Protein AF-0000000080299275 (afdb_homodimer)

Structure (mmCIF, N/CA/C/O backbone):
data_AF-0000000080299275-model_v1
#
loop_
_entity.id
_entity.type
_entity.pdbx_description
1 polymer 'Putative PglZ domain protein'
#
loop_
_atom_site.group_PDB
_atom_site.id
_atom_site.type_symbol
_atom_site.label_atom_id
_atom_site.label_alt_id
_atom_site.label_comp_id
_atom_site.label_asym_id
_atom_site.label_entity_id
_atom_site.label_seq_id
_atom_site.pdbx_PDB_ins_code
_atom_site.Cartn_x
_atom_site.Cartn_y
_atom_site.Cartn_z
_atom_site.occupancy
_atom_site.B_iso_or_equiv
_atom_site.auth_seq_id
_atom_site.auth_comp_id
_atom_site.auth_asym_id
_atom_site.auth_atom_id
_atom_site.pdbx_PDB_model_num
ATOM 1 N N . MET A 1 1 ? -9.016 -32.375 -25.031 1 82.06 1 MET A N 1
ATOM 2 C CA . MET A 1 1 ? -9.047 -33.219 -26.219 1 82.06 1 MET A CA 1
ATOM 3 C C . MET A 1 1 ? -10.422 -33.844 -26.406 1 82.06 1 MET A C 1
ATOM 5 O O . MET A 1 1 ? -10.805 -34.188 -27.531 1 82.06 1 MET A O 1
ATOM 9 N N . ILE A 1 2 ? -11.102 -34.031 -25.234 1 90.19 2 ILE A N 1
ATOM 10 C CA . ILE A 1 2 ? -12.391 -34.688 -25.375 1 90.19 2 ILE A CA 1
ATOM 11 C C . ILE A 1 2 ? -13.375 -33.812 -26.109 1 90.19 2 ILE A C 1
ATOM 13 O O . ILE A 1 2 ? -14.234 -34.281 -26.844 1 90.19 2 ILE A O 1
ATOM 17 N N . ASP A 1 3 ? -13.195 -32.562 -25.906 1 92.38 3 ASP A N 1
ATOM 18 C CA . ASP A 1 3 ? -14.016 -31.578 -26.609 1 92.38 3 ASP A CA 1
ATOM 19 C C . ASP A 1 3 ? -13.766 -31.641 -28.109 1 92.38 3 ASP A C 1
ATOM 21 O O . ASP A 1 3 ? -14.711 -31.656 -28.906 1 92.38 3 ASP A O 1
ATOM 25 N N . LYS A 1 4 ? -12.5 -31.766 -28.484 1 92.19 4 LYS A N 1
ATOM 26 C CA . LYS A 1 4 ? -12.148 -31.859 -29.891 1 92.19 4 LYS A CA 1
ATOM 27 C C . LYS A 1 4 ? -12.625 -33.188 -30.5 1 92.19 4 LYS A C 1
ATOM 29 O O . LYS A 1 4 ? -13.109 -33.219 -31.625 1 92.19 4 LYS A O 1
ATOM 34 N N . TRP A 1 5 ? -12.453 -34.312 -29.766 1 93.62 5 TRP A N 1
ATOM 35 C CA . TRP A 1 5 ? -12.914 -35.594 -30.234 1 93.62 5 TRP A CA 1
ATOM 36 C C . TRP A 1 5 ? -14.414 -35.562 -30.531 1 93.62 5 TRP A C 1
ATOM 38 O O . TRP A 1 5 ? -14.852 -36 -31.594 1 93.62 5 TRP A O 1
ATOM 48 N N . PHE A 1 6 ? -15.141 -35.031 -29.625 1 95.31 6 PHE A N 1
ATOM 49 C CA . PHE A 1 6 ? -16.594 -35.031 -29.766 1 95.31 6 PHE A CA 1
ATOM 50 C C . PHE A 1 6 ? -17 -34.062 -30.906 1 95.31 6 PHE A C 1
ATOM 52 O O . PHE A 1 6 ? -17.875 -34.406 -31.703 1 95.31 6 PHE A O 1
ATOM 59 N N . GLN A 1 7 ? -16.438 -32.938 -30.938 1 94.5 7 GLN A N 1
ATOM 60 C CA . GLN A 1 7 ? -16.734 -31.984 -32 1 94.5 7 GLN A CA 1
ATOM 61 C C . GLN A 1 7 ? -16.438 -32.594 -33.375 1 94.5 7 GLN A C 1
ATOM 63 O O . GLN A 1 7 ? -17.203 -32.406 -34.312 1 94.5 7 GLN A O 1
ATOM 68 N N . ASN A 1 8 ? -15.281 -33.25 -33.469 1 93.62 8 ASN A N 1
ATOM 69 C CA . ASN A 1 8 ? -14.922 -33.906 -34.719 1 93.62 8 ASN A CA 1
ATOM 70 C C . ASN A 1 8 ? -15.953 -34.969 -35.125 1 93.62 8 ASN A C 1
ATOM 72 O O . ASN A 1 8 ? -16.312 -35.094 -36.281 1 93.62 8 ASN A O 1
ATOM 76 N N . ASP A 1 9 ? -16.406 -35.781 -34.156 1 94.5 9 ASP A N 1
ATOM 77 C CA . ASP A 1 9 ? -17.422 -36.812 -34.406 1 94.5 9 ASP A CA 1
ATOM 78 C C . ASP A 1 9 ? -18.719 -36.188 -34.938 1 94.5 9 ASP A C 1
ATOM 80 O O . ASP A 1 9 ? -19.328 -36.688 -35.875 1 94.5 9 ASP A O 1
ATOM 84 N N . ILE A 1 10 ? -19.109 -35.094 -34.281 1 95.06 10 ILE A N 1
ATOM 85 C CA . ILE A 1 10 ? -20.328 -34.375 -34.656 1 95.06 10 ILE A CA 1
ATOM 86 C C . ILE A 1 10 ? -20.172 -33.781 -36.031 1 95.06 10 ILE A C 1
ATOM 88 O O . ILE A 1 10 ? -21.062 -33.875 -36.906 1 95.06 10 ILE A O 1
ATOM 92 N N . ASN A 1 11 ? -19.047 -33.188 -36.281 1 93.69 11 ASN A N 1
ATOM 93 C CA . ASN A 1 11 ? -18.797 -32.5 -37.531 1 93.69 11 ASN A CA 1
ATOM 94 C C . ASN A 1 11 ? -18.766 -33.5 -38.719 1 93.69 11 ASN A C 1
ATOM 96 O O . ASN A 1 11 ? -19.141 -33.156 -39.844 1 93.69 11 ASN A O 1
ATOM 100 N N . LYS A 1 12 ? -18.25 -34.656 -38.469 1 93.25 12 LYS A N 1
ATOM 101 C CA . LYS A 1 12 ? -18.234 -35.656 -39.531 1 93.25 12 LYS A CA 1
ATOM 102 C C . LYS A 1 12 ? -19.641 -35.938 -40.062 1 93.25 12 LYS A C 1
ATOM 104 O O . LYS A 1 12 ? -19.828 -36.156 -41.25 1 93.25 12 LYS A O 1
ATOM 109 N N . VAL A 1 13 ? -20.609 -35.906 -39.156 1 93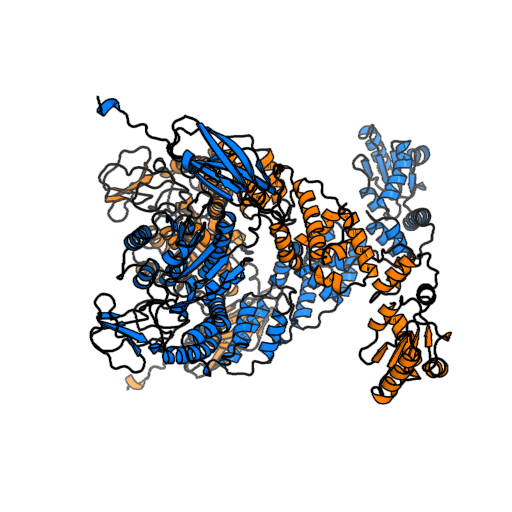.25 13 VAL A N 1
ATOM 110 C CA . VAL A 1 13 ? -22 -36.156 -39.562 1 93.25 13 VAL A CA 1
ATOM 111 C C . VAL A 1 13 ? -22.609 -34.875 -40.125 1 93.25 13 VAL A C 1
ATOM 113 O O . VAL A 1 13 ? -23.234 -34.906 -41.188 1 93.25 13 VAL A O 1
ATOM 116 N N . LEU A 1 14 ? -22.344 -33.781 -39.469 1 93.5 14 LEU A N 1
ATOM 117 C CA . LEU A 1 14 ? -22.984 -32.531 -39.812 1 93.5 14 LEU A CA 1
ATOM 118 C C . LEU A 1 14 ? -22.375 -31.938 -41.094 1 93.5 14 LEU A C 1
ATOM 120 O O . LEU A 1 14 ? -22.953 -31.031 -41.719 1 93.5 14 LEU A O 1
ATOM 124 N N . ALA A 1 15 ? -21.219 -32.469 -41.469 1 90.69 15 ALA A N 1
ATOM 125 C CA . ALA A 1 15 ? -20.625 -32.062 -42.75 1 90.69 15 ALA A CA 1
ATOM 126 C C . ALA A 1 15 ? -21.484 -32.531 -43.938 1 90.69 15 ALA A C 1
ATOM 128 O O . ALA A 1 15 ? -21.484 -31.875 -44.969 1 90.69 15 ALA A O 1
ATOM 129 N N . VAL A 1 16 ? -22.219 -33.625 -43.75 1 91.25 16 VAL A N 1
ATOM 130 C CA . VAL A 1 16 ? -23.016 -34.219 -44.812 1 91.25 16 VAL A CA 1
ATOM 131 C C . VAL A 1 16 ? -24.5 -33.906 -44.594 1 91.25 16 VAL A C 1
ATOM 133 O O . VAL A 1 16 ? -25.219 -33.625 -45.531 1 91.25 16 VAL A O 1
ATOM 136 N N . HIS A 1 17 ? -24.844 -33.969 -43.312 1 91.56 17 HIS A N 1
ATOM 137 C CA . HIS A 1 17 ? -26.234 -33.75 -42.938 1 91.56 17 HIS A CA 1
ATOM 138 C C . HIS A 1 17 ? -26.359 -32.656 -41.906 1 91.56 17 HIS A C 1
ATOM 140 O O . HIS A 1 17 ? -25.391 -32.375 -41.188 1 91.56 17 HIS A O 1
ATOM 146 N N . ASP A 1 18 ? -27.516 -32.031 -41.812 1 92.38 18 ASP A N 1
ATOM 147 C CA . ASP A 1 18 ? -27.672 -30.922 -40.906 1 92.38 18 ASP A CA 1
ATOM 148 C C . ASP A 1 18 ? -28.25 -31.375 -39.562 1 92.38 18 ASP A C 1
ATOM 150 O O . ASP A 1 18 ? -28.594 -30.547 -38.719 1 92.38 18 ASP A O 1
ATOM 154 N N . ARG A 1 19 ? -28.375 -32.625 -39.406 1 94.38 19 ARG A N 1
ATOM 155 C CA . ARG A 1 19 ? -28.938 -33.156 -38.156 1 94.38 19 ARG A CA 1
ATOM 156 C C . ARG A 1 19 ? -28.156 -34.375 -37.719 1 94.38 19 ARG A C 1
ATOM 158 O O . ARG A 1 19 ? -27.688 -35.156 -38.531 1 94.38 19 ARG A O 1
ATOM 165 N N . VAL A 1 20 ? -28.016 -34.562 -36.406 1 95.5 20 VAL A N 1
ATOM 166 C CA . VAL A 1 20 ? -27.359 -35.719 -35.844 1 95.5 20 VAL A CA 1
ATOM 167 C C . VAL A 1 20 ? -28.031 -36.094 -34.5 1 95.5 20 VAL A C 1
ATOM 169 O O . VAL A 1 20 ? -28.484 -35.219 -33.781 1 95.5 20 VAL A O 1
ATOM 172 N N . VAL A 1 21 ? -28.172 -37.375 -34.25 1 95.81 21 VAL A N 1
ATOM 173 C CA . VAL A 1 21 ? -28.766 -37.875 -33.031 1 95.81 21 VAL A CA 1
ATOM 174 C C . VAL A 1 21 ? -27.656 -38.375 -32.094 1 95.81 21 VAL A C 1
ATOM 176 O O . VAL A 1 21 ? -26.766 -39.094 -32.5 1 95.81 21 VAL A O 1
ATOM 179 N N . VAL A 1 22 ? -27.625 -37.906 -30.859 1 96.12 22 VAL A N 1
ATOM 180 C CA . VAL A 1 22 ? -26.703 -38.375 -29.812 1 96.12 22 VAL A CA 1
ATOM 181 C C . VAL A 1 22 ? -27.484 -39.125 -28.75 1 96.12 22 VAL A C 1
ATOM 183 O O . VAL A 1 22 ? -28.406 -38.562 -28.125 1 96.12 22 VAL A O 1
ATOM 186 N N . THR A 1 23 ? -27.203 -40.375 -28.562 1 94.62 23 THR A N 1
ATOM 187 C CA . THR A 1 23 ? -27.828 -41.156 -27.5 1 94.62 23 THR A CA 1
ATOM 188 C C . THR A 1 23 ? -26.859 -41.375 -26.344 1 94.62 23 THR A C 1
ATOM 190 O O . THR A 1 23 ? -25.656 -41.531 -26.547 1 94.62 23 THR A O 1
ATOM 193 N N . ASP A 1 24 ? -27.328 -41.312 -25.125 1 93.81 24 ASP A N 1
ATOM 194 C CA . ASP A 1 24 ? -26.562 -41.375 -23.891 1 93.81 24 ASP A CA 1
ATOM 195 C C . ASP A 1 24 ? -27.359 -42.062 -22.766 1 93.81 24 ASP A C 1
ATOM 197 O O . ASP A 1 24 ? -27.812 -41.375 -21.844 1 93.81 24 ASP A O 1
ATOM 201 N N . ALA A 1 25 ? -27.453 -43.344 -22.844 1 91.94 25 ALA A N 1
ATOM 202 C CA . ALA A 1 25 ? -28.391 -44.094 -22.016 1 91.94 25 ALA A CA 1
ATOM 203 C C . ALA A 1 25 ? -28.125 -43.875 -20.531 1 91.94 25 ALA A C 1
ATOM 205 O O . ALA A 1 25 ? -29.062 -43.781 -19.734 1 91.94 25 ALA A O 1
ATOM 206 N N . LEU A 1 26 ? -26.891 -43.75 -20.125 1 91.44 26 LEU A N 1
ATOM 207 C CA . LEU A 1 26 ? -26.547 -43.625 -18.719 1 91.44 26 LEU A CA 1
ATOM 208 C C . LEU A 1 26 ? -26.422 -42.156 -18.312 1 91.44 26 LEU A C 1
ATOM 210 O O . LEU A 1 26 ? -26.25 -41.844 -17.125 1 91.44 26 LEU A O 1
ATOM 214 N N . GLY A 1 27 ? -26.453 -41.25 -19.297 1 90.69 27 GLY A N 1
ATOM 215 C CA . GLY A 1 27 ? -26.375 -39.812 -19.031 1 90.69 27 GLY A CA 1
ATOM 216 C C . GLY A 1 27 ? -24.969 -39.375 -18.672 1 90.69 27 GLY A C 1
ATOM 217 O O . GLY A 1 27 ? -24.781 -38.25 -18.156 1 90.69 27 GLY A O 1
ATOM 218 N N . GLU A 1 28 ? -23.938 -40.156 -18.906 1 91.56 28 GLU A N 1
ATOM 219 C CA . GLU A 1 28 ? -22.562 -39.844 -18.5 1 91.56 28 GLU A CA 1
ATOM 220 C C . GLU A 1 28 ? -21.875 -38.938 -19.5 1 91.56 28 GLU A C 1
ATOM 222 O O . GLU A 1 28 ? -20.844 -38.344 -19.203 1 91.56 28 GLU A O 1
ATOM 227 N N . GLY A 1 29 ? -22.469 -38.781 -20.672 1 93.12 29 GLY A N 1
ATOM 228 C CA . GLY A 1 29 ? -21.812 -38.031 -21.719 1 93.12 29 GLY A CA 1
ATOM 229 C C . GLY A 1 29 ? -22.453 -36.688 -21.969 1 93.12 29 GLY A C 1
ATOM 230 O O . GLY A 1 29 ? -22.047 -35.938 -22.859 1 93.12 29 GLY A O 1
ATOM 231 N N . ARG A 1 30 ? -23.406 -36.312 -21.172 1 91 30 ARG A N 1
ATOM 232 C CA . ARG A 1 30 ? -24.172 -35.062 -21.391 1 91 30 ARG A CA 1
ATOM 233 C C . ARG A 1 30 ? -23.234 -33.875 -21.406 1 91 30 ARG A C 1
ATOM 235 O O . ARG A 1 30 ? -23.469 -32.906 -22.156 1 91 30 ARG A O 1
ATOM 242 N N . PHE A 1 31 ? -22.141 -33.875 -20.562 1 90.19 31 PHE A N 1
ATOM 243 C CA . PHE A 1 31 ? -21.234 -32.75 -20.422 1 90.19 31 PHE A CA 1
ATOM 244 C C . PHE A 1 31 ? -20.578 -32.406 -21.75 1 90.19 31 PHE A C 1
ATOM 246 O O . PHE A 1 31 ? -20.141 -31.281 -21.969 1 90.19 31 PHE A O 1
ATOM 253 N N . LEU A 1 32 ? -20.547 -33.25 -22.719 1 93.88 32 LEU A N 1
ATOM 254 C CA . LEU A 1 32 ? -19.906 -33.062 -24 1 93.88 32 LEU A CA 1
ATOM 255 C C . LEU A 1 32 ? -20.688 -32.062 -24.844 1 93.88 32 LEU A C 1
ATOM 257 O O . LEU A 1 32 ? -20.094 -31.375 -25.703 1 93.88 32 LEU A O 1
ATOM 261 N N . LEU A 1 33 ? -21.984 -31.969 -24.641 1 93.12 33 LEU A N 1
ATOM 262 C CA . LEU A 1 33 ? -22.828 -31.078 -25.422 1 93.12 33 LEU A CA 1
ATOM 263 C C . LEU A 1 33 ? -22.453 -29.625 -25.188 1 93.12 33 LEU A C 1
ATOM 265 O O . LEU A 1 33 ? -22.672 -28.766 -26.047 1 93.12 33 LEU A O 1
ATOM 269 N N . ASP A 1 34 ? -21.844 -29.406 -24.031 1 89.88 34 ASP A N 1
ATOM 270 C CA . ASP A 1 34 ? -21.438 -28.047 -23.672 1 89.88 34 ASP A CA 1
ATOM 271 C C . ASP A 1 34 ? -20.25 -27.594 -24.516 1 89.88 34 ASP A C 1
ATOM 273 O O . ASP A 1 34 ? -19.938 -26.391 -24.547 1 89.88 34 ASP A O 1
ATOM 277 N N . TYR A 1 35 ? -19.625 -28.484 -25.219 1 91.31 35 TYR A N 1
ATOM 278 C CA . TYR A 1 35 ? -18.422 -28.141 -25.984 1 91.31 35 TYR A CA 1
ATOM 279 C C . TYR A 1 35 ? -18.781 -27.812 -27.422 1 91.31 35 TYR A C 1
ATOM 281 O O . TYR A 1 35 ? -17.906 -27.422 -28.219 1 91.31 35 TYR A O 1
ATOM 289 N N . LEU A 1 36 ? -20.047 -27.891 -27.766 1 93.38 36 LEU A N 1
ATOM 290 C CA . LEU A 1 36 ? -20.469 -27.656 -29.141 1 93.38 36 LEU A CA 1
ATOM 291 C C . LEU A 1 36 ? -20.438 -26.156 -29.469 1 93.38 36 LEU A C 1
ATOM 293 O O . LEU A 1 36 ? -20.656 -25.328 -28.578 1 93.38 36 LEU A O 1
ATOM 297 N N . PRO A 1 37 ? -20.125 -25.891 -30.672 1 90.5 37 PRO A N 1
ATOM 298 C CA . PRO A 1 37 ? -20.109 -24.484 -31.078 1 90.5 37 PRO A CA 1
ATOM 299 C C . PRO A 1 37 ? -21.469 -23.812 -30.953 1 90.5 37 PRO A C 1
ATOM 301 O O . PRO A 1 37 ? -22.5 -24.484 -30.938 1 90.5 37 PRO A O 1
ATOM 304 N N . SER A 1 38 ? -21.484 -22.578 -30.969 1 89.44 38 SER A N 1
ATOM 305 C CA . SER A 1 38 ? -22.688 -21.797 -30.734 1 89.44 38 SER A CA 1
ATOM 306 C C . S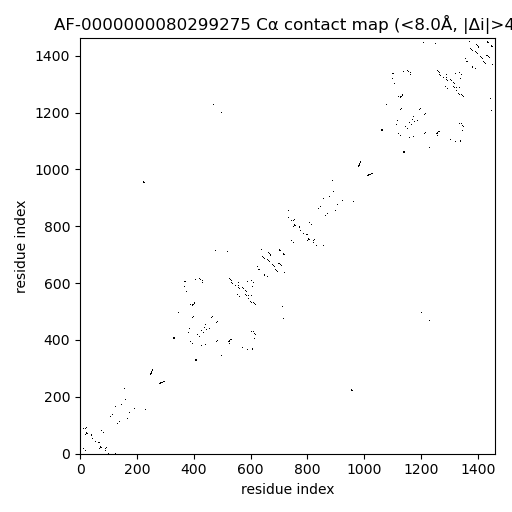ER A 1 38 ? -23.641 -21.891 -31.922 1 89.44 38 SER A C 1
ATOM 308 O O . SER A 1 38 ? -24.844 -21.641 -31.781 1 89.44 38 SER A O 1
ATOM 310 N N . ASP A 1 39 ? -23.188 -22.281 -33.062 1 90.88 39 ASP A N 1
ATOM 311 C CA . ASP A 1 39 ? -24.031 -22.344 -34.25 1 90.88 39 ASP A CA 1
ATOM 312 C C . ASP A 1 39 ? -24.781 -23.672 -34.344 1 90.88 39 ASP A C 1
ATOM 314 O O . ASP A 1 39 ? -25.609 -23.875 -35.219 1 90.88 39 ASP A O 1
ATOM 318 N N . VAL A 1 40 ? -24.562 -24.547 -33.406 1 94.44 40 VAL A N 1
ATOM 319 C CA . VAL A 1 40 ? -25.266 -25.828 -33.344 1 94.44 40 VAL A CA 1
ATOM 320 C C . VAL A 1 40 ? -26.375 -25.766 -32.281 1 94.44 40 VAL A C 1
ATOM 322 O O . VAL A 1 40 ? -26.125 -25.406 -31.141 1 94.44 40 VAL A O 1
ATOM 325 N N . VAL A 1 41 ? -27.547 -26.047 -32.688 1 95 41 VAL A N 1
ATOM 326 C CA . VAL A 1 41 ? -28.672 -26.047 -31.766 1 95 41 VAL A CA 1
ATOM 327 C C . VAL A 1 41 ? -28.828 -27.438 -31.125 1 95 41 VAL A C 1
ATOM 329 O O . VAL A 1 41 ? -28.906 -28.438 -31.844 1 95 41 VAL A O 1
ATOM 332 N N . VAL A 1 42 ? -28.828 -27.469 -29.859 1 95.5 42 VAL A N 1
ATOM 333 C CA . VAL A 1 42 ? -29.016 -28.719 -29.141 1 95.5 42 VAL A CA 1
ATOM 334 C C . VAL A 1 42 ? -30.469 -28.844 -28.688 1 95.5 42 VAL A C 1
ATOM 336 O O . VAL A 1 42 ? -30.984 -27.969 -27.984 1 95.5 42 VAL A O 1
ATOM 339 N N . ILE A 1 43 ? -31.141 -29.859 -29.109 1 95 43 ILE A N 1
ATOM 340 C CA . ILE A 1 43 ? -32.5 -30.141 -28.672 1 95 43 ILE A CA 1
ATOM 341 C C . ILE A 1 43 ? -32.5 -31.344 -27.734 1 95 43 ILE A C 1
ATOM 343 O O . ILE A 1 43 ? -32.25 -32.469 -28.156 1 95 43 ILE A O 1
ATOM 347 N N . ASN A 1 44 ? -32.781 -31.141 -26.5 1 93.19 44 ASN A N 1
ATOM 348 C CA . ASN A 1 44 ? -32.906 -32.188 -25.516 1 93.19 44 ASN A CA 1
ATOM 349 C C . ASN A 1 44 ? -34.281 -32.906 -25.609 1 93.19 44 ASN A C 1
ATOM 351 O O . ASN A 1 44 ? -35.312 -32.25 -25.438 1 93.19 44 ASN A O 1
ATOM 355 N N . THR A 1 45 ? -34.188 -34.188 -25.891 1 90.88 45 THR A N 1
ATOM 356 C CA . THR A 1 45 ? -35.438 -34.969 -26.047 1 90.88 45 THR A CA 1
ATOM 357 C C . THR A 1 45 ? -35.75 -35.75 -24.781 1 90.88 45 THR A C 1
ATOM 359 O O . THR A 1 45 ? -34.875 -36.344 -24.188 1 90.88 45 THR A O 1
ATOM 362 N N . GLY A 1 46 ? -36.906 -35.594 -24.297 1 87.06 46 GLY A N 1
ATOM 363 C CA . GLY A 1 46 ? -37.344 -36.344 -23.156 1 87.06 46 GLY A CA 1
ATOM 364 C C . GLY A 1 46 ? -37.344 -37.844 -23.406 1 87.06 46 GLY A C 1
ATOM 365 O O . GLY A 1 46 ? -36.875 -38.312 -24.438 1 87.06 46 GLY A O 1
ATOM 366 N N . ASN A 1 47 ? -37.781 -38.719 -22.469 1 82.38 47 ASN A N 1
ATOM 367 C CA . ASN A 1 47 ? -37.688 -40.188 -22.516 1 82.38 47 ASN A CA 1
ATOM 368 C C . ASN A 1 47 ? -38.875 -40.781 -23.25 1 82.38 47 ASN A C 1
ATOM 370 O O . ASN A 1 47 ? -38.781 -41.938 -23.703 1 82.38 47 ASN A O 1
ATOM 374 N N . GLU A 1 48 ? -39.906 -39.938 -23.547 1 84.69 48 GLU A N 1
ATOM 375 C CA . GLU A 1 48 ? -41.125 -40.5 -24.141 1 84.69 48 GLU A CA 1
ATOM 376 C C . GLU A 1 48 ? -41.094 -40.312 -25.656 1 84.69 48 GLU A C 1
ATOM 378 O O . GLU A 1 48 ? -40.344 -39.5 -26.188 1 84.69 48 GLU A O 1
ATOM 383 N N . GLU A 1 49 ? -41.875 -41.188 -26.297 1 86.94 49 GLU A N 1
ATOM 384 C CA . GLU A 1 49 ? -42 -41.156 -27.75 1 86.94 49 GLU A CA 1
ATOM 385 C C . GLU A 1 49 ? -42.5 -39.781 -28.234 1 86.94 49 GLU A C 1
ATOM 387 O O . GLU A 1 49 ? -42.062 -39.281 -29.25 1 86.94 49 GLU A O 1
ATOM 392 N N . ILE A 1 50 ? -43.438 -39.281 -27.438 1 89.81 50 ILE A N 1
ATOM 393 C CA . ILE A 1 50 ? -44.031 -38 -27.812 1 89.81 50 ILE A CA 1
ATOM 394 C C . ILE A 1 50 ? -42.969 -36.906 -27.797 1 89.81 50 ILE A C 1
ATOM 396 O O . ILE A 1 50 ? -43.031 -35.969 -28.594 1 89.81 50 ILE A O 1
ATOM 400 N N . ASP A 1 51 ? -42 -37.062 -26.969 1 93.19 51 ASP A N 1
ATOM 401 C CA . ASP A 1 51 ? -40.938 -36.062 -26.875 1 93.19 51 ASP A CA 1
ATOM 402 C C . ASP A 1 51 ? -40.094 -36.031 -28.141 1 93.19 51 ASP A C 1
ATOM 404 O O . ASP A 1 51 ? -39.594 -35 -28.516 1 93.19 51 ASP A O 1
ATOM 408 N N . GLU A 1 52 ? -39.906 -37.188 -28.766 1 93.88 52 GLU A N 1
ATOM 409 C CA . GLU A 1 52 ? -39.188 -37.25 -30.031 1 93.88 52 GLU A CA 1
ATOM 410 C C . GLU A 1 52 ? -39.906 -36.531 -31.141 1 93.88 52 GLU A C 1
ATOM 412 O O . GLU A 1 52 ? -39.281 -35.875 -31.984 1 93.88 52 GLU A O 1
ATOM 417 N N . ILE A 1 53 ? -41.281 -36.688 -31.125 1 92.06 53 ILE A N 1
ATOM 418 C CA . ILE A 1 53 ? -42.094 -36 -32.125 1 92.06 53 ILE A CA 1
ATOM 419 C C . ILE A 1 53 ? -41.938 -34.5 -31.969 1 92.06 53 ILE A C 1
ATOM 421 O O . ILE A 1 53 ? -41.781 -33.781 -32.969 1 92.06 53 ILE A O 1
ATOM 425 N N . ASP A 1 54 ? -42.062 -34.188 -30.75 1 93.12 54 ASP A N 1
ATOM 426 C CA . ASP A 1 54 ? -41.938 -32.781 -30.453 1 93.12 54 ASP A CA 1
ATOM 427 C C . ASP A 1 54 ? -40.562 -32.25 -30.891 1 93.12 54 ASP A C 1
ATOM 429 O O . ASP A 1 54 ? -40.469 -31.141 -31.438 1 93.12 54 ASP A O 1
ATOM 433 N N . ALA A 1 55 ? -39.469 -32.906 -30.578 1 94.44 55 ALA A N 1
ATOM 434 C CA . ALA A 1 55 ? -38.125 -32.5 -30.953 1 94.44 55 ALA A CA 1
ATOM 435 C C . ALA A 1 55 ? -37.969 -32.406 -32.469 1 94.44 55 ALA A C 1
ATOM 437 O O . ALA A 1 55 ? -37.344 -31.469 -32.969 1 94.44 55 ALA A O 1
ATOM 438 N N . ARG A 1 56 ? -38.5 -33.406 -33.156 1 92.69 56 ARG A N 1
ATOM 439 C CA . ARG A 1 56 ? -38.438 -33.406 -34.625 1 92.69 56 ARG A CA 1
ATOM 440 C C . ARG A 1 56 ? -39.188 -32.219 -35.188 1 92.69 56 ARG A C 1
ATOM 442 O O . ARG A 1 56 ? -38.688 -31.562 -36.125 1 92.69 56 ARG A O 1
ATOM 449 N N . TYR A 1 57 ? -40.375 -32.031 -34.656 1 92.5 57 TYR A N 1
ATOM 450 C CA . TYR A 1 57 ? -41.188 -30.891 -35.094 1 92.5 57 TYR A CA 1
ATOM 451 C C . TYR A 1 57 ? -40.469 -29.578 -34.875 1 92.5 57 TYR A C 1
ATOM 453 O O . TYR A 1 57 ? -40.406 -28.734 -35.781 1 92.5 57 TYR A O 1
ATOM 461 N N . LYS A 1 58 ? -39.938 -29.391 -33.719 1 93.88 58 LYS A N 1
ATOM 462 C CA . LYS A 1 58 ? -39.188 -28.188 -33.375 1 93.88 58 LYS A CA 1
ATOM 463 C C . LYS A 1 58 ? -38.031 -27.969 -34.344 1 93.88 58 LYS A C 1
ATOM 465 O O . LYS A 1 58 ? -37.75 -26.844 -34.75 1 93.88 58 LYS A O 1
ATOM 470 N N . SER A 1 59 ? -37.312 -29 -34.625 1 93.19 59 SER A N 1
ATOM 471 C CA . SER A 1 59 ? -36.156 -28.938 -35.531 1 93.19 59 SER A CA 1
ATOM 472 C C . SER A 1 59 ? -36.594 -28.531 -36.938 1 93.19 59 SER A C 1
ATOM 474 O O . SER A 1 59 ? -35.906 -27.719 -37.594 1 93.19 59 SER A O 1
ATOM 476 N N . GLU A 1 60 ? -37.625 -29.031 -37.438 1 91.31 60 GLU A N 1
ATOM 477 C CA . GLU A 1 60 ? -38.062 -28.828 -38.812 1 91.31 60 GLU A CA 1
ATOM 478 C C . GLU A 1 60 ? -38.781 -27.484 -38.969 1 91.31 60 GLU A C 1
ATOM 480 O O . GLU A 1 60 ? -38.75 -26.891 -40.062 1 91.31 60 GLU A O 1
ATOM 485 N N . LYS A 1 61 ? -39.312 -27.047 -37.875 1 91.56 61 LYS A N 1
ATOM 486 C CA . LYS A 1 61 ? -40.062 -25.781 -37.969 1 91.56 61 LYS A CA 1
ATOM 487 C C . LYS A 1 61 ? -39.188 -24.594 -37.594 1 91.56 61 LYS A C 1
ATOM 489 O O . LYS A 1 61 ? -39.156 -23.594 -38.312 1 91.56 61 LYS A O 1
ATOM 494 N N . ASP A 1 62 ? -38.5 -24.75 -36.5 1 91.81 62 ASP A N 1
ATOM 495 C CA . ASP A 1 62 ? -37.844 -23.594 -35.906 1 91.81 62 ASP A CA 1
ATOM 496 C C . ASP A 1 62 ? -36.375 -23.562 -36.25 1 91.81 62 ASP A C 1
ATOM 498 O O . ASP A 1 62 ? -35.719 -22.516 -36.094 1 91.81 62 ASP A O 1
ATOM 502 N N . CYS A 1 63 ? -35.75 -24.625 -36.781 1 92.81 63 CYS A N 1
ATOM 503 C CA . CYS A 1 63 ? -34.312 -24.688 -36.969 1 92.81 63 CYS A CA 1
ATOM 504 C C . CYS A 1 63 ? -33.969 -24.969 -38.406 1 92.81 63 CYS A C 1
ATOM 506 O O . CYS A 1 63 ? -33.062 -25.734 -38.719 1 92.81 63 CYS A O 1
ATOM 508 N N . ILE A 1 64 ? -34.75 -24.312 -39.25 1 88.5 64 ILE A N 1
ATOM 509 C CA . ILE A 1 64 ? -34.5 -24.5 -40.656 1 88.5 64 ILE A CA 1
ATOM 510 C C . ILE A 1 64 ? -33.125 -23.875 -41.031 1 88.5 64 ILE A C 1
ATOM 512 O O . ILE A 1 64 ? -32.875 -22.734 -40.688 1 88.5 64 ILE A O 1
ATOM 516 N N . GLY A 1 65 ? -32.312 -24.719 -41.719 1 88.25 65 GLY A N 1
ATOM 517 C CA . GLY A 1 65 ? -31 -24.234 -42.156 1 88.25 65 GLY A CA 1
ATOM 518 C C . GLY A 1 65 ? -29.953 -24.234 -41.062 1 88.25 65 GLY A C 1
ATOM 519 O O . GLY A 1 65 ? -28.812 -23.797 -41.281 1 88.25 65 GLY A O 1
ATOM 520 N N . LYS A 1 66 ? -30.328 -24.672 -39.906 1 93.88 66 LYS A N 1
ATOM 521 C CA . LYS A 1 66 ? -29.375 -24.719 -38.781 1 93.88 66 LYS A CA 1
ATOM 522 C C . LYS A 1 66 ? -28.922 -26.141 -38.5 1 93.88 66 LYS A C 1
ATOM 524 O O . LYS A 1 66 ? -29.609 -27.094 -38.844 1 93.88 66 LYS A O 1
ATOM 529 N N . LYS A 1 67 ? -27.766 -26.281 -38.062 1 95.06 67 LYS A N 1
ATOM 530 C CA . LYS A 1 67 ? -27.266 -27.578 -37.594 1 95.06 67 LYS A CA 1
ATOM 531 C C . LYS A 1 67 ? -27.891 -27.938 -36.25 1 95.06 67 LYS A C 1
ATOM 533 O O . LYS A 1 67 ? -27.953 -27.094 -35.344 1 95.06 67 LYS A O 1
ATOM 538 N N . VAL A 1 68 ? -28.438 -29.141 -36.156 1 96 68 VAL A N 1
ATOM 539 C CA . VAL A 1 68 ? -29.172 -29.531 -34.969 1 96 68 VAL A CA 1
ATOM 540 C C . VAL A 1 68 ? -28.625 -30.828 -34.406 1 96 68 VAL A C 1
ATOM 542 O O . VAL A 1 68 ? -28.359 -31.781 -35.156 1 96 68 VAL A O 1
ATOM 545 N N . VAL A 1 69 ? -28.359 -30.875 -33.125 1 96.19 69 VAL A N 1
ATOM 546 C CA . VAL A 1 69 ? -28.016 -32.094 -32.406 1 96.19 69 VAL A CA 1
ATOM 547 C C . VAL A 1 69 ? -29.156 -32.469 -31.484 1 96.19 69 VAL A C 1
ATOM 549 O O . VAL A 1 69 ? -29.562 -31.703 -30.609 1 96.19 69 VAL A O 1
ATOM 552 N N . PHE A 1 70 ? -29.734 -33.719 -31.734 1 95.81 70 PHE A N 1
ATOM 553 C CA . PHE A 1 70 ? -30.734 -34.25 -30.828 1 95.81 70 PHE A CA 1
ATOM 554 C C . PHE A 1 70 ? -30.062 -35.062 -29.719 1 95.81 70 PHE A C 1
ATOM 556 O O . PHE A 1 70 ? -29.25 -35.969 -30 1 95.81 70 PHE A O 1
ATOM 563 N N . TYR A 1 71 ? -30.312 -34.719 -28.531 1 96.31 71 TYR A N 1
ATOM 564 C CA . TYR A 1 71 ? -29.781 -35.5 -27.406 1 96.31 71 TYR A CA 1
ATOM 565 C C . TYR A 1 71 ? -30.891 -36.25 -26.688 1 96.31 71 TYR A C 1
ATOM 567 O O . TYR A 1 71 ? -31.906 -35.656 -26.328 1 96.31 71 TYR A O 1
ATOM 575 N N . LYS A 1 72 ? -30.734 -37.469 -26.594 1 94.25 72 LYS A N 1
ATOM 576 C CA . LYS A 1 72 ? -31.703 -38.312 -25.891 1 94.25 72 LYS A CA 1
ATOM 577 C C . LYS A 1 72 ? -31 -39.281 -24.953 1 94.25 72 LYS A C 1
ATOM 579 O O . LYS A 1 72 ? -30.031 -39.969 -25.344 1 94.25 72 LYS A O 1
ATOM 584 N N . GLN A 1 73 ? -31.5 -39.375 -23.656 1 92.5 73 GLN A N 1
ATOM 585 C CA . GLN A 1 73 ? -30.922 -40.281 -22.672 1 92.5 73 GLN A CA 1
ATOM 586 C C . GLN A 1 73 ? -31.547 -41.656 -22.75 1 92.5 73 GLN A C 1
ATOM 588 O O . GLN A 1 73 ? -32.156 -42.125 -21.797 1 92.5 73 GLN A O 1
ATOM 593 N N . ASN A 1 74 ? -31.328 -42.281 -23.844 1 90.5 74 ASN A N 1
ATOM 594 C CA . ASN A 1 74 ? -31.766 -43.625 -24.141 1 90.5 74 ASN A CA 1
ATOM 595 C C . ASN A 1 74 ? -30.844 -44.312 -25.125 1 90.5 74 ASN A C 1
ATOM 597 O O . ASN A 1 74 ? -29.891 -43.719 -25.625 1 90.5 74 ASN A O 1
ATOM 601 N N . THR A 1 75 ? -31.125 -45.688 -25.359 1 91.38 75 THR A N 1
ATOM 602 C CA . THR A 1 75 ? -30.344 -46.438 -26.344 1 91.38 75 THR A CA 1
ATOM 603 C C . THR A 1 75 ? -30.859 -46.188 -27.75 1 91.38 75 THR A C 1
ATOM 605 O O . THR A 1 75 ? -32.031 -45.781 -27.938 1 91.38 75 THR A O 1
ATOM 608 N N . PRO A 1 76 ? -29.938 -46.375 -28.703 1 91.06 76 PRO A N 1
ATOM 609 C CA . PRO A 1 76 ? -30.375 -46.188 -30.078 1 91.06 76 PRO A CA 1
ATOM 610 C C . PRO A 1 76 ? -31.562 -47.062 -30.469 1 91.06 76 PRO A C 1
ATOM 612 O O . PRO A 1 76 ? -32.406 -46.656 -31.25 1 91.06 76 PRO A O 1
ATOM 615 N N . ASP A 1 77 ? -31.703 -48.188 -29.875 1 88.75 77 ASP A N 1
ATOM 616 C CA . ASP A 1 77 ? -32.75 -49.125 -30.219 1 88.75 77 ASP A CA 1
ATOM 617 C C . ASP A 1 77 ? -34.125 -48.656 -29.734 1 88.75 77 ASP A C 1
ATOM 619 O O . ASP A 1 77 ? -35.156 -49.125 -30.234 1 88.75 77 ASP A O 1
ATOM 623 N N . SER A 1 78 ? -34.094 -47.688 -28.859 1 89.5 78 SER A N 1
ATOM 624 C CA . SER A 1 78 ? -35.344 -47.188 -28.312 1 89.5 78 SER A CA 1
ATOM 625 C C . SER A 1 78 ? -35.875 -46.031 -29.109 1 89.5 78 SER A C 1
ATOM 627 O O . SER A 1 78 ? -36.969 -45.531 -28.844 1 89.5 78 SER A O 1
ATOM 629 N N . LEU A 1 79 ? -35.125 -45.656 -30.047 1 91.94 79 LEU A N 1
ATOM 630 C CA . LEU A 1 79 ? -35.531 -44.5 -30.844 1 91.94 79 LEU A CA 1
ATOM 631 C C . LEU A 1 79 ? -36.719 -44.875 -31.734 1 91.94 79 LEU A C 1
ATOM 633 O O . LEU A 1 79 ? -36.781 -45.969 -32.25 1 91.94 79 LEU A O 1
ATOM 637 N N . CYS A 1 80 ? -37.656 -43.938 -31.922 1 91.25 80 CYS A N 1
ATOM 638 C CA . CYS A 1 80 ? -38.844 -44.125 -32.781 1 91.25 80 CYS A CA 1
ATOM 639 C C . CYS A 1 80 ? -38.906 -43.062 -33.875 1 91.25 80 CYS A C 1
ATOM 641 O O . CYS A 1 80 ? -38.438 -43.312 -35 1 91.25 80 CYS A O 1
ATOM 643 N N . PHE A 1 81 ? -39.219 -41.875 -33.469 1 91 81 PHE A N 1
ATOM 644 C CA . PHE A 1 81 ? -39.469 -40.844 -34.469 1 91 81 PHE A CA 1
ATOM 645 C C . PHE A 1 81 ? -38.156 -40.188 -34.906 1 91 81 PHE A C 1
ATOM 647 O O . PHE A 1 81 ? -38.062 -39.531 -35.938 1 91 81 PHE A O 1
ATOM 654 N N . LEU A 1 82 ? -37.125 -40.375 -34.062 1 93 82 LEU A N 1
ATOM 655 C CA . LEU A 1 82 ? -35.812 -39.844 -34.406 1 93 82 LEU A CA 1
ATOM 656 C C . LEU A 1 82 ? -34.938 -40.906 -35.062 1 93 82 LEU A C 1
ATOM 658 O O . LEU A 1 82 ? -33.812 -40.656 -35.5 1 93 82 LEU A O 1
ATOM 662 N N . LEU A 1 83 ? -35.406 -42.125 -35.188 1 91 83 LEU A N 1
ATOM 663 C CA . LEU A 1 83 ? -34.688 -43.281 -35.719 1 91 83 LEU A CA 1
ATOM 664 C C . LEU A 1 83 ? -34.25 -43.031 -37.156 1 91 83 LEU A C 1
ATOM 666 O O . LEU A 1 83 ? -33.156 -43.406 -37.562 1 91 83 LEU A O 1
ATOM 670 N N . GLU A 1 84 ? -35.188 -42.5 -37.906 1 89.44 84 GLU A N 1
ATOM 671 C CA . GLU A 1 84 ? -34.875 -42.219 -39.312 1 89.44 84 GLU A CA 1
ATOM 672 C C . GLU A 1 84 ? -33.656 -41.281 -39.438 1 89.44 84 GLU A C 1
ATOM 674 O O . GLU A 1 84 ? -32.781 -41.531 -40.281 1 89.44 84 GLU A O 1
ATOM 679 N N . TYR A 1 85 ? -33.625 -40.25 -38.594 1 90.12 85 TYR A N 1
ATOM 680 C CA . TYR A 1 85 ? -32.5 -39.344 -38.594 1 90.12 85 TYR A CA 1
ATOM 681 C C . TYR A 1 85 ? -31.219 -40.062 -38.188 1 90.12 85 TYR A C 1
ATOM 683 O O . TYR A 1 85 ? -30.156 -39.906 -38.812 1 90.12 85 TYR A O 1
ATOM 691 N N . ALA A 1 86 ? -31.328 -40.875 -37.188 1 89.5 86 ALA A N 1
ATOM 692 C CA . ALA A 1 86 ? -30.188 -41.625 -36.656 1 89.5 86 ALA A CA 1
ATOM 693 C C . ALA A 1 86 ? -29.609 -42.562 -37.719 1 89.5 86 ALA A C 1
ATOM 695 O O . ALA A 1 86 ? -28.406 -42.719 -37.844 1 89.5 86 ALA A O 1
ATOM 696 N N . GLU A 1 87 ? -30.453 -43.188 -38.531 1 89.5 87 GLU A N 1
ATOM 697 C CA . GLU A 1 87 ? -30.031 -44.188 -39.5 1 89.5 87 GLU A CA 1
ATOM 698 C C . GLU A 1 87 ? -29.578 -43.531 -40.812 1 89.5 87 GLU A C 1
ATOM 700 O O . GLU A 1 87 ? -28.641 -44 -41.438 1 89.5 87 GLU A O 1
ATOM 705 N N . THR A 1 88 ? -30.266 -42.531 -41.188 1 89.81 88 THR A N 1
ATOM 706 C CA . THR A 1 88 ? -30.016 -41.906 -42.469 1 89.81 88 THR A CA 1
ATOM 707 C C . THR A 1 88 ? -28.891 -40.875 -42.375 1 89.81 88 THR A C 1
ATOM 709 O O . THR A 1 88 ? -28.078 -40.719 -43.281 1 89.81 88 THR A O 1
ATOM 712 N N . TYR A 1 89 ? -28.844 -40.156 -41.406 1 88.25 89 TYR A N 1
ATOM 713 C CA . TYR A 1 89 ? -27.875 -39.094 -41.281 1 88.25 89 TYR A CA 1
ATOM 714 C C . TYR A 1 89 ? -26.703 -39.531 -40.375 1 88.25 89 TYR A C 1
ATOM 716 O O . TYR A 1 89 ? -25.562 -39.562 -40.844 1 88.25 89 TYR A O 1
ATOM 724 N N . GLY A 1 90 ? -26.984 -39.906 -39.125 1 90.5 90 GLY A N 1
ATOM 725 C CA . GLY A 1 90 ? -25.922 -40.375 -38.25 1 90.5 90 GLY A CA 1
ATOM 726 C C . GLY A 1 90 ? -26.312 -40.312 -36.781 1 90.5 90 GLY A C 1
ATOM 727 O O . GLY A 1 90 ? -27.172 -39.531 -36.375 1 90.5 90 GLY A O 1
ATOM 728 N N . CYS A 1 91 ? -25.703 -41.188 -36.062 1 93.38 91 CYS A N 1
ATOM 729 C CA . CYS A 1 91 ? -25.953 -41.312 -34.625 1 93.38 91 CYS A CA 1
ATOM 730 C C . CYS A 1 91 ? -24.641 -41.469 -33.844 1 93.38 91 CYS A C 1
ATOM 732 O O . CYS A 1 91 ? -23.812 -42.312 -34.188 1 93.38 91 CYS A O 1
ATOM 734 N N . ILE A 1 92 ? -24.375 -40.625 -32.906 1 94.88 92 ILE A N 1
ATOM 735 C CA . ILE A 1 92 ? -23.25 -40.75 -32 1 94.88 92 ILE A CA 1
ATOM 736 C C . ILE A 1 92 ? -23.719 -41.406 -30.703 1 94.88 92 ILE A C 1
ATOM 738 O O . ILE A 1 92 ? -24.578 -40.844 -30 1 94.88 92 ILE A O 1
ATOM 742 N N . VAL A 1 93 ? -23.172 -42.531 -30.422 1 93.69 93 VAL A N 1
ATOM 743 C CA . VAL A 1 93 ? -23.625 -43.344 -29.281 1 93.69 93 VAL A CA 1
ATOM 744 C C . VAL A 1 93 ? -22.688 -43.125 -28.094 1 93.69 93 VAL A C 1
ATOM 746 O O . VAL A 1 93 ? -21.516 -43.5 -28.156 1 93.69 93 VAL A O 1
ATOM 749 N N . LEU A 1 94 ? -23.219 -42.531 -27.031 1 94.88 94 LEU A N 1
ATOM 750 C CA . LEU A 1 94 ? -22.469 -42.281 -25.797 1 94.88 94 LEU A CA 1
ATOM 751 C C . LEU A 1 94 ? -23 -43.156 -24.672 1 94.88 94 LEU A C 1
ATOM 753 O O . LEU A 1 94 ? -22.859 -42.812 -23.5 1 94.88 94 LEU A O 1
ATOM 757 N N . ASP A 1 95 ? -23.625 -44.25 -25 1 92.19 95 ASP A N 1
ATOM 758 C CA . ASP A 1 95 ? -24.203 -45.156 -24.016 1 92.19 95 ASP A CA 1
ATOM 759 C C . ASP A 1 95 ? -23.125 -45.75 -23.109 1 92.19 95 ASP A C 1
ATOM 761 O O . ASP A 1 95 ? -23.406 -46.094 -21.969 1 92.19 95 ASP A O 1
ATOM 765 N N . ASP A 1 96 ? -21.969 -45.938 -23.578 1 92.31 96 ASP A N 1
ATOM 766 C CA . ASP A 1 96 ? -20.781 -46.375 -22.844 1 92.31 96 ASP A CA 1
ATOM 767 C C . ASP A 1 96 ? -19.656 -45.344 -23 1 92.31 96 ASP A C 1
ATOM 769 O O . ASP A 1 96 ? -18.797 -45.5 -23.875 1 92.31 96 ASP A O 1
ATOM 773 N N . MET A 1 97 ? -19.625 -44.5 -22.047 1 93.44 97 MET A N 1
ATOM 774 C CA . MET A 1 97 ? -18.641 -43.438 -22.125 1 93.44 97 MET A CA 1
ATOM 775 C C . MET A 1 97 ? -17.219 -43.969 -21.953 1 93.44 97 MET A C 1
ATOM 777 O O . MET A 1 97 ? -16.281 -43.406 -22.531 1 93.44 97 MET A O 1
ATOM 781 N N . GLU A 1 98 ? -17.141 -44.969 -21.156 1 92.5 98 GLU A N 1
ATOM 782 C CA . GLU A 1 98 ? -15.82 -45.594 -21.016 1 92.5 98 GLU A CA 1
ATOM 783 C C . GLU A 1 98 ? -15.289 -46.062 -22.375 1 92.5 98 GLU A C 1
ATOM 785 O O . GLU A 1 98 ? -14.141 -45.781 -22.734 1 92.5 98 GLU A O 1
ATOM 790 N N . ALA A 1 99 ? -16.125 -46.781 -23.078 1 92.25 99 ALA A N 1
ATOM 791 C CA . ALA A 1 99 ? -15.75 -47.281 -24.391 1 92.25 99 ALA A CA 1
ATOM 792 C C . ALA A 1 99 ? -15.461 -46.156 -25.359 1 92.25 99 ALA A C 1
ATOM 794 O O . ALA A 1 99 ? -14.523 -46.25 -26.156 1 92.25 99 ALA A O 1
ATOM 795 N N . TYR A 1 100 ? -16.281 -45.188 -25.328 1 94.38 100 TYR A N 1
ATOM 796 C CA . TYR A 1 100 ? -16.094 -44 -26.203 1 94.38 100 TYR A CA 1
ATOM 797 C C . TYR A 1 100 ? -14.727 -43.375 -25.969 1 94.38 100 TYR A C 1
ATOM 799 O O . TYR A 1 100 ? -14 -43.094 -26.938 1 94.38 100 TYR A O 1
ATOM 807 N N . ILE A 1 101 ? -14.312 -43.125 -24.688 1 94.12 101 ILE A N 1
ATOM 808 C CA . ILE A 1 101 ? -13.055 -42.5 -24.328 1 94.12 101 ILE A CA 1
ATOM 809 C C . ILE A 1 101 ? -11.883 -43.406 -24.719 1 94.12 101 ILE A C 1
ATOM 811 O O . ILE A 1 101 ? -10.914 -42.938 -25.328 1 94.12 101 ILE A O 1
ATOM 815 N N . ARG A 1 102 ? -12.016 -44.688 -24.438 1 92.69 102 ARG A N 1
ATOM 816 C CA . ARG A 1 102 ? -10.938 -45.625 -24.719 1 92.69 102 ARG A CA 1
ATOM 817 C C . ARG A 1 102 ? -10.664 -45.688 -26.219 1 92.69 102 ARG A C 1
ATOM 819 O O . ARG A 1 102 ? -9.516 -45.812 -26.641 1 92.69 102 ARG A O 1
ATOM 826 N N . LYS A 1 103 ? -11.719 -45.688 -26.969 1 91.94 103 LYS A N 1
ATOM 827 C CA . LYS A 1 103 ? -11.578 -45.75 -28.422 1 91.94 103 LYS A CA 1
ATOM 828 C C . LYS A 1 103 ? -10.781 -44.562 -28.938 1 91.94 103 LYS A C 1
ATOM 830 O O . LYS A 1 103 ? -9.812 -44.719 -29.688 1 91.94 103 LYS A O 1
ATOM 835 N N . HIS A 1 104 ? -11.141 -43.406 -28.547 1 92.69 104 HIS A N 1
ATOM 836 C CA . HIS A 1 104 ? -10.477 -42.188 -29.016 1 92.69 104 HIS A CA 1
ATOM 837 C C . HIS A 1 104 ? -9.055 -42.094 -28.469 1 92.69 104 HIS A C 1
ATOM 839 O O . HIS A 1 104 ? -8.148 -41.625 -29.156 1 92.69 104 HIS A O 1
ATOM 845 N N . LEU A 1 105 ? -8.945 -42.438 -27.203 1 90.94 105 LEU A N 1
ATOM 846 C CA . LEU A 1 105 ? -7.625 -42.406 -26.578 1 90.94 105 LEU A CA 1
ATOM 847 C C . LEU A 1 105 ? -6.668 -43.344 -27.312 1 90.94 105 LEU A C 1
ATOM 849 O O . LEU A 1 105 ? -5.516 -43 -27.562 1 90.94 105 LEU A O 1
ATOM 853 N N . PHE A 1 106 ? -7.203 -44.531 -27.641 1 90.56 106 PHE A N 1
ATOM 854 C CA . PHE A 1 106 ? -6.379 -45.5 -28.359 1 90.56 106 PHE A CA 1
ATOM 855 C C . PHE A 1 106 ? -6 -44.938 -29.734 1 90.56 106 PHE A C 1
ATOM 857 O O . PHE A 1 106 ? -4.867 -45.125 -30.188 1 90.56 106 PHE A O 1
ATOM 864 N N . GLU A 1 107 ? -6.898 -44.344 -30.375 1 89.88 107 GLU A N 1
ATOM 865 C CA . GLU A 1 107 ? -6.629 -43.75 -31.688 1 89.88 107 GLU A CA 1
ATOM 866 C C . GLU A 1 107 ? -5.586 -42.625 -31.578 1 89.88 107 GLU A C 1
ATOM 868 O O . GLU A 1 107 ? -4.805 -42.406 -32.5 1 89.88 107 GLU A O 1
ATOM 873 N N . GLY A 1 108 ? -5.578 -41.938 -30.5 1 87.12 108 GLY A N 1
ATOM 874 C CA . GLY A 1 108 ? -4.684 -40.781 -30.312 1 87.12 108 GLY A CA 1
ATOM 875 C C . GLY A 1 108 ? -3.289 -41.188 -29.875 1 87.12 108 GLY A C 1
ATOM 876 O O . GLY A 1 108 ? -2.299 -40.781 -30.484 1 87.12 108 GLY A O 1
ATOM 877 N N . ILE A 1 109 ? -3.227 -42.031 -28.844 1 84.75 109 ILE A N 1
ATOM 878 C CA . ILE A 1 109 ? -1.926 -42.312 -28.234 1 84.75 109 ILE A CA 1
ATOM 879 C C . ILE A 1 109 ? -1.474 -43.719 -28.641 1 84.75 109 ILE A C 1
ATOM 881 O O . ILE A 1 109 ? -0.329 -44.094 -28.391 1 84.75 109 ILE A O 1
ATOM 885 N N . LYS A 1 110 ? -2.287 -44.562 -29.188 1 82.44 110 LYS A N 1
ATOM 886 C CA . LYS A 1 110 ? -2.008 -45.875 -29.719 1 82.44 110 LYS A CA 1
ATOM 887 C C . LYS A 1 110 ? -1.61 -46.844 -28.594 1 82.44 110 LYS A C 1
ATOM 889 O O . LYS A 1 110 ? -0.747 -47.719 -28.781 1 82.44 110 LYS A O 1
ATOM 894 N N . GLU A 1 111 ? -2.041 -46.562 -27.422 1 82.06 111 GLU A N 1
ATOM 895 C CA . GLU A 1 111 ? -1.849 -47.438 -26.266 1 82.06 111 GLU A CA 1
ATOM 896 C C . GLU A 1 111 ? -3.121 -47.531 -25.438 1 82.06 111 GLU A C 1
ATOM 898 O O . GLU A 1 111 ? -3.887 -46.594 -25.344 1 82.06 111 GLU A O 1
ATOM 903 N N . ASN A 1 112 ? -3.305 -48.75 -24.891 1 83.56 112 ASN A N 1
ATOM 904 C CA . ASN A 1 112 ? -4.445 -48.938 -24 1 83.56 112 ASN A CA 1
ATOM 905 C C . ASN A 1 112 ? -4.164 -48.375 -22.609 1 83.56 112 ASN A C 1
ATOM 907 O O . ASN A 1 112 ? -3.025 -48.406 -22.141 1 83.56 112 ASN A O 1
ATOM 911 N N . THR A 1 113 ? -5.16 -47.812 -22.062 1 85.56 113 THR A N 1
ATOM 912 C CA . THR A 1 113 ? -5.004 -47.281 -20.719 1 85.56 113 THR A CA 1
ATOM 913 C C . THR A 1 113 ? -5.5 -48.281 -19.672 1 85.56 113 THR A C 1
ATOM 915 O O . THR A 1 113 ? -6.426 -49.031 -19.938 1 85.56 113 THR A O 1
ATOM 918 N N . GLU A 1 114 ? -4.848 -48.25 -18.5 1 83.31 114 GLU A N 1
ATOM 919 C CA . GLU A 1 114 ? -5.242 -49.125 -17.406 1 83.31 114 GLU A CA 1
ATOM 920 C C . GLU A 1 114 ? -6.125 -48.375 -16.391 1 83.31 114 GLU A C 1
ATOM 922 O O . GLU A 1 114 ? -6.488 -48.938 -15.359 1 83.31 114 GLU A O 1
ATOM 927 N N . LEU A 1 115 ? -6.523 -47.219 -16.766 1 88.31 115 LEU A N 1
ATOM 928 C CA . LEU A 1 115 ? -7.336 -46.438 -15.844 1 88.31 115 LEU A CA 1
ATOM 929 C C . LEU A 1 115 ? -8.727 -47.031 -15.695 1 88.31 115 LEU A C 1
ATOM 931 O O . LEU A 1 115 ? -9.305 -47.531 -16.672 1 88.31 115 LEU A O 1
ATOM 935 N N . GLY A 1 116 ? -9.219 -47.031 -14.422 1 86.69 116 GLY A N 1
ATOM 936 C CA . GLY A 1 116 ? -10.586 -47.5 -14.195 1 86.69 116 GLY A CA 1
ATOM 937 C C . GLY A 1 116 ? -11.625 -46.531 -14.758 1 86.69 116 GLY A C 1
ATOM 938 O O . GLY A 1 116 ? -11.297 -45.438 -15.172 1 86.69 116 GLY A O 1
ATOM 939 N N . LYS A 1 117 ? -12.812 -47 -14.844 1 88.12 117 LYS A N 1
ATOM 940 C CA . LYS A 1 117 ? -13.914 -46.25 -15.445 1 88.12 117 LYS A CA 1
ATOM 941 C C . LYS A 1 117 ? -14.078 -44.906 -14.773 1 88.12 117 LYS A C 1
ATOM 943 O O . LYS A 1 117 ? -14.156 -43.875 -15.453 1 88.12 117 LYS A O 1
ATOM 948 N N . GLN A 1 118 ? -14.055 -44.906 -13.484 1 84.75 118 GLN A N 1
ATOM 949 C CA . GLN A 1 118 ? -14.289 -43.656 -12.742 1 84.75 118 GLN A CA 1
ATOM 950 C C . GLN A 1 118 ? -13.18 -42.656 -12.992 1 84.75 118 GLN A C 1
ATOM 952 O O . GLN A 1 118 ? -13.445 -41.469 -13.203 1 84.75 118 GLN A O 1
ATOM 957 N N . GLU A 1 119 ? -11.992 -43.062 -13 1 87.62 119 GLU A N 1
ATOM 958 C CA . GLU A 1 119 ? -10.852 -42.188 -13.234 1 87.62 119 GLU A CA 1
ATOM 959 C C . GLU A 1 119 ? -10.836 -41.688 -14.672 1 87.62 119 GLU A C 1
ATOM 961 O O . GLU A 1 119 ? -10.469 -40.531 -14.922 1 87.62 119 GLU A O 1
ATOM 966 N N . LEU A 1 120 ? -11.234 -42.594 -15.5 1 89.75 120 LEU A N 1
ATOM 967 C CA . LEU A 1 120 ? -11.281 -42.219 -16.906 1 89.75 120 LEU A CA 1
ATOM 968 C C . LEU A 1 120 ? -12.328 -41.156 -17.172 1 89.75 120 LEU A C 1
ATOM 970 O O . LEU A 1 120 ? -12.07 -40.188 -17.906 1 89.75 120 LEU A O 1
ATOM 974 N N . LEU A 1 121 ? -13.453 -41.344 -16.594 1 89.62 121 LEU A N 1
ATOM 975 C CA . LEU A 1 121 ? -14.523 -40.344 -16.75 1 89.62 121 LEU A CA 1
ATOM 976 C C . LEU A 1 121 ? -14.125 -39.031 -16.141 1 89.62 121 LEU A C 1
ATOM 978 O O . LEU A 1 121 ? -14.398 -37.969 -16.719 1 89.62 121 LEU A O 1
ATOM 982 N N . MET A 1 122 ? -13.5 -39.062 -15.047 1 89.44 122 MET A N 1
ATOM 983 C CA . MET A 1 122 ? -13.023 -37.844 -14.406 1 89.44 122 MET A CA 1
ATOM 984 C C . MET A 1 122 ? -11.992 -37.156 -15.289 1 89.44 122 MET A C 1
ATOM 986 O O . MET A 1 122 ? -12.078 -35.938 -15.492 1 89.44 122 MET A O 1
ATOM 990 N N . ALA A 1 123 ? -11.078 -37.875 -15.766 1 91.06 123 ALA A N 1
ATOM 991 C CA . ALA A 1 123 ? -10.062 -37.312 -16.656 1 91.06 123 ALA A CA 1
ATOM 992 C C . ALA A 1 123 ? -10.695 -36.688 -17.891 1 91.06 123 ALA A C 1
ATOM 994 O O . ALA A 1 123 ? -10.258 -35.625 -18.344 1 91.06 123 ALA A O 1
ATOM 995 N N . ALA A 1 124 ? -11.688 -37.344 -18.375 1 91.31 124 ALA A N 1
ATOM 996 C CA . ALA A 1 124 ? -12.383 -36.812 -19.562 1 91.31 124 ALA A CA 1
ATOM 997 C C . ALA A 1 124 ? -13.008 -35.469 -19.266 1 91.31 124 ALA A C 1
ATOM 999 O O . ALA A 1 124 ? -12.875 -34.531 -20.062 1 91.31 124 ALA A O 1
ATOM 1000 N N . LYS A 1 125 ? -13.625 -35.438 -18.188 1 89.94 125 LYS A N 1
ATOM 1001 C CA . LYS A 1 125 ? -14.297 -34.188 -17.797 1 89.94 125 LYS A CA 1
ATOM 1002 C C . LYS A 1 125 ? -13.297 -33.094 -17.531 1 89.94 125 LYS A C 1
ATOM 1004 O O . LYS A 1 125 ? -13.625 -31.891 -17.641 1 89.94 125 LYS A O 1
ATOM 1009 N N . LEU A 1 126 ? -12.07 -33.438 -17.188 1 89.94 126 LEU A N 1
ATOM 1010 C CA . LEU A 1 126 ? -11.031 -32.438 -16.875 1 89.94 126 LEU A CA 1
ATOM 1011 C C . LEU A 1 126 ? -10.148 -32.188 -18.094 1 89.94 126 LEU A C 1
ATOM 1013 O O . LEU A 1 126 ? -9.227 -31.359 -18.031 1 89.94 126 LEU A O 1
ATOM 1017 N N . SER A 1 127 ? -10.453 -32.781 -19.156 1 88.94 127 SER A N 1
ATOM 1018 C CA . SER A 1 127 ? -9.516 -32.781 -20.281 1 88.94 127 SER A CA 1
ATOM 1019 C C . SER A 1 127 ? -9.867 -31.672 -21.281 1 88.94 127 SER A C 1
ATOM 1021 O O . SER A 1 127 ? -9.203 -31.531 -22.297 1 88.94 127 SER A O 1
ATOM 1023 N N . LYS A 1 128 ? -10.898 -30.938 -20.953 1 87.56 128 LYS A N 1
ATOM 1024 C CA . LYS A 1 128 ? -11.203 -29.828 -21.859 1 87.56 128 LYS A CA 1
ATOM 1025 C C . LYS A 1 128 ? -9.992 -28.922 -22.047 1 87.56 128 LYS A C 1
ATOM 1027 O O . LYS A 1 128 ? -9.414 -28.438 -21.062 1 87.56 128 LYS A O 1
ATOM 1032 N N . GLY A 1 129 ? -9.594 -28.672 -23.203 1 84.88 129 GLY A N 1
ATOM 1033 C CA . GLY A 1 129 ? -8.492 -27.766 -23.5 1 84.88 129 GLY A CA 1
ATOM 1034 C C . GLY A 1 129 ? -7.129 -28.422 -23.344 1 84.88 129 GLY A C 1
ATOM 1035 O O . GLY A 1 129 ? -6.105 -27.812 -23.656 1 84.88 129 GLY A O 1
ATOM 1036 N N . LYS A 1 130 ? -7.133 -29.672 -22.891 1 87.69 130 LYS A N 1
ATOM 1037 C CA . LYS A 1 130 ? -5.871 -30.406 -22.766 1 87.69 130 LYS A CA 1
ATOM 1038 C C . LYS A 1 130 ? -5.5 -31.109 -24.062 1 87.69 130 LYS A C 1
ATOM 1040 O O . LYS A 1 130 ? -6.34 -31.266 -24.953 1 87.69 130 LYS A O 1
ATOM 1045 N N . ASP A 1 131 ? -4.199 -31.438 -24.172 1 86.56 131 ASP A N 1
ATOM 1046 C CA . ASP A 1 131 ? -3.744 -32.062 -25.422 1 86.56 131 ASP A CA 1
ATOM 1047 C C . ASP A 1 131 ? -3.484 -33.531 -25.219 1 86.56 131 ASP A C 1
ATOM 1049 O O . ASP A 1 131 ? -3.787 -34.094 -24.172 1 86.56 131 ASP A O 1
ATOM 1053 N N . LEU A 1 132 ? -3.068 -34.094 -26.266 1 86.5 132 LEU A N 1
ATOM 1054 C CA . LEU A 1 132 ? -2.854 -35.531 -26.297 1 86.5 132 LEU A CA 1
ATOM 1055 C C . LEU A 1 132 ? -1.729 -35.938 -25.344 1 86.5 132 LEU A C 1
ATOM 1057 O O . LEU A 1 132 ? -1.762 -37 -24.75 1 86.5 132 LEU A O 1
ATOM 1061 N N . ASN A 1 133 ? -0.802 -35.062 -25.188 1 82.75 133 ASN A N 1
ATOM 1062 C CA . ASN A 1 133 ? 0.293 -35.344 -24.25 1 82.75 133 ASN A CA 1
ATOM 1063 C C . ASN A 1 133 ? -0.202 -35.438 -22.812 1 82.75 133 ASN A C 1
ATOM 1065 O O . ASN A 1 133 ? 0.267 -36.281 -22.047 1 82.75 133 ASN A O 1
ATOM 1069 N N . TRP A 1 134 ? -1.074 -34.594 -22.547 1 86.69 134 TRP A N 1
ATOM 1070 C CA . TRP A 1 134 ? -1.68 -34.656 -21.219 1 86.69 134 TRP A CA 1
ATOM 1071 C C . TRP A 1 134 ? -2.385 -35.969 -20.984 1 86.69 134 TRP A C 1
ATOM 1073 O O . TRP A 1 134 ? -2.193 -36.625 -19.953 1 86.69 134 TRP A O 1
ATOM 1083 N N . TRP A 1 135 ? -3.15 -36.469 -21.969 1 87.69 135 TRP A N 1
ATOM 1084 C CA . TRP A 1 135 ? -3.867 -37.719 -21.875 1 87.69 135 TRP A CA 1
ATOM 1085 C C . TRP A 1 135 ? -2.895 -38.906 -21.766 1 87.69 135 TRP A C 1
ATOM 1087 O O . TRP A 1 135 ? -3.152 -39.875 -21.031 1 87.69 135 TRP A O 1
ATOM 1097 N N . HIS A 1 136 ? -1.85 -38.75 -22.516 1 86.12 136 HIS A N 1
ATOM 1098 C CA . HIS A 1 136 ? -0.819 -39.781 -22.438 1 86.12 136 HIS A CA 1
ATOM 1099 C C . HIS A 1 136 ? -0.247 -39.875 -21.016 1 86.12 136 HIS A C 1
ATOM 1101 O O . HIS A 1 136 ? -0.086 -40.969 -20.484 1 86.12 136 HIS A O 1
ATOM 1107 N N . GLY A 1 137 ? 0.041 -38.781 -20.453 1 86.19 137 GLY A N 1
ATOM 1108 C CA . GLY A 1 137 ? 0.533 -38.75 -19.078 1 86.19 137 GLY A CA 1
ATOM 1109 C C . GLY A 1 137 ? -0.455 -39.281 -18.078 1 86.19 137 GLY A C 1
ATOM 1110 O O . GLY A 1 137 ? -0.067 -40 -17.156 1 86.19 137 GLY A O 1
ATOM 1111 N N . VAL A 1 138 ? -1.686 -38.938 -18.281 1 87.19 138 VAL A N 1
ATOM 1112 C CA . VAL A 1 138 ? -2.73 -39.406 -17.391 1 87.19 138 VAL A CA 1
ATOM 1113 C C . VAL A 1 138 ? -2.865 -40.938 -17.516 1 87.19 138 VAL A C 1
ATOM 1115 O O . VAL A 1 138 ? -2.982 -41.656 -16.516 1 87.19 138 VAL A O 1
ATOM 1118 N N . SER A 1 139 ? -2.793 -41.375 -18.75 1 85.12 139 SER A N 1
ATOM 1119 C CA . SER A 1 139 ? -2.949 -42.812 -19.047 1 85.12 139 SER A CA 1
ATOM 1120 C C . SER A 1 139 ? -1.841 -43.625 -18.391 1 85.12 139 SER A C 1
ATOM 1122 O O . SER A 1 139 ? -2.074 -44.75 -17.938 1 85.12 139 SER A O 1
ATOM 1124 N N . LYS A 1 140 ? -0.702 -43 -18.266 1 80.44 140 LYS A N 1
ATOM 1125 C CA . LYS A 1 140 ? 0.446 -43.719 -17.703 1 80.44 140 LYS A CA 1
ATOM 1126 C C . LYS A 1 140 ? 0.567 -43.469 -16.203 1 80.44 140 LYS A C 1
ATOM 1128 O O . LYS A 1 140 ? 1.482 -44 -15.562 1 80.44 140 LYS A O 1
ATOM 1133 N N . GLY A 1 141 ? -0.34 -42.688 -15.719 1 78.94 141 GLY A N 1
ATOM 1134 C CA . GLY A 1 141 ? -0.316 -42.406 -14.289 1 78.94 141 GLY A CA 1
ATOM 1135 C C . GLY A 1 141 ? 0.746 -41.375 -13.906 1 78.94 141 GLY A C 1
ATOM 1136 O O . GLY A 1 141 ? 1.087 -41.25 -12.727 1 78.94 141 GLY A O 1
ATOM 1137 N N . ILE A 1 142 ? 1.316 -40.75 -14.82 1 79.19 142 ILE A N 1
ATOM 1138 C CA . ILE A 1 142 ? 2.361 -39.75 -14.602 1 79.19 142 ILE A CA 1
ATOM 1139 C C . ILE A 1 142 ? 1.736 -38.438 -14.148 1 79.19 142 ILE A C 1
ATOM 1141 O O . ILE A 1 142 ? 2.277 -37.75 -13.273 1 79.19 142 ILE A O 1
ATOM 1145 N N . ILE A 1 143 ? 0.645 -38.062 -14.797 1 82.94 143 ILE A N 1
ATOM 1146 C CA . ILE A 1 143 ? -0.086 -36.844 -14.484 1 82.94 143 ILE A CA 1
ATOM 1147 C C . ILE A 1 143 ? -1.373 -37.188 -13.742 1 82.94 143 ILE A C 1
ATOM 1149 O O . ILE A 1 143 ? -2.129 -38.062 -14.164 1 82.94 143 ILE A O 1
ATOM 1153 N N . LYS A 1 144 ? -1.488 -36.562 -12.594 1 82.25 144 LYS A N 1
ATOM 1154 C CA . LYS A 1 144 ? -2.789 -36.656 -11.938 1 82.25 144 LYS A CA 1
ATOM 1155 C C . LYS A 1 144 ? -3.805 -35.719 -12.602 1 82.25 144 LYS A C 1
ATOM 1157 O O . LYS A 1 144 ? -3.549 -34.531 -12.758 1 82.25 144 LYS A O 1
ATOM 1162 N N . PRO A 1 145 ? -4.816 -36.281 -12.961 1 84.62 145 PRO A N 1
ATOM 1163 C CA . PRO A 1 145 ? -5.773 -35.438 -13.695 1 84.62 145 PRO A CA 1
ATOM 1164 C C . PRO A 1 145 ? -6.273 -34.25 -12.875 1 84.62 145 PRO A C 1
ATOM 1166 O O . PRO A 1 145 ? -6.453 -33.156 -13.414 1 84.62 145 PRO A O 1
ATOM 1169 N N . LEU A 1 146 ? -6.461 -34.562 -11.633 1 87.38 146 LEU A N 1
ATOM 1170 C CA . LEU A 1 146 ? -6.992 -33.5 -10.789 1 87.38 146 LEU A CA 1
ATOM 1171 C C . LEU A 1 146 ? -5.867 -32.781 -10.047 1 87.38 146 LEU A C 1
ATOM 1173 O O . LEU A 1 146 ? -5.168 -33.375 -9.234 1 87.38 146 LEU A O 1
ATOM 1177 N N . ASP A 1 147 ? -5.586 -31.562 -10.391 1 88.31 147 ASP A N 1
ATOM 1178 C CA . ASP A 1 147 ? -4.629 -30.719 -9.664 1 88.31 147 ASP A CA 1
ATOM 1179 C C . ASP A 1 147 ? -5.25 -30.156 -8.391 1 88.31 147 ASP A C 1
ATOM 1181 O O . ASP A 1 147 ? -5.609 -28.984 -8.344 1 88.31 147 ASP A O 1
ATOM 1185 N N . THR A 1 148 ? -5.285 -30.922 -7.453 1 91.19 148 THR A N 1
ATOM 1186 C CA . THR A 1 148 ? -5.992 -30.594 -6.223 1 91.19 148 THR A CA 1
ATOM 1187 C C . THR A 1 148 ? -5.414 -29.328 -5.594 1 91.19 148 THR A C 1
ATOM 1189 O O . THR A 1 148 ? -6.16 -28.422 -5.203 1 91.19 148 THR A O 1
ATOM 1192 N N . ASP A 1 149 ? -4.086 -29.188 -5.523 1 93.38 149 ASP A N 1
ATOM 1193 C CA . ASP A 1 149 ? -3.457 -28.062 -4.855 1 93.38 149 ASP A CA 1
ATOM 1194 C C . ASP A 1 149 ? -3.812 -26.75 -5.551 1 93.38 149 ASP A C 1
ATOM 1196 O O . ASP A 1 149 ? -4.18 -25.766 -4.895 1 93.38 149 ASP A O 1
ATOM 1200 N N . GLY A 1 150 ? -3.758 -26.781 -6.879 1 94.19 150 GLY A N 1
ATOM 1201 C CA . GLY A 1 150 ? -4.156 -25.594 -7.625 1 94.19 150 GLY A CA 1
ATOM 1202 C C . GLY A 1 150 ? -5.621 -25.25 -7.453 1 94.19 150 GLY A C 1
ATOM 1203 O O . GLY A 1 150 ? -5.973 -24.078 -7.32 1 94.19 150 GLY A O 1
ATOM 1204 N N . LEU A 1 151 ? -6.41 -26.234 -7.426 1 94.44 151 LEU A N 1
ATOM 1205 C CA . LEU A 1 151 ? -7.848 -26.016 -7.305 1 94.44 151 LEU A CA 1
ATOM 1206 C C . LEU A 1 151 ? -8.211 -25.516 -5.91 1 94.44 151 LEU A C 1
ATOM 1208 O O . LEU A 1 151 ? -9.188 -24.781 -5.746 1 94.44 151 LEU A O 1
ATOM 1212 N N . VAL A 1 152 ? -7.41 -25.938 -4.941 1 97.31 152 VAL A N 1
ATOM 1213 C CA . VAL A 1 152 ? -7.645 -25.453 -3.588 1 97.31 152 VAL A CA 1
ATOM 1214 C C . VAL A 1 152 ? -7.391 -23.953 -3.529 1 97.31 152 VAL A C 1
ATOM 1216 O O . VAL A 1 152 ? -8.133 -23.219 -2.873 1 97.31 152 VAL A O 1
ATOM 1219 N N . ILE A 1 153 ? -6.371 -23.484 -4.219 1 96.94 153 ILE A N 1
ATOM 1220 C CA . ILE A 1 153 ? -6.094 -22.047 -4.289 1 96.94 153 ILE A CA 1
ATOM 1221 C C . ILE A 1 153 ? -7.266 -21.328 -4.949 1 96.94 153 ILE A C 1
ATOM 1223 O O . ILE A 1 153 ? -7.703 -20.281 -4.473 1 96.94 153 ILE A O 1
ATOM 1227 N N . ASP A 1 154 ? -7.832 -21.969 -5.941 1 96.12 154 ASP A N 1
ATOM 1228 C CA . ASP A 1 154 ? -9 -21.391 -6.613 1 96.12 154 ASP A CA 1
ATOM 1229 C C . ASP A 1 154 ? -10.203 -21.359 -5.684 1 96.12 154 ASP A C 1
ATOM 1231 O O . ASP A 1 154 ? -10.984 -20.406 -5.703 1 96.12 154 ASP A O 1
ATOM 1235 N N . LEU A 1 155 ? -10.312 -22.422 -4.961 1 97.25 155 LEU A N 1
ATOM 1236 C CA . LEU A 1 155 ? -11.391 -22.5 -3.982 1 97.25 155 LEU A CA 1
ATOM 1237 C C . LEU A 1 155 ? -11.305 -21.359 -2.982 1 97.25 155 LEU A C 1
ATOM 1239 O O . LEU A 1 155 ? -12.312 -20.719 -2.678 1 97.25 155 LEU A O 1
ATOM 1243 N N . LEU A 1 156 ? -10.109 -21.078 -2.547 1 97.56 156 LEU A N 1
ATOM 1244 C CA . LEU A 1 156 ? -9.906 -19.984 -1.589 1 97.56 156 LEU A CA 1
ATOM 1245 C C . LEU A 1 156 ? -10.141 -18.641 -2.244 1 97.56 156 LEU A C 1
ATOM 1247 O O . LEU A 1 156 ? -10.586 -17.688 -1.586 1 97.56 156 LEU A O 1
ATOM 1251 N N . HIS A 1 157 ? -9.867 -18.547 -3.463 1 95.62 157 HIS A N 1
ATOM 1252 C CA . HIS A 1 157 ? -9.984 -17.281 -4.188 1 95.62 157 HIS A CA 1
ATOM 1253 C C . HIS A 1 157 ? -11.445 -16.969 -4.5 1 95.62 157 HIS A C 1
ATOM 1255 O O . HIS A 1 157 ? -11.914 -15.859 -4.234 1 95.62 157 HIS A O 1
ATOM 1261 N N . HIS A 1 158 ? -12.125 -18.016 -5.145 1 94.75 158 HIS A N 1
ATOM 1262 C CA . HIS A 1 158 ? -13.508 -17.859 -5.578 1 94.75 158 HIS A CA 1
ATOM 1263 C C . HIS A 1 158 ? -14.328 -19.109 -5.297 1 94.75 158 HIS A C 1
ATOM 1265 O O . HIS A 1 158 ? -14.672 -19.844 -6.219 1 94.75 158 HIS A O 1
ATOM 1271 N N . PRO A 1 159 ? -14.727 -19.234 -4.07 1 95.38 159 PRO A N 1
ATOM 1272 C CA . PRO A 1 159 ? -15.391 -20.484 -3.697 1 95.38 159 PRO A CA 1
ATOM 1273 C C . PRO A 1 159 ? -16.688 -20.719 -4.48 1 95.38 159 PRO A C 1
ATOM 1275 O O . PRO A 1 159 ? -16.891 -21.812 -5.012 1 95.38 159 PRO A O 1
ATOM 1278 N N . LYS A 1 160 ? -17.531 -19.734 -4.715 1 92.56 160 LYS A N 1
ATOM 1279 C CA . LYS A 1 160 ? -18.797 -19.906 -5.406 1 92.56 160 LYS A CA 1
ATOM 1280 C C . LYS A 1 160 ? -18.594 -20.172 -6.895 1 92.56 160 LYS A C 1
ATOM 1282 O O . LYS A 1 160 ? -19.25 -21.016 -7.48 1 92.56 160 LYS A O 1
ATOM 1287 N N . GLU A 1 161 ? -17.656 -19.562 -7.461 1 93.12 161 GLU A N 1
ATOM 1288 C CA . GLU A 1 161 ? -17.406 -19.688 -8.891 1 93.12 161 GLU A CA 1
ATOM 1289 C C . GLU A 1 161 ? -16.859 -21.062 -9.234 1 93.12 161 GLU A C 1
ATOM 1291 O O . GLU A 1 161 ? -17.25 -21.656 -10.242 1 93.12 161 GLU A O 1
ATOM 1296 N N . ILE A 1 162 ? -15.938 -21.562 -8.438 1 93.62 162 ILE A N 1
ATOM 1297 C CA . ILE A 1 162 ? -15.328 -22.859 -8.75 1 93.62 162 ILE A CA 1
ATOM 1298 C C . ILE A 1 162 ? -16.375 -23.953 -8.664 1 93.62 162 ILE A C 1
ATOM 1300 O O . ILE A 1 162 ? -16.391 -24.875 -9.484 1 93.62 162 ILE A O 1
ATOM 1304 N N . LYS A 1 163 ? -17.219 -23.859 -7.672 1 92 163 LYS A N 1
ATOM 1305 C CA . LYS A 1 163 ? -18.281 -24.859 -7.535 1 92 163 LYS A CA 1
ATOM 1306 C C . LYS A 1 163 ? -19.266 -24.781 -8.695 1 92 163 LYS A C 1
ATOM 1308 O O . LYS A 1 163 ? -19.672 -25.812 -9.25 1 92 163 LYS A O 1
ATOM 1313 N N . LYS A 1 164 ? -19.578 -23.578 -9.078 1 90.44 164 LYS A N 1
ATOM 1314 C CA . LYS A 1 164 ? -20.531 -23.375 -10.156 1 90.44 164 LYS A CA 1
ATOM 1315 C C . LYS A 1 164 ? -19.984 -23.891 -11.484 1 90.44 164 LYS A C 1
ATOM 1317 O O . LYS A 1 164 ? -20.719 -24.469 -12.289 1 90.44 164 LYS A O 1
ATOM 1322 N N . ASN A 1 165 ? -18.688 -23.812 -11.727 1 87.25 165 ASN A N 1
ATOM 1323 C CA . ASN A 1 165 ? -18.078 -24.062 -13.031 1 87.25 165 ASN A CA 1
ATOM 1324 C C . ASN A 1 165 ? -17.562 -25.5 -13.133 1 87.25 165 ASN A C 1
ATOM 1326 O O . ASN A 1 165 ? -17.234 -25.969 -14.227 1 87.25 165 ASN A O 1
ATOM 1330 N N . MET A 1 166 ? -17.531 -26.172 -12.039 1 88.25 166 MET A N 1
ATOM 1331 C CA . MET A 1 166 ? -17 -27.531 -12.039 1 88.25 166 MET A CA 1
ATOM 1332 C C . MET A 1 166 ? -18.125 -28.562 -12.172 1 88.25 166 MET A C 1
ATOM 1334 O O . MET A 1 166 ? -19.203 -28.391 -11.586 1 88.25 166 MET A O 1
ATOM 1338 N N . ASP A 1 167 ? -17.875 -29.609 -12.922 1 85.25 167 ASP A N 1
ATOM 1339 C CA . ASP A 1 167 ? -18.828 -30.719 -13.039 1 85.25 167 ASP A CA 1
ATOM 1340 C C . ASP A 1 167 ? -19.141 -31.328 -11.68 1 85.25 167 ASP A C 1
ATOM 1342 O O . ASP A 1 167 ? -18.234 -31.469 -10.836 1 85.25 167 ASP A O 1
ATOM 1346 N N . GLY A 1 168 ? -20.344 -31.703 -11.477 1 85.25 168 GLY A N 1
ATOM 1347 C CA . GLY A 1 168 ? -20.797 -32.219 -10.188 1 85.25 168 GLY A CA 1
ATOM 1348 C C . GLY A 1 168 ? -20 -33.406 -9.68 1 85.25 168 GLY A C 1
ATOM 1349 O O . GLY A 1 168 ? -19.656 -33.438 -8.5 1 85.25 168 GLY A O 1
ATOM 1350 N N . ASP A 1 169 ? -19.672 -34.312 -10.523 1 83.06 169 ASP A N 1
ATOM 1351 C CA . ASP A 1 169 ? -18.922 -35.5 -10.125 1 83.06 169 ASP A CA 1
ATOM 1352 C C . ASP A 1 169 ? -17.484 -35.156 -9.781 1 83.06 169 ASP A C 1
ATOM 1354 O O . ASP A 1 169 ? -16.922 -35.688 -8.82 1 83.06 169 ASP A O 1
ATOM 1358 N N . VAL A 1 170 ? -16.953 -34.344 -10.609 1 89.12 170 VAL A N 1
ATOM 1359 C CA . VAL A 1 170 ? -15.594 -33.906 -10.367 1 89.12 170 VAL A CA 1
ATOM 1360 C C . VAL A 1 170 ? -15.523 -33.156 -9.047 1 89.12 170 VAL A C 1
ATOM 1362 O O . VAL A 1 170 ? -14.586 -33.312 -8.273 1 89.12 170 VAL A O 1
ATOM 1365 N N . TRP A 1 171 ? -16.562 -32.344 -8.789 1 91.88 171 TRP A N 1
ATOM 1366 C CA . TRP A 1 171 ? -16.625 -31.594 -7.539 1 91.88 171 TRP A CA 1
ATOM 1367 C C . TRP A 1 171 ? -16.609 -32.531 -6.336 1 91.88 171 TRP A C 1
ATOM 1369 O O . TRP A 1 171 ? -15.906 -32.281 -5.355 1 91.88 171 TRP A O 1
ATOM 1379 N N . LYS A 1 172 ? -17.375 -33.562 -6.445 1 87.69 172 LYS A N 1
ATOM 1380 C CA . LYS A 1 172 ? -17.453 -34.5 -5.324 1 87.69 172 LYS A CA 1
ATOM 1381 C C . LYS A 1 172 ? -16.094 -35.094 -5.012 1 87.69 172 LYS A C 1
ATOM 1383 O O . LYS A 1 172 ? -15.727 -35.25 -3.846 1 87.69 172 LYS A O 1
ATOM 1388 N N . ILE A 1 173 ? -15.422 -35.406 -6.051 1 87.44 173 ILE A N 1
ATOM 1389 C CA . ILE A 1 173 ? -14.086 -35.969 -5.875 1 87.44 173 ILE A CA 1
ATOM 1390 C C . ILE A 1 173 ? -13.164 -34.938 -5.27 1 87.44 173 ILE A C 1
ATOM 1392 O O . ILE A 1 173 ? -12.43 -35.219 -4.32 1 87.44 173 ILE A O 1
ATOM 1396 N N . PHE A 1 174 ? -13.195 -33.781 -5.816 1 93.25 174 PHE A N 1
ATOM 1397 C CA . PHE A 1 174 ? -12.383 -32.656 -5.324 1 93.25 174 PHE A CA 1
ATOM 1398 C C . PHE A 1 174 ? -12.688 -32.375 -3.857 1 93.25 174 PHE A C 1
ATOM 1400 O O . PHE A 1 174 ? -11.773 -32.25 -3.041 1 93.25 174 PHE A O 1
ATOM 1407 N N . GLU A 1 175 ? -13.938 -32.25 -3.574 1 93 175 GLU A N 1
ATOM 1408 C CA . GLU A 1 175 ? -14.375 -31.984 -2.207 1 93 175 GLU A CA 1
ATOM 1409 C C . GLU A 1 175 ? -13.828 -33.031 -1.237 1 93 175 GLU A C 1
ATOM 1411 O O . GLU A 1 175 ? -13.352 -32.688 -0.152 1 93 175 GLU A O 1
ATOM 1416 N N . SER A 1 176 ? -13.898 -34.25 -1.677 1 90.81 176 SER A N 1
ATOM 1417 C CA . SER A 1 176 ? -13.375 -35.312 -0.849 1 90.81 176 SER A CA 1
ATOM 1418 C C . SER A 1 176 ? -11.875 -35.156 -0.62 1 90.81 176 SER A C 1
ATOM 1420 O O . SER A 1 176 ? -11.383 -35.375 0.494 1 90.81 176 SER A O 1
ATOM 1422 N N . GLU A 1 177 ? -11.164 -34.844 -1.625 1 92.56 177 GLU A N 1
ATOM 1423 C CA . GLU A 1 177 ? -9.719 -34.625 -1.511 1 92.56 177 GLU A CA 1
ATOM 1424 C C . GLU A 1 177 ? -9.398 -33.469 -0.582 1 92.56 177 GLU A C 1
ATOM 1426 O O . GLU A 1 177 ? -8.414 -33.5 0.161 1 92.56 177 GLU A O 1
ATOM 1431 N N . VAL A 1 178 ? -10.195 -32.406 -0.624 1 95.31 178 VAL A N 1
ATOM 1432 C CA . VAL A 1 178 ? -9.984 -31.25 0.221 1 95.31 178 VAL A CA 1
ATOM 1433 C C . VAL A 1 178 ? -10.164 -31.625 1.688 1 95.31 178 VAL A C 1
ATOM 1435 O O . VAL A 1 178 ? -9.336 -31.281 2.533 1 95.31 178 VAL A O 1
ATOM 1438 N N . TYR A 1 179 ? -11.195 -32.375 1.964 1 92.69 179 TYR A N 1
ATOM 1439 C CA . TYR A 1 179 ? -11.422 -32.781 3.34 1 92.69 179 TYR A CA 1
ATOM 1440 C C . TYR A 1 179 ? -10.281 -33.656 3.84 1 92.69 179 TYR A C 1
ATOM 1442 O O . TYR A 1 179 ? -9.875 -33.562 4.996 1 92.69 179 TYR A O 1
ATOM 1450 N N . SER A 1 180 ? -9.812 -34.469 2.961 1 93 180 SER A N 1
ATOM 1451 C CA . SER A 1 180 ? -8.656 -35.312 3.312 1 93 180 SER A CA 1
ATOM 1452 C C . SER A 1 180 ? -7.43 -34.438 3.58 1 93 180 SER A C 1
ATOM 1454 O O . SER A 1 180 ? -6.695 -34.656 4.543 1 93 180 SER A O 1
ATOM 1456 N N . LEU A 1 181 ? -7.25 -33.469 2.781 1 94.44 181 LEU A N 1
ATOM 1457 C CA . LEU A 1 181 ? -6.117 -32.562 2.887 1 94.44 181 LEU A CA 1
ATOM 1458 C C . LEU A 1 181 ? -6.125 -31.828 4.23 1 94.44 181 LEU A C 1
ATOM 1460 O O . LEU A 1 181 ? -5.074 -31.641 4.84 1 94.44 181 LEU A O 1
ATOM 1464 N N . ILE A 1 182 ? -7.32 -31.469 4.723 1 95.31 182 ILE A N 1
ATOM 1465 C CA . ILE A 1 182 ? -7.391 -30.688 5.949 1 95.31 182 ILE A CA 1
ATOM 1466 C C . ILE A 1 182 ? -7.711 -31.609 7.129 1 95.31 182 ILE A C 1
ATOM 1468 O O . ILE A 1 182 ? -7.941 -31.141 8.242 1 95.31 182 ILE A O 1
ATOM 1472 N N . SER A 1 183 ? -7.758 -32.938 6.879 1 91.5 183 SER A N 1
ATOM 1473 C CA . SER A 1 183 ? -7.957 -33.938 7.895 1 91.5 183 SER A CA 1
ATOM 1474 C C . SER A 1 183 ? -9.25 -33.719 8.672 1 91.5 183 SER A C 1
ATOM 1476 O O . SER A 1 183 ? -9.25 -33.75 9.906 1 91.5 183 SER A O 1
ATOM 1478 N N . LYS A 1 184 ? -10.297 -33.406 7.945 1 88.62 184 LYS A N 1
ATOM 1479 C CA . LYS A 1 184 ? -11.625 -33.25 8.531 1 88.62 184 LYS A CA 1
ATOM 1480 C C . LYS A 1 184 ? -12.641 -34.188 7.852 1 88.62 184 LYS A C 1
ATOM 1482 O O . LYS A 1 184 ? -12.469 -34.531 6.684 1 88.62 184 LYS A O 1
ATOM 1487 N N . PRO A 1 185 ? -13.633 -34.5 8.523 1 84.94 185 PRO A N 1
ATOM 1488 C CA . PRO A 1 185 ? -14.672 -35.344 7.902 1 84.94 185 PRO A CA 1
ATOM 1489 C C . PRO A 1 185 ? -15.531 -34.531 6.922 1 84.94 185 PRO A C 1
ATOM 1491 O O . PRO A 1 185 ? -15.812 -33.344 7.152 1 84.94 185 PRO A O 1
ATOM 1494 N N . GLN A 1 186 ? -15.875 -35.25 5.91 1 84.62 186 GLN A N 1
ATOM 1495 C CA . GLN A 1 186 ? -16.688 -34.594 4.887 1 84.62 186 GLN A CA 1
ATOM 1496 C C . GLN A 1 186 ? -18.094 -34.281 5.402 1 84.62 186 GLN A C 1
ATOM 1498 O O . GLN A 1 186 ? -18.75 -35.156 5.965 1 84.62 186 GLN A O 1
ATOM 1503 N N . THR A 1 187 ? -18.484 -33 5.359 1 77.75 187 THR A N 1
ATOM 1504 C CA . THR A 1 187 ? -19.812 -32.562 5.766 1 77.75 187 THR A CA 1
ATOM 1505 C C . THR A 1 187 ? -20.5 -31.797 4.648 1 77.75 187 THR A C 1
ATOM 1507 O O . THR A 1 187 ? -19.828 -31.25 3.764 1 77.75 187 THR A O 1
ATOM 1510 N N . GLU A 1 188 ? -21.797 -31.922 4.609 1 79.75 188 GLU A N 1
ATOM 1511 C CA . GLU A 1 188 ? -22.531 -31.125 3.639 1 79.75 188 GLU A CA 1
ATOM 1512 C C . GLU A 1 188 ? -22.641 -29.672 4.078 1 79.75 188 GLU A C 1
ATOM 1514 O O . GLU A 1 188 ? -23.438 -29.344 4.949 1 79.75 188 GLU A O 1
ATOM 1519 N N . GLN A 1 189 ? -21.75 -28.906 3.594 1 81.75 189 GLN A N 1
ATOM 1520 C CA . GLN A 1 189 ? -21.719 -27.484 3.922 1 81.75 189 GLN A CA 1
ATOM 1521 C C . GLN A 1 189 ? -21.609 -26.625 2.66 1 81.75 189 GLN A C 1
ATOM 1523 O O . GLN A 1 189 ? -21.219 -27.125 1.604 1 81.75 189 GLN A O 1
ATOM 1528 N N . PRO A 1 190 ? -22.078 -25.359 2.803 1 89.5 190 PRO A N 1
ATOM 1529 C CA . PRO A 1 190 ? -21.828 -24.438 1.688 1 89.5 190 PRO A CA 1
ATOM 1530 C C . PRO A 1 190 ? -20.359 -24.312 1.344 1 89.5 190 PRO A C 1
ATOM 1532 O O . PRO A 1 190 ? -19.5 -24.469 2.219 1 89.5 190 PRO A O 1
ATOM 1535 N N . VAL A 1 191 ? -20.062 -24.094 0.109 1 93.56 191 VAL A N 1
ATOM 1536 C CA . VAL A 1 191 ? -18.688 -24.094 -0.399 1 93.56 191 VAL A CA 1
ATOM 1537 C C . VAL A 1 191 ? -17.875 -23.016 0.32 1 93.56 191 VAL A C 1
ATOM 1539 O O . VAL A 1 191 ? -16.672 -23.188 0.55 1 93.56 191 VAL A O 1
ATOM 1542 N N . GLU A 1 192 ? -18.531 -21.906 0.751 1 93.06 192 GLU A N 1
ATOM 1543 C CA . GLU A 1 192 ? -17.844 -20.828 1.455 1 93.06 192 GLU A CA 1
ATOM 1544 C C . GLU A 1 192 ? -17.344 -21.297 2.818 1 93.06 192 GLU A C 1
ATOM 1546 O O . GLU A 1 192 ? -16.281 -20.875 3.275 1 93.06 192 GLU A O 1
ATOM 1551 N N . ILE A 1 193 ? -18.062 -22.141 3.428 1 90.44 193 ILE A N 1
ATOM 1552 C CA . ILE A 1 193 ? -17.672 -22.688 4.723 1 90.44 193 ILE A CA 1
ATOM 1553 C C . ILE A 1 193 ? -16.516 -23.656 4.551 1 90.44 193 ILE A C 1
ATOM 1555 O O . ILE A 1 193 ? -15.602 -23.688 5.383 1 90.44 193 ILE A O 1
ATOM 1559 N N . LEU A 1 194 ? -16.641 -24.406 3.48 1 93.5 194 LEU A N 1
ATOM 1560 C CA . LEU A 1 194 ? -15.516 -25.297 3.17 1 93.5 194 LEU A CA 1
ATOM 1561 C C . LEU A 1 194 ? -14.234 -24.5 2.971 1 93.5 194 LEU A C 1
ATOM 1563 O O . LEU A 1 194 ? -13.188 -24.844 3.523 1 93.5 194 LEU A O 1
ATOM 1567 N N . ALA A 1 195 ? -14.328 -23.438 2.18 1 96.69 195 ALA A N 1
ATOM 1568 C CA . ALA A 1 195 ? -13.172 -22.578 1.943 1 96.69 195 ALA A CA 1
ATOM 1569 C C . ALA A 1 195 ? -12.625 -22.016 3.254 1 96.69 195 ALA A C 1
ATOM 1571 O O . ALA A 1 195 ? -11.414 -22.031 3.486 1 96.69 195 ALA A O 1
ATOM 1572 N N . GLN A 1 196 ? -13.477 -21.578 4.137 1 94.5 196 GLN A N 1
ATOM 1573 C CA . GLN A 1 196 ? -13.062 -21.062 5.438 1 94.5 196 GLN A CA 1
ATOM 1574 C C . GLN A 1 196 ? -12.383 -22.141 6.27 1 94.5 196 GLN A C 1
ATOM 1576 O O . GLN A 1 196 ? -11.414 -21.859 6.98 1 94.5 196 GLN A O 1
ATOM 1581 N N . SER A 1 197 ? -12.914 -23.297 6.137 1 93.62 197 SER A N 1
ATOM 1582 C CA . SER A 1 197 ? -12.328 -24.406 6.879 1 93.62 197 SER A CA 1
ATOM 1583 C C . SER A 1 197 ? -10.898 -24.688 6.434 1 93.62 197 SER A C 1
ATOM 1585 O O . SER A 1 197 ? -10.031 -25 7.254 1 93.62 197 SER A O 1
ATOM 1587 N N . VAL A 1 198 ? -10.703 -24.609 5.172 1 97.06 198 VAL A N 1
ATOM 1588 C CA . VAL A 1 198 ? -9.352 -24.766 4.648 1 97.06 198 VAL A CA 1
ATOM 1589 C C . VAL A 1 198 ? -8.438 -23.672 5.207 1 97.06 198 VAL A C 1
ATOM 1591 O O . VAL A 1 198 ? -7.352 -23.969 5.715 1 97.06 198 VAL A O 1
ATOM 1594 N N . ALA A 1 199 ? -8.891 -22.438 5.121 1 97.94 199 ALA A N 1
ATOM 1595 C CA . ALA A 1 199 ? -8.125 -21.297 5.645 1 97.94 199 ALA A CA 1
ATOM 1596 C C . ALA A 1 199 ? -7.836 -21.469 7.133 1 97.94 199 ALA A C 1
ATOM 1598 O O . ALA A 1 199 ? -6.699 -21.281 7.574 1 97.94 199 ALA A O 1
ATOM 1599 N N . ASP A 1 200 ? -8.828 -21.906 7.855 1 95.88 200 ASP A N 1
ATOM 1600 C CA . ASP A 1 200 ? -8.672 -22.109 9.289 1 95.88 200 ASP A CA 1
ATOM 1601 C C . ASP A 1 200 ? -7.594 -23.156 9.586 1 95.88 200 ASP A C 1
ATOM 1603 O O . ASP A 1 200 ? -6.797 -22.984 10.508 1 95.88 200 ASP A O 1
ATOM 1607 N N . THR A 1 201 ? -7.652 -24.172 8.812 1 96.19 201 THR A N 1
ATOM 1608 C CA . THR A 1 201 ? -6.664 -25.219 9 1 96.19 201 THR A CA 1
ATOM 1609 C C . THR A 1 201 ? -5.254 -24.688 8.75 1 96.19 201 THR A C 1
ATOM 1611 O O . THR A 1 201 ? -4.324 -25.016 9.492 1 96.19 201 THR A O 1
ATOM 1614 N N . ILE A 1 202 ? -5.109 -23.906 7.754 1 98.19 202 ILE A N 1
ATOM 1615 C CA . ILE A 1 202 ? -3.826 -23.281 7.457 1 98.19 202 ILE A CA 1
ATOM 1616 C C . ILE A 1 202 ? -3.402 -22.391 8.617 1 98.19 202 ILE A C 1
ATOM 1618 O O . ILE A 1 202 ? -2.273 -22.484 9.102 1 98.19 202 ILE A O 1
ATOM 1622 N N . PHE A 1 203 ? -4.309 -21.531 9.117 1 97.88 203 PHE A N 1
ATOM 1623 C CA . PHE A 1 203 ? -4.004 -20.594 10.188 1 97.88 203 PHE A CA 1
ATOM 1624 C C . PHE A 1 203 ? -3.66 -21.344 11.477 1 97.88 203 PHE A C 1
ATOM 1626 O O . PHE A 1 203 ? -2.715 -20.969 12.18 1 97.88 203 PHE A O 1
ATOM 1633 N N . ASP A 1 204 ? -4.367 -22.422 11.734 1 95.25 204 ASP A N 1
ATOM 1634 C CA . ASP A 1 204 ? -4.059 -23.234 12.898 1 95.25 204 ASP A CA 1
ATOM 1635 C C . ASP A 1 204 ? -2.65 -23.828 12.797 1 95.25 204 ASP A C 1
ATOM 1637 O O . ASP A 1 204 ? -1.907 -23.844 13.773 1 95.25 204 ASP A O 1
ATOM 1641 N N . GLY A 1 205 ? -2.387 -24.328 11.641 1 96.5 205 GLY A N 1
ATOM 1642 C CA . GLY A 1 205 ? -1.056 -24.859 11.422 1 96.5 205 GLY A CA 1
ATOM 1643 C C . GLY A 1 205 ? 0.047 -23.844 11.648 1 96.5 205 GLY A C 1
ATOM 1644 O O . GLY A 1 205 ? 1.099 -24.172 12.195 1 96.5 205 GLY A O 1
ATOM 1645 N N . LEU A 1 206 ? -0.156 -22.625 11.25 1 97.12 206 LEU A N 1
ATOM 1646 C CA . LEU A 1 206 ? 0.831 -21.562 11.398 1 97.12 206 LEU A CA 1
ATOM 1647 C C . LEU A 1 206 ? 0.983 -21.156 12.859 1 97.12 206 LEU A C 1
ATOM 1649 O O . LEU A 1 206 ? 2.102 -20.969 13.344 1 97.12 206 LEU A O 1
ATOM 1653 N N . ILE A 1 207 ? -0.135 -21.062 13.555 1 95.38 207 ILE A N 1
ATOM 1654 C CA . ILE A 1 207 ? -0.136 -20.609 14.945 1 95.38 207 ILE A CA 1
ATOM 1655 C C . ILE A 1 207 ? 0.572 -21.625 15.82 1 95.38 207 ILE A C 1
ATOM 1657 O O . ILE A 1 207 ? 1.318 -21.266 16.734 1 95.38 207 ILE A O 1
ATOM 1661 N N . HIS A 1 208 ? 0.435 -22.891 15.477 1 93.94 208 HIS A N 1
ATOM 1662 C CA . HIS A 1 208 ? 1.018 -23.938 16.297 1 93.94 208 HIS A CA 1
ATOM 1663 C C . HIS A 1 208 ? 2.324 -24.453 15.695 1 93.94 208 HIS A C 1
ATOM 1665 O O . HIS A 1 208 ? 2.963 -25.344 16.25 1 93.94 208 HIS A O 1
ATOM 1671 N N . ASN A 1 209 ? 2.645 -23.891 14.594 1 94.88 209 ASN A N 1
ATOM 1672 C CA . ASN A 1 209 ? 3.875 -24.219 13.875 1 94.88 209 ASN A CA 1
ATOM 1673 C C . ASN A 1 209 ? 3.947 -25.703 13.531 1 94.88 209 ASN A C 1
ATOM 1675 O O . ASN A 1 209 ? 4.961 -26.359 13.781 1 94.88 209 ASN A O 1
ATOM 1679 N N . ASN A 1 210 ? 2.852 -26.234 13.062 1 95 210 ASN A N 1
ATOM 1680 C CA . ASN A 1 210 ? 2.783 -27.641 12.688 1 95 210 ASN A CA 1
ATOM 1681 C C . ASN A 1 210 ? 2.041 -27.828 11.367 1 95 210 ASN A C 1
ATOM 1683 O O . ASN A 1 210 ? 1.379 -28.844 11.164 1 95 210 ASN A O 1
ATOM 1687 N N . ILE A 1 211 ? 2.086 -26.891 10.547 1 96.19 211 ILE A N 1
ATOM 1688 C CA . ILE A 1 211 ? 1.434 -26.938 9.242 1 96.19 211 ILE A CA 1
ATOM 1689 C C . ILE A 1 211 ? 2.129 -27.969 8.352 1 96.19 211 ILE A C 1
ATOM 1691 O O . ILE A 1 211 ? 3.359 -28.062 8.359 1 96.19 211 ILE A O 1
ATOM 1695 N N . SER A 1 212 ? 1.365 -28.719 7.609 1 95.56 212 SER A N 1
ATOM 1696 C CA . SER A 1 212 ? 1.94 -29.688 6.691 1 95.56 212 SER A CA 1
ATOM 1697 C C . SER A 1 212 ? 2.684 -29.016 5.547 1 95.56 212 SER A C 1
ATOM 1699 O O . SER A 1 212 ? 2.377 -27.875 5.195 1 95.56 212 SER A O 1
ATOM 1701 N N . ASP A 1 213 ? 3.615 -29.672 5.004 1 94.56 213 ASP A N 1
ATOM 1702 C CA . ASP A 1 213 ? 4.402 -29.141 3.9 1 94.56 213 ASP A CA 1
ATOM 1703 C C . ASP A 1 213 ? 3.512 -28.766 2.715 1 94.56 213 ASP A C 1
ATOM 1705 O O . ASP A 1 213 ? 3.709 -27.734 2.078 1 94.56 213 ASP A O 1
ATOM 1709 N N . ARG A 1 214 ? 2.592 -29.625 2.486 1 94.81 214 ARG A N 1
ATOM 1710 C CA . ARG A 1 214 ? 1.693 -29.406 1.356 1 94.81 214 ARG A CA 1
ATOM 1711 C C . ARG A 1 214 ? 0.855 -28.156 1.548 1 94.81 214 ARG A C 1
ATOM 1713 O O . ARG A 1 214 ? 0.769 -27.312 0.647 1 94.81 214 ARG A O 1
ATOM 1720 N N . LEU A 1 215 ? 0.28 -27.953 2.715 1 97 215 LEU A N 1
ATOM 1721 C CA . LEU A 1 215 ? -0.533 -26.781 3.008 1 97 215 LEU A CA 1
ATOM 1722 C C . LEU A 1 215 ? 0.329 -25.531 3.061 1 97 215 LEU A C 1
ATOM 1724 O O . LEU A 1 215 ? -0.125 -24.438 2.686 1 97 215 LEU A O 1
ATOM 1728 N N . LEU A 1 216 ? 1.566 -25.703 3.512 1 97.31 216 LEU A N 1
ATOM 1729 C CA . LEU A 1 216 ? 2.479 -24.562 3.568 1 97.31 216 LEU A CA 1
ATOM 1730 C C . LEU A 1 216 ? 2.789 -24.047 2.168 1 97.31 216 LEU A C 1
ATOM 1732 O O . LEU A 1 216 ? 2.834 -22.828 1.945 1 97.31 216 LEU A O 1
ATOM 1736 N N . LYS A 1 217 ? 2.939 -24.984 1.226 1 96.19 217 LYS A N 1
ATOM 1737 C CA . LYS A 1 217 ? 3.188 -24.594 -0.159 1 96.19 217 LYS A CA 1
ATOM 1738 C C . LYS A 1 217 ? 1.992 -23.844 -0.74 1 96.19 217 LYS A C 1
ATOM 1740 O O . LYS A 1 217 ? 2.162 -22.844 -1.438 1 96.19 217 LYS A O 1
ATOM 1745 N N . ILE A 1 218 ? 0.803 -24.297 -0.429 1 97.31 218 ILE A N 1
ATOM 1746 C CA . ILE A 1 218 ? -0.417 -23.625 -0.87 1 97.31 218 ILE A CA 1
ATOM 1747 C C . ILE A 1 218 ? -0.488 -22.234 -0.258 1 97.31 218 ILE A C 1
ATOM 1749 O O . ILE A 1 218 ? -0.763 -21.25 -0.958 1 97.31 218 ILE A O 1
ATOM 1753 N N . TYR A 1 219 ? -0.142 -22.172 1.037 1 97.62 219 TYR A N 1
ATOM 1754 C CA . TYR A 1 219 ? -0.15 -20.922 1.781 1 97.62 219 TYR A CA 1
ATOM 1755 C C . TYR A 1 219 ? 0.804 -19.906 1.156 1 97.62 219 TYR A C 1
ATOM 1757 O O . TYR A 1 219 ? 0.442 -18.75 0.952 1 97.62 219 TYR A O 1
ATOM 1765 N N . TYR A 1 220 ? 1.989 -20.297 0.782 1 97 220 TYR A N 1
ATOM 1766 C CA . TYR A 1 220 ? 2.99 -19.406 0.221 1 97 220 TYR A CA 1
ATOM 1767 C C . TYR A 1 220 ? 2.523 -18.828 -1.111 1 97 220 TYR A C 1
ATOM 1769 O O . TYR A 1 220 ? 2.764 -17.656 -1.407 1 97 220 TYR A O 1
ATOM 1777 N N . LYS A 1 221 ? 1.844 -19.641 -1.849 1 95.75 221 LYS A N 1
ATOM 1778 C CA . LYS A 1 221 ? 1.31 -19.156 -3.115 1 95.75 221 LYS A CA 1
ATOM 1779 C C . LYS A 1 221 ? 0.203 -18.125 -2.885 1 95.75 221 LYS A C 1
ATOM 1781 O O . LYS A 1 221 ? 0.124 -17.125 -3.594 1 95.75 221 LYS A O 1
ATOM 1786 N N . CYS A 1 222 ? -0.605 -18.328 -1.886 1 97 222 CYS A N 1
ATOM 1787 C CA . CYS A 1 222 ? -1.709 -17.422 -1.579 1 97 222 CYS A CA 1
ATOM 1788 C C . CYS A 1 222 ? -1.191 -16.078 -1.112 1 97 222 CYS A C 1
ATOM 1790 O O . CYS A 1 222 ? -1.643 -15.031 -1.593 1 97 222 CYS A O 1
ATOM 1792 N N . VAL A 1 223 ? -0.191 -16.078 -0.263 1 96.62 223 VAL A N 1
ATOM 1793 C CA . VAL A 1 223 ? 0.25 -14.828 0.347 1 96.62 223 VAL A CA 1
ATOM 1794 C C . VAL A 1 223 ? 1.109 -14.047 -0.644 1 96.62 223 VAL A C 1
ATOM 1796 O O . VAL A 1 223 ? 1.294 -12.836 -0.494 1 96.62 223 VAL A O 1
ATOM 1799 N N . ASP A 1 224 ? 1.639 -14.711 -1.63 1 95.06 224 ASP A N 1
ATOM 1800 C CA . ASP A 1 224 ? 2.455 -14.023 -2.623 1 95.06 224 ASP A CA 1
ATOM 1801 C C . ASP A 1 224 ? 1.586 -13.414 -3.719 1 95.06 224 ASP A C 1
ATOM 1803 O O . ASP A 1 224 ? 2.059 -12.586 -4.504 1 95.06 224 ASP A O 1
ATOM 1807 N N . SER A 1 225 ? 0.327 -13.82 -3.801 1 94.25 225 SER A N 1
ATOM 1808 C CA . SER A 1 225 ? -0.574 -13.383 -4.859 1 94.25 225 SER A CA 1
ATOM 1809 C C . SER A 1 225 ? -1.28 -12.086 -4.484 1 94.25 225 SER A C 1
ATOM 1811 O O . SER A 1 225 ? -1.958 -12.016 -3.457 1 94.25 225 SER A O 1
ATOM 1813 N N . ASN A 1 226 ? -1.206 -11.062 -5.348 1 92.25 226 ASN A N 1
ATOM 1814 C CA . ASN A 1 226 ? -1.894 -9.797 -5.117 1 92.25 226 ASN A CA 1
ATOM 1815 C C . ASN A 1 226 ? -3.408 -9.961 -5.199 1 92.25 226 ASN A C 1
ATOM 1817 O O . ASN A 1 226 ? -4.148 -9.328 -4.438 1 92.25 226 ASN A O 1
ATOM 1821 N N . SER A 1 227 ? -3.85 -10.836 -6.098 1 92.12 227 SER A N 1
ATOM 1822 C CA . SER A 1 227 ? -5.281 -11.047 -6.289 1 92.12 227 SER A CA 1
ATOM 1823 C C . SER A 1 227 ? -5.898 -11.766 -5.094 1 92.12 227 SER A C 1
ATOM 1825 O O . SER A 1 227 ? -7.102 -11.672 -4.855 1 92.12 227 SER A O 1
ATOM 1827 N N . MET A 1 228 ? -5.051 -12.469 -4.348 1 94.38 228 MET A N 1
ATOM 1828 C CA . MET A 1 228 ? -5.523 -13.234 -3.197 1 94.38 228 MET A CA 1
ATOM 1829 C C . MET A 1 228 ? -5.547 -12.367 -1.943 1 94.38 228 MET A C 1
ATOM 1831 O O . MET A 1 228 ? -6.035 -12.797 -0.896 1 94.38 228 MET A O 1
ATOM 1835 N N . ARG A 1 229 ? -5.145 -11.172 -1.99 1 93.19 229 ARG A N 1
ATOM 1836 C CA . ARG A 1 229 ? -4.988 -10.336 -0.804 1 93.19 229 ARG A CA 1
ATOM 1837 C C . ARG A 1 229 ? -6.328 -10.109 -0.111 1 93.19 229 ARG A C 1
ATOM 1839 O O . ARG A 1 229 ? -6.473 -10.398 1.078 1 93.19 229 ARG A O 1
ATOM 1846 N N . GLU A 1 230 ? -7.324 -9.68 -0.831 1 90.56 230 GLU A N 1
ATOM 1847 C CA . GLU A 1 230 ? -8.617 -9.352 -0.242 1 90.56 230 GLU A CA 1
ATOM 1848 C C . GLU A 1 230 ? -9.312 -10.602 0.29 1 90.56 230 GLU A C 1
ATOM 1850 O O . GLU A 1 230 ? -9.742 -10.633 1.444 1 90.56 230 GLU A O 1
ATOM 1855 N N . PRO A 1 231 ? -9.352 -11.672 -0.506 1 94.12 231 PRO A N 1
ATOM 1856 C CA . PRO A 1 231 ? -9.961 -12.891 0.027 1 94.12 231 PRO A CA 1
ATOM 1857 C C . PRO A 1 231 ? -9.266 -13.391 1.296 1 94.12 231 PRO A C 1
ATOM 1859 O O . PRO A 1 231 ? -9.938 -13.781 2.256 1 94.12 231 PRO A O 1
ATOM 1862 N N . LEU A 1 232 ? -7.973 -13.398 1.263 1 96.25 232 LEU A N 1
ATOM 1863 C CA . LEU A 1 232 ? -7.234 -13.906 2.414 1 96.25 232 LEU A CA 1
ATOM 1864 C C . LEU A 1 232 ? -7.496 -13.047 3.648 1 96.25 232 LEU A C 1
ATOM 1866 O O . LEU A 1 232 ? -7.652 -13.578 4.754 1 96.25 232 LEU A O 1
ATOM 1870 N N . LEU A 1 233 ? -7.559 -11.719 3.486 1 93.31 233 LEU A N 1
ATOM 1871 C CA . LEU A 1 233 ? -7.871 -10.828 4.598 1 93.31 233 LEU A CA 1
ATOM 1872 C C . LEU A 1 233 ? -9.258 -11.117 5.156 1 93.31 233 LEU A C 1
ATOM 1874 O O . LEU A 1 233 ? -9.477 -11.023 6.367 1 93.31 233 LEU A O 1
ATOM 1878 N N . ASN A 1 234 ? -10.164 -11.492 4.297 1 91.75 234 ASN A N 1
ATOM 1879 C CA . ASN A 1 234 ? -11.508 -11.852 4.746 1 91.75 234 ASN A CA 1
ATOM 1880 C C . ASN A 1 234 ? -11.492 -13.102 5.617 1 91.75 234 ASN A C 1
ATOM 1882 O O . ASN A 1 234 ? -12.188 -13.172 6.629 1 91.75 234 ASN A O 1
ATOM 1886 N N . TYR A 1 235 ? -10.695 -14.062 5.176 1 95.38 235 TYR A N 1
ATOM 1887 C CA . TYR A 1 235 ? -10.57 -15.273 5.98 1 95.38 235 TYR A CA 1
ATOM 1888 C C . TYR A 1 235 ? -9.922 -14.969 7.328 1 95.38 235 TYR A C 1
ATOM 1890 O O . TYR A 1 235 ? -10.328 -15.516 8.359 1 95.38 235 TYR A O 1
ATOM 1898 N N . ILE A 1 236 ? -8.922 -14.102 7.355 1 94.56 236 ILE A N 1
ATOM 1899 C CA . ILE A 1 236 ? -8.203 -13.742 8.57 1 94.56 236 ILE A CA 1
ATOM 1900 C C . ILE A 1 236 ? -9.148 -13.039 9.547 1 94.56 236 ILE A C 1
ATOM 1902 O O . ILE A 1 236 ? -9.125 -13.312 10.75 1 94.56 236 ILE A O 1
ATOM 1906 N N . GLU A 1 237 ? -9.922 -12.164 9.023 1 86.44 237 GLU A N 1
ATOM 1907 C CA . GLU A 1 237 ? -10.867 -11.414 9.844 1 86.44 237 GLU A CA 1
ATOM 1908 C C . GLU A 1 237 ? -11.836 -12.352 10.562 1 86.44 237 GLU A C 1
ATOM 1910 O O . GLU A 1 237 ? -12.227 -12.094 11.703 1 86.44 237 GLU A O 1
ATOM 1915 N N . LYS A 1 238 ? -12.148 -13.461 9.906 1 85.12 238 LYS A N 1
ATOM 1916 C CA . LYS A 1 238 ? -13.117 -14.406 10.461 1 85.12 238 LYS A CA 1
ATOM 1917 C C . LYS A 1 238 ? -12.438 -15.414 11.383 1 85.12 238 LYS A C 1
ATOM 1919 O O . LYS A 1 238 ? -13.102 -16.094 12.164 1 85.12 238 LYS A O 1
ATOM 1924 N N . TYR A 1 239 ? -11.156 -15.5 11.227 1 91.25 239 TYR A N 1
ATOM 1925 C CA . TYR A 1 239 ? -10.398 -16.469 12.008 1 91.25 239 TYR A CA 1
ATOM 1926 C C . TYR A 1 239 ? -10.234 -16.016 13.445 1 91.25 239 TYR A C 1
ATOM 1928 O O . TYR A 1 239 ? -9.859 -14.859 13.695 1 91.25 239 TYR A O 1
ATOM 1936 N N . LYS A 1 240 ? -10.391 -16.875 14.258 1 77.94 240 LYS A N 1
ATOM 1937 C CA . LYS A 1 240 ? -10.234 -16.578 15.68 1 77.94 240 LYS A CA 1
ATOM 1938 C C . LYS A 1 240 ? -8.984 -17.25 16.25 1 77.94 240 LYS A C 1
ATOM 1940 O O . LYS A 1 240 ? -8.859 -18.469 16.234 1 77.94 240 LYS A O 1
ATOM 1945 N N . ILE A 1 241 ? -8.148 -16.469 16.75 1 86 241 ILE A N 1
ATOM 1946 C CA . ILE A 1 241 ? -6.918 -16.984 17.328 1 86 241 ILE A CA 1
ATOM 1947 C C . ILE A 1 241 ? -7.234 -17.719 18.641 1 86 241 ILE A C 1
ATOM 1949 O O . ILE A 1 241 ? -7.918 -17.172 19.516 1 86 241 ILE A O 1
ATOM 1953 N N . PRO A 1 242 ? -6.734 -18.875 18.719 1 81 242 PRO A N 1
ATOM 1954 C CA . PRO A 1 242 ? -6.992 -19.625 19.953 1 81 242 PRO A CA 1
ATOM 1955 C C . PRO A 1 242 ? -6.355 -18.984 21.188 1 81 242 PRO A C 1
ATOM 1957 O O . PRO A 1 242 ? -5.309 -18.344 21.078 1 81 242 PRO A O 1
ATOM 1960 N N . GLN A 1 243 ? -6.906 -19.156 22.203 1 68.56 243 GLN A N 1
ATOM 1961 C CA . GLN A 1 243 ? -6.383 -18.609 23.453 1 68.56 243 GLN A CA 1
ATOM 1962 C C . GLN A 1 243 ? -5.145 -19.375 23.906 1 68.56 243 GLN A C 1
ATOM 1964 O O . GLN A 1 243 ? -5.059 -20.594 23.734 1 68.56 243 GLN A O 1
ATOM 1969 N N . GLY A 1 244 ? -4.367 -18.812 24.562 1 74.44 244 GLY A N 1
ATOM 1970 C CA . GLY A 1 244 ? -3.188 -19.422 25.156 1 74.44 244 GLY A CA 1
ATOM 1971 C C . GLY A 1 244 ? -2.117 -19.75 24.125 1 74.44 244 GLY A C 1
ATOM 1972 O O . GLY A 1 244 ? -1.216 -20.547 24.406 1 74.44 244 GLY A O 1
ATOM 1973 N N . VAL A 1 245 ? -2.371 -19.219 23.047 1 83.81 245 VAL A N 1
ATOM 1974 C CA . VAL A 1 245 ? -1.381 -19.484 22.016 1 83.81 245 VAL A CA 1
ATOM 1975 C C . VAL A 1 245 ? -0.045 -18.859 22.391 1 83.81 245 VAL A C 1
ATOM 1977 O O . VAL A 1 245 ? -0.009 -17.766 22.969 1 83.81 245 VAL A O 1
ATOM 1980 N N . SER A 1 246 ? 0.95 -19.719 22.219 1 89.06 246 SER A N 1
ATOM 1981 C CA . SER A 1 246 ? 2.301 -19.203 22.391 1 89.06 246 SER A CA 1
ATOM 1982 C C . SER A 1 246 ? 2.766 -18.438 21.156 1 89.06 246 SER A C 1
ATOM 1984 O O . SER A 1 246 ? 3.162 -19.047 20.156 1 89.06 246 SER A O 1
ATOM 1986 N N . VAL A 1 247 ? 2.844 -17.172 21.281 1 92.38 247 VAL A N 1
ATOM 1987 C CA . VAL A 1 247 ? 3.178 -16.312 20.156 1 92.38 247 VAL A CA 1
ATOM 1988 C C . VAL A 1 247 ? 4.586 -16.641 19.656 1 92.38 247 VAL A C 1
ATOM 1990 O O . VAL A 1 247 ? 4.816 -16.734 18.453 1 92.38 247 VAL A O 1
ATOM 1993 N N . LEU A 1 248 ? 5.5 -16.938 20.531 1 93.88 248 LEU A N 1
ATOM 1994 C CA . LEU A 1 248 ? 6.906 -17.109 20.188 1 93.88 248 LEU A CA 1
ATOM 1995 C C . LEU A 1 248 ? 7.133 -18.453 19.5 1 93.88 248 LEU A C 1
ATOM 1997 O O . LEU A 1 248 ? 8.18 -18.672 18.875 1 93.88 248 LEU A O 1
ATOM 2001 N N . ASP A 1 249 ? 6.117 -19.359 19.562 1 93.81 249 ASP A N 1
ATOM 2002 C CA . ASP A 1 249 ? 6.254 -20.672 18.953 1 93.81 249 ASP A CA 1
ATOM 2003 C C . ASP A 1 249 ? 5.555 -20.719 17.594 1 93.81 249 ASP A C 1
ATOM 2005 O O . ASP A 1 249 ? 5.59 -21.75 16.906 1 93.81 249 ASP A O 1
ATOM 2009 N N . SER A 1 250 ? 4.934 -19.672 17.234 1 95.31 250 SER A N 1
ATOM 2010 C CA . SER A 1 250 ? 4.215 -19.641 15.961 1 95.31 250 SER A CA 1
ATOM 2011 C C . SER A 1 250 ? 5.184 -19.609 14.781 1 95.31 250 SER A C 1
ATOM 2013 O O . SER A 1 250 ? 6.367 -19.328 14.945 1 95.31 250 SER A O 1
ATOM 2015 N N . HIS A 1 251 ? 4.699 -20.016 13.617 1 95.69 251 HIS A N 1
ATOM 2016 C CA . HIS A 1 251 ? 5.5 -19.984 12.398 1 95.69 251 HIS A CA 1
ATOM 2017 C C . HIS A 1 251 ? 5.918 -18.562 12.047 1 95.69 251 HIS A C 1
ATOM 2019 O O . HIS A 1 251 ? 5.09 -17.656 12.039 1 95.69 251 HIS A O 1
ATOM 2025 N N . PRO A 1 252 ? 7.141 -18.297 11.695 1 92.5 252 PRO A N 1
ATOM 2026 C CA . PRO A 1 252 ? 7.621 -16.938 11.453 1 92.5 252 PRO A CA 1
ATOM 2027 C C . PRO A 1 252 ? 7 -16.312 10.211 1 92.5 252 PRO A C 1
ATOM 2029 O O . PRO A 1 252 ? 7.031 -15.086 10.055 1 92.5 252 PRO A O 1
ATOM 2032 N N . ASP A 1 253 ? 6.414 -17.125 9.344 1 95.81 253 ASP A N 1
ATOM 2033 C CA . ASP A 1 253 ? 5.879 -16.594 8.086 1 95.81 253 ASP A CA 1
ATOM 2034 C C . ASP A 1 253 ? 4.371 -16.391 8.18 1 95.81 253 ASP A C 1
ATOM 2036 O O . ASP A 1 253 ? 3.697 -16.25 7.152 1 95.81 253 ASP A O 1
ATOM 2040 N N . HIS A 1 254 ? 3.84 -16.375 9.375 1 96.69 254 HIS A N 1
ATOM 2041 C CA . HIS A 1 254 ? 2.391 -16.25 9.492 1 96.69 254 HIS A CA 1
ATOM 2042 C C . HIS A 1 254 ? 1.911 -14.891 8.977 1 96.69 254 HIS A C 1
ATOM 2044 O O . HIS A 1 254 ? 2.668 -13.922 8.984 1 96.69 254 HIS A O 1
ATOM 2050 N N . CYS A 1 255 ? 0.69 -14.828 8.539 1 96.69 255 CYS A N 1
ATOM 2051 C CA . CYS A 1 255 ? 0.101 -13.617 7.977 1 96.69 255 CYS A CA 1
ATOM 2052 C C . CYS A 1 255 ? -0.901 -13 8.945 1 96.69 255 CYS A C 1
ATOM 2054 O O . CYS A 1 255 ? -1.787 -12.25 8.531 1 96.69 255 CYS A O 1
ATOM 2056 N N . LEU A 1 256 ? -0.825 -13.297 10.25 1 95.44 256 LEU A N 1
ATOM 2057 C CA . LEU A 1 256 ? -1.825 -12.875 11.227 1 95.44 256 LEU A CA 1
ATOM 2058 C C . LEU A 1 256 ? -1.347 -11.656 12 1 95.44 256 LEU A C 1
ATOM 2060 O O . LEU A 1 256 ? -0.617 -11.789 12.984 1 95.44 256 LEU A O 1
ATOM 2064 N N . MET A 1 257 ? -1.811 -10.531 11.656 1 92.56 257 MET A N 1
ATOM 2065 C CA . MET A 1 257 ? -1.43 -9.273 12.289 1 92.56 257 MET A CA 1
ATOM 2066 C C . MET A 1 257 ? -1.754 -9.289 13.773 1 92.56 257 MET A C 1
ATOM 2068 O O . MET A 1 257 ? -1.027 -8.703 14.586 1 92.56 257 MET A O 1
ATOM 2072 N N . GLU A 1 258 ? -2.801 -9.938 14.133 1 90.38 258 GLU A N 1
ATOM 2073 C CA . GLU A 1 258 ? -3.182 -10.031 15.539 1 90.38 258 GLU A CA 1
ATOM 2074 C C . GLU A 1 258 ? -2.104 -10.727 16.359 1 90.38 258 GLU A C 1
ATOM 2076 O O . GLU A 1 258 ? -1.922 -10.43 17.547 1 90.38 258 GLU A O 1
ATOM 2081 N N . LEU A 1 259 ? -1.435 -11.648 15.75 1 93.31 259 LEU A N 1
ATOM 2082 C CA . LEU A 1 259 ? -0.324 -12.297 16.438 1 93.31 259 LEU A CA 1
ATOM 2083 C C . LEU A 1 259 ? 0.829 -11.32 16.656 1 93.31 259 LEU A C 1
ATOM 2085 O O . LEU A 1 259 ? 1.496 -11.352 17.688 1 93.31 259 LEU A O 1
ATOM 2089 N N . ASP A 1 260 ? 1.054 -10.508 15.648 1 94.38 260 ASP A N 1
ATOM 2090 C CA . ASP A 1 260 ? 2.064 -9.461 15.797 1 94.38 260 ASP A CA 1
ATOM 2091 C C . ASP A 1 260 ? 1.723 -8.523 16.953 1 94.38 260 ASP A C 1
ATOM 2093 O O . ASP A 1 260 ? 2.598 -8.148 17.734 1 94.38 260 ASP A O 1
ATOM 2097 N N . ARG A 1 261 ? 0.49 -8.195 17.016 1 92.06 261 ARG A N 1
ATOM 2098 C CA . ARG A 1 261 ? 0.049 -7.324 18.109 1 92.06 261 ARG A CA 1
ATOM 2099 C C . ARG A 1 261 ? 0.239 -7.996 19.469 1 92.06 261 ARG A C 1
ATOM 2101 O O . ARG A 1 261 ? 0.66 -7.352 20.422 1 92.06 261 ARG A O 1
ATOM 2108 N N . LEU A 1 262 ? -0.093 -9.258 19.5 1 91.94 262 LEU A N 1
ATOM 2109 C CA . LEU A 1 262 ? 0.101 -10.008 20.734 1 91.94 262 LEU A CA 1
ATOM 2110 C C . LEU A 1 262 ? 1.577 -10.062 21.125 1 91.94 262 LEU A C 1
ATOM 2112 O O . LEU A 1 262 ? 1.926 -9.945 22.297 1 91.94 262 LEU A O 1
ATOM 2116 N N . TYR A 1 263 ? 2.381 -10.242 20.156 1 95 263 TYR A N 1
ATOM 2117 C CA . TYR A 1 263 ? 3.822 -10.195 20.375 1 95 263 TYR A CA 1
ATOM 2118 C C . TYR A 1 263 ? 4.23 -8.875 21.016 1 95 263 TYR A C 1
ATOM 2120 O O . TYR A 1 263 ? 4.969 -8.859 22 1 95 263 TYR A O 1
ATOM 2128 N N . PHE A 1 264 ? 3.762 -7.758 20.453 1 96.12 264 PHE A N 1
ATOM 2129 C CA . PHE A 1 264 ? 4.09 -6.426 20.953 1 96.12 264 PHE A CA 1
ATOM 2130 C C . PHE A 1 264 ? 3.666 -6.266 22.406 1 96.12 264 PHE A C 1
ATOM 2132 O O . PHE A 1 264 ? 4.426 -5.742 23.219 1 96.12 264 PHE A O 1
ATOM 2139 N N . LYS A 1 265 ? 2.51 -6.789 22.703 1 92.88 265 LYS A N 1
ATOM 2140 C CA . LYS A 1 265 ? 1.964 -6.695 24.047 1 92.88 265 LYS A CA 1
ATOM 2141 C C . LYS A 1 265 ? 2.791 -7.516 25.031 1 92.88 265 LYS A C 1
ATOM 2143 O O . LYS A 1 265 ? 3.137 -7.035 26.109 1 92.88 265 LYS A O 1
ATOM 2148 N N . GLN A 1 266 ? 3.084 -8.688 24.625 1 93.69 266 GLN A N 1
ATOM 2149 C CA . GLN A 1 266 ? 3.857 -9.562 25.516 1 93.69 266 GLN A CA 1
ATOM 2150 C C . GLN A 1 266 ? 5.266 -9.016 25.734 1 93.69 266 GLN A C 1
ATOM 2152 O O . GLN A 1 266 ? 5.789 -9.062 26.844 1 93.69 266 GLN A O 1
ATOM 2157 N N . LEU A 1 267 ? 5.84 -8.523 24.719 1 96.81 267 LEU A N 1
ATOM 2158 C CA . LEU A 1 267 ? 7.164 -7.93 24.844 1 96.81 267 LEU A CA 1
ATOM 2159 C C . LEU A 1 267 ? 7.117 -6.691 25.734 1 96.81 267 LEU A C 1
ATOM 2161 O O . LEU A 1 267 ? 8.031 -6.461 26.547 1 96.81 267 LEU A O 1
ATOM 2165 N N . SER A 1 268 ? 6.113 -5.84 25.562 1 96.19 268 SER A N 1
ATOM 2166 C CA . SER A 1 268 ? 5.938 -4.676 26.422 1 96.19 268 SER A CA 1
ATOM 2167 C C . SER A 1 268 ? 5.977 -5.062 27.906 1 96.19 268 SER A C 1
ATOM 2169 O O . SER A 1 268 ? 6.695 -4.449 28.688 1 96.19 268 SER A O 1
ATOM 2171 N N . ALA A 1 269 ? 5.262 -6.125 28.219 1 94 269 ALA A N 1
ATOM 2172 C CA . ALA A 1 269 ? 5.234 -6.621 29.594 1 94 269 ALA A CA 1
ATOM 2173 C C . ALA A 1 269 ? 6.613 -7.117 30.031 1 94 269 ALA A C 1
ATOM 2175 O O . ALA A 1 269 ? 7.055 -6.848 31.141 1 94 269 ALA A O 1
ATOM 2176 N N . ALA A 1 270 ? 7.211 -7.781 29.156 1 94.75 270 ALA A N 1
ATOM 2177 C CA . ALA A 1 270 ? 8.539 -8.305 29.469 1 94.75 270 ALA A CA 1
ATOM 2178 C C . ALA A 1 270 ? 9.531 -7.168 29.719 1 94.75 270 ALA A C 1
ATOM 2180 O O . ALA A 1 270 ? 10.352 -7.238 30.625 1 94.75 270 ALA A O 1
ATOM 2181 N N . LEU A 1 271 ? 9.484 -6.156 28.938 1 96.06 271 LEU A N 1
ATOM 2182 C CA . LEU A 1 271 ? 10.359 -5 29.094 1 96.06 271 LEU A CA 1
ATOM 2183 C C . LEU A 1 271 ? 10.078 -4.273 30.406 1 96.06 271 LEU A C 1
ATOM 2185 O O . LEU A 1 271 ? 11.008 -3.871 31.109 1 96.06 271 LEU A O 1
ATOM 2189 N N . GLU A 1 272 ? 8.844 -4.125 30.641 1 93.62 272 GLU A N 1
ATOM 2190 C CA . GLU A 1 272 ? 8.445 -3.441 31.859 1 93.62 272 GLU A CA 1
ATOM 2191 C C . GLU A 1 272 ? 8.945 -4.18 33.094 1 93.62 272 GLU A C 1
ATOM 2193 O O . GLU A 1 272 ? 9.383 -3.557 34.062 1 93.62 272 GLU A O 1
ATOM 2198 N N . ASN A 1 273 ? 8.977 -5.465 33 1 92.5 273 ASN A N 1
ATOM 2199 C CA . ASN A 1 273 ? 9.336 -6.293 34.125 1 92.5 273 ASN A CA 1
ATOM 2200 C C . ASN A 1 273 ? 10.805 -6.707 34.094 1 92.5 273 ASN A C 1
ATOM 2202 O O . ASN A 1 273 ? 11.242 -7.523 34.906 1 92.5 273 ASN A O 1
ATOM 2206 N N . ASN A 1 274 ? 11.516 -6.266 33.156 1 89.06 274 ASN A N 1
ATOM 2207 C CA . ASN A 1 274 ? 12.938 -6.566 33 1 89.06 274 ASN A CA 1
ATOM 2208 C C . ASN A 1 274 ? 13.188 -8.07 32.906 1 89.06 274 ASN A C 1
ATOM 2210 O O . ASN A 1 274 ? 14.055 -8.602 33.594 1 89.06 274 ASN A O 1
ATOM 2214 N N . GLU A 1 275 ? 12.289 -8.688 32.219 1 88.19 275 GLU A N 1
ATOM 2215 C CA . GLU A 1 275 ? 12.43 -10.117 31.984 1 88.19 275 GLU A CA 1
ATOM 2216 C C . GLU A 1 275 ? 13.414 -10.406 30.844 1 88.19 275 GLU A C 1
ATOM 2218 O O . GLU A 1 275 ? 13.836 -9.484 30.141 1 88.19 275 GLU A O 1
ATOM 2223 N N . TYR A 1 276 ? 13.773 -11.734 30.781 1 86.12 276 TYR A N 1
ATOM 2224 C CA . TYR A 1 276 ? 14.633 -12.164 29.672 1 86.12 276 TYR A CA 1
ATOM 2225 C C . TYR A 1 276 ? 13.898 -12.062 28.344 1 86.12 276 TYR A C 1
ATOM 2227 O O . TYR A 1 276 ? 12.773 -12.547 28.203 1 86.12 276 TYR A O 1
ATOM 2235 N N . ILE A 1 277 ? 14.539 -11.414 27.391 1 92.06 277 ILE A N 1
ATOM 2236 C CA . ILE A 1 277 ? 13.805 -11.133 26.156 1 92.06 277 ILE A CA 1
ATOM 2237 C C . ILE A 1 277 ? 14.461 -11.859 25 1 92.06 277 ILE A C 1
ATOM 2239 O O . ILE A 1 277 ? 14.195 -11.547 23.828 1 92.06 277 ILE A O 1
ATOM 2243 N N . ILE A 1 278 ? 15.297 -12.859 25.219 1 92.19 278 ILE A N 1
ATOM 2244 C CA . ILE A 1 278 ? 16.031 -13.555 24.172 1 92.19 278 ILE A CA 1
ATOM 2245 C C . ILE A 1 278 ? 15.062 -14.25 23.234 1 92.19 278 ILE A C 1
ATOM 2247 O O . ILE A 1 278 ? 15.25 -14.234 22.016 1 92.19 278 ILE A O 1
ATOM 2251 N N . GLY A 1 279 ? 14.125 -14.914 23.797 1 93.12 279 GLY A N 1
ATOM 2252 C CA . GLY A 1 279 ? 13.109 -15.555 22.953 1 93.12 279 GLY A CA 1
ATOM 2253 C C . GLY A 1 279 ? 12.406 -14.578 22.031 1 93.12 279 GLY A C 1
ATOM 2254 O O . GLY A 1 279 ? 12.148 -14.891 20.875 1 93.12 279 GLY A O 1
ATOM 2255 N N . PHE A 1 280 ? 12.117 -13.383 22.562 1 95.38 280 PHE A N 1
ATOM 2256 C CA . PHE A 1 280 ? 11.469 -12.352 21.766 1 95.38 280 PHE A CA 1
ATOM 2257 C C . PHE A 1 280 ? 12.383 -11.883 20.641 1 95.38 280 PHE A C 1
ATOM 2259 O O . PHE A 1 280 ? 11.93 -11.656 19.516 1 95.38 280 PHE A O 1
ATOM 2266 N N . GLN A 1 281 ? 13.625 -11.789 20.906 1 94.88 281 GLN A N 1
ATOM 2267 C CA . GLN A 1 281 ? 14.609 -11.352 19.922 1 94.88 281 GLN A CA 1
ATOM 2268 C C . GLN A 1 281 ? 14.758 -12.367 18.797 1 94.88 281 GLN A C 1
ATOM 2270 O O . GLN A 1 281 ? 14.812 -12.008 17.625 1 94.88 281 GLN A O 1
ATOM 2275 N N . GLN A 1 282 ? 14.805 -13.594 19.188 1 93.81 282 GLN A N 1
ATOM 2276 C CA . GLN A 1 282 ? 14.945 -14.656 18.203 1 93.81 282 GLN A CA 1
ATOM 2277 C C . GLN A 1 282 ? 13.734 -14.711 17.281 1 93.81 282 GLN A C 1
ATOM 2279 O O . GLN A 1 282 ? 13.875 -14.852 16.062 1 93.81 282 GLN A O 1
ATOM 2284 N N . TYR A 1 283 ? 12.664 -14.578 17.875 1 94.06 283 TYR A N 1
ATOM 2285 C CA . TYR A 1 283 ? 11.43 -14.633 17.109 1 94.06 283 TYR A CA 1
ATOM 2286 C C . TYR A 1 283 ? 11.375 -13.508 16.078 1 94.06 283 TYR A C 1
ATOM 2288 O O . TYR A 1 283 ? 11.094 -13.75 14.906 1 94.06 283 TYR A O 1
ATOM 2296 N N . ILE A 1 284 ? 11.648 -12.297 16.516 1 95.19 284 ILE A N 1
ATOM 2297 C CA . ILE A 1 284 ? 11.508 -11.141 15.633 1 95.19 284 ILE A CA 1
ATOM 2298 C C . ILE A 1 284 ? 12.586 -11.188 14.547 1 95.19 284 ILE A C 1
ATOM 2300 O O . ILE A 1 284 ? 12.352 -10.734 13.422 1 95.19 284 ILE A O 1
ATOM 2304 N N . GLN A 1 285 ? 13.703 -11.75 14.828 1 94.12 285 GLN A N 1
ATOM 2305 C CA . GLN A 1 285 ? 14.75 -11.938 13.836 1 94.12 285 GLN A CA 1
ATOM 2306 C C . GLN A 1 285 ? 14.281 -12.852 12.703 1 94.12 285 GLN A C 1
ATOM 2308 O O . GLN A 1 285 ? 14.469 -12.539 11.523 1 94.12 285 GLN A O 1
ATOM 2313 N N . ASN A 1 286 ? 13.672 -13.898 13.062 1 92.81 286 ASN A N 1
ATOM 2314 C CA . ASN A 1 286 ? 13.18 -14.844 12.078 1 92.81 286 ASN A CA 1
ATOM 2315 C C . ASN A 1 286 ? 12.031 -14.25 11.258 1 92.81 286 ASN A C 1
ATOM 2317 O O . ASN A 1 286 ? 11.969 -14.445 10.039 1 92.81 286 ASN A O 1
ATOM 2321 N N . GLN A 1 287 ? 11.195 -13.594 11.945 1 92.06 287 GLN A N 1
ATOM 2322 C CA . GLN A 1 287 ? 10.031 -13 11.297 1 92.06 287 GLN A CA 1
ATOM 2323 C C . GLN A 1 287 ? 10.438 -11.938 10.281 1 92.06 287 GLN A C 1
ATOM 2325 O O . GLN A 1 287 ? 9.852 -11.836 9.203 1 92.06 287 GLN A O 1
ATOM 2330 N N . THR A 1 288 ? 11.406 -11.109 10.57 1 92.5 288 THR A N 1
ATOM 2331 C CA . THR A 1 288 ? 11.789 -9.992 9.711 1 92.5 288 THR A CA 1
ATOM 2332 C C . THR A 1 288 ? 12.734 -10.453 8.617 1 92.5 288 THR A C 1
ATOM 2334 O O . THR A 1 288 ? 12.852 -9.805 7.57 1 92.5 288 THR A O 1
ATOM 2337 N N . LYS A 1 289 ? 13.352 -11.57 8.82 1 89.56 289 LYS A N 1
ATOM 2338 C CA . LYS A 1 289 ? 14.281 -12.109 7.828 1 89.56 289 LYS A CA 1
ATOM 2339 C C . LYS A 1 289 ? 13.523 -12.719 6.652 1 89.56 289 LYS A C 1
ATOM 2341 O O . LYS A 1 289 ? 13.953 -12.594 5.5 1 89.56 289 LYS A O 1
ATOM 2346 N N . SER A 1 290 ? 12.453 -13.281 6.953 1 87.81 290 SER A N 1
ATOM 2347 C CA . SER A 1 290 ? 11.688 -13.961 5.91 1 87.81 290 SER A CA 1
ATOM 2348 C C . SER A 1 290 ? 10.922 -12.961 5.051 1 87.81 290 SER A C 1
ATOM 2350 O O . SER A 1 290 ? 10.297 -12.039 5.574 1 87.81 290 SER A O 1
ATOM 2352 N N . LYS A 1 291 ? 10.906 -13.188 3.768 1 86.81 291 LYS A N 1
ATOM 2353 C CA . LYS A 1 291 ? 10.172 -12.32 2.848 1 86.81 291 LYS A CA 1
ATOM 2354 C C . LYS A 1 291 ? 8.789 -12.883 2.551 1 86.81 291 LYS A C 1
ATOM 2356 O O . LYS A 1 291 ? 8.008 -12.266 1.821 1 86.81 291 LYS A O 1
ATOM 2361 N N . LYS A 1 292 ? 8.523 -14.023 3.143 1 92.56 292 LYS A N 1
ATOM 2362 C CA . LYS A 1 292 ? 7.207 -14.625 2.957 1 92.56 292 LYS A CA 1
ATOM 2363 C C . LYS A 1 292 ? 6.145 -13.867 3.748 1 92.56 292 LYS A C 1
ATOM 2365 O O . LYS A 1 292 ? 6.379 -13.461 4.887 1 92.56 292 LYS A O 1
ATOM 2370 N N . ALA A 1 293 ? 4.996 -13.547 3.201 1 93.81 293 ALA A N 1
ATOM 2371 C CA . ALA A 1 293 ? 3.826 -12.914 3.805 1 93.81 293 ALA A CA 1
ATOM 2372 C C . ALA A 1 293 ? 4.156 -11.508 4.301 1 93.81 293 ALA A C 1
ATOM 2374 O O . ALA A 1 293 ? 3.541 -11.016 5.246 1 93.81 293 ALA A O 1
ATOM 2375 N N . GLU A 1 294 ? 5.18 -10.898 3.701 1 91.75 294 GLU A N 1
ATOM 2376 C CA . GLU A 1 294 ? 5.629 -9.586 4.156 1 91.75 294 GLU A CA 1
ATOM 2377 C C . GLU A 1 294 ? 4.496 -8.562 4.102 1 91.75 294 GLU A C 1
ATOM 2379 O O . GLU A 1 294 ? 4.355 -7.738 5.008 1 91.75 294 GLU A O 1
ATOM 2384 N N . ALA A 1 295 ? 3.652 -8.703 3.139 1 90.25 295 ALA A N 1
ATOM 2385 C CA . ALA A 1 295 ? 2.564 -7.758 2.926 1 90.25 295 ALA A CA 1
ATOM 2386 C C . ALA A 1 295 ? 1.528 -7.848 4.043 1 90.25 295 ALA A C 1
ATOM 2388 O O . ALA A 1 295 ? 0.702 -6.949 4.207 1 90.25 295 ALA A O 1
ATOM 2389 N N . TYR A 1 296 ? 1.512 -8.875 4.805 1 94.19 296 TYR A N 1
ATOM 2390 C CA . TYR A 1 296 ? 0.5 -9.109 5.828 1 94.19 296 TYR A CA 1
ATOM 2391 C C . TYR A 1 296 ? 1.054 -8.812 7.219 1 94.19 296 TYR A C 1
ATOM 2393 O O . TYR A 1 296 ? 0.304 -8.773 8.195 1 94.19 296 TYR A O 1
ATOM 2401 N N . LYS A 1 297 ? 2.377 -8.594 7.305 1 92.88 297 LYS A N 1
ATOM 2402 C CA . LYS A 1 297 ? 3.043 -8.367 8.586 1 92.88 297 LYS A CA 1
ATOM 2403 C C . LYS A 1 297 ? 2.996 -6.891 8.969 1 92.88 297 LYS A C 1
ATOM 2405 O O . LYS A 1 297 ? 2.902 -6.02 8.102 1 92.88 297 LYS A O 1
ATOM 2410 N N . ALA A 1 298 ? 3.074 -6.688 10.258 1 93.25 298 ALA A N 1
ATOM 2411 C CA . ALA A 1 298 ? 3.127 -5.309 10.742 1 93.25 298 ALA A CA 1
ATOM 2412 C C . ALA A 1 298 ? 4.438 -4.637 10.336 1 93.25 298 ALA A C 1
ATOM 2414 O O . ALA A 1 298 ? 5.516 -5.207 10.516 1 93.25 298 ALA A O 1
ATOM 2415 N N . GLU A 1 299 ? 4.324 -3.461 9.891 1 90.69 299 GLU A N 1
ATOM 2416 C CA . GLU A 1 299 ? 5.5 -2.73 9.422 1 90.69 299 GLU A CA 1
ATOM 2417 C C . GLU A 1 299 ? 6.418 -2.371 10.586 1 90.69 299 GLU A C 1
ATOM 2419 O O . GLU A 1 299 ? 7.637 -2.279 10.422 1 90.69 299 GLU A O 1
ATOM 2424 N N . TRP A 1 300 ? 5.824 -2.205 11.797 1 95.38 300 TRP A N 1
ATOM 2425 C CA . TRP A 1 300 ? 6.594 -1.715 12.938 1 95.38 300 TRP A CA 1
ATOM 2426 C C . TRP A 1 300 ? 7.438 -2.83 13.547 1 95.38 300 TRP A C 1
ATOM 2428 O O . TRP A 1 300 ? 8.219 -2.594 14.469 1 95.38 300 TRP A O 1
ATOM 2438 N N . LEU A 1 301 ? 7.324 -4.086 13.062 1 96.12 301 LEU A N 1
ATOM 2439 C CA . LEU A 1 301 ? 8.133 -5.191 13.57 1 96.12 301 LEU A CA 1
ATOM 2440 C C . LEU A 1 301 ? 9.617 -4.914 13.375 1 96.12 301 LEU A C 1
ATOM 2442 O O . LEU A 1 301 ? 10.43 -5.207 14.25 1 96.12 301 LEU A O 1
ATOM 2446 N N . LYS A 1 302 ? 9.938 -4.406 12.234 1 96 302 LYS A N 1
ATOM 2447 C CA . LYS A 1 302 ? 11.336 -4.066 11.969 1 96 302 LYS A CA 1
ATOM 2448 C C . LYS A 1 302 ? 11.844 -3.021 12.961 1 96 302 LYS A C 1
ATOM 2450 O O . LYS A 1 302 ? 13.008 -3.047 13.352 1 96 302 LYS A O 1
ATOM 2455 N N . ASP A 1 303 ? 10.961 -2.062 13.32 1 97.31 303 ASP A N 1
ATOM 2456 C CA . ASP A 1 303 ? 11.32 -1.024 14.281 1 97.31 303 ASP A CA 1
ATOM 2457 C C . ASP A 1 303 ? 11.547 -1.617 15.672 1 97.31 303 ASP A C 1
ATOM 2459 O O . ASP A 1 303 ? 12.469 -1.208 16.391 1 97.31 303 ASP A O 1
ATOM 2463 N N . VAL A 1 304 ? 10.742 -2.584 16.031 1 97.88 304 VAL A N 1
ATOM 2464 C CA . VAL A 1 304 ? 10.93 -3.287 17.297 1 97.88 304 VAL A CA 1
ATOM 2465 C C . VAL A 1 304 ? 12.281 -4.008 17.281 1 97.88 304 VAL A C 1
ATOM 2467 O O . VAL A 1 304 ? 13.016 -3.971 18.266 1 97.88 304 VAL A O 1
ATOM 2470 N N . LYS A 1 305 ? 12.586 -4.672 16.203 1 97.38 305 LYS A N 1
ATOM 2471 C CA . LYS A 1 305 ? 13.867 -5.367 16.078 1 97.38 305 LYS A CA 1
ATOM 2472 C C . LYS A 1 305 ? 15.031 -4.41 16.312 1 97.38 305 LYS A C 1
ATOM 2474 O O . LYS A 1 305 ? 15.977 -4.73 17.031 1 97.38 305 LYS A O 1
ATOM 2479 N N . VAL A 1 306 ? 14.992 -3.219 15.688 1 97.38 306 VAL A N 1
ATOM 2480 C CA . VAL A 1 306 ? 16.047 -2.221 15.828 1 97.38 306 VAL A CA 1
ATOM 2481 C C . VAL A 1 306 ? 16.203 -1.839 17.297 1 97.38 306 VAL A C 1
ATOM 2483 O O . VAL A 1 306 ? 17.328 -1.771 17.797 1 97.38 306 VAL A O 1
ATOM 2486 N N . LEU A 1 307 ? 15.078 -1.609 17.953 1 97.38 307 LEU A N 1
ATOM 2487 C CA . LEU A 1 307 ? 15.102 -1.212 19.359 1 97.38 307 LEU A CA 1
ATOM 2488 C C . LEU A 1 307 ? 15.703 -2.309 20.219 1 97.38 307 LEU A C 1
ATOM 2490 O O . LEU A 1 307 ? 16.5 -2.027 21.125 1 97.38 307 LEU A O 1
ATOM 2494 N N . LEU A 1 308 ? 15.391 -3.572 19.938 1 96.25 308 LEU A N 1
ATOM 2495 C CA . LEU A 1 308 ? 15.844 -4.691 20.75 1 96.25 308 LEU A CA 1
ATOM 2496 C C . LEU A 1 308 ? 17.312 -4.988 20.5 1 96.25 308 LEU A C 1
ATOM 2498 O O . LEU A 1 308 ? 18.047 -5.371 21.422 1 96.25 308 LEU A O 1
ATOM 2502 N N . ASP A 1 309 ? 17.734 -4.805 19.297 1 94.88 309 ASP A N 1
ATOM 2503 C CA . ASP A 1 309 ? 19.078 -5.191 18.906 1 94.88 309 ASP A CA 1
ATOM 2504 C C . ASP A 1 309 ? 20.078 -4.074 19.188 1 94.88 309 ASP A C 1
ATOM 2506 O O . ASP A 1 309 ? 21.297 -4.285 19.141 1 94.88 309 ASP A O 1
ATOM 2510 N N . PHE A 1 310 ? 19.609 -2.873 19.531 1 96.5 310 PHE A N 1
ATOM 2511 C CA . PHE A 1 310 ? 20.484 -1.713 19.641 1 96.5 310 PHE A CA 1
ATOM 2512 C C . PHE A 1 310 ? 21.438 -1.856 20.828 1 96.5 310 PHE A C 1
ATOM 2514 O O . PHE A 1 310 ? 21.031 -2.338 21.891 1 96.5 310 PHE A O 1
ATOM 2521 N N . LYS A 1 311 ? 22.656 -1.484 20.547 1 93.56 311 LYS A N 1
ATOM 2522 C CA . LYS A 1 311 ? 23.688 -1.355 21.578 1 93.56 311 LYS A CA 1
ATOM 2523 C C . LYS A 1 311 ? 24.516 -0.09 21.375 1 93.56 311 LYS A C 1
ATOM 2525 O O . LYS A 1 311 ? 24.781 0.308 20.234 1 93.56 311 LYS A O 1
ATOM 2530 N N . ASN A 1 312 ? 24.844 0.666 22.391 1 89.81 312 ASN A N 1
ATOM 2531 C CA . ASN A 1 312 ? 25.594 1.915 22.297 1 89.81 312 ASN A CA 1
ATOM 2532 C C . ASN A 1 312 ? 27.016 1.684 21.781 1 89.81 312 ASN A C 1
ATOM 2534 O O . ASN A 1 312 ? 27.656 2.609 21.281 1 89.81 312 ASN A O 1
ATOM 2538 N N . GLU A 1 313 ? 27.438 0.425 21.703 1 81.94 313 GLU A N 1
ATOM 2539 C CA . GLU A 1 313 ? 28.75 0.055 21.156 1 81.94 313 GLU A CA 1
ATOM 2540 C C . GLU A 1 313 ? 29.859 0.929 21.734 1 81.94 313 GLU A C 1
ATOM 2542 O O . GLU A 1 313 ? 30.031 1.003 22.953 1 81.94 313 GLU A O 1
ATOM 2547 N N . LYS A 1 314 ? 30.656 1.766 20.828 1 87.06 314 LYS A N 1
ATOM 2548 C CA . LYS A 1 314 ? 31.875 2.488 21.172 1 87.06 314 LYS A CA 1
ATOM 2549 C C . LYS A 1 314 ? 31.578 3.961 21.453 1 87.06 314 LYS A C 1
ATOM 2551 O O . LYS A 1 314 ? 32.406 4.832 21.141 1 87.06 314 LYS A O 1
ATOM 2556 N N . LEU A 1 315 ? 30.422 4.273 22.031 1 94.25 315 LEU A N 1
ATOM 2557 C CA . LEU A 1 315 ? 30.031 5.641 22.344 1 94.25 315 LEU A CA 1
ATOM 2558 C C . LEU A 1 315 ? 31.016 6.266 23.328 1 94.25 315 LEU A C 1
ATOM 2560 O O . LEU A 1 315 ? 31.328 7.453 23.234 1 94.25 315 LEU A O 1
ATOM 2564 N N . TYR A 1 316 ? 31.625 5.414 24.172 1 91.19 316 TYR A N 1
ATOM 2565 C CA . TYR A 1 316 ? 32.531 5.895 25.219 1 91.19 316 TYR A CA 1
ATOM 2566 C C . TYR A 1 316 ? 33.844 6.344 24.641 1 91.19 316 TYR A C 1
ATOM 2568 O O . TYR A 1 316 ? 34.594 7.09 25.281 1 91.19 316 TYR A O 1
ATOM 2576 N N . GLU A 1 317 ? 34.156 5.902 23.422 1 94 317 GLU A N 1
ATOM 2577 C CA . GLU A 1 317 ? 35.438 6.234 22.812 1 94 317 GLU A CA 1
ATOM 2578 C C . GLU A 1 317 ? 35.375 7.562 22.062 1 94 317 GLU A C 1
ATOM 2580 O O . GLU A 1 317 ? 36.406 8.094 21.625 1 94 317 GLU A O 1
ATOM 2585 N N . ILE A 1 318 ? 34.25 8.172 22.031 1 96.19 318 ILE A N 1
ATOM 2586 C CA . ILE A 1 318 ? 34.031 9.383 21.234 1 96.19 318 ILE A CA 1
ATOM 2587 C C . ILE A 1 318 ? 34.5 10.602 22.016 1 96.19 318 ILE A C 1
ATOM 2589 O O . ILE A 1 318 ? 34.125 10.781 23.188 1 96.19 318 ILE A O 1
ATOM 2593 N N . ASN A 1 319 ? 35.344 11.469 21.281 1 95.5 319 ASN A N 1
ATOM 2594 C CA . ASN A 1 319 ? 35.938 12.586 22 1 95.5 319 ASN A CA 1
ATOM 2595 C C . ASN A 1 319 ? 35.75 13.906 21.25 1 95.5 319 ASN A C 1
ATOM 2597 O O . ASN A 1 319 ? 36.188 14.953 21.719 1 95.5 319 ASN A O 1
ATOM 2601 N N . THR A 1 320 ? 35.156 13.891 20.188 1 97 320 THR A N 1
ATOM 2602 C CA . THR A 1 320 ? 34.906 15.125 19.438 1 97 320 THR A CA 1
ATOM 2603 C C . THR A 1 320 ? 33.469 15.188 18.953 1 97 320 THR A C 1
ATOM 2605 O O . THR A 1 320 ? 32.812 14.164 18.844 1 97 320 THR A O 1
ATOM 2608 N N . VAL A 1 321 ? 33.062 16.391 18.625 1 97.75 321 VAL A N 1
ATOM 2609 C CA . VAL A 1 321 ? 31.703 16.609 18.109 1 97.75 321 VAL A CA 1
ATOM 2610 C C . VAL A 1 321 ? 31.531 15.914 16.766 1 97.75 321 VAL A C 1
ATOM 2612 O O . VAL A 1 321 ? 30.5 15.297 16.516 1 97.75 321 VAL A O 1
ATOM 2615 N N . SER A 1 322 ? 32.531 15.93 15.938 1 97.19 322 SER A N 1
ATOM 2616 C CA . SER A 1 322 ? 32.5 15.305 14.617 1 97.19 322 SER A CA 1
ATOM 2617 C C . SER A 1 322 ? 32.375 13.789 14.719 1 97.19 322 SER A C 1
ATOM 2619 O O . SER A 1 322 ? 31.625 13.172 13.961 1 97.19 322 SER A O 1
ATOM 2621 N N . GLN A 1 323 ? 33.125 13.25 15.609 1 96.94 323 GLN A N 1
ATOM 2622 C CA . GLN A 1 323 ? 33.031 11.812 15.828 1 96.94 323 GLN A CA 1
ATOM 2623 C C . GLN A 1 323 ? 31.641 11.406 16.312 1 96.94 323 GLN A C 1
ATOM 2625 O O . GLN A 1 323 ? 31.109 10.375 15.891 1 96.94 323 GLN A O 1
ATOM 2630 N N . LEU A 1 324 ? 31.094 12.234 17.141 1 98 324 LEU A N 1
ATOM 2631 C CA . LEU A 1 324 ? 29.766 11.93 17.656 1 98 324 LEU A CA 1
ATOM 2632 C C . LEU A 1 324 ? 28.719 12.055 16.547 1 98 324 LEU A C 1
ATOM 2634 O O . LEU A 1 324 ? 27.781 11.258 16.484 1 98 324 LEU A O 1
ATOM 2638 N N . ALA A 1 325 ? 28.922 13.07 15.727 1 98.06 325 ALA A N 1
ATOM 2639 C CA . ALA A 1 325 ? 28 13.234 14.602 1 98.06 325 ALA A CA 1
ATOM 2640 C C . ALA A 1 325 ? 28.016 12.008 13.688 1 98.06 325 ALA A C 1
ATOM 2642 O O . ALA A 1 325 ? 26.969 11.547 13.234 1 98.06 325 ALA A O 1
ATOM 2643 N N . ASN A 1 326 ? 29.156 11.461 13.453 1 96.62 326 ASN A N 1
ATOM 2644 C CA . ASN A 1 326 ? 29.297 10.25 12.648 1 96.62 326 ASN A CA 1
ATOM 2645 C C . ASN A 1 326 ? 28.625 9.055 13.328 1 96.62 326 ASN A C 1
ATOM 2647 O O . ASN A 1 326 ? 27.938 8.266 12.68 1 96.62 326 ASN A O 1
ATOM 2651 N N . TYR A 1 327 ? 28.906 8.922 14.562 1 97 327 TYR A N 1
ATOM 2652 C CA . TYR A 1 327 ? 28.266 7.863 15.352 1 97 327 TYR A CA 1
ATOM 2653 C C . TYR A 1 327 ? 26.75 7.992 15.312 1 97 327 TYR A C 1
ATOM 2655 O O . TYR A 1 327 ? 26.047 7 15.109 1 97 327 TYR A O 1
ATOM 2663 N N . TYR A 1 328 ? 26.281 9.219 15.531 1 98.06 328 TYR A N 1
ATOM 2664 C CA . TYR A 1 328 ? 24.844 9.469 15.516 1 98.06 328 TYR A CA 1
ATOM 2665 C C . TYR A 1 328 ? 24.234 9.086 14.172 1 98.06 328 TYR A C 1
ATOM 2667 O O . TYR A 1 328 ? 23.25 8.344 14.117 1 98.06 328 TYR A O 1
ATOM 2675 N N . GLN A 1 329 ? 24.812 9.508 13.109 1 97.44 329 GLN A N 1
ATOM 2676 C CA . GLN A 1 329 ? 24.281 9.281 11.766 1 97.44 329 GLN A CA 1
ATOM 2677 C C . GLN A 1 329 ? 24.297 7.793 11.414 1 97.44 329 GLN A C 1
ATOM 2679 O O . GLN A 1 329 ? 23.297 7.254 10.938 1 97.44 329 GLN A O 1
ATOM 2684 N N . SER A 1 330 ? 25.359 7.059 11.688 1 94.56 330 SER A N 1
ATOM 2685 C CA . SER A 1 330 ? 25.562 5.699 11.211 1 94.56 330 SER A CA 1
ATOM 2686 C C . SER A 1 330 ? 24.969 4.676 12.164 1 94.56 330 SER A C 1
ATOM 2688 O O . SER A 1 330 ? 24.594 3.574 11.75 1 94.56 330 SER A O 1
ATOM 2690 N N . HIS A 1 331 ? 24.859 5.082 13.414 1 95.94 331 HIS A N 1
ATOM 2691 C CA . HIS A 1 331 ? 24.547 4.047 14.391 1 95.94 331 HIS A CA 1
ATOM 2692 C C . HIS A 1 331 ? 23.281 4.391 15.172 1 95.94 331 HIS A C 1
ATOM 2694 O O . HIS A 1 331 ? 22.438 3.525 15.414 1 95.94 331 HIS A O 1
ATOM 2700 N N . PHE A 1 332 ? 23.062 5.645 15.57 1 98 332 PHE A N 1
ATOM 2701 C CA . PHE A 1 332 ? 21.984 5.977 16.484 1 98 332 PHE A CA 1
ATOM 2702 C C . PHE A 1 332 ? 20.734 6.422 15.719 1 98 332 PHE A C 1
ATOM 2704 O O . PHE A 1 332 ? 19.609 6.191 16.156 1 98 332 PHE A O 1
ATOM 2711 N N . ALA A 1 333 ? 20.891 7.062 14.609 1 97.19 333 ALA A N 1
ATOM 2712 C CA . ALA A 1 333 ? 19.797 7.609 13.828 1 97.19 333 ALA A CA 1
ATOM 2713 C C . ALA A 1 333 ? 18.734 6.547 13.547 1 97.19 333 ALA A C 1
ATOM 2715 O O . ALA A 1 333 ? 17.531 6.812 13.641 1 97.19 333 ALA A O 1
ATOM 2716 N N . PRO A 1 334 ? 19.141 5.297 13.25 1 97 334 PRO A N 1
ATOM 2717 C CA . PRO A 1 334 ? 18.125 4.266 13.031 1 97 334 PRO A CA 1
ATOM 2718 C C . PRO A 1 334 ? 17.234 4.035 14.266 1 97 334 PRO A C 1
ATOM 2720 O O . PRO A 1 334 ? 16.047 3.732 14.133 1 97 334 PRO A O 1
ATOM 2723 N N . LEU A 1 335 ? 17.797 4.156 15.422 1 98.06 335 LEU A N 1
ATOM 2724 C CA . LEU A 1 335 ? 17.031 4.008 16.656 1 98.06 335 LEU A CA 1
ATOM 2725 C C . LEU A 1 335 ? 16 5.125 16.797 1 98.06 335 LEU A C 1
ATOM 2727 O O . LEU A 1 335 ? 14.859 4.875 17.203 1 98.06 335 LEU A O 1
ATOM 2731 N N . ASP A 1 336 ? 16.406 6.348 16.438 1 98.06 336 ASP A N 1
ATOM 2732 C CA . ASP A 1 336 ? 15.477 7.477 16.438 1 98.06 336 ASP A CA 1
ATOM 2733 C C . ASP A 1 336 ? 14.312 7.227 15.477 1 98.06 336 ASP A C 1
ATOM 2735 O O . ASP A 1 336 ? 13.156 7.496 15.812 1 98.06 336 ASP A O 1
ATOM 2739 N N . SER A 1 337 ? 14.648 6.703 14.328 1 97.06 337 SER A N 1
ATOM 2740 C CA . SER A 1 337 ? 13.602 6.387 13.367 1 97.06 337 SER A CA 1
ATOM 2741 C C . SER A 1 337 ? 12.648 5.324 13.906 1 97.06 337 SER A C 1
ATOM 2743 O O . SER A 1 337 ? 11.43 5.453 13.781 1 97.06 337 SER A O 1
ATOM 2745 N N . ALA A 1 338 ? 13.211 4.32 14.5 1 97.62 338 ALA A N 1
ATOM 2746 C CA . ALA A 1 338 ? 12.422 3.201 15.008 1 97.62 338 ALA A CA 1
ATOM 2747 C C . ALA A 1 338 ? 11.422 3.67 16.062 1 97.62 338 ALA A C 1
ATOM 2749 O O . ALA A 1 338 ? 10.234 3.34 15.984 1 97.62 338 ALA A O 1
ATOM 2750 N N . ILE A 1 339 ? 11.875 4.457 17 1 97.94 339 ILE A N 1
ATOM 2751 C CA . ILE A 1 339 ? 10.984 4.875 18.078 1 97.94 339 ILE A CA 1
ATOM 2752 C C . ILE A 1 339 ? 9.914 5.809 17.531 1 97.94 339 ILE A C 1
ATOM 2754 O O . ILE A 1 339 ? 8.766 5.781 17.984 1 97.94 339 ILE A O 1
ATOM 2758 N N . ARG A 1 340 ? 10.297 6.66 16.609 1 96.69 340 ARG A N 1
ATOM 2759 C CA . ARG A 1 340 ? 9.305 7.531 15.984 1 96.69 340 ARG A CA 1
ATOM 2760 C C . ARG A 1 340 ? 8.203 6.719 15.32 1 96.69 340 ARG A C 1
ATOM 2762 O O . ARG A 1 340 ? 7.016 7.027 15.477 1 96.69 340 ARG A O 1
ATOM 2769 N N . HIS A 1 341 ? 8.578 5.699 14.625 1 96.12 341 HIS A N 1
ATOM 2770 C CA . HIS A 1 341 ? 7.598 4.824 13.984 1 96.12 341 HIS A CA 1
ATOM 2771 C C . HIS A 1 341 ? 6.715 4.133 15.016 1 96.12 341 HIS A C 1
ATOM 2773 O O . HIS A 1 341 ? 5.52 3.947 14.789 1 96.12 341 HIS A O 1
ATOM 2779 N N . LEU A 1 342 ? 7.297 3.73 16.094 1 97.19 342 LEU A N 1
ATOM 2780 C CA . LEU A 1 342 ? 6.527 3.068 17.156 1 97.19 342 LEU A CA 1
ATOM 2781 C C . LEU A 1 342 ? 5.539 4.035 17.797 1 97.19 342 LEU A C 1
ATOM 2783 O O . LEU A 1 342 ? 4.434 3.641 18.172 1 97.19 342 LEU A O 1
ATOM 2787 N N . TYR A 1 343 ? 5.973 5.301 17.938 1 95.12 343 TYR A N 1
ATOM 2788 C CA . TYR A 1 343 ? 5.027 6.309 18.406 1 95.12 343 TYR A CA 1
ATOM 2789 C C . TYR A 1 343 ? 3.82 6.395 17.484 1 95.12 343 TYR A C 1
ATOM 2791 O O . TYR A 1 343 ? 2.68 6.441 17.953 1 95.12 343 TYR A O 1
ATOM 2799 N N . VAL A 1 344 ? 4.059 6.391 16.234 1 91.06 344 VAL A N 1
ATOM 2800 C CA . VAL A 1 344 ? 2.988 6.512 15.258 1 91.06 344 VAL A CA 1
ATOM 2801 C C . VAL A 1 344 ? 2.061 5.305 15.352 1 91.06 344 VAL A C 1
ATOM 2803 O O . VAL A 1 344 ? 0.837 5.453 15.391 1 91.06 344 VAL A O 1
ATOM 2806 N N . ALA A 1 345 ? 2.635 4.184 15.469 1 90.81 345 ALA A N 1
ATOM 2807 C CA . ALA A 1 345 ? 1.872 2.941 15.398 1 90.81 345 ALA A CA 1
ATOM 2808 C C . ALA A 1 345 ? 1.092 2.701 16.688 1 90.81 345 ALA A C 1
ATOM 2810 O O . ALA A 1 345 ? 0.005 2.117 16.672 1 90.81 345 ALA A O 1
ATOM 2811 N N . TRP A 1 346 ? 1.623 3.178 17.844 1 91.75 346 TRP A N 1
ATOM 2812 C CA . TRP A 1 346 ? 1.073 2.68 19.094 1 91.75 346 TRP A CA 1
ATOM 2813 C C . TRP A 1 346 ? 0.76 3.83 20.047 1 91.75 346 TRP A C 1
ATOM 2815 O O . TRP A 1 346 ? 0.587 3.621 21.25 1 91.75 346 TRP A O 1
ATOM 2825 N N . LEU A 1 347 ? 0.71 5.027 19.562 1 87 347 LEU A N 1
ATOM 2826 C CA . LEU A 1 347 ? 0.489 6.195 20.406 1 87 347 LEU A CA 1
ATOM 2827 C C . LEU A 1 347 ? -0.835 6.082 21.156 1 87 347 LEU A C 1
ATOM 2829 O O . LEU A 1 347 ? -0.965 6.582 22.266 1 87 347 LEU A O 1
ATOM 2833 N N . GLN A 1 348 ? -1.77 5.391 20.609 1 79.38 348 GLN A N 1
ATOM 2834 C CA . GLN A 1 348 ? -3.088 5.27 21.219 1 79.38 348 GLN A CA 1
ATOM 2835 C C . GLN A 1 348 ? -3.066 4.266 22.375 1 79.38 348 GLN A C 1
ATOM 2837 O O . GLN A 1 348 ? -3.998 4.219 23.188 1 79.38 348 GLN A O 1
ATOM 2842 N N . GLU A 1 349 ? -1.981 3.424 22.391 1 85.25 349 GLU A N 1
ATOM 2843 C CA . GLU A 1 349 ? -1.766 2.482 23.484 1 85.25 349 GLU A CA 1
ATOM 2844 C C . GLU A 1 349 ? -0.542 2.867 24.312 1 85.25 349 GLU A C 1
ATOM 2846 O O . GLU A 1 349 ? 0.451 2.139 24.328 1 85.25 349 GLU A O 1
ATOM 2851 N N . GLU A 1 350 ? -0.695 3.902 25.062 1 87 350 GLU A N 1
ATOM 2852 C CA . GLU A 1 350 ? 0.423 4.508 25.766 1 87 350 GLU A CA 1
ATOM 2853 C C . GLU A 1 350 ? 1.067 3.516 26.734 1 87 350 GLU A C 1
ATOM 2855 O O . GLU A 1 350 ? 2.295 3.439 26.828 1 87 350 GLU A O 1
ATOM 2860 N N . LYS A 1 351 ? 0.294 2.785 27.312 1 85.38 351 LYS A N 1
ATOM 2861 C CA . LYS A 1 351 ? 0.807 1.856 28.312 1 85.38 351 LYS A CA 1
ATOM 2862 C C . LYS A 1 351 ? 1.692 0.791 27.672 1 85.38 351 LYS A C 1
ATOM 2864 O O . LYS A 1 351 ? 2.707 0.394 28.25 1 85.38 351 LYS A O 1
ATOM 2869 N N . LEU A 1 352 ? 1.208 0.364 26.578 1 92.62 352 LEU A N 1
ATOM 2870 C CA . LEU A 1 352 ? 1.984 -0.646 25.859 1 92.62 352 LEU A CA 1
ATOM 2871 C C . LEU A 1 352 ? 3.268 -0.047 25.297 1 92.62 352 LEU A C 1
ATOM 2873 O O . LEU A 1 352 ? 4.281 -0.74 25.172 1 92.62 352 LEU A O 1
ATOM 2877 N N . LEU A 1 353 ? 3.197 1.224 24.984 1 95.56 353 LEU A N 1
ATOM 2878 C CA . LEU A 1 353 ? 4.297 1.891 24.297 1 95.56 353 LEU A CA 1
ATOM 2879 C C . LEU A 1 353 ? 5.359 2.348 25.281 1 95.56 353 LEU A C 1
ATOM 2881 O O . LEU A 1 353 ? 6.547 2.398 24.953 1 95.56 353 LEU A O 1
ATOM 2885 N N . ARG A 1 354 ? 5.047 2.625 26.5 1 95.06 354 ARG A N 1
ATOM 2886 C CA . ARG A 1 354 ? 5.91 3.27 27.5 1 95.06 354 ARG A CA 1
ATOM 2887 C C . ARG A 1 354 ? 7.16 2.439 27.75 1 95.06 354 ARG A C 1
ATOM 2889 O O . ARG A 1 354 ? 8.273 2.975 27.797 1 95.06 354 ARG A O 1
ATOM 2896 N N . PRO A 1 355 ? 6.965 1.12 27.891 1 96.75 355 PRO A N 1
ATOM 2897 C CA . PRO A 1 355 ? 8.188 0.343 28.109 1 96.75 355 PRO A CA 1
ATOM 2898 C C . PRO A 1 355 ? 9.164 0.433 26.953 1 96.75 355 PRO A C 1
ATOM 2900 O O . PRO A 1 355 ? 10.383 0.434 27.156 1 96.75 355 PRO A O 1
ATOM 2903 N N . TYR A 1 356 ? 8.664 0.444 25.75 1 97.69 356 TYR A N 1
ATOM 2904 C CA . TYR A 1 356 ? 9.516 0.632 24.594 1 97.69 356 TYR A CA 1
ATOM 2905 C C . TYR A 1 356 ? 10.188 1.999 24.609 1 97.69 356 TYR A C 1
ATOM 2907 O O . TYR A 1 356 ? 11.383 2.117 24.328 1 97.69 356 TYR A O 1
ATOM 2915 N N . GLN A 1 357 ? 9.43 3.027 24.969 1 97.19 357 GLN A N 1
ATOM 2916 C CA . GLN A 1 357 ? 9.961 4.383 25.109 1 97.19 357 GLN A CA 1
ATOM 2917 C C . GLN A 1 357 ? 11.078 4.441 26.141 1 97.19 357 GLN A C 1
ATOM 2919 O O . GLN A 1 357 ? 12.109 5.074 25.906 1 97.19 357 GLN A O 1
ATOM 2924 N N . TYR A 1 358 ? 10.82 3.793 27.234 1 96.19 358 TYR A N 1
ATOM 2925 C CA . TYR A 1 358 ? 11.805 3.809 28.312 1 96.19 358 TYR A CA 1
ATOM 2926 C C . TYR A 1 358 ? 13.125 3.199 27.859 1 96.19 358 TYR A C 1
ATOM 2928 O O . TYR A 1 358 ? 14.195 3.73 28.156 1 96.19 358 TYR A O 1
ATOM 2936 N N . ARG A 1 359 ? 13.016 2.113 27.203 1 96.06 359 ARG A N 1
ATOM 2937 C CA . ARG A 1 359 ? 14.227 1.487 26.688 1 96.06 359 ARG A CA 1
ATOM 2938 C C . ARG A 1 359 ? 14.977 2.439 25.766 1 96.06 359 ARG A C 1
ATOM 2940 O O . ARG A 1 359 ? 16.188 2.59 25.875 1 96.06 359 ARG A O 1
ATOM 2947 N N . TYR A 1 360 ? 14.297 3.049 24.891 1 97.75 360 TYR A N 1
ATOM 2948 C CA . TYR A 1 360 ? 14.891 4.047 24 1 97.75 360 TYR A CA 1
ATOM 2949 C C . TYR A 1 360 ? 15.539 5.172 24.812 1 97.75 360 TYR A C 1
ATOM 2951 O O . TYR A 1 360 ? 16.656 5.59 24.516 1 97.75 360 TYR A O 1
ATOM 2959 N N . GLU A 1 361 ? 14.812 5.691 25.781 1 96.56 361 GLU A N 1
ATOM 2960 C CA . GLU A 1 361 ? 15.273 6.836 26.562 1 96.56 361 GLU A CA 1
ATOM 2961 C C . GLU A 1 361 ? 16.578 6.52 27.297 1 96.56 361 GLU A C 1
ATOM 2963 O O . GLU A 1 361 ? 17.422 7.406 27.484 1 96.56 361 GLU A O 1
ATOM 2968 N N . GLN A 1 362 ? 16.734 5.332 27.641 1 95.62 362 GLN A N 1
ATOM 2969 C CA . GLN A 1 362 ? 17.984 4.938 28.297 1 95.62 362 GLN A CA 1
ATOM 2970 C C . GLN A 1 362 ? 19.172 5.098 27.359 1 95.62 362 GLN A C 1
ATOM 2972 O O . GLN A 1 362 ? 20.203 5.641 27.734 1 95.62 362 GLN A O 1
ATOM 2977 N N . TYR A 1 363 ? 19.016 4.617 26.172 1 97.25 363 TYR A N 1
ATOM 2978 C CA . TYR A 1 363 ? 20.078 4.758 25.188 1 97.25 363 TYR A CA 1
ATOM 2979 C C . TYR A 1 363 ? 20.281 6.219 24.812 1 97.25 363 TYR A C 1
ATOM 2981 O O . TYR A 1 363 ? 21.422 6.668 24.641 1 97.25 363 TYR A O 1
ATOM 2989 N N . ASN A 1 364 ? 19.188 6.938 24.719 1 97.56 364 ASN A N 1
ATOM 2990 C CA . ASN A 1 364 ? 19.281 8.352 24.375 1 97.56 364 ASN A CA 1
ATOM 2991 C C . ASN A 1 364 ? 19.984 9.156 25.469 1 97.56 364 ASN A C 1
ATOM 2993 O O . ASN A 1 364 ? 20.734 10.086 25.172 1 97.56 364 ASN A O 1
ATOM 2997 N N . LYS A 1 365 ? 19.703 8.797 26.656 1 96.44 365 LYS A N 1
ATOM 2998 C CA . LYS A 1 365 ? 20.359 9.469 27.781 1 96.44 365 LYS A CA 1
ATOM 2999 C C . LYS A 1 365 ? 21.875 9.312 27.688 1 96.44 365 LYS A C 1
ATOM 3001 O O . LYS A 1 365 ? 22.625 10.266 27.906 1 96.44 365 LYS A O 1
ATOM 3006 N N . GLU A 1 366 ? 22.297 8.172 27.375 1 96.94 366 GLU A N 1
ATOM 3007 C CA . GLU A 1 366 ? 23.719 7.93 27.219 1 96.94 366 GLU A CA 1
ATOM 3008 C C . GLU A 1 366 ? 24.297 8.75 26.062 1 96.94 366 GLU A C 1
ATOM 3010 O O . GLU A 1 366 ? 25.391 9.32 26.188 1 96.94 366 GLU A O 1
ATOM 3015 N N . LEU A 1 367 ? 23.625 8.758 24.984 1 97.81 367 LEU A N 1
ATOM 3016 C CA . LEU A 1 367 ? 24.031 9.578 23.844 1 97.81 367 LEU A CA 1
ATOM 3017 C C . LEU A 1 367 ? 24.141 11.039 24.25 1 97.81 367 LEU A C 1
ATOM 3019 O O . LEU A 1 367 ? 25.125 11.703 23.922 1 97.81 367 LEU A O 1
ATOM 3023 N N . LEU A 1 368 ? 23.141 11.523 24.984 1 97.38 368 LEU A N 1
ATOM 3024 C CA . LEU A 1 368 ? 23.078 12.93 25.375 1 97.38 368 LEU A CA 1
ATOM 3025 C C . LEU A 1 368 ? 24.188 13.273 26.359 1 97.38 368 LEU A C 1
ATOM 3027 O O . LEU A 1 368 ? 24.797 14.344 26.266 1 97.38 368 LEU A O 1
ATOM 3031 N N . ASP A 1 369 ? 24.406 12.359 27.234 1 96 369 ASP A N 1
ATOM 3032 C CA . ASP A 1 369 ? 25.5 12.578 28.188 1 96 369 ASP A CA 1
ATOM 3033 C C . ASP A 1 369 ? 26.828 12.805 27.469 1 96 369 ASP A C 1
ATOM 3035 O O . ASP A 1 369 ? 27.578 13.727 27.797 1 96 369 ASP A O 1
ATOM 3039 N N . ARG A 1 370 ? 27.094 11.945 26.562 1 96.81 370 ARG A N 1
ATOM 3040 C CA . ARG A 1 370 ? 28.328 12.094 25.781 1 96.81 370 ARG A CA 1
ATOM 3041 C C . ARG A 1 370 ? 28.312 13.398 24.984 1 96.81 370 ARG A C 1
ATOM 3043 O O . ARG A 1 370 ? 29.328 14.109 24.938 1 96.81 370 ARG A O 1
ATOM 3050 N N . TRP A 1 371 ? 27.266 13.766 24.391 1 97.81 371 TRP A N 1
ATOM 3051 C CA . TRP A 1 371 ? 27.109 14.961 23.578 1 97.81 371 TRP A CA 1
ATOM 3052 C C . TRP A 1 371 ? 27.328 16.219 24.406 1 97.81 371 TRP A C 1
ATOM 3054 O O . TRP A 1 371 ? 28.078 17.109 24.016 1 97.81 371 TRP A O 1
ATOM 3064 N N . PHE A 1 372 ? 26.688 16.266 25.578 1 96.69 372 PHE A N 1
ATOM 3065 C CA . PHE A 1 372 ? 26.797 17.438 26.438 1 96.69 372 PHE A CA 1
ATOM 3066 C C . PHE A 1 372 ? 28.219 17.594 26.969 1 96.69 372 PHE A C 1
ATOM 3068 O O . PHE A 1 372 ? 28.672 18.719 27.203 1 96.69 372 PHE A O 1
ATOM 3075 N N . GLY A 1 373 ? 28.859 16.469 27.062 1 95.06 373 GLY A N 1
ATOM 3076 C CA . GLY A 1 373 ? 30.266 16.516 27.438 1 95.06 373 GLY A CA 1
ATOM 3077 C C . GLY A 1 373 ? 31.156 17.156 26.391 1 95.06 373 GLY A C 1
ATOM 3078 O O . GLY A 1 373 ? 32.281 17.578 26.688 1 95.06 373 GLY A O 1
ATOM 3079 N N . LEU A 1 374 ? 30.703 17.25 25.203 1 96.69 374 LEU A N 1
ATOM 3080 C CA . LEU A 1 374 ? 31.469 17.781 24.078 1 96.69 374 LEU A CA 1
ATOM 3081 C C . LEU A 1 374 ? 31 19.188 23.719 1 96.69 374 LEU A C 1
ATOM 3083 O O . LEU A 1 374 ? 31.391 19.719 22.688 1 96.69 374 LEU A O 1
ATOM 3087 N N . ALA A 1 375 ? 30.203 19.859 24.547 1 95.19 375 ALA A N 1
ATOM 3088 C CA . ALA A 1 375 ? 29.531 21.109 24.25 1 95.19 375 ALA A CA 1
ATOM 3089 C C . ALA A 1 375 ? 30.531 22.219 23.906 1 95.19 375 ALA A C 1
ATOM 3091 O O . ALA A 1 375 ? 30.266 23.047 23.031 1 95.19 375 ALA A O 1
ATOM 3092 N N . ASP A 1 376 ? 31.688 22.188 24.5 1 93.56 376 ASP A N 1
ATOM 3093 C CA . ASP A 1 376 ? 32.688 23.234 24.297 1 93.56 376 ASP A CA 1
ATOM 3094 C C . ASP A 1 376 ? 33.25 23.172 22.875 1 93.56 376 ASP A C 1
ATOM 3096 O O . ASP A 1 376 ? 33.688 24.203 22.344 1 93.56 376 ASP A O 1
ATOM 3100 N N . GLY A 1 377 ? 33.219 22.031 22.297 1 95.25 377 GLY A N 1
ATOM 3101 C CA . GLY A 1 377 ? 33.75 21.859 20.969 1 95.25 377 GLY A CA 1
ATOM 3102 C C . GLY A 1 377 ? 32.75 22.094 19.859 1 95.25 377 GLY A C 1
ATOM 3103 O O . GLY A 1 377 ? 33.094 22.062 18.672 1 95.25 377 GLY A O 1
ATOM 3104 N N . TYR A 1 378 ? 31.531 22.438 20.219 1 97 378 TYR A N 1
ATOM 3105 C CA . TYR A 1 378 ? 30.469 22.594 19.234 1 97 378 TYR A CA 1
ATOM 3106 C C . TYR A 1 378 ? 30.578 23.938 18.531 1 97 378 TYR A C 1
ATOM 3108 O O . TYR A 1 378 ? 30.562 24.984 19.188 1 97 378 TYR A O 1
ATOM 3116 N N . LYS A 1 379 ? 30.703 23.922 17.219 1 96.25 379 LYS A N 1
ATOM 3117 C CA . LYS A 1 379 ? 30.703 25.109 16.359 1 96.25 379 LYS A CA 1
ATOM 3118 C C . LYS A 1 379 ? 29.734 24.953 15.195 1 96.25 379 LYS A C 1
ATOM 3120 O O . LYS A 1 379 ? 29.844 24.016 14.414 1 96.25 379 LYS A O 1
ATOM 3125 N N . PRO A 1 380 ? 28.719 25.922 15.109 1 97.31 380 PRO A N 1
ATOM 3126 C CA . PRO A 1 380 ? 27.812 25.844 13.969 1 97.31 380 PRO A CA 1
ATOM 3127 C C . PRO A 1 380 ? 28.531 25.922 12.625 1 97.31 380 PRO A C 1
ATOM 3129 O O . PRO A 1 380 ? 29.531 26.641 12.5 1 97.31 380 PRO A O 1
ATOM 3132 N N . THR A 1 381 ? 28.047 25.188 11.617 1 98.06 381 THR A N 1
ATOM 3133 C CA . THR A 1 381 ? 28.719 25.172 10.32 1 98.06 381 THR A CA 1
ATOM 3134 C C . THR A 1 381 ? 27.703 25.375 9.188 1 98.06 381 THR A C 1
ATOM 3136 O O . THR A 1 381 ? 28.031 25.172 8.016 1 98.06 381 THR A O 1
ATOM 3139 N N . GLN A 1 382 ? 26.453 25.781 9.43 1 98.06 382 GLN A N 1
ATOM 3140 C CA . GLN A 1 382 ? 25.422 25.797 8.391 1 98.06 382 GLN A CA 1
ATOM 3141 C C . GLN A 1 382 ? 25.406 27.141 7.664 1 98.06 382 GLN A C 1
ATOM 3143 O O . GLN A 1 382 ? 24.688 27.312 6.68 1 98.06 382 GLN A O 1
ATOM 3148 N N . ARG A 1 383 ? 26.203 28.125 8.102 1 97.25 383 ARG A N 1
ATOM 3149 C CA . ARG A 1 383 ? 26.156 29.484 7.551 1 97.25 383 ARG A CA 1
ATOM 3150 C C . ARG A 1 383 ? 26.531 29.484 6.07 1 97.25 383 ARG A C 1
ATOM 3152 O O . ARG A 1 383 ? 27.484 28.828 5.664 1 97.25 383 ARG A O 1
ATOM 3159 N N . ASN A 1 384 ? 25.812 30.156 5.238 1 97.31 384 ASN A N 1
ATOM 3160 C CA . ASN A 1 384 ? 26.047 30.406 3.822 1 97.31 384 ASN A CA 1
ATOM 3161 C C . ASN A 1 384 ? 25.953 29.125 3 1 97.31 384 ASN A C 1
ATOM 3163 O O . ASN A 1 384 ? 26.438 29.078 1.869 1 97.31 384 ASN A O 1
ATOM 3167 N N . PHE A 1 385 ? 25.422 28.125 3.57 1 98.19 385 PHE A N 1
ATOM 3168 C CA . PHE A 1 385 ? 25.344 26.828 2.896 1 98.19 385 PHE A CA 1
ATOM 3169 C C . PHE A 1 385 ? 24.703 26.969 1.52 1 98.19 385 PHE A C 1
ATOM 3171 O O . PHE A 1 385 ? 25.219 26.438 0.536 1 98.19 385 PHE A O 1
ATOM 3178 N N . ILE A 1 386 ? 23.609 27.672 1.404 1 98.69 386 ILE A N 1
ATOM 3179 C CA . ILE A 1 386 ? 22.828 27.766 0.171 1 98.69 386 ILE A CA 1
ATOM 3180 C C . ILE A 1 386 ? 23.672 28.453 -0.91 1 98.69 386 ILE A C 1
ATOM 3182 O O . ILE A 1 386 ? 23.828 27.922 -2.012 1 98.69 386 ILE A O 1
ATOM 3186 N N . ALA A 1 387 ? 24.266 29.594 -0.57 1 97.94 387 ALA A N 1
ATOM 3187 C CA . ALA A 1 387 ? 25.078 30.344 -1.532 1 97.94 387 ALA A CA 1
ATOM 3188 C C . ALA A 1 387 ? 26.281 29.516 -1.97 1 97.94 387 ALA A C 1
ATOM 3190 O O . ALA A 1 387 ? 26.641 29.5 -3.15 1 97.94 387 ALA A O 1
ATOM 3191 N N . ASP A 1 388 ? 26.891 28.859 -1.068 1 97.75 388 ASP A N 1
ATOM 3192 C CA . ASP A 1 388 ? 28.062 28.047 -1.364 1 97.75 388 ASP A CA 1
ATOM 3193 C C . ASP A 1 388 ? 27.734 26.953 -2.379 1 97.75 388 ASP A C 1
ATOM 3195 O O . ASP A 1 388 ? 28.5 26.719 -3.32 1 97.75 388 ASP A O 1
ATOM 3199 N N . LYS A 1 389 ? 26.656 26.297 -2.211 1 97.62 389 LYS A N 1
ATOM 3200 C CA . LYS A 1 389 ? 26.297 25.188 -3.086 1 97.62 389 LYS A CA 1
ATOM 3201 C C . LYS A 1 389 ? 25.812 25.688 -4.445 1 97.62 389 LYS A C 1
ATOM 3203 O O . LYS A 1 389 ? 26.172 25.141 -5.484 1 97.62 389 LYS A O 1
ATOM 3208 N N . LEU A 1 390 ? 25.016 26.75 -4.414 1 97.56 390 LEU A N 1
ATOM 3209 C CA . LEU A 1 390 ? 24.469 27.266 -5.652 1 97.56 390 LEU A CA 1
ATOM 3210 C C . LEU A 1 390 ? 25.547 27.906 -6.512 1 97.56 390 LEU A C 1
ATOM 3212 O O . LEU A 1 390 ? 25.359 28.109 -7.711 1 97.56 390 LEU A O 1
ATOM 3216 N N . SER A 1 391 ? 26.688 28.25 -5.926 1 95.44 391 SER A N 1
ATOM 3217 C CA . SER A 1 391 ? 27.781 28.859 -6.66 1 95.44 391 SER A CA 1
ATOM 3218 C C . SER A 1 391 ? 28.516 27.844 -7.516 1 95.44 391 SER A C 1
ATOM 3220 O O . SER A 1 391 ? 29.312 28.203 -8.391 1 95.44 391 SER A O 1
ATOM 3222 N N . GLU A 1 392 ? 28.25 26.609 -7.246 1 92.69 392 GLU A N 1
ATOM 3223 C CA . GLU A 1 392 ? 28.844 25.562 -8.078 1 92.69 392 GLU A CA 1
ATOM 3224 C C . GLU A 1 392 ? 28.297 25.625 -9.508 1 92.69 392 GLU A C 1
ATOM 3226 O O . GLU A 1 392 ? 27.297 26.297 -9.773 1 92.69 392 GLU A O 1
ATOM 3231 N N . THR A 1 393 ? 28.969 24.938 -10.391 1 87.88 393 THR A N 1
ATOM 3232 C CA . THR A 1 393 ? 28.609 24.969 -11.805 1 87.88 393 THR A CA 1
ATOM 3233 C C . THR A 1 393 ? 27.438 24.047 -12.086 1 87.88 393 THR A C 1
ATOM 3235 O O . THR A 1 393 ? 27.312 22.984 -11.469 1 87.88 393 THR A O 1
ATOM 3238 N N . GLY A 1 394 ? 26.594 24.547 -13.023 1 86.12 394 GLY A N 1
ATOM 3239 C CA . GLY A 1 394 ? 25.516 23.703 -13.5 1 86.12 394 GLY A CA 1
ATOM 3240 C C . GLY A 1 394 ? 24.172 24.078 -12.906 1 86.12 394 GLY A C 1
ATOM 3241 O O . GLY A 1 394 ? 24.062 25.047 -12.172 1 86.12 394 GLY A O 1
ATOM 3242 N N . ARG A 1 395 ? 23.156 23.344 -13.328 1 90.06 395 ARG A N 1
ATOM 3243 C CA . ARG A 1 395 ? 21.812 23.5 -12.797 1 90.06 395 ARG A CA 1
ATOM 3244 C C . ARG A 1 395 ? 21.672 22.812 -11.438 1 90.06 395 ARG A C 1
ATOM 3246 O O . ARG A 1 395 ? 21.766 21.594 -11.344 1 90.06 395 ARG A O 1
ATOM 3253 N N . ILE A 1 396 ? 21.516 23.641 -10.43 1 96.12 396 ILE A N 1
ATOM 3254 C CA . ILE A 1 396 ? 21.578 23.141 -9.07 1 96.12 396 ILE A CA 1
ATOM 3255 C C . ILE A 1 396 ? 20.328 23.531 -8.297 1 96.12 396 ILE A C 1
ATOM 3257 O O . ILE A 1 396 ? 19.844 24.672 -8.422 1 96.12 396 ILE A O 1
ATOM 3261 N N . ALA A 1 397 ? 19.75 22.578 -7.574 1 98.12 397 ALA A N 1
ATOM 3262 C CA . ALA A 1 397 ? 18.625 22.844 -6.676 1 98.12 397 ALA A CA 1
ATOM 3263 C C . ALA A 1 397 ? 19 22.547 -5.227 1 98.12 397 ALA A C 1
ATOM 3265 O O . ALA A 1 397 ? 19.734 21.594 -4.953 1 98.12 397 ALA A O 1
ATOM 3266 N N . VAL A 1 398 ? 18.547 23.406 -4.301 1 98.69 398 VAL A N 1
ATOM 3267 C CA . VAL A 1 398 ? 18.719 23.188 -2.867 1 98.69 398 VAL A CA 1
ATOM 3268 C C . VAL A 1 398 ? 17.359 23.109 -2.186 1 98.69 398 VAL A C 1
ATOM 3270 O O . VAL A 1 398 ? 16.578 24.062 -2.25 1 98.69 398 VAL A O 1
ATOM 3273 N N . ILE A 1 399 ? 17.062 22 -1.594 1 98.75 399 ILE A N 1
ATOM 3274 C CA . ILE A 1 399 ? 15.859 21.875 -0.782 1 98.75 399 ILE A CA 1
ATOM 3275 C C . ILE A 1 399 ? 16.172 22.219 0.669 1 98.75 399 ILE A C 1
ATOM 3277 O O . ILE A 1 399 ? 17.062 21.625 1.286 1 98.75 399 ILE A O 1
ATOM 3281 N N . VAL A 1 400 ? 15.477 23.219 1.186 1 98.75 400 VAL A N 1
ATOM 3282 C CA . VAL A 1 400 ? 15.656 23.672 2.559 1 98.75 400 VAL A CA 1
ATOM 3283 C C . VAL A 1 400 ? 14.422 23.328 3.389 1 98.75 400 VAL A C 1
ATOM 3285 O O . VAL A 1 400 ? 13.352 23.891 3.184 1 98.75 400 VAL A O 1
ATOM 3288 N N . CYS A 1 401 ? 14.625 22.484 4.312 1 98.19 401 CYS A N 1
ATOM 3289 C CA . CYS A 1 401 ? 13.516 22.062 5.164 1 98.19 401 CYS A CA 1
ATOM 3290 C C . CYS A 1 401 ? 13.539 22.797 6.496 1 98.19 401 CYS A C 1
ATOM 3292 O O . CYS A 1 401 ? 14.594 22.922 7.129 1 98.19 401 CYS A O 1
ATOM 3294 N N . ASP A 1 402 ? 12.391 23.359 6.801 1 97.81 402 ASP A N 1
ATOM 3295 C CA . ASP A 1 402 ? 12.211 23.859 8.156 1 97.81 402 ASP A CA 1
ATOM 3296 C C . ASP A 1 402 ? 11.906 22.734 9.133 1 97.81 402 ASP A C 1
ATOM 3298 O O . ASP A 1 402 ? 10.781 22.234 9.188 1 97.81 402 ASP A O 1
ATOM 3302 N N . GLY A 1 403 ? 12.898 22.422 9.859 1 97.81 403 GLY A N 1
ATOM 3303 C CA . GLY A 1 403 ? 12.758 21.312 10.789 1 97.81 403 GLY A CA 1
ATOM 3304 C C . GLY A 1 403 ? 12.844 19.953 10.125 1 97.81 403 GLY A C 1
ATOM 3305 O O . GLY A 1 403 ? 11.82 19.312 9.867 1 97.81 403 GLY A O 1
ATOM 3306 N N . LEU A 1 404 ? 14.031 19.375 10.008 1 98.06 404 LEU A N 1
ATOM 3307 C CA . LEU A 1 404 ? 14.25 18.031 9.477 1 98.06 404 LEU A CA 1
ATOM 3308 C C . LEU A 1 404 ? 15.305 17.281 10.297 1 98.06 404 LEU A C 1
ATOM 3310 O O . LEU A 1 404 ? 16.484 17.625 10.242 1 98.06 404 LEU A O 1
ATOM 3314 N N . ARG A 1 405 ? 14.82 16.297 10.969 1 97.94 405 ARG A N 1
ATOM 3315 C CA . ARG A 1 405 ? 15.766 15.461 11.703 1 97.94 405 ARG A CA 1
ATOM 3316 C C . ARG A 1 405 ? 16.656 14.664 10.758 1 97.94 405 ARG A C 1
ATOM 3318 O O . ARG A 1 405 ? 16.203 14.242 9.688 1 97.94 405 ARG A O 1
ATOM 3325 N N . LEU A 1 406 ? 17.859 14.461 11.234 1 98.31 406 LEU A N 1
ATOM 3326 C CA . LEU A 1 406 ? 18.812 13.742 10.406 1 98.31 406 LEU A CA 1
ATOM 3327 C C . LEU A 1 406 ? 18.312 12.344 10.07 1 98.31 406 LEU A C 1
ATOM 3329 O O . LEU A 1 406 ? 18.531 11.852 8.961 1 98.31 406 LEU A O 1
ATOM 3333 N N . GLU A 1 407 ? 17.688 11.656 11.039 1 98 407 GLU A N 1
ATOM 3334 C CA . GLU A 1 407 ? 17.234 10.289 10.797 1 98 407 GLU A CA 1
ATOM 3335 C C . GLU A 1 407 ? 16.172 10.258 9.703 1 98 407 GLU A C 1
ATOM 3337 O O . GLU A 1 407 ? 16.047 9.266 8.977 1 98 407 GLU A O 1
ATOM 3342 N N . ILE A 1 408 ? 15.352 11.305 9.523 1 97.5 408 ILE A N 1
ATOM 3343 C CA . ILE A 1 408 ? 14.367 11.398 8.445 1 97.5 408 ILE A CA 1
ATOM 3344 C C . ILE A 1 408 ? 15.07 11.594 7.109 1 97.5 408 ILE A C 1
ATOM 3346 O O . ILE A 1 408 ? 14.711 10.977 6.109 1 97.5 408 ILE A O 1
ATOM 3350 N N . ALA A 1 409 ? 16.078 12.43 7.141 1 97.88 409 ALA A N 1
ATOM 3351 C CA . ALA A 1 409 ? 16.891 12.633 5.934 1 97.88 409 ALA A CA 1
ATOM 3352 C C . ALA A 1 409 ? 17.547 11.328 5.484 1 97.88 409 ALA A C 1
ATOM 3354 O O . ALA A 1 409 ? 17.625 11.055 4.285 1 97.88 409 ALA A O 1
ATOM 3355 N N . GLU A 1 410 ? 18.047 10.57 6.473 1 96.56 410 GLU A N 1
ATOM 3356 C CA . GLU A 1 410 ? 18.641 9.266 6.156 1 96.56 410 GLU A CA 1
ATOM 3357 C C . GLU A 1 410 ? 17.625 8.352 5.484 1 96.56 410 GLU A C 1
ATOM 3359 O O . GLU A 1 410 ? 17.922 7.711 4.477 1 96.56 410 GLU A O 1
ATOM 3364 N N . SER A 1 411 ? 16.484 8.32 6.047 1 93.94 411 SER A N 1
ATOM 3365 C CA . SER A 1 411 ? 15.406 7.48 5.516 1 93.94 411 SER A CA 1
ATOM 3366 C C . SER A 1 411 ? 15.016 7.91 4.105 1 93.94 411 SER A C 1
ATOM 3368 O O . SER A 1 411 ? 14.828 7.066 3.227 1 93.94 411 SER A O 1
ATOM 3370 N N . LEU A 1 412 ? 14.883 9.172 3.932 1 94.56 412 LEU A N 1
ATOM 3371 C CA . LEU A 1 412 ? 14.555 9.727 2.623 1 94.56 412 LEU A CA 1
ATOM 3372 C C . LEU A 1 412 ? 15.633 9.391 1.601 1 94.56 412 LEU A C 1
ATOM 3374 O O . LEU A 1 412 ? 15.32 9.047 0.457 1 94.56 412 LEU A O 1
ATOM 3378 N N . ALA A 1 413 ? 16.859 9.508 1.935 1 93.88 413 ALA A N 1
ATOM 3379 C CA . ALA A 1 413 ? 18 9.242 1.049 1 93.88 413 ALA A CA 1
ATOM 3380 C C . ALA A 1 413 ? 18.047 7.777 0.637 1 93.88 413 ALA A C 1
ATOM 3382 O O . ALA A 1 413 ? 18.375 7.457 -0.507 1 93.88 413 ALA A O 1
ATOM 3383 N N . ASP A 1 414 ? 17.672 6.938 1.559 1 90.31 414 ASP A N 1
ATOM 3384 C CA . ASP A 1 414 ? 17.734 5.5 1.316 1 90.31 414 ASP A CA 1
ATOM 3385 C C . ASP A 1 414 ? 16.703 5.074 0.272 1 90.31 414 ASP A C 1
ATOM 3387 O O . ASP A 1 414 ? 16.844 4.027 -0.363 1 90.31 414 ASP A O 1
ATOM 3391 N N . LYS A 1 415 ? 15.703 5.848 0.049 1 86.94 415 LYS A N 1
ATOM 3392 C CA . LYS A 1 415 ? 14.656 5.547 -0.919 1 86.94 415 LYS A CA 1
ATOM 3393 C C . LYS A 1 415 ? 15.086 5.93 -2.332 1 86.94 415 LYS A C 1
ATOM 3395 O O . LYS A 1 415 ? 14.453 5.52 -3.311 1 86.94 415 LYS A O 1
ATOM 3400 N N . LEU A 1 416 ? 16.125 6.715 -2.451 1 88.19 416 LEU A N 1
ATOM 3401 C CA . LEU A 1 416 ? 16.562 7.238 -3.742 1 88.19 416 LEU A CA 1
ATOM 3402 C C . LEU A 1 416 ? 17.594 6.316 -4.383 1 88.19 416 LEU A C 1
ATOM 3404 O O . LEU A 1 416 ? 18.453 5.758 -3.691 1 88.19 416 LEU A O 1
ATOM 3408 N N . LYS A 1 417 ? 17.516 6.074 -5.637 1 79.62 417 LYS A N 1
ATOM 3409 C CA . LYS A 1 417 ? 18.453 5.258 -6.391 1 79.62 417 LYS A CA 1
ATOM 3410 C C . LYS A 1 417 ? 19.469 6.125 -7.125 1 79.62 417 LYS A C 1
ATOM 3412 O O . LYS A 1 417 ? 19.719 5.93 -8.312 1 79.62 417 LYS A O 1
ATOM 3417 N N . VAL A 1 418 ? 20 7.113 -6.5 1 85.19 418 VAL A N 1
ATOM 3418 C CA . VAL A 1 418 ? 21 8.023 -7.051 1 85.19 418 VAL A CA 1
ATOM 3419 C C . VAL A 1 418 ? 22.234 8.031 -6.164 1 85.19 418 VAL A C 1
ATOM 3421 O O . VAL A 1 418 ? 22.219 7.516 -5.047 1 85.19 418 VAL A O 1
ATOM 3424 N N . LYS A 1 419 ? 23.266 8.531 -6.75 1 88.44 419 LYS A N 1
ATOM 3425 C CA . LYS A 1 419 ? 24.469 8.719 -5.934 1 88.44 419 LYS A CA 1
ATOM 3426 C C . LYS A 1 419 ? 24.234 9.766 -4.852 1 88.44 419 LYS A C 1
ATOM 3428 O O . LYS A 1 419 ? 23.594 10.789 -5.098 1 88.44 419 LYS A O 1
ATOM 3433 N N . ARG A 1 420 ? 24.688 9.5 -3.67 1 93.75 420 ARG A N 1
ATOM 3434 C CA . ARG A 1 420 ? 24.453 10.43 -2.57 1 93.75 420 ARG A CA 1
ATOM 3435 C C . ARG A 1 420 ? 25.688 10.602 -1.709 1 93.75 420 ARG A C 1
ATOM 3437 O O . ARG A 1 420 ? 26.438 9.641 -1.5 1 93.75 420 ARG A O 1
ATOM 3444 N N . LYS A 1 421 ? 26.031 11.734 -1.42 1 94.75 421 LYS A N 1
ATOM 3445 C CA . LYS A 1 421 ? 26.969 12.102 -0.358 1 94.75 421 LYS A CA 1
ATOM 3446 C C . LYS A 1 421 ? 26.234 12.625 0.87 1 94.75 421 LYS A C 1
ATOM 3448 O O . LYS A 1 421 ? 25.578 13.672 0.812 1 94.75 421 LYS A O 1
ATOM 3453 N N . LYS A 1 422 ? 26.391 11.953 1.938 1 95.94 422 LYS A N 1
ATOM 3454 C CA . LYS A 1 422 ? 25.594 12.234 3.131 1 95.94 422 LYS A CA 1
ATOM 3455 C C . LYS A 1 422 ? 26.422 12.969 4.18 1 95.94 422 LYS A C 1
ATOM 3457 O O . LYS A 1 422 ? 26.594 12.492 5.301 1 95.94 422 LYS A O 1
ATOM 3462 N N . ASN A 1 423 ? 26.781 14.188 3.844 1 96.62 423 ASN A N 1
ATOM 3463 C CA . ASN A 1 423 ? 27.469 15.039 4.809 1 96.62 423 ASN A CA 1
ATOM 3464 C C . ASN A 1 423 ? 26.5 15.633 5.824 1 96.62 423 ASN A C 1
ATOM 3466 O O . ASN A 1 423 ? 25.297 15.664 5.594 1 96.62 423 ASN A O 1
ATOM 3470 N N . VAL A 1 424 ? 27.078 16.062 6.992 1 98.19 424 VAL A N 1
ATOM 3471 C CA . VAL A 1 424 ? 26.25 16.703 8.008 1 98.19 424 VAL A CA 1
ATOM 3472 C C . VAL A 1 424 ? 26.766 18.109 8.281 1 98.19 424 VAL A C 1
ATOM 3474 O O . VAL A 1 424 ? 27.891 18.453 7.902 1 98.19 424 VAL A O 1
ATOM 3477 N N . ALA A 1 425 ? 25.969 18.969 8.781 1 98.5 425 ALA A N 1
ATOM 3478 C CA . ALA A 1 425 ? 26.312 20.297 9.273 1 98.5 425 ALA A CA 1
ATOM 3479 C C . ALA A 1 425 ? 25.766 20.516 10.68 1 98.5 425 ALA A C 1
ATOM 3481 O O . ALA A 1 425 ? 25 19.703 11.195 1 98.5 425 ALA A O 1
ATOM 3482 N N . PHE A 1 426 ? 26.266 21.547 11.344 1 98.75 426 PHE A N 1
ATOM 3483 C CA . PHE A 1 426 ? 25.859 21.859 12.703 1 98.75 426 PHE A CA 1
ATOM 3484 C C . PHE A 1 426 ? 25.047 23.156 12.734 1 98.75 426 PHE A C 1
ATOM 3486 O O . PHE A 1 426 ? 25.484 24.172 12.188 1 98.75 426 PHE A O 1
ATOM 3493 N N . ALA A 1 427 ? 23.922 23.109 13.367 1 98.62 427 ALA A N 1
ATOM 3494 C CA . ALA A 1 427 ? 22.953 24.188 13.375 1 98.62 427 ALA A CA 1
ATOM 3495 C C . ALA A 1 427 ? 23.422 25.328 14.289 1 98.62 427 ALA A C 1
ATOM 3497 O O . ALA A 1 427 ? 24.156 25.109 15.242 1 98.62 427 ALA A O 1
ATOM 3498 N N . GLU A 1 428 ? 22.922 26.531 14 1 97.31 428 GLU A N 1
ATOM 3499 C CA . GLU A 1 428 ? 23.078 27.672 14.891 1 97.31 428 GLU A CA 1
ATOM 3500 C C . GLU A 1 428 ? 22.281 27.484 16.172 1 97.31 428 GLU A C 1
ATOM 3502 O O . GLU A 1 428 ? 21.266 26.797 16.172 1 97.31 428 GLU A O 1
ATOM 3507 N N . LEU A 1 429 ? 22.766 28.125 17.219 1 97 429 LEU A N 1
ATOM 3508 C CA . LEU A 1 429 ? 22.031 28.094 18.484 1 97 429 LEU A CA 1
ATOM 3509 C C . LEU A 1 429 ? 21.484 29.484 18.828 1 97 429 LEU A C 1
ATOM 3511 O O . LEU A 1 429 ? 22.125 30.5 18.547 1 97 429 LEU A O 1
ATOM 3515 N N . PRO A 1 430 ? 20.328 29.578 19.453 1 97.25 430 PRO A N 1
ATOM 3516 C CA . PRO A 1 430 ? 19.375 28.469 19.641 1 97.25 430 PRO A CA 1
ATOM 3517 C C . PRO A 1 430 ? 18.906 27.875 18.312 1 97.25 430 PRO A C 1
ATOM 3519 O O . PRO A 1 430 ? 18.844 28.578 17.312 1 97.25 430 PRO A O 1
ATOM 3522 N N . SER A 1 431 ? 18.656 26.578 18.25 1 98 431 SER A N 1
ATOM 3523 C CA . SER A 1 431 ? 18.281 25.844 17.047 1 98 431 SER A CA 1
ATOM 3524 C C . SER A 1 431 ? 16.828 26.125 16.656 1 98 431 SER A C 1
ATOM 3526 O O . SER A 1 431 ? 15.984 25.234 16.703 1 98 431 SER A O 1
ATOM 3528 N N . VAL A 1 432 ? 16.578 27.375 16.266 1 97.56 432 VAL A N 1
ATOM 3529 C CA . VAL A 1 432 ? 15.234 27.844 15.914 1 97.56 432 VAL A CA 1
ATOM 3530 C C . VAL A 1 432 ? 15.227 28.375 14.484 1 97.56 432 VAL A C 1
ATOM 3532 O O . VAL A 1 432 ? 16.281 28.641 13.914 1 97.56 432 VAL A O 1
ATOM 3535 N N . THR A 1 433 ? 14.016 28.484 13.914 1 97.62 433 THR A N 1
ATOM 3536 C CA . THR A 1 433 ? 13.797 28.781 12.5 1 97.62 433 THR A CA 1
ATOM 3537 C C . THR A 1 433 ? 14.477 30.094 12.117 1 97.62 433 THR A C 1
ATOM 3539 O O . THR A 1 433 ? 15.273 30.125 11.18 1 97.62 433 THR A O 1
ATOM 3542 N N . GLU A 1 434 ? 14.289 31.188 12.883 1 97.06 434 GLU A N 1
ATOM 3543 C CA . GLU A 1 434 ? 14.797 32.5 12.492 1 97.06 434 GLU A CA 1
ATOM 3544 C C . GLU A 1 434 ? 16.328 32.531 12.508 1 97.06 434 GLU A C 1
ATOM 3546 O O . GLU A 1 434 ? 16.953 33.188 11.672 1 97.06 434 GLU A O 1
ATOM 3551 N N . ASN A 1 435 ? 16.922 31.828 13.445 1 97.56 435 ASN A N 1
ATOM 3552 C CA . ASN A 1 435 ? 18.375 31.797 13.555 1 97.56 435 ASN A CA 1
ATOM 3553 C C . ASN A 1 435 ? 19.016 30.922 12.477 1 97.56 435 ASN A C 1
ATOM 3555 O O . ASN A 1 435 ? 19.891 31.391 11.734 1 97.56 435 ASN A O 1
ATOM 3559 N N . GLY A 1 436 ? 18.516 29.656 12.367 1 98.38 436 GLY A N 1
ATOM 3560 C CA . GLY A 1 436 ? 19.047 28.719 11.391 1 98.38 436 GLY A CA 1
ATOM 3561 C C . GLY A 1 436 ? 18.844 29.172 9.961 1 98.38 436 GLY A C 1
ATOM 3562 O O . GLY A 1 436 ? 19.766 29.094 9.133 1 98.38 436 GLY A O 1
ATOM 3563 N N . MET A 1 437 ? 17.641 29.656 9.633 1 98.56 437 MET A N 1
ATOM 3564 C CA . MET A 1 437 ? 17.344 30.125 8.281 1 98.56 437 MET A CA 1
ATOM 3565 C C . MET A 1 437 ? 18.156 31.359 7.934 1 98.56 437 MET A C 1
ATOM 3567 O O . MET A 1 437 ? 18.625 31.5 6.801 1 98.56 437 MET A O 1
ATOM 3571 N N . SER A 1 438 ? 18.344 32.281 8.93 1 98.31 438 SER A N 1
ATOM 3572 C CA . SER A 1 438 ? 19.188 33.438 8.68 1 98.31 438 SER A CA 1
ATOM 3573 C C . SER A 1 438 ? 20.609 33.031 8.328 1 98.31 438 SER A C 1
ATOM 3575 O O . SER A 1 438 ? 21.219 33.594 7.414 1 98.31 438 SER A O 1
ATOM 3577 N N . SER A 1 439 ? 21.078 32.094 9.039 1 97.94 439 SER A N 1
ATOM 3578 C CA . SER A 1 439 ? 22.422 31.578 8.805 1 97.94 439 SER A CA 1
ATOM 3579 C C . SER A 1 439 ? 22.531 30.906 7.438 1 97.94 439 SER A C 1
ATOM 3581 O O . SER A 1 439 ? 23.469 31.203 6.68 1 97.94 439 SER A O 1
ATOM 3583 N N . LEU A 1 440 ? 21.594 30.031 7.055 1 98.62 440 LEU A N 1
ATOM 3584 C CA . LEU A 1 440 ? 21.594 29.312 5.789 1 98.62 440 LEU A CA 1
ATOM 3585 C C . LEU A 1 440 ? 21.562 30.281 4.613 1 98.62 440 LEU A C 1
ATOM 3587 O O . LEU A 1 440 ? 22.234 30.047 3.598 1 98.62 440 LEU A O 1
ATOM 3591 N N . PHE A 1 441 ? 20.844 31.391 4.777 1 98.62 441 PHE A N 1
ATOM 3592 C CA . PHE A 1 441 ? 20.641 32.344 3.691 1 98.62 441 PHE A CA 1
ATOM 3593 C C . PHE A 1 441 ? 21.703 33.438 3.73 1 98.62 441 PHE A C 1
ATOM 3595 O O . PHE A 1 441 ? 21.641 34.406 2.961 1 98.62 441 PHE A O 1
ATOM 3602 N N . GLY A 1 442 ? 22.656 33.375 4.691 1 97.5 442 GLY A N 1
ATOM 3603 C CA . GLY A 1 442 ? 23.844 34.188 4.695 1 97.5 442 GLY A CA 1
ATOM 3604 C C . GLY A 1 442 ? 23.641 35.562 5.316 1 97.5 442 GLY A C 1
ATOM 3605 O O . GLY A 1 442 ? 24.375 36.5 5.031 1 97.5 442 GLY A O 1
ATOM 3606 N N . CYS A 1 443 ? 22.625 35.656 6.145 1 96.88 443 CYS A N 1
ATOM 3607 C CA . CYS A 1 443 ? 22.375 36.938 6.812 1 96.88 443 CYS A CA 1
ATOM 3608 C C . CYS A 1 443 ? 23.375 37.156 7.945 1 96.88 443 CYS A C 1
ATOM 3610 O O . CYS A 1 443 ? 23.75 36.219 8.648 1 96.88 443 CYS A O 1
ATOM 3612 N N . ALA A 1 444 ? 23.781 38.312 8.117 1 92.94 444 ALA A N 1
ATOM 3613 C CA . ALA A 1 444 ? 24.75 38.656 9.164 1 92.94 444 ALA A CA 1
ATOM 3614 C C . ALA A 1 444 ? 24.094 38.594 10.547 1 92.94 444 ALA A C 1
ATOM 3616 O O . ALA A 1 444 ? 24.734 38.156 11.516 1 92.94 444 ALA A O 1
ATOM 3617 N N . GLU A 1 445 ? 22.875 39.031 10.609 1 93.75 445 GLU A N 1
ATOM 3618 C CA . GLU A 1 445 ? 22.109 39 11.852 1 93.75 445 GLU A CA 1
ATOM 3619 C C . GLU A 1 445 ? 20.859 38.156 11.703 1 93.75 445 GLU A C 1
ATOM 3621 O O . GLU A 1 445 ? 20.469 37.781 10.594 1 93.75 445 GLU A O 1
ATOM 3626 N N . VAL A 1 446 ? 20.25 37.875 12.805 1 96.12 446 VAL A N 1
ATOM 3627 C CA . VAL A 1 446 ? 19.031 37.094 12.805 1 96.12 446 VAL A CA 1
ATOM 3628 C C . VAL A 1 446 ? 17.891 37.906 12.164 1 96.12 446 VAL A C 1
ATOM 3630 O O . VAL A 1 446 ? 17.594 39 12.602 1 96.12 446 VAL A O 1
ATOM 3633 N N . GLU A 1 447 ? 17.328 37.375 11.094 1 96 447 GLU A N 1
ATOM 3634 C CA . GLU A 1 447 ? 16.219 38 10.375 1 96 447 GLU A CA 1
ATOM 3635 C C . GLU A 1 447 ? 14.922 37.219 10.562 1 96 447 GLU A C 1
ATOM 3637 O O . GLU A 1 447 ? 14.812 36.062 10.141 1 96 447 GLU A O 1
ATOM 3642 N N . ASP A 1 448 ? 13.883 37.875 11.086 1 93.94 448 ASP A N 1
ATOM 3643 C CA . ASP A 1 448 ? 12.617 37.188 11.383 1 93.94 448 ASP A CA 1
ATOM 3644 C C . ASP A 1 448 ? 11.773 37.031 10.117 1 93.94 448 ASP A C 1
ATOM 3646 O O . ASP A 1 448 ? 10.93 36.156 10.039 1 93.94 448 ASP A O 1
ATOM 3650 N N . VAL A 1 449 ? 12.086 37.875 9.172 1 93.94 449 VAL A N 1
ATOM 3651 C CA . VAL A 1 449 ? 11.25 37.938 7.98 1 93.94 449 VAL A CA 1
ATOM 3652 C C . VAL A 1 449 ? 11.898 37.094 6.863 1 93.94 449 VAL A C 1
ATOM 3654 O O . VAL A 1 449 ? 13.047 37.344 6.496 1 93.94 449 VAL A O 1
ATOM 3657 N N . ALA A 1 450 ? 11.172 36.219 6.332 1 95.12 450 ALA A N 1
ATOM 3658 C CA . ALA A 1 450 ? 11.672 35.312 5.293 1 95.12 450 ALA A CA 1
ATOM 3659 C C . ALA A 1 450 ? 12.133 36.094 4.066 1 95.12 450 ALA A C 1
ATOM 3661 O O . ALA A 1 450 ? 13.203 35.812 3.512 1 95.12 450 ALA A O 1
ATOM 3662 N N . GLN A 1 451 ? 11.367 37.125 3.676 1 95.19 451 GLN A N 1
ATOM 3663 C CA . GLN A 1 451 ? 11.672 37.875 2.469 1 95.19 451 GLN A CA 1
ATOM 3664 C C . GLN A 1 451 ? 13.016 38.594 2.588 1 95.19 451 GLN A C 1
ATOM 3666 O O . GLN A 1 451 ? 13.742 38.719 1.6 1 95.19 451 GLN A O 1
ATOM 3671 N N . THR A 1 452 ? 13.336 39.031 3.75 1 96.62 452 THR A N 1
ATOM 3672 C CA . THR A 1 452 ? 14.633 39.656 3.977 1 96.62 452 THR A CA 1
ATOM 3673 C C . THR A 1 452 ? 15.766 38.656 3.742 1 96.62 452 THR A C 1
ATOM 3675 O O . THR A 1 452 ? 16.781 39 3.139 1 96.62 452 THR A O 1
ATOM 3678 N N . ARG A 1 453 ? 15.57 37.5 4.156 1 97.94 453 ARG A N 1
ATOM 3679 C CA . ARG A 1 453 ? 16.547 36.438 3.961 1 97.94 453 ARG A CA 1
ATOM 3680 C C . ARG A 1 453 ? 16.703 36.094 2.482 1 97.94 453 ARG A C 1
ATOM 3682 O O . ARG A 1 453 ? 17.812 35.969 1.981 1 97.94 453 ARG A O 1
ATOM 3689 N N . TYR A 1 454 ? 15.578 36 1.796 1 97.75 454 TYR A N 1
ATOM 3690 C CA . TYR A 1 454 ? 15.594 35.688 0.369 1 97.75 454 TYR A CA 1
ATOM 3691 C C . TYR A 1 454 ? 16.328 36.75 -0.412 1 97.75 454 TYR A C 1
ATOM 3693 O O . TYR A 1 454 ? 17.141 36.469 -1.292 1 97.75 454 TYR A O 1
ATOM 3701 N N . ASN A 1 455 ? 16.078 38 -0.009 1 96.69 455 ASN A N 1
ATOM 3702 C CA . ASN A 1 455 ? 16.734 39.125 -0.67 1 96.69 455 ASN A CA 1
ATOM 3703 C C . ASN A 1 455 ? 18.234 39.125 -0.453 1 96.69 455 ASN A C 1
ATOM 3705 O O . ASN A 1 455 ? 19 39.469 -1.355 1 96.69 455 ASN A O 1
ATOM 3709 N N . ASN A 1 456 ? 18.609 38.781 0.71 1 97.44 456 ASN A N 1
ATOM 3710 C CA . ASN A 1 456 ? 20.047 38.688 0.982 1 97.44 456 ASN A CA 1
ATOM 3711 C C . ASN A 1 456 ? 20.719 37.688 0.078 1 97.44 456 ASN A C 1
ATOM 3713 O O . ASN A 1 456 ? 21.797 37.938 -0.464 1 97.44 456 ASN A O 1
ATOM 3717 N N . LEU A 1 457 ? 20.109 36.5 -0.09 1 98 457 LEU A N 1
ATOM 3718 C CA . LEU A 1 457 ? 20.672 35.469 -0.959 1 98 457 LEU A CA 1
ATOM 3719 C C . LEU A 1 457 ? 20.781 35.969 -2.396 1 98 457 LEU A C 1
ATOM 3721 O O . LEU A 1 457 ? 21.75 35.688 -3.092 1 98 457 LEU A O 1
ATOM 3725 N N . LYS A 1 458 ? 19.797 36.719 -2.826 1 96.44 458 LYS A N 1
ATOM 3726 C CA . LYS A 1 458 ? 19.734 37.219 -4.195 1 96.44 458 LYS A CA 1
ATOM 3727 C C . LYS A 1 458 ? 20.875 38.219 -4.469 1 96.44 458 LYS A C 1
ATOM 3729 O O . LYS A 1 458 ? 21.266 38.406 -5.621 1 96.44 458 LYS A O 1
ATOM 3734 N N . THR A 1 459 ? 21.422 38.812 -3.443 1 96.62 459 THR A N 1
ATOM 3735 C CA . THR A 1 459 ? 22.562 39.719 -3.602 1 96.62 459 THR A CA 1
ATOM 3736 C C . THR A 1 459 ? 23.812 38.906 -3.977 1 96.62 459 THR A C 1
ATOM 3738 O O . THR A 1 459 ? 24.688 39.438 -4.66 1 96.62 459 THR A O 1
ATOM 3741 N N . VAL A 1 460 ? 23.844 37.719 -3.578 1 95.31 460 VAL A N 1
ATOM 3742 C CA . VAL A 1 460 ? 25.016 36.875 -3.811 1 95.31 460 VAL A CA 1
ATOM 3743 C C . VAL A 1 460 ? 24.781 36 -5.039 1 95.31 460 VAL A C 1
ATOM 3745 O O . VAL A 1 460 ? 25.703 35.75 -5.82 1 95.31 460 VAL A O 1
ATOM 3748 N N . ILE A 1 461 ? 23.531 35.531 -5.184 1 96.56 461 ILE A N 1
ATOM 3749 C CA . ILE A 1 461 ? 23.109 34.719 -6.32 1 96.56 461 ILE A CA 1
ATOM 3750 C C . ILE A 1 461 ? 21.922 35.375 -7.02 1 96.56 461 ILE A C 1
ATOM 3752 O O . ILE A 1 461 ? 20.766 35 -6.789 1 96.56 461 ILE A O 1
ATOM 3756 N N . PRO A 1 462 ? 22.172 36.25 -7.918 1 93.94 462 PRO A N 1
ATOM 3757 C CA . PRO A 1 462 ? 21.109 37.062 -8.484 1 93.94 462 PRO A CA 1
ATOM 3758 C C . PRO A 1 462 ? 20.062 36.25 -9.258 1 93.94 462 PRO A C 1
ATOM 3760 O O . PRO A 1 462 ? 18.891 36.625 -9.297 1 93.94 462 PRO A O 1
ATOM 3763 N N . ASP A 1 463 ? 20.453 35.188 -9.836 1 92.62 463 ASP A N 1
ATOM 3764 C CA . ASP A 1 463 ? 19.547 34.438 -10.703 1 92.62 463 ASP A CA 1
ATOM 3765 C C . ASP A 1 463 ? 18.812 33.375 -9.93 1 92.62 463 ASP A C 1
ATOM 3767 O O . ASP A 1 463 ? 18.109 32.531 -10.523 1 92.62 463 ASP A O 1
ATOM 3771 N N . VAL A 1 464 ? 18.875 33.375 -8.617 1 97.25 464 VAL A N 1
ATOM 3772 C CA . VAL A 1 464 ? 18.266 32.344 -7.82 1 97.25 464 VAL A CA 1
ATOM 3773 C C . VAL A 1 464 ? 16.75 32.5 -7.797 1 97.25 464 VAL A C 1
ATOM 3775 O O . VAL A 1 464 ? 16.25 33.625 -7.719 1 97.25 464 VAL A O 1
ATOM 3778 N N . GLU A 1 465 ? 16.016 31.453 -8.008 1 96.56 465 GLU A N 1
ATOM 3779 C CA . GLU A 1 465 ? 14.578 31.406 -7.766 1 96.56 465 GLU A CA 1
ATOM 3780 C C . GLU A 1 465 ? 14.258 30.641 -6.488 1 96.56 465 GLU A C 1
ATOM 3782 O O . GLU A 1 465 ? 14.844 29.578 -6.238 1 96.56 465 GLU A O 1
ATOM 3787 N N . ILE A 1 466 ? 13.438 31.234 -5.672 1 97.44 466 ILE A N 1
ATOM 3788 C CA . ILE A 1 466 ? 13.039 30.625 -4.414 1 97.44 466 ILE A CA 1
ATOM 3789 C C . ILE A 1 466 ? 11.539 30.312 -4.445 1 97.44 466 ILE A C 1
ATOM 3791 O O . ILE A 1 466 ? 10.719 31.234 -4.547 1 97.44 466 ILE A O 1
ATOM 3795 N N . ILE A 1 467 ? 11.172 29.016 -4.379 1 94.06 467 ILE A N 1
ATOM 3796 C CA . ILE A 1 467 ? 9.766 28.625 -4.41 1 94.06 467 ILE A CA 1
ATOM 3797 C C . ILE A 1 467 ? 9.492 27.594 -3.318 1 94.06 467 ILE A C 1
ATOM 3799 O O . ILE A 1 467 ? 10.43 27.047 -2.732 1 94.06 467 ILE A O 1
ATOM 3803 N N . GLN A 1 468 ? 8.195 27.422 -3.039 1 90.94 468 GLN A N 1
ATOM 3804 C CA . GLN A 1 468 ? 7.801 26.328 -2.16 1 90.94 468 GLN A CA 1
ATOM 3805 C C . GLN A 1 468 ? 7.922 24.984 -2.871 1 90.94 468 GLN A C 1
ATOM 3807 O O . GLN A 1 468 ? 7.613 24.875 -4.059 1 90.94 468 GLN A O 1
ATOM 3812 N N . LEU A 1 469 ? 8.375 24.016 -2.104 1 93.06 469 LEU A N 1
ATOM 3813 C CA . LEU A 1 469 ? 8.57 22.688 -2.668 1 93.06 469 LEU A CA 1
ATOM 3814 C C . LEU A 1 469 ? 7.289 22.172 -3.316 1 93.06 469 LEU A C 1
ATOM 3816 O O . LEU A 1 469 ? 7.332 21.531 -4.371 1 93.06 469 LEU A O 1
ATOM 3820 N N . GLU A 1 470 ? 6.156 22.5 -2.771 1 81.94 470 GLU A N 1
ATOM 3821 C CA . GLU A 1 470 ? 4.859 22.047 -3.262 1 81.94 470 GLU A CA 1
ATOM 3822 C C . GLU A 1 470 ? 4.539 22.656 -4.625 1 81.94 470 GLU A C 1
ATOM 3824 O O . GLU A 1 470 ? 3.695 22.141 -5.359 1 81.94 470 GLU A O 1
ATOM 3829 N N . LYS A 1 471 ? 5.23 23.688 -4.973 1 81.75 471 LYS A N 1
ATOM 3830 C CA . LYS A 1 471 ? 4.953 24.406 -6.211 1 81.75 471 LYS A CA 1
ATOM 3831 C C . LYS A 1 471 ? 5.867 23.938 -7.34 1 81.75 471 LYS A C 1
ATOM 3833 O O . LYS A 1 471 ? 5.777 24.422 -8.469 1 81.75 471 LYS A O 1
ATOM 3838 N N . LEU A 1 472 ? 6.754 23.016 -7.004 1 87.75 472 LEU A N 1
ATOM 3839 C CA . LEU A 1 472 ? 7.625 22.469 -8.039 1 87.75 472 LEU A CA 1
ATOM 3840 C C . LEU A 1 472 ? 6.812 21.766 -9.117 1 87.75 472 LEU A C 1
ATOM 3842 O O . LEU A 1 472 ? 5.965 20.922 -8.812 1 87.75 472 LEU A O 1
ATOM 3846 N N . ASN A 1 473 ? 6.965 22.188 -10.289 1 77.06 473 ASN A N 1
ATOM 3847 C CA . ASN A 1 473 ? 6.32 21.562 -11.445 1 77.06 473 ASN A CA 1
ATOM 3848 C C . ASN A 1 473 ? 7.191 21.672 -12.695 1 77.06 473 ASN A C 1
ATOM 3850 O O . ASN A 1 473 ? 8.266 22.281 -12.664 1 77.06 473 ASN A O 1
ATOM 3854 N N . SER A 1 474 ? 6.793 21.156 -13.781 1 69.06 474 SER A N 1
ATOM 3855 C CA . SER A 1 474 ? 7.594 21.031 -15 1 69.06 474 SER A CA 1
ATOM 3856 C C . SER A 1 474 ? 7.859 22.406 -15.625 1 69.06 474 SER A C 1
ATOM 3858 O O . SER A 1 474 ? 8.742 22.547 -16.469 1 69.06 474 SER A O 1
ATOM 3860 N N . GLY A 1 475 ? 7.242 23.422 -15.141 1 67.62 475 GLY A N 1
ATOM 3861 C CA . GLY A 1 475 ? 7.414 24.766 -15.688 1 67.62 475 GLY A CA 1
ATOM 3862 C C . GLY A 1 475 ? 8.57 25.516 -15.062 1 67.62 475 GLY A C 1
ATOM 3863 O O . GLY A 1 475 ? 8.977 26.578 -15.562 1 67.62 475 GLY A O 1
ATOM 3864 N N . VAL A 1 476 ? 9.164 24.969 -14.062 1 80.06 476 VAL A N 1
ATOM 3865 C CA . VAL A 1 476 ? 10.281 25.609 -13.383 1 80.06 476 VAL A CA 1
ATOM 3866 C C . VAL A 1 476 ? 11.555 25.453 -14.211 1 80.06 476 VAL A C 1
ATOM 3868 O O . VAL A 1 476 ? 11.93 24.328 -14.555 1 80.06 476 VAL A O 1
ATOM 3871 N N . THR A 1 477 ? 12.188 26.547 -14.578 1 80.75 477 THR A N 1
ATOM 3872 C CA . THR A 1 477 ? 13.344 26.5 -15.469 1 80.75 477 THR A CA 1
ATOM 3873 C C . THR A 1 477 ? 14.562 27.141 -14.82 1 80.75 477 THR A C 1
ATOM 3875 O O . THR A 1 477 ? 15.625 27.234 -15.445 1 80.75 477 THR A O 1
ATOM 3878 N N . ALA A 1 478 ? 14.492 27.531 -13.609 1 91 478 ALA A N 1
ATOM 3879 C CA . ALA A 1 478 ? 15.586 28.203 -12.93 1 91 478 ALA A CA 1
ATOM 3880 C C . ALA A 1 478 ? 16.828 27.312 -12.883 1 91 478 ALA A C 1
ATOM 3882 O O . ALA A 1 478 ? 16.734 26.109 -12.656 1 91 478 ALA A O 1
ATOM 3883 N N . ASN A 1 479 ? 17.984 27.891 -13.141 1 90.12 479 ASN A N 1
ATOM 3884 C CA . ASN A 1 479 ? 19.25 27.156 -13.031 1 90.12 479 ASN A CA 1
ATOM 3885 C C . ASN A 1 479 ? 19.672 26.984 -11.57 1 90.12 479 ASN A C 1
ATOM 3887 O O . ASN A 1 479 ? 20.266 25.969 -11.211 1 90.12 479 ASN A O 1
ATOM 3891 N N . LYS A 1 480 ? 19.469 28.094 -10.914 1 96.81 480 LYS A N 1
ATOM 3892 C CA . LYS A 1 480 ? 19.688 28.078 -9.477 1 96.81 480 LYS A CA 1
ATOM 3893 C C . LYS A 1 480 ? 18.375 28.156 -8.711 1 96.81 480 LYS A C 1
ATOM 3895 O O . LYS A 1 480 ? 17.703 29.188 -8.727 1 96.81 480 LYS A O 1
ATOM 3900 N N . LEU A 1 481 ? 18.016 27.031 -8.07 1 97.94 481 LEU A N 1
ATOM 3901 C CA . LEU A 1 481 ? 16.672 26.906 -7.504 1 97.94 481 LEU A CA 1
ATOM 3902 C C . LEU A 1 481 ? 16.75 26.562 -6.02 1 97.94 481 LEU A C 1
ATOM 3904 O O . LEU A 1 481 ? 17.516 25.672 -5.621 1 97.94 481 LEU A O 1
ATOM 3908 N N . VAL A 1 482 ? 16.047 27.328 -5.188 1 98.69 482 VAL A N 1
ATOM 3909 C CA . VAL A 1 482 ? 15.859 27 -3.777 1 98.69 482 VAL A CA 1
ATOM 3910 C C . VAL A 1 482 ? 14.406 26.594 -3.533 1 98.69 482 VAL A C 1
ATOM 3912 O O . VAL A 1 482 ? 13.484 27.281 -3.971 1 98.69 482 VAL A O 1
ATOM 3915 N N . LEU A 1 483 ? 14.211 25.453 -2.973 1 98.31 483 LEU A N 1
ATOM 3916 C CA . LEU A 1 483 ? 12.875 24.953 -2.641 1 98.31 483 LEU A CA 1
ATOM 3917 C C . LEU A 1 483 ? 12.68 24.891 -1.129 1 98.31 483 LEU A C 1
ATOM 3919 O O . LEU A 1 483 ? 13.398 24.156 -0.44 1 98.31 483 LEU A O 1
ATOM 3923 N N . MET A 1 484 ? 11.695 25.625 -0.674 1 97.56 484 MET A N 1
ATOM 3924 C CA . MET A 1 484 ? 11.406 25.688 0.756 1 97.56 484 MET A CA 1
ATOM 3925 C C . MET A 1 484 ? 10.367 24.641 1.14 1 97.56 484 MET A C 1
ATOM 3927 O O . MET A 1 484 ? 9.391 24.438 0.418 1 97.56 484 MET A O 1
ATOM 3931 N N . PHE A 1 485 ? 10.57 23.969 2.268 1 95.88 485 PHE A N 1
ATOM 3932 C CA . PHE A 1 485 ? 9.625 22.984 2.768 1 95.88 485 PHE A CA 1
ATOM 3933 C C . PHE A 1 485 ? 9.508 23.062 4.285 1 95.88 485 PHE A C 1
ATOM 3935 O O . PHE A 1 485 ? 10.469 22.797 5.004 1 95.88 485 PHE A O 1
ATOM 3942 N N . GLY A 1 486 ? 8.312 23.359 4.84 1 94 486 GLY A N 1
ATOM 3943 C CA . GLY A 1 486 ? 8.18 23.609 6.266 1 94 486 GLY A CA 1
ATOM 3944 C C . GLY A 1 486 ? 7.078 22.766 6.906 1 94 486 GLY A C 1
ATOM 3945 O O . GLY A 1 486 ? 6.746 22.969 8.078 1 94 486 GLY A O 1
ATOM 3946 N N . ASP A 1 487 ? 6.535 21.75 6.168 1 87.94 487 ASP A N 1
ATOM 3947 C CA . ASP A 1 487 ? 5.355 21.031 6.645 1 87.94 487 ASP A CA 1
ATOM 3948 C C . ASP A 1 487 ? 5.68 20.203 7.879 1 87.94 487 ASP A C 1
ATOM 3950 O O . ASP A 1 487 ? 4.832 20.016 8.758 1 87.94 487 ASP A O 1
ATOM 3954 N N . ILE A 1 488 ? 6.887 19.734 7.988 1 93.5 488 ILE A N 1
ATOM 3955 C CA . ILE A 1 488 ? 7.262 18.875 9.109 1 93.5 488 ILE A CA 1
ATOM 3956 C C . ILE A 1 488 ? 7.199 19.688 10.406 1 93.5 488 ILE A C 1
ATOM 3958 O O . ILE A 1 488 ? 6.543 19.266 11.367 1 93.5 488 ILE A O 1
ATOM 3962 N N . ASP A 1 489 ? 7.809 20.828 10.406 1 94.69 489 ASP A N 1
ATOM 3963 C CA . ASP A 1 489 ? 7.816 21.688 11.594 1 94.69 489 ASP A CA 1
ATOM 3964 C C . ASP A 1 489 ? 6.414 22.188 11.914 1 94.69 489 ASP A C 1
ATOM 3966 O O . ASP A 1 489 ? 6.008 22.219 13.078 1 94.69 489 ASP A O 1
ATOM 3970 N N . GLN A 1 490 ? 5.691 22.531 10.906 1 89.38 490 GLN A N 1
ATOM 3971 C CA . GLN A 1 490 ? 4.348 23.078 11.086 1 89.38 490 GLN A CA 1
ATOM 3972 C C . GLN A 1 490 ? 3.432 22.062 11.75 1 89.38 490 GLN A C 1
ATOM 3974 O O . GLN A 1 490 ? 2.721 22.375 12.703 1 89.38 490 GLN A O 1
ATOM 3979 N N . VAL A 1 491 ? 3.486 20.875 11.281 1 87.31 491 VAL A N 1
ATOM 3980 C CA . VAL A 1 491 ? 2.602 19.844 11.82 1 87.31 491 VAL A CA 1
ATOM 3981 C C . VAL A 1 491 ? 3.057 19.453 13.227 1 87.31 491 VAL A C 1
ATOM 3983 O O . VAL A 1 491 ? 2.23 19.172 14.102 1 87.31 491 VAL A O 1
ATOM 3986 N N . GLY A 1 492 ? 4.375 19.406 13.414 1 90.56 492 GLY A N 1
ATOM 3987 C CA . GLY A 1 492 ? 4.895 19.109 14.742 1 90.56 492 GLY A CA 1
ATOM 3988 C C . GLY A 1 492 ? 4.457 20.125 15.781 1 90.56 492 GLY A C 1
ATOM 3989 O O . GLY A 1 492 ? 4.027 19.766 16.875 1 90.56 492 GLY A O 1
ATOM 3990 N N . GLU A 1 493 ? 4.527 21.375 15.438 1 89 493 GLU A N 1
ATOM 3991 C CA . GLU A 1 493 ? 4.172 22.438 16.359 1 89 493 GLU A CA 1
ATOM 3992 C C . GLU A 1 493 ? 2.672 22.453 16.641 1 89 493 GLU A C 1
ATOM 3994 O O . GLU A 1 493 ? 2.244 22.719 17.766 1 89 493 GLU A O 1
ATOM 3999 N N . LYS A 1 494 ? 2.01 22.125 15.688 1 81.94 494 LYS A N 1
ATOM 4000 C CA . LYS A 1 494 ? 0.56 22.25 15.805 1 81.94 494 LYS A CA 1
ATOM 4001 C C . LYS A 1 494 ? -0.048 21 16.453 1 81.94 494 LYS A C 1
ATOM 4003 O O . LYS A 1 494 ? -0.962 21.109 17.266 1 81.94 494 LYS A O 1
ATOM 4008 N N . LYS A 1 495 ? 0.446 19.844 16.062 1 83.38 495 LYS A N 1
ATOM 4009 C CA . LYS A 1 495 ? -0.233 18.609 16.453 1 83.38 495 LYS A CA 1
ATOM 4010 C C . LYS A 1 495 ? 0.608 17.812 17.453 1 83.38 495 LYS A C 1
ATOM 4012 O O . LYS A 1 495 ? 0.14 16.828 18.016 1 83.38 495 LYS A O 1
ATOM 4017 N N . GLN A 1 496 ? 1.82 18.172 17.641 1 89.81 496 GLN A N 1
ATOM 4018 C CA . GLN A 1 496 ? 2.695 17.516 18.609 1 89.81 496 GLN A CA 1
ATOM 4019 C C . GLN A 1 496 ? 2.869 16.047 18.266 1 89.81 496 GLN A C 1
ATOM 4021 O O . GLN A 1 496 ? 3.191 15.695 17.141 1 89.81 496 GLN A O 1
ATOM 4026 N N . LEU A 1 497 ? 2.639 15.109 19.188 1 88.69 497 LEU A N 1
ATOM 4027 C CA . LEU A 1 497 ? 2.863 13.695 18.906 1 88.69 497 LEU A CA 1
ATOM 4028 C C . LEU A 1 497 ? 1.923 13.188 17.828 1 88.69 497 LEU A C 1
ATOM 4030 O O . LEU A 1 497 ? 2.295 12.32 17.031 1 88.69 497 LEU A O 1
ATOM 4034 N N . ALA A 1 498 ? 0.75 13.711 17.75 1 82.88 498 ALA A N 1
ATOM 4035 C CA . ALA A 1 498 ? -0.238 13.273 16.766 1 82.88 498 ALA A CA 1
ATOM 4036 C C . ALA A 1 498 ? 0.211 13.617 15.352 1 82.88 498 ALA A C 1
ATOM 4038 O O . ALA A 1 498 ? -0.259 13.023 14.383 1 82.88 498 ALA A O 1
ATOM 4039 N N . GLY A 1 499 ? 1.136 14.594 15.227 1 85.81 499 GLY A N 1
ATOM 4040 C CA . GLY A 1 499 ? 1.621 15.031 13.93 1 85.81 499 GLY A CA 1
ATOM 4041 C C . GLY A 1 499 ? 2.645 14.086 13.328 1 85.81 499 GLY A C 1
ATOM 4042 O O . GLY A 1 499 ? 2.957 14.172 12.141 1 85.81 499 GLY A O 1
ATOM 4043 N N . LEU A 1 500 ? 3.143 13.117 14.117 1 89.44 500 LEU A N 1
ATOM 4044 C CA . LEU A 1 500 ? 4.195 12.211 13.664 1 89.44 500 LEU A CA 1
ATOM 4045 C C . LEU A 1 500 ? 3.711 11.352 12.5 1 89.44 500 LEU A C 1
ATOM 4047 O O . LEU A 1 500 ? 4.496 10.992 11.625 1 89.44 500 LEU A O 1
ATOM 4051 N N . LYS A 1 501 ? 2.445 11 12.484 1 83.81 501 LYS A N 1
ATOM 4052 C CA . LYS A 1 501 ? 1.879 10.188 11.414 1 83.81 501 LYS A CA 1
ATOM 4053 C C . LYS A 1 501 ? 2 10.883 10.062 1 83.81 501 LYS A C 1
ATOM 4055 O O . LYS A 1 501 ? 2.152 10.227 9.031 1 83.81 501 LYS A O 1
ATOM 4060 N N . ASP A 1 502 ? 1.997 12.141 10 1 84.12 502 ASP A N 1
ATOM 4061 C CA . ASP A 1 502 ? 2.096 12.922 8.766 1 84.12 502 ASP A CA 1
ATOM 4062 C C . ASP A 1 502 ? 3.535 12.969 8.258 1 84.12 502 ASP A C 1
ATOM 4064 O O . ASP A 1 502 ? 3.771 13.062 7.051 1 84.12 502 ASP A O 1
ATOM 4068 N N . ILE A 1 503 ? 4.473 12.859 9.109 1 86.44 503 ILE A N 1
ATOM 4069 C CA . ILE A 1 503 ? 5.887 13.008 8.781 1 86.44 503 ILE A CA 1
ATOM 4070 C C . ILE A 1 503 ? 6.316 11.891 7.824 1 86.44 503 ILE A C 1
ATOM 4072 O O . ILE A 1 503 ? 7.121 12.117 6.918 1 86.44 503 ILE A O 1
ATOM 4076 N N . ASN A 1 504 ? 5.727 10.711 7.926 1 80.88 504 ASN A N 1
ATOM 4077 C CA . ASN A 1 504 ? 6.035 9.641 6.988 1 80.88 504 ASN A CA 1
ATOM 4078 C C . ASN A 1 504 ? 5.648 10.016 5.562 1 80.88 504 ASN A C 1
ATOM 4080 O O . ASN A 1 504 ? 6.398 9.758 4.621 1 80.88 504 ASN A O 1
ATOM 4084 N N . ALA A 1 505 ? 4.586 10.57 5.43 1 81.88 505 ALA A N 1
ATOM 4085 C CA . ALA A 1 505 ? 4.113 11 4.117 1 81.88 505 ALA A CA 1
ATOM 4086 C C . ALA A 1 505 ? 5 12.109 3.555 1 81.88 505 ALA A C 1
ATOM 4088 O O . ALA A 1 505 ? 5.25 12.164 2.348 1 81.88 505 ALA A O 1
ATOM 4089 N N . TYR A 1 506 ? 5.461 12.969 4.43 1 89.19 506 TYR A N 1
ATOM 4090 C CA . TYR A 1 506 ? 6.32 14.07 4 1 89.19 506 TYR A CA 1
ATOM 4091 C C . TYR A 1 506 ? 7.672 13.555 3.529 1 89.19 506 TYR A C 1
ATOM 4093 O O . TYR A 1 506 ? 8.25 14.086 2.582 1 89.19 506 TYR A O 1
ATOM 4101 N N . GLU A 1 507 ? 8.125 12.547 4.238 1 90.88 507 GLU A N 1
ATOM 4102 C CA . GLU A 1 507 ? 9.367 11.898 3.83 1 90.88 507 GLU A CA 1
ATOM 4103 C C . GLU A 1 507 ? 9.281 11.398 2.389 1 90.88 507 GLU A C 1
ATOM 4105 O O . GLU A 1 507 ? 10.18 11.664 1.584 1 90.88 507 GLU A O 1
ATOM 4110 N N . ALA A 1 508 ? 8.258 10.734 2.062 1 86.62 508 ALA A N 1
ATOM 4111 C CA . ALA A 1 508 ? 8.047 10.219 0.714 1 86.62 508 ALA A CA 1
ATOM 4112 C C . ALA A 1 508 ? 7.895 11.352 -0.291 1 86.62 508 ALA A C 1
ATOM 4114 O O . ALA A 1 508 ? 8.406 11.273 -1.411 1 86.62 508 ALA A O 1
ATOM 4115 N N . PHE A 1 509 ? 7.215 12.352 0.112 1 87.75 509 PHE A N 1
ATOM 4116 C CA . PHE A 1 509 ? 6.965 13.516 -0.734 1 87.75 509 PHE A CA 1
ATOM 4117 C C . PHE A 1 509 ? 8.273 14.172 -1.147 1 87.75 509 PHE A C 1
ATOM 4119 O O . PHE A 1 509 ? 8.484 14.453 -2.33 1 87.75 509 PHE A O 1
ATOM 4126 N N . VAL A 1 510 ? 9.195 14.367 -0.225 1 95.25 510 VAL A N 1
ATOM 4127 C CA . VAL A 1 510 ? 10.461 15.039 -0.508 1 95.25 510 VAL A CA 1
ATOM 4128 C C . VAL A 1 510 ? 11.305 14.164 -1.427 1 95.25 510 VAL A C 1
ATOM 4130 O O . VAL A 1 510 ? 11.93 14.664 -2.369 1 95.25 510 VAL A O 1
ATOM 4133 N N . SER A 1 511 ? 11.32 12.875 -1.163 1 93.38 511 SER A N 1
ATOM 4134 C CA . SER A 1 511 ? 12.055 11.945 -2.016 1 93.38 511 SER A CA 1
ATOM 4135 C C . SER A 1 511 ? 11.562 12.008 -3.457 1 93.38 511 SER A C 1
ATOM 4137 O O . SER A 1 511 ? 12.359 12.031 -4.395 1 93.38 511 SER A O 1
ATOM 4139 N N . GLU A 1 512 ? 10.305 12.039 -3.617 1 88.25 512 GLU A N 1
ATOM 4140 C CA . GLU A 1 512 ? 9.695 12.125 -4.941 1 88.25 512 GLU A CA 1
ATOM 4141 C C . GLU A 1 512 ? 10.109 13.414 -5.652 1 88.25 512 GLU A C 1
ATOM 4143 O O . GLU A 1 512 ? 10.375 13.406 -6.855 1 88.25 512 GLU A O 1
ATOM 4148 N N . LYS A 1 513 ? 10.164 14.477 -4.914 1 92.94 513 LYS A N 1
ATOM 4149 C CA . LYS A 1 513 ? 10.516 15.766 -5.496 1 92.94 513 LYS A CA 1
ATOM 4150 C C . LYS A 1 513 ? 11.977 15.805 -5.93 1 92.94 513 LYS A C 1
ATOM 4152 O O . LYS A 1 513 ? 12.32 16.453 -6.918 1 92.94 513 LYS A O 1
ATOM 4157 N N . ILE A 1 514 ? 12.805 15.109 -5.23 1 94.88 514 ILE A N 1
ATOM 4158 C CA . ILE A 1 514 ? 14.195 15.008 -5.641 1 94.88 514 ILE A CA 1
ATOM 4159 C C . ILE A 1 514 ? 14.289 14.281 -6.984 1 94.88 514 ILE A C 1
ATOM 4161 O O . ILE A 1 514 ? 15 14.734 -7.887 1 94.88 514 ILE A O 1
ATOM 4165 N N . ASN A 1 515 ? 13.562 13.219 -7.094 1 87.44 515 ASN A N 1
ATOM 4166 C CA . ASN A 1 515 ? 13.516 12.516 -8.375 1 87.44 515 ASN A CA 1
ATOM 4167 C C . ASN A 1 515 ? 12.984 13.406 -9.484 1 87.44 515 ASN A C 1
ATOM 4169 O O . ASN A 1 515 ? 13.492 13.375 -10.609 1 87.44 515 ASN A O 1
ATOM 4173 N N . ASP A 1 516 ? 11.961 14.195 -9.125 1 85.38 516 ASP A N 1
ATOM 4174 C CA . ASP A 1 516 ? 11.398 15.133 -10.094 1 85.38 516 ASP A CA 1
ATOM 4175 C C . ASP A 1 516 ? 12.453 16.125 -10.578 1 85.38 516 ASP A C 1
ATOM 4177 O O . ASP A 1 516 ? 12.523 16.438 -11.773 1 85.38 516 ASP A O 1
ATOM 4181 N N . LEU A 1 517 ? 13.203 16.609 -9.664 1 91.75 517 LEU A N 1
ATOM 4182 C CA . LEU A 1 517 ? 14.242 17.578 -9.992 1 91.75 517 LEU A CA 1
ATOM 4183 C C . LEU A 1 517 ? 15.258 16.984 -10.961 1 91.75 517 LEU A C 1
ATOM 4185 O O . LEU A 1 517 ? 15.664 17.656 -11.922 1 91.75 517 LEU A O 1
ATOM 4189 N N . PHE A 1 518 ? 15.586 15.758 -10.758 1 86.25 518 PHE A N 1
ATOM 4190 C CA . PHE A 1 518 ? 16.516 15.102 -11.672 1 86.25 518 PHE A CA 1
ATOM 4191 C C . PHE A 1 518 ? 15.883 14.922 -13.047 1 86.25 518 PHE A C 1
ATOM 4193 O O . PHE A 1 518 ? 16.531 15.148 -14.07 1 86.25 518 PHE A O 1
ATOM 4200 N N . SER A 1 519 ? 14.672 14.539 -12.992 1 75.38 519 SER A N 1
ATOM 4201 C CA . SER A 1 519 ? 13.953 14.375 -14.25 1 75.38 519 SER A CA 1
ATOM 4202 C C . SER A 1 519 ? 13.859 15.695 -15.016 1 75.38 519 SER A C 1
ATOM 4204 O O . SER A 1 519 ? 13.75 15.703 -16.234 1 75.38 519 SER A O 1
ATOM 4206 N N . MET A 1 520 ? 13.969 16.812 -14.242 1 79.31 520 MET A N 1
ATOM 4207 C CA . MET A 1 520 ? 13.867 18.156 -14.82 1 79.31 520 MET A CA 1
ATOM 4208 C C . MET A 1 520 ? 15.234 18.641 -15.281 1 79.31 520 MET A C 1
ATOM 4210 O O . MET A 1 520 ? 15.344 19.75 -15.828 1 79.31 520 MET A O 1
ATOM 4214 N N . GLY A 1 521 ? 16.312 17.844 -14.992 1 80.06 521 GLY A N 1
ATOM 4215 C CA . GLY A 1 521 ? 17.609 18.172 -15.555 1 80.06 521 GLY A CA 1
ATOM 4216 C C . GLY A 1 521 ? 18.578 18.75 -14.539 1 80.06 521 GLY A C 1
ATOM 4217 O O . GLY A 1 521 ? 19.656 19.203 -14.906 1 80.06 521 GLY A O 1
ATOM 4218 N N . TYR A 1 522 ? 18.188 18.812 -13.328 1 90.44 522 TYR A N 1
ATOM 4219 C CA . TYR A 1 522 ? 19.141 19.25 -12.312 1 90.44 522 TYR A CA 1
ATOM 4220 C C . TYR A 1 522 ? 20.219 18.219 -12.094 1 90.44 522 TYR A C 1
ATOM 4222 O O . TYR A 1 522 ? 19.938 17.047 -11.867 1 90.44 522 TYR A O 1
ATOM 4230 N N . GLY A 1 523 ? 21.438 18.641 -12.195 1 87.94 523 GLY A N 1
ATOM 4231 C CA . GLY A 1 523 ? 22.562 17.734 -12.031 1 87.94 523 GLY A CA 1
ATOM 4232 C C . GLY A 1 523 ? 22.859 17.406 -10.578 1 87.94 523 GLY A C 1
ATOM 4233 O O . GLY A 1 523 ? 23.375 16.328 -10.266 1 87.94 523 GLY A O 1
ATOM 4234 N N . LYS A 1 524 ? 22.625 18.438 -9.742 1 94.31 524 LYS A N 1
ATOM 4235 C CA . LYS A 1 524 ? 22.844 18.281 -8.305 1 94.31 524 LYS A CA 1
ATOM 4236 C C . LYS A 1 524 ? 21.641 18.781 -7.512 1 94.31 524 LYS A C 1
ATOM 4238 O O . LYS A 1 524 ? 21.047 19.797 -7.859 1 94.31 524 LYS A O 1
ATOM 4243 N N . VAL A 1 525 ? 21.281 18.016 -6.57 1 97.69 525 VAL A N 1
ATOM 4244 C CA . VAL A 1 525 ? 20.25 18.406 -5.613 1 97.69 525 VAL A CA 1
ATOM 4245 C C . VAL A 1 525 ? 20.797 18.297 -4.191 1 97.69 525 VAL A C 1
ATOM 4247 O O . VAL A 1 525 ? 21.328 17.266 -3.805 1 97.69 525 VAL A O 1
ATOM 4250 N N . TYR A 1 526 ? 20.719 19.422 -3.482 1 98.44 526 TYR A N 1
ATOM 4251 C CA . TYR A 1 526 ? 21.156 19.422 -2.092 1 98.44 526 TYR A CA 1
ATOM 4252 C C . TYR A 1 526 ? 19.969 19.438 -1.144 1 98.44 526 TYR A C 1
ATOM 4254 O O . TYR A 1 526 ? 18.906 20 -1.472 1 98.44 526 TYR A O 1
ATOM 4262 N N . LEU A 1 527 ? 20.094 18.781 -0.016 1 98.62 527 LEU A N 1
ATOM 4263 C CA . LEU A 1 527 ? 19.078 18.75 1.035 1 98.62 527 LEU A CA 1
ATOM 4264 C C . LEU A 1 527 ? 19.672 19.203 2.365 1 98.62 527 LEU A C 1
ATOM 4266 O O . LEU A 1 527 ? 20.719 18.703 2.795 1 98.62 527 LEU A O 1
ATOM 4270 N N . THR A 1 528 ? 19.031 20.219 2.971 1 98.69 528 THR A N 1
ATOM 4271 C CA . THR A 1 528 ? 19.484 20.672 4.281 1 98.69 528 THR A CA 1
ATOM 4272 C C . THR A 1 528 ? 18.297 21.109 5.137 1 98.69 528 THR A C 1
ATOM 4274 O O . THR A 1 528 ? 17.141 21.031 4.711 1 98.69 528 THR A O 1
ATOM 4277 N N . ALA A 1 529 ? 18.609 21.469 6.383 1 98.75 529 ALA A N 1
ATOM 4278 C CA . ALA A 1 529 ? 17.625 21.922 7.359 1 98.75 529 ALA A CA 1
ATOM 4279 C C . ALA A 1 529 ? 18.188 23.047 8.234 1 98.75 529 ALA A C 1
ATOM 4281 O O . ALA A 1 529 ? 19.406 23.172 8.359 1 98.75 529 ALA A O 1
ATOM 4282 N N . ASP A 1 530 ? 17.281 23.844 8.688 1 98.75 530 ASP A N 1
ATOM 4283 C CA . ASP A 1 530 ? 17.719 24.875 9.617 1 98.75 530 ASP A CA 1
ATOM 4284 C C . ASP A 1 530 ? 17.938 24.312 11.016 1 98.75 530 ASP A C 1
ATOM 4286 O O . ASP A 1 530 ? 18.781 24.797 11.766 1 98.75 530 ASP A O 1
ATOM 4290 N N . HIS A 1 531 ? 17.219 23.344 11.344 1 98.62 531 HIS A N 1
ATOM 4291 C CA . HIS A 1 531 ? 17.344 22.609 12.602 1 98.62 531 HIS A CA 1
ATOM 4292 C C . HIS A 1 531 ? 16.594 21.297 12.555 1 98.62 531 HIS A C 1
ATOM 4294 O O . HIS A 1 531 ? 15.867 21.016 11.602 1 98.62 531 HIS A O 1
ATOM 4300 N N . GLY A 1 532 ? 16.891 20.469 13.578 1 98.44 532 GLY A N 1
ATOM 4301 C CA . GLY A 1 532 ? 16.031 19.344 13.852 1 98.44 532 GLY A CA 1
ATOM 4302 C C . GLY A 1 532 ? 15.031 19.594 14.969 1 98.44 532 GLY A C 1
ATOM 4303 O O . GLY A 1 532 ? 14.57 20.719 15.148 1 98.44 532 GLY A O 1
ATOM 4304 N N . PHE A 1 533 ? 14.641 18.516 15.594 1 98.12 533 PHE A N 1
ATOM 4305 C CA . PHE A 1 533 ? 13.688 18.641 16.688 1 98.12 533 PHE A CA 1
ATOM 4306 C C . PHE A 1 533 ? 13.742 17.422 17.594 1 98.12 533 PHE A C 1
ATOM 4308 O O . PHE A 1 533 ? 14.352 16.406 17.25 1 98.12 533 PHE A O 1
ATOM 4315 N N . VAL A 1 534 ? 13.203 17.594 18.734 1 97.38 534 VAL A N 1
ATOM 4316 C CA . VAL A 1 534 ? 13.062 16.453 19.641 1 97.38 534 VAL A CA 1
ATOM 4317 C C . VAL A 1 534 ? 11.609 16 19.688 1 97.38 534 VAL A C 1
ATOM 4319 O O . VAL A 1 534 ? 10.695 16.812 19.5 1 97.38 534 VAL A O 1
ATOM 4322 N N . ILE A 1 535 ? 11.453 14.727 19.781 1 96.44 535 ILE A N 1
ATOM 4323 C CA . ILE A 1 535 ? 10.188 14.094 20.141 1 96.44 535 ILE A CA 1
ATOM 4324 C C . ILE A 1 535 ? 10.18 13.734 21.625 1 96.44 535 ILE A C 1
ATOM 4326 O O . ILE A 1 535 ? 10.93 12.852 22.062 1 96.44 535 ILE A O 1
ATOM 4330 N N . THR A 1 536 ? 9.414 14.43 22.375 1 92.25 536 THR A N 1
ATOM 4331 C CA . THR A 1 536 ? 9.516 14.328 23.828 1 92.25 536 THR A CA 1
ATOM 4332 C C . THR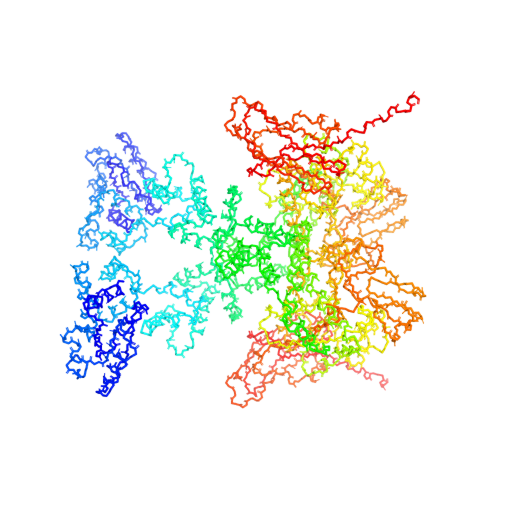 A 1 536 ? 8.984 12.977 24.297 1 92.25 536 THR A C 1
ATOM 4334 O O . THR A 1 536 ? 9.297 12.539 25.406 1 92.25 536 THR A O 1
ATOM 4337 N N . GLY A 1 537 ? 8.172 12.305 23.422 1 92.31 537 GLY A N 1
ATOM 4338 C CA . GLY A 1 537 ? 7.469 11.117 23.875 1 92.31 537 GLY A CA 1
ATOM 4339 C C . GLY A 1 537 ? 6.348 11.414 24.859 1 92.31 537 GLY A C 1
ATOM 4340 O O . GLY A 1 537 ? 5.957 12.57 25.016 1 92.31 537 GLY A O 1
ATOM 4341 N N . ILE A 1 538 ? 5.852 10.352 25.453 1 91.12 538 ILE A N 1
ATOM 4342 C CA . ILE A 1 538 ? 4.832 10.484 26.484 1 91.12 538 ILE A CA 1
ATOM 4343 C C . ILE A 1 538 ? 5.473 10.984 27.766 1 91.12 538 ILE A C 1
ATOM 4345 O O . ILE A 1 538 ? 6.414 10.375 28.281 1 91.12 538 ILE A O 1
ATOM 4349 N N . LEU A 1 539 ? 4.953 12.133 28.25 1 90.56 539 LEU A N 1
ATOM 4350 C CA . LEU A 1 539 ? 5.621 12.781 29.359 1 90.56 539 LEU A CA 1
ATOM 4351 C C . LEU A 1 539 ? 4.75 12.742 30.625 1 90.56 539 LEU A C 1
ATOM 4353 O O . LEU A 1 539 ? 3.529 12.906 30.531 1 90.56 539 LEU A O 1
ATOM 4357 N N . ASP A 1 540 ? 5.402 12.5 31.641 1 85.31 540 ASP A N 1
ATOM 4358 C CA . ASP A 1 540 ? 4.824 12.781 32.938 1 85.31 540 ASP A CA 1
ATOM 4359 C C . ASP A 1 540 ? 5.277 14.141 33.469 1 85.31 540 ASP A C 1
ATOM 4361 O O . ASP A 1 540 ? 6.234 14.719 32.938 1 85.31 540 ASP A O 1
ATOM 4365 N N . GLU A 1 541 ? 4.582 14.703 34.375 1 79.81 541 GLU A N 1
ATOM 4366 C CA . GLU A 1 541 ? 4.914 16.016 34.938 1 79.81 541 GLU A CA 1
ATOM 4367 C C . GLU A 1 541 ? 6.352 16.047 35.438 1 79.81 541 GLU A C 1
ATOM 4369 O O . GLU A 1 541 ? 7.043 17.062 35.281 1 79.81 541 GLU A O 1
ATOM 4374 N N . ALA A 1 542 ? 6.762 14.977 35.938 1 82.19 542 ALA A N 1
ATOM 4375 C CA . ALA A 1 542 ? 8.094 14.898 36.531 1 82.19 542 ALA A CA 1
ATOM 4376 C C . ALA A 1 542 ? 9.18 14.938 35.438 1 82.19 542 ALA A C 1
ATOM 4378 O O . ALA A 1 542 ? 10.352 15.172 35.75 1 82.19 542 ALA A O 1
ATOM 4379 N N . ASP A 1 543 ? 8.812 14.711 34.281 1 86.44 543 ASP A N 1
ATOM 4380 C CA . ASP A 1 543 ? 9.766 14.656 33.156 1 86.44 543 ASP A CA 1
ATOM 4381 C C . ASP A 1 543 ? 10.156 16.062 32.719 1 86.44 543 ASP A C 1
ATOM 4383 O O . ASP A 1 543 ? 11.18 16.25 32.062 1 86.44 543 ASP A O 1
ATOM 4387 N N . LYS A 1 544 ? 9.453 17.062 33.094 1 87.19 544 LYS A N 1
ATOM 4388 C CA . LYS A 1 544 ? 9.68 18.422 32.656 1 87.19 544 LYS A CA 1
ATOM 4389 C C . LYS A 1 544 ? 10.727 19.125 33.5 1 87.19 544 LYS A C 1
ATOM 4391 O O . LYS A 1 544 ? 10.812 18.891 34.719 1 87.19 544 LYS A O 1
ATOM 4396 N N . ILE A 1 545 ? 11.422 19.906 32.812 1 87.56 545 ILE A N 1
ATOM 4397 C CA . ILE A 1 545 ? 12.531 20.578 33.5 1 87.56 545 ILE A CA 1
ATOM 4398 C C . ILE A 1 545 ? 12.062 21.938 34.031 1 87.56 545 ILE A C 1
ATOM 4400 O O . ILE A 1 545 ? 11.492 22.734 33.281 1 87.56 545 ILE A O 1
ATOM 4404 N N . PRO A 1 546 ? 12.305 22.234 35.25 1 85.44 546 PRO A N 1
ATOM 4405 C CA . PRO A 1 546 ? 11.977 23.562 35.75 1 85.44 546 PRO A CA 1
ATOM 4406 C C . PRO A 1 546 ? 12.781 24.672 35.062 1 85.44 546 PRO A C 1
ATOM 4408 O O . PRO A 1 546 ? 13.953 24.484 34.75 1 85.44 546 PRO A O 1
ATOM 4411 N N . VAL A 1 547 ? 12.156 25.766 34.844 1 85 547 VAL A N 1
ATOM 4412 C CA . VAL A 1 547 ? 12.859 26.922 34.281 1 85 547 VAL A CA 1
ATOM 4413 C C . VAL A 1 547 ? 13.852 27.453 35.312 1 85 547 VAL A C 1
ATOM 4415 O O . VAL A 1 547 ? 13.531 27.562 36.5 1 85 547 VAL A O 1
ATOM 4418 N N . PRO A 1 548 ? 15.047 27.703 34.875 1 82.5 548 PRO A N 1
ATOM 4419 C CA . PRO A 1 548 ? 16.031 28.219 35.844 1 82.5 548 PRO A CA 1
ATOM 4420 C C . PRO A 1 548 ? 15.602 29.516 36.5 1 82.5 548 PRO A C 1
ATOM 4422 O O . PRO A 1 548 ? 14.906 30.328 35.875 1 82.5 548 PRO A O 1
ATOM 4425 N N . ASP A 1 549 ? 16.094 29.656 37.688 1 79.75 549 ASP A N 1
ATOM 4426 C CA . ASP A 1 549 ? 15.828 30.906 38.406 1 79.75 549 ASP A CA 1
ATOM 4427 C C . ASP A 1 549 ? 16.734 32.031 37.906 1 79.75 549 ASP A C 1
ATOM 4429 O O . ASP A 1 549 ? 17.859 31.781 37.469 1 79.75 549 ASP A O 1
ATOM 4433 N N . GLY A 1 550 ? 16.328 33.25 37.875 1 79.75 550 GLY A N 1
ATOM 4434 C CA . GLY A 1 550 ? 17.125 34.375 37.5 1 79.75 550 GLY A CA 1
ATOM 4435 C C . GLY A 1 550 ? 16.391 35.375 36.594 1 79.75 550 GLY A C 1
ATOM 4436 O O . GLY A 1 550 ? 15.164 35.344 36.531 1 79.75 550 GLY A O 1
ATOM 4437 N N . ASP A 1 551 ? 17.219 36.25 36 1 82.94 551 ASP A N 1
ATOM 4438 C CA . ASP A 1 551 ? 16.656 37.281 35.125 1 82.94 551 ASP A CA 1
ATOM 4439 C C . ASP A 1 551 ? 16.438 36.719 33.719 1 82.94 551 ASP A C 1
ATOM 4441 O O . ASP A 1 551 ? 17.156 37.094 32.781 1 82.94 551 ASP A O 1
ATOM 4445 N N . ILE A 1 552 ? 15.484 35.875 33.562 1 86.5 552 ILE A N 1
ATOM 4446 C CA . ILE A 1 552 ? 15.141 35.25 32.281 1 86.5 552 ILE A CA 1
ATOM 4447 C C . ILE A 1 552 ? 14.344 36.219 31.406 1 86.5 552 ILE A C 1
ATOM 4449 O O . ILE A 1 552 ? 13.32 36.75 31.844 1 86.5 552 ILE A O 1
ATOM 4453 N N . ILE A 1 553 ? 14.883 36.562 30.312 1 87.94 553 ILE A N 1
ATOM 4454 C CA . ILE A 1 553 ? 14.25 37.438 29.328 1 87.94 553 ILE A CA 1
ATOM 4455 C C . ILE A 1 553 ? 13.164 36.656 28.578 1 87.94 553 ILE A C 1
ATOM 4457 O O . ILE A 1 553 ? 12.086 37.219 28.312 1 87.94 553 ILE A O 1
ATOM 4461 N N . LYS A 1 554 ? 13.445 35.469 28.141 1 90.81 554 LYS A N 1
ATOM 4462 C CA . LYS A 1 554 ? 12.555 34.594 27.359 1 90.81 554 LYS A CA 1
ATOM 4463 C C . LYS A 1 554 ? 12.773 33.125 27.703 1 90.81 554 LYS A C 1
ATOM 4465 O O . LYS A 1 554 ? 13.922 32.688 27.859 1 90.81 554 LYS A O 1
ATOM 4470 N N . SER A 1 555 ? 11.75 32.469 27.938 1 90.06 555 SER A N 1
ATOM 4471 C CA . SER A 1 555 ? 11.805 31.047 28.172 1 90.06 555 SER A CA 1
ATOM 4472 C C . SER A 1 555 ? 10.992 30.281 27.141 1 90.06 555 SER A C 1
ATOM 4474 O O . SER A 1 555 ? 9.789 30.484 27 1 90.06 555 SER A O 1
ATOM 4476 N N . GLU A 1 556 ? 11.672 29.469 26.359 1 91.81 556 GLU A N 1
ATOM 4477 C CA . GLU A 1 556 ? 11.047 28.547 25.406 1 91.81 556 GLU A CA 1
ATOM 4478 C C . GLU A 1 556 ? 11.125 27.109 25.906 1 91.81 556 GLU A C 1
ATOM 4480 O O . GLU A 1 556 ? 11.68 26.828 26.969 1 91.81 556 GLU A O 1
ATOM 4485 N N . GLU A 1 557 ? 10.633 26.203 25.219 1 92.5 557 GLU A N 1
ATOM 4486 C CA . GLU A 1 557 ? 10.562 24.812 25.672 1 92.5 557 GLU A CA 1
ATOM 4487 C C . GLU A 1 557 ? 11.953 24.188 25.766 1 92.5 557 GLU A C 1
ATOM 4489 O O . GLU A 1 557 ? 12.18 23.297 26.594 1 92.5 557 GLU A O 1
ATOM 4494 N N . ARG A 1 558 ? 12.867 24.75 24.891 1 94.94 558 ARG A N 1
ATOM 4495 C CA . ARG A 1 558 ? 14.133 24.016 24.812 1 94.94 558 ARG A CA 1
ATOM 4496 C C . ARG A 1 558 ? 15.305 24.938 25.125 1 94.94 558 ARG A C 1
ATOM 4498 O O . ARG A 1 558 ? 16.453 24.5 25.156 1 94.94 558 ARG A O 1
ATOM 4505 N N . PHE A 1 559 ? 15.094 26.281 25.375 1 94.31 559 PHE A N 1
ATOM 4506 C CA . PHE A 1 559 ? 16.172 27.188 25.734 1 94.31 559 PHE A CA 1
ATOM 4507 C C . PHE A 1 559 ? 15.633 28.406 26.484 1 94.31 559 PHE A C 1
ATOM 4509 O O . PHE A 1 559 ? 14.43 28.688 26.438 1 94.31 559 PHE A O 1
ATOM 4516 N N . CYS A 1 560 ? 16.484 28.969 27.156 1 92.56 560 CYS A N 1
ATOM 4517 C CA . CYS A 1 560 ? 16.188 30.219 27.859 1 92.56 560 CYS A CA 1
ATOM 4518 C C . CYS A 1 560 ? 17.234 31.281 27.547 1 92.56 560 CYS A C 1
ATOM 4520 O O . CYS A 1 560 ? 18.391 30.953 27.266 1 92.56 560 CYS A O 1
ATOM 4522 N N . LEU A 1 561 ? 16.797 32.469 27.516 1 93.44 561 LEU A N 1
ATOM 4523 C CA . LEU A 1 561 ? 17.672 33.625 27.312 1 93.44 561 LEU A CA 1
ATOM 4524 C C . LEU A 1 561 ? 17.719 34.5 28.562 1 93.44 561 LEU A C 1
ATOM 4526 O O . LEU A 1 561 ? 16.688 34.75 29.203 1 93.44 561 LEU A O 1
ATOM 4530 N N . ALA A 1 562 ? 18.906 34.812 28.906 1 89.56 562 ALA A N 1
ATOM 4531 C CA . ALA A 1 562 ? 19.078 35.625 30.109 1 89.56 562 ALA A CA 1
ATOM 4532 C C . ALA A 1 562 ? 20.156 36.688 29.891 1 89.56 562 ALA A C 1
ATOM 4534 O O . ALA A 1 562 ? 20.922 36.625 28.922 1 89.56 562 ALA A O 1
ATOM 4535 N N . ASN A 1 563 ? 20.109 37.75 30.766 1 86 563 ASN A N 1
ATOM 4536 C CA . ASN A 1 563 ? 21.141 38.781 30.688 1 86 563 ASN A CA 1
ATOM 4537 C C . ASN A 1 563 ? 22.281 38.5 31.656 1 86 563 ASN A C 1
ATOM 4539 O O . ASN A 1 563 ? 23.344 39.125 31.547 1 86 563 ASN A O 1
ATOM 4543 N N . ASP A 1 564 ? 22 37.625 32.625 1 81.81 564 ASP A N 1
ATOM 4544 C CA . ASP A 1 564 ? 23.047 37.344 33.594 1 81.81 564 ASP A CA 1
ATOM 4545 C C . ASP A 1 564 ? 23.344 35.844 33.625 1 81.81 564 ASP A C 1
ATOM 4547 O O . ASP A 1 564 ? 22.562 35.031 33.094 1 81.81 564 ASP A O 1
ATOM 4551 N N . THR A 1 565 ? 24.516 35.5 34.125 1 81.06 565 THR A N 1
ATOM 4552 C CA . THR A 1 565 ? 24.891 34.094 34.281 1 81.06 565 THR A CA 1
ATOM 4553 C C . THR A 1 565 ? 24.062 33.438 35.375 1 81.06 565 THR A C 1
ATOM 4555 O O . THR A 1 565 ? 23.812 34.031 36.406 1 81.06 565 THR A O 1
ATOM 4558 N N . LEU A 1 566 ? 23.516 32.344 34.938 1 77.94 566 LEU A N 1
ATOM 4559 C CA . LEU A 1 566 ? 22.734 31.547 35.875 1 77.94 566 LEU A CA 1
ATOM 4560 C C . LEU A 1 566 ? 23.547 30.359 36.406 1 77.94 566 LEU A C 1
ATOM 4562 O O . LEU A 1 566 ? 24.375 29.797 35.688 1 77.94 566 LEU A O 1
ATOM 4566 N N . ASP A 1 567 ? 23.609 30.172 37.719 1 70.44 567 ASP A N 1
ATOM 4567 C CA . ASP A 1 567 ? 24.328 29.062 38.312 1 70.44 567 ASP A CA 1
ATOM 4568 C C . ASP A 1 567 ? 23.469 27.812 38.375 1 70.44 567 ASP A C 1
ATOM 4570 O O . ASP A 1 567 ? 22.562 27.703 39.219 1 70.44 567 ASP A O 1
ATOM 4574 N N . ASN A 1 568 ? 23.562 26.938 37.344 1 74.25 568 ASN A N 1
ATOM 4575 C CA . ASN A 1 568 ? 22.844 25.672 37.344 1 74.25 568 ASN A CA 1
ATOM 4576 C C . ASN A 1 568 ? 23.641 24.578 36.625 1 74.25 568 ASN A C 1
ATOM 4578 O O . ASN A 1 568 ? 24.031 24.719 35.469 1 74.25 568 ASN A O 1
ATOM 4582 N N . GLU A 1 569 ? 23.906 23.5 37.344 1 74.19 569 GLU A N 1
ATOM 4583 C CA . GLU A 1 569 ? 24.75 22.406 36.875 1 74.19 569 GLU A CA 1
ATOM 4584 C C . GLU A 1 569 ? 24.062 21.641 35.75 1 74.19 569 GLU A C 1
ATOM 4586 O O . GLU A 1 569 ? 24.719 20.984 34.938 1 74.19 569 GLU A O 1
ATOM 4591 N N . ASN A 1 570 ? 22.844 21.625 35.625 1 82.25 570 ASN A N 1
ATOM 4592 C CA . ASN A 1 570 ? 22.125 20.828 34.625 1 82.25 570 ASN A CA 1
ATOM 4593 C C . ASN A 1 570 ? 21.75 21.656 33.406 1 82.25 570 ASN A C 1
ATOM 4595 O O . ASN A 1 570 ? 20.844 21.281 32.656 1 82.25 570 ASN A O 1
ATOM 4599 N N . ILE A 1 571 ? 22.484 22.734 33.25 1 88.56 571 ILE A N 1
ATOM 4600 C CA . ILE A 1 571 ? 22.188 23.625 32.125 1 88.56 571 ILE A CA 1
ATOM 4601 C C . ILE A 1 571 ? 23.484 23.984 31.406 1 88.56 571 ILE A C 1
ATOM 4603 O O . ILE A 1 571 ? 24.531 24.141 32.031 1 88.56 571 ILE A O 1
ATOM 4607 N N . ILE A 1 572 ? 23.484 23.969 30.172 1 91.12 572 ILE A N 1
ATOM 4608 C CA . ILE A 1 572 ? 24.578 24.438 29.344 1 91.12 572 ILE A CA 1
ATOM 4609 C C . ILE A 1 572 ? 24.438 25.938 29.109 1 91.12 572 ILE A C 1
ATOM 4611 O O . ILE A 1 572 ? 23.391 26.406 28.656 1 91.12 572 ILE A O 1
ATOM 4615 N N . VAL A 1 573 ? 25.516 26.625 29.406 1 89.88 573 VAL A N 1
ATOM 4616 C CA . VAL A 1 573 ? 25.516 28.078 29.234 1 89.88 573 VAL A CA 1
ATOM 4617 C C . VAL A 1 573 ? 26.375 28.438 28.031 1 89.88 573 VAL A C 1
ATOM 4619 O O . VAL A 1 573 ? 27.516 27.969 27.891 1 89.88 573 VAL A O 1
ATOM 4622 N N . ARG A 1 574 ? 25.797 29.25 27.203 1 90.06 574 ARG A N 1
ATOM 4623 C CA . ARG A 1 574 ? 26.531 29.812 26.078 1 90.06 574 ARG A CA 1
ATOM 4624 C C . ARG A 1 574 ? 26.547 31.328 26.125 1 90.06 574 ARG A C 1
ATOM 4626 O O . ARG A 1 574 ? 25.484 31.969 26.094 1 90.06 574 ARG A O 1
ATOM 4633 N N . SER A 1 575 ? 27.797 31.812 26.203 1 87.88 575 SER A N 1
ATOM 4634 C CA . SER A 1 575 ? 27.969 33.281 26.234 1 87.88 575 SER A CA 1
ATOM 4635 C C . SER A 1 575 ? 28.016 33.844 24.828 1 87.88 575 SER A C 1
ATOM 4637 O O . SER A 1 575 ? 29.078 34.312 24.375 1 87.88 575 SER A O 1
ATOM 4639 N N . GLN A 1 576 ? 27.078 33.719 24.203 1 85.88 576 GLN A N 1
ATOM 4640 C CA . GLN A 1 576 ? 26.922 34.25 22.859 1 85.88 576 GLN A CA 1
ATOM 4641 C C . GLN A 1 576 ? 25.625 35.062 22.719 1 85.88 576 GLN A C 1
ATOM 4643 O O . GLN A 1 576 ? 24.562 34.594 23.141 1 85.88 576 GLN A O 1
ATOM 4648 N N . LYS A 1 577 ? 25.828 36.125 22.156 1 85.75 577 LYS A N 1
ATOM 4649 C CA . LYS A 1 577 ? 24.703 37.031 21.984 1 85.75 577 LYS A CA 1
ATOM 4650 C C . LYS A 1 577 ? 23.688 36.438 21 1 85.75 577 LYS A C 1
ATOM 4652 O O . LYS A 1 577 ? 24.062 35.844 19.984 1 85.75 577 LYS A O 1
ATOM 4657 N N . TYR A 1 578 ? 22.438 36.5 21.344 1 90.88 578 TYR A N 1
ATOM 4658 C CA . TYR A 1 578 ? 21.297 36.188 20.5 1 90.88 578 TYR A CA 1
ATOM 4659 C C . TYR A 1 578 ? 20.203 37.25 20.656 1 90.88 578 TYR A C 1
ATOM 4661 O O . TYR A 1 578 ? 19.594 37.344 21.719 1 90.88 578 TYR A O 1
ATOM 4669 N N . LYS A 1 579 ? 19.984 37.969 19.531 1 90.12 579 LYS A N 1
ATOM 4670 C CA . LYS A 1 579 ? 19.078 39.125 19.562 1 90.12 579 LYS A CA 1
ATOM 4671 C C . LYS A 1 579 ? 19.422 40.062 20.719 1 90.12 579 LYS A C 1
ATOM 4673 O O . LYS A 1 579 ? 20.547 40.531 20.828 1 90.12 579 LYS A O 1
ATOM 4678 N N . GLU A 1 580 ? 18.594 40.219 21.719 1 85.12 580 GLU A N 1
ATOM 4679 C CA . GLU A 1 580 ? 18.828 41.188 22.797 1 85.12 580 GLU A CA 1
ATOM 4680 C C . GLU A 1 580 ? 19.438 40.531 24.016 1 85.12 580 GLU A C 1
ATOM 4682 O O . GLU A 1 580 ? 19.766 41.188 25 1 85.12 580 GLU A O 1
ATOM 4687 N N . SER A 1 581 ? 19.688 39.25 23.953 1 88.94 581 SER A N 1
ATOM 4688 C CA . SER A 1 581 ? 20.188 38.531 25.109 1 88.94 581 SER A CA 1
ATOM 4689 C C . SER A 1 581 ? 21.688 38.312 25.031 1 88.94 581 SER A C 1
ATOM 4691 O O . SER A 1 581 ? 22.25 38.188 23.938 1 88.94 581 SER A O 1
ATOM 4693 N N . GLN A 1 582 ? 22.297 38.219 26.188 1 88.56 582 GLN A N 1
ATOM 4694 C CA . GLN A 1 582 ? 23.75 38.031 26.25 1 88.56 582 GLN A CA 1
ATOM 4695 C C . GLN A 1 582 ? 24.109 36.562 26.469 1 88.56 582 GLN A C 1
ATOM 4697 O O . GLN A 1 582 ? 25.188 36.125 26.078 1 88.56 582 GLN A O 1
ATOM 4702 N N . TYR A 1 583 ? 23.141 35.875 27.094 1 91.06 583 TYR A N 1
ATOM 4703 C CA . TYR A 1 583 ? 23.422 34.5 27.422 1 91.06 583 TYR A CA 1
ATOM 4704 C C . TYR A 1 583 ? 22.281 33.594 26.969 1 91.06 583 TYR A C 1
ATOM 4706 O O . TYR A 1 583 ? 21.109 33.938 27.078 1 91.06 583 TYR A O 1
ATOM 4714 N N . GLN A 1 584 ? 22.672 32.438 26.484 1 93.25 584 GLN A N 1
ATOM 4715 C CA . GLN A 1 584 ? 21.766 31.344 26.125 1 93.25 584 GLN A CA 1
ATOM 4716 C C . GLN A 1 584 ? 21.906 30.156 27.078 1 93.25 584 GLN A C 1
ATOM 4718 O O . GLN A 1 584 ? 23.031 29.812 27.453 1 93.25 584 GLN A O 1
ATOM 4723 N N . TYR A 1 585 ? 20.812 29.578 27.438 1 92.38 585 TYR A N 1
ATOM 4724 C CA . TYR A 1 585 ? 20.828 28.438 28.344 1 92.38 585 TYR A CA 1
ATOM 4725 C C . TYR A 1 585 ? 20.078 27.25 27.734 1 92.38 585 TYR A C 1
ATOM 4727 O O . TYR A 1 585 ? 18.984 27.422 27.219 1 92.38 585 TYR A O 1
ATOM 4735 N N . TYR A 1 586 ? 20.688 26.078 27.812 1 94.44 586 TYR A N 1
ATOM 4736 C CA . TYR A 1 586 ? 20.094 24.844 27.297 1 94.44 586 TYR A CA 1
ATOM 4737 C C . TYR A 1 586 ? 20.078 23.75 28.359 1 94.44 586 TYR A C 1
ATOM 4739 O O . TYR A 1 586 ? 21.062 23.562 29.078 1 94.44 586 TYR A O 1
ATOM 4747 N N . ALA A 1 587 ? 18.938 23.078 28.453 1 90.56 587 ALA A N 1
ATOM 4748 C CA . ALA A 1 587 ? 18.875 21.953 29.375 1 90.56 587 ALA A CA 1
ATOM 4749 C C . ALA A 1 587 ? 19.734 20.781 28.891 1 90.56 587 ALA A C 1
ATOM 4751 O O . ALA A 1 587 ? 19.781 20.5 27.688 1 90.56 587 ALA A O 1
ATOM 4752 N N . LYS A 1 588 ? 20.375 20.094 29.812 1 93.56 588 LYS A N 1
ATOM 4753 C CA . LYS A 1 588 ? 21.094 18.875 29.484 1 93.56 588 LYS A CA 1
ATOM 4754 C C . LYS A 1 588 ? 20.156 17.672 29.391 1 93.56 588 LYS A C 1
ATOM 4756 O O . LYS A 1 588 ? 20.328 16.688 30.109 1 93.56 588 LYS A O 1
ATOM 4761 N N . SER A 1 589 ? 19.156 17.844 28.531 1 93.88 589 SER A N 1
ATOM 4762 C CA . SER A 1 589 ? 18.109 16.844 28.344 1 93.88 589 SER A CA 1
ATOM 4763 C C . SER A 1 589 ? 17.344 17.078 27.047 1 93.88 589 SER A C 1
ATOM 4765 O O . SER A 1 589 ? 17.469 18.141 26.453 1 93.88 589 SER A O 1
ATOM 4767 N N . ASP A 1 590 ? 16.719 16.062 26.641 1 94.88 590 ASP A N 1
ATOM 4768 C CA . ASP A 1 590 ? 15.82 16.219 25.5 1 94.88 590 ASP A CA 1
ATOM 4769 C C . ASP A 1 590 ? 14.414 16.609 25.969 1 94.88 590 ASP A C 1
ATOM 4771 O O . ASP A 1 590 ? 13.5 16.734 25.156 1 94.88 590 ASP A O 1
ATOM 4775 N N . LYS A 1 591 ? 14.188 16.828 27.234 1 93.75 591 LYS A N 1
ATOM 4776 C CA . LYS A 1 591 ? 12.891 17.172 27.812 1 93.75 591 LYS A CA 1
ATOM 4777 C C . LYS A 1 591 ? 12.672 18.688 27.797 1 93.75 591 LYS A C 1
ATOM 4779 O O . LYS A 1 591 ? 13.633 19.453 27.812 1 93.75 591 LYS A O 1
ATOM 4784 N N . PRO A 1 592 ? 11.461 19.109 27.766 1 92.25 592 PRO A N 1
ATOM 4785 C CA . PRO A 1 592 ? 11.164 20.547 27.688 1 92.25 592 PRO A CA 1
ATOM 4786 C C . PRO A 1 592 ? 11.156 21.219 29.047 1 92.25 592 PRO A C 1
ATOM 4788 O O . PRO A 1 592 ? 10.891 20.562 30.062 1 92.25 592 PRO A O 1
ATOM 4791 N N . PHE A 1 593 ? 11.453 22.5 29.031 1 90.12 593 PHE A N 1
ATOM 4792 C CA . PHE A 1 593 ? 11.148 23.312 30.203 1 90.12 593 PHE A CA 1
ATOM 4793 C C . PHE A 1 593 ? 9.648 23.391 30.438 1 90.12 593 PHE A C 1
ATOM 4795 O O . PHE A 1 593 ? 8.859 23.328 29.484 1 90.12 593 PHE A O 1
ATOM 4802 N N . VAL A 1 594 ? 9.273 23.406 31.625 1 87.56 594 VAL A N 1
ATOM 4803 C CA . VAL A 1 594 ? 7.859 23.5 31.984 1 87.56 594 VAL A CA 1
ATOM 4804 C C . VAL A 1 594 ? 7.219 24.688 31.266 1 87.56 594 VAL A C 1
ATOM 4806 O O . VAL A 1 594 ? 7.742 25.797 31.312 1 87.56 594 VAL A O 1
ATOM 4809 N N . SER A 1 595 ? 6.184 24.422 30.469 1 81.44 595 SER A N 1
ATOM 4810 C CA . SER A 1 595 ? 5.434 25.438 29.734 1 81.44 595 SER A CA 1
ATOM 4811 C C . SER A 1 595 ? 3.951 25.094 29.672 1 81.44 595 SER A C 1
ATOM 4813 O O . SER A 1 595 ? 3.533 24.031 30.141 1 81.44 595 SER A O 1
ATOM 4815 N N . LYS A 1 596 ? 3.068 26.031 29.266 1 70.56 596 LYS A N 1
ATOM 4816 C CA . LYS A 1 596 ? 1.617 25.859 29.281 1 70.56 596 LYS A CA 1
ATOM 4817 C C . LYS A 1 596 ? 1.152 25.047 28.078 1 70.56 596 LYS A C 1
ATOM 4819 O O . LYS A 1 596 ? 0.07 24.453 28.094 1 70.56 596 LYS A O 1
ATOM 4824 N N . GLY A 1 597 ? 2.008 24.703 27.281 1 70.25 597 GLY A N 1
ATOM 4825 C CA . GLY A 1 597 ? 1.504 24.109 26.062 1 70.25 597 GLY A CA 1
ATOM 4826 C C . GLY A 1 597 ? 1.632 22.594 26.031 1 70.25 597 GLY A C 1
ATOM 4827 O O . GLY A 1 597 ? 2.102 21.984 26.984 1 70.25 597 GLY A O 1
ATOM 4828 N N . ALA A 1 598 ? 0.896 21.906 25 1 77.12 598 ALA A N 1
ATOM 4829 C CA . ALA A 1 598 ? 1.021 20.469 24.75 1 77.12 598 ALA A CA 1
ATOM 4830 C C . ALA A 1 598 ? 2.451 20.109 24.359 1 77.12 598 ALA A C 1
ATOM 4832 O O . ALA A 1 598 ? 3.193 20.938 23.844 1 77.12 598 ALA A O 1
ATOM 4833 N N . TYR A 1 599 ? 2.803 18.922 24.812 1 84.62 599 TYR A N 1
ATOM 4834 C CA . TYR A 1 599 ? 4.156 18.469 24.531 1 84.62 599 TYR A CA 1
ATOM 4835 C C . TYR A 1 599 ? 4.156 17.359 23.484 1 84.62 599 TYR A C 1
ATOM 4837 O O . TYR A 1 599 ? 3.109 16.781 23.188 1 84.62 599 TYR A O 1
ATOM 4845 N N . GLY A 1 600 ? 5.316 17.188 22.891 1 91.44 600 GLY A N 1
ATOM 4846 C CA . GLY A 1 600 ? 5.469 16.141 21.875 1 91.44 600 GLY A CA 1
ATOM 4847 C C . GLY A 1 600 ? 6.516 16.469 20.828 1 91.44 600 GLY A C 1
ATOM 4848 O O . GLY A 1 600 ? 7.23 15.586 20.359 1 91.44 600 GLY A O 1
ATOM 4849 N N . TYR A 1 601 ? 6.5 17.703 20.5 1 94 601 TYR A N 1
ATOM 4850 C CA . TYR A 1 601 ? 7.422 18.234 19.5 1 94 601 TYR A CA 1
ATOM 4851 C C . TYR A 1 601 ? 8.047 19.547 19.984 1 94 601 TYR A C 1
ATOM 4853 O O . TYR A 1 601 ? 7.332 20.469 20.375 1 94 601 TYR A O 1
ATOM 4861 N N . ALA A 1 602 ? 9.383 19.594 19.953 1 94.88 602 ALA A N 1
ATOM 4862 C CA . ALA A 1 602 ? 10.039 20.812 20.406 1 94.88 602 ALA A CA 1
ATOM 4863 C C . ALA A 1 602 ? 11.383 21 19.703 1 94.88 602 ALA A C 1
ATOM 4865 O O . ALA A 1 602 ? 11.992 20.016 19.25 1 94.88 602 ALA A O 1
ATOM 4866 N N . HIS A 1 603 ? 11.719 22.25 19.594 1 96.31 603 HIS A N 1
ATOM 4867 C CA . HIS A 1 603 ? 13.055 22.547 19.094 1 96.31 603 HIS A CA 1
ATOM 4868 C C . HIS A 1 603 ? 13.602 23.828 19.734 1 96.31 603 HIS A C 1
ATOM 4870 O O . HIS A 1 603 ? 12.922 24.453 20.547 1 96.31 603 HIS A O 1
ATOM 4876 N N . GLY A 1 604 ? 14.836 24.141 19.422 1 97.12 604 GLY A N 1
ATOM 4877 C CA . GLY A 1 604 ? 15.523 25.281 20 1 97.12 604 GLY A CA 1
ATOM 4878 C C . GLY A 1 604 ? 16.625 24.891 20.969 1 97.12 604 GLY A C 1
ATOM 4879 O O . GLY A 1 604 ? 17.391 25.75 21.422 1 97.12 604 GLY A O 1
ATOM 4880 N N . GLY A 1 605 ? 16.766 23.656 21.219 1 97.06 605 GLY A N 1
ATOM 4881 C CA . GLY A 1 605 ? 17.688 23.172 22.219 1 97.06 605 GLY A CA 1
ATOM 4882 C C . GLY A 1 605 ? 19 22.672 21.641 1 97.06 605 GLY A C 1
ATOM 4883 O O . GLY A 1 605 ? 19.344 23.031 20.5 1 97.06 605 GLY A O 1
ATOM 4884 N N . PHE A 1 606 ? 19.75 22 22.562 1 97.62 606 PHE A N 1
ATOM 4885 C CA . PHE A 1 606 ? 21.094 21.547 22.234 1 97.62 606 PHE A CA 1
ATOM 4886 C C . PHE A 1 606 ? 21.188 20.016 22.344 1 97.62 606 PHE A C 1
ATOM 4888 O O . PHE A 1 606 ? 21.859 19.5 23.219 1 97.62 606 PHE A O 1
ATOM 4895 N N . THR A 1 607 ? 20.484 19.281 21.469 1 98.25 607 THR A N 1
ATOM 4896 C CA . THR A 1 607 ? 20.609 17.844 21.328 1 98.25 607 THR A CA 1
ATOM 4897 C C . THR A 1 607 ? 21.094 17.469 19.938 1 98.25 607 THR A C 1
ATOM 4899 O O . THR A 1 607 ? 20.969 18.25 19 1 98.25 607 THR A O 1
ATOM 4902 N N . PRO A 1 608 ? 21.719 16.297 19.766 1 98.5 608 PRO A N 1
ATOM 4903 C CA . PRO A 1 608 ? 22.094 15.859 18.422 1 98.5 608 PRO A CA 1
ATOM 4904 C C . PRO A 1 608 ? 20.922 15.867 17.438 1 98.5 608 PRO A C 1
ATOM 4906 O O . PRO A 1 608 ? 21.078 16.234 16.281 1 98.5 608 PRO A O 1
ATOM 4909 N N . GLN A 1 609 ? 19.734 15.539 17.906 1 98.56 609 GLN A N 1
ATOM 4910 C CA . GLN A 1 609 ? 18.516 15.469 17.109 1 98.56 609 GLN A CA 1
ATOM 4911 C C . GLN A 1 609 ? 18.109 16.844 16.609 1 98.56 609 GLN A C 1
ATOM 4913 O O . GLN A 1 609 ? 17.438 16.969 15.578 1 98.56 609 GLN A O 1
ATOM 4918 N N . GLU A 1 610 ? 18.594 17.906 17.297 1 98.62 610 GLU A N 1
ATOM 4919 C CA . GLU A 1 610 ? 18.25 19.281 16.953 1 98.62 610 GLU A CA 1
ATOM 4920 C C . GLU A 1 610 ? 19.375 19.953 16.172 1 98.62 610 GLU A C 1
ATOM 4922 O O . GLU A 1 610 ? 19.125 20.828 15.352 1 98.62 610 GLU A O 1
ATOM 4927 N N . CYS A 1 611 ? 20.578 19.531 16.422 1 98.75 611 CYS A N 1
ATOM 4928 C CA . CYS A 1 611 ? 21.719 20.359 16.031 1 98.75 611 CYS A CA 1
ATOM 4929 C C . CYS A 1 611 ? 22.484 19.734 14.891 1 98.75 611 CYS A C 1
ATOM 4931 O O . CYS A 1 611 ? 23.234 20.406 14.18 1 98.75 611 CYS A O 1
ATOM 4933 N N . ILE A 1 612 ? 22.484 18.406 14.766 1 98.88 612 ILE A N 1
ATOM 4934 C CA . ILE A 1 612 ? 23.125 17.75 13.625 1 98.88 612 ILE A CA 1
ATOM 4935 C C . ILE A 1 612 ? 22.141 17.688 12.461 1 98.88 612 ILE A C 1
ATOM 4937 O O . ILE A 1 612 ? 21.125 17 12.523 1 98.88 612 ILE A O 1
ATOM 4941 N N . ILE A 1 613 ? 22.406 18.406 11.406 1 98.81 613 ILE A N 1
ATOM 4942 C CA . ILE A 1 613 ? 21.438 18.547 10.328 1 98.81 613 ILE A CA 1
ATOM 4943 C C . ILE A 1 613 ? 22.016 18 9.031 1 98.81 613 ILE A C 1
ATOM 4945 O O . ILE A 1 613 ? 23.234 17.875 8.898 1 98.81 613 ILE A O 1
ATOM 4949 N N . PRO A 1 614 ? 21.156 17.609 8.109 1 98.62 614 PRO A N 1
ATOM 4950 C CA . PRO A 1 614 ? 21.656 17.047 6.848 1 98.62 614 PRO A CA 1
ATOM 4951 C C . PRO A 1 614 ? 22.25 18.109 5.934 1 98.62 614 PRO A C 1
ATOM 4953 O O . PRO A 1 614 ? 21.766 19.25 5.891 1 98.62 614 PRO A O 1
ATOM 4956 N N . ALA A 1 615 ? 23.281 17.859 5.352 1 98.44 615 ALA A N 1
ATOM 4957 C CA . ALA A 1 615 ? 23.875 18.562 4.219 1 98.44 615 ALA A CA 1
ATOM 4958 C C . ALA A 1 615 ? 24.141 17.609 3.059 1 98.44 615 ALA A C 1
ATOM 4960 O O . ALA A 1 615 ? 25.25 17.531 2.553 1 98.44 615 ALA A O 1
ATOM 4961 N N . TYR A 1 616 ? 23.078 16.984 2.621 1 98.25 616 TYR A N 1
ATOM 4962 C CA . TYR A 1 616 ? 23.172 15.883 1.675 1 98.25 616 TYR A CA 1
ATOM 4963 C C . TYR A 1 616 ? 23.297 16.391 0.245 1 98.25 616 TYR A C 1
ATOM 4965 O O . TYR A 1 616 ? 22.719 17.438 -0.098 1 98.25 616 TYR A O 1
ATOM 4973 N N . GLU A 1 617 ? 24.062 15.672 -0.514 1 97.5 617 GLU A N 1
ATOM 4974 C CA . GLU A 1 617 ? 24.234 15.914 -1.943 1 97.5 617 GLU A CA 1
ATOM 4975 C C . GLU A 1 617 ? 23.781 14.703 -2.766 1 97.5 617 GLU A C 1
ATOM 4977 O O . GLU A 1 617 ? 24.234 13.586 -2.525 1 97.5 617 GLU A O 1
ATOM 4982 N N . PHE A 1 618 ? 22.859 14.898 -3.662 1 96.38 618 PHE A N 1
ATOM 4983 C CA . PHE A 1 618 ? 22.406 13.875 -4.594 1 96.38 618 PHE A CA 1
ATOM 4984 C C . PHE A 1 618 ? 22.828 14.203 -6.016 1 96.38 618 PHE A C 1
ATOM 4986 O O . PHE A 1 618 ? 22.75 15.359 -6.438 1 96.38 618 PHE A O 1
ATOM 4993 N N . THR A 1 619 ? 23.422 13.172 -6.703 1 91.44 619 THR A N 1
ATOM 4994 C CA . THR A 1 619 ? 23.859 13.375 -8.078 1 91.44 619 THR A CA 1
ATOM 4995 C C . THR A 1 619 ? 23.359 12.242 -8.977 1 91.44 619 THR A C 1
ATOM 4997 O O . THR A 1 619 ? 23.297 11.094 -8.555 1 91.44 619 THR A O 1
ATOM 5000 N N . ASN A 1 620 ? 22.859 12.492 -10.117 1 76 620 ASN A N 1
ATOM 5001 C CA . ASN A 1 620 ? 22.469 11.484 -11.094 1 76 620 ASN A CA 1
ATOM 5002 C C . ASN A 1 620 ? 23.578 11.234 -12.117 1 76 620 ASN A C 1
ATOM 5004 O O . ASN A 1 620 ? 23.922 12.125 -12.898 1 76 620 ASN A O 1
ATOM 5008 N N . GLU A 1 621 ? 24.531 10.258 -11.938 1 60.19 621 GLU A N 1
ATOM 5009 C CA . GLU A 1 621 ? 25.656 9.961 -12.82 1 60.19 621 GLU A CA 1
ATOM 5010 C C . GLU A 1 621 ? 25.188 9.609 -14.227 1 60.19 621 GLU A C 1
ATOM 5012 O O . GLU A 1 621 ? 25.953 9.664 -15.188 1 60.19 621 GLU A O 1
ATOM 5017 N N . ASN A 1 622 ? 24.156 8.859 -14.367 1 51.78 622 ASN A N 1
ATOM 5018 C CA . ASN A 1 622 ? 23.797 8.383 -15.695 1 51.78 622 ASN A CA 1
ATOM 5019 C C . ASN A 1 622 ? 23.734 9.531 -16.703 1 51.78 622 ASN A C 1
ATOM 5021 O O . ASN A 1 622 ? 23.234 9.359 -17.812 1 51.78 622 ASN A O 1
ATOM 5025 N N . GLN A 1 623 ? 24.141 10.633 -16.312 1 49.22 623 GLN A N 1
ATOM 5026 C CA . GLN A 1 623 ? 24.062 11.75 -17.25 1 49.22 623 GLN A CA 1
ATOM 5027 C C . GLN A 1 623 ? 25.203 11.688 -18.266 1 49.22 623 GLN A C 1
ATOM 5029 O O . GLN A 1 623 ? 25.719 12.719 -18.703 1 49.22 623 GLN A O 1
ATOM 5034 N N . GLU A 1 624 ? 25.703 10.516 -18.438 1 50.31 624 GLU A N 1
ATOM 5035 C CA . GLU A 1 624 ? 26.703 10.367 -19.5 1 50.31 624 GLU A CA 1
ATOM 5036 C C . GLU A 1 624 ? 26.094 10.594 -20.875 1 50.31 624 GLU A C 1
ATOM 5038 O O . GLU A 1 624 ? 26.703 10.258 -21.891 1 50.31 624 GLU A O 1
ATOM 5043 N N . SER A 1 625 ? 25.125 11.086 -21.078 1 56.81 625 SER A N 1
ATOM 5044 C CA . SER A 1 625 ? 24.625 11.266 -22.438 1 56.81 625 SER A CA 1
ATOM 5045 C C . SER A 1 625 ? 25.297 12.438 -23.141 1 56.81 625 SER A C 1
ATOM 5047 O O . SER A 1 625 ? 25.891 13.297 -22.484 1 56.81 625 SER A O 1
ATOM 5049 N N . LEU A 1 626 ? 25.438 12.359 -24.516 1 62.66 626 LEU A N 1
ATOM 5050 C CA . LEU A 1 626 ? 26.016 13.398 -25.359 1 62.66 626 LEU A CA 1
ATOM 5051 C C . LEU A 1 626 ? 25.484 14.773 -24.969 1 62.66 626 LEU A C 1
ATOM 5053 O O . LEU A 1 626 ? 24.266 14.977 -24.906 1 62.66 626 LEU A O 1
ATOM 5057 N N . GLY A 1 627 ? 26.359 15.539 -24.406 1 68.31 627 GLY A N 1
ATOM 5058 C CA . GLY A 1 627 ? 25.984 16.906 -24.094 1 68.31 627 GLY A CA 1
ATOM 5059 C C . GLY A 1 627 ? 25.469 17.672 -25.297 1 68.31 627 GLY A C 1
ATOM 5060 O O . GLY A 1 627 ? 26.078 17.641 -26.359 1 68.31 627 GLY A O 1
ATOM 5061 N N . VAL A 1 628 ? 24.297 18.234 -25.297 1 77.75 628 VAL A N 1
ATOM 5062 C CA . VAL A 1 628 ? 23.734 19.125 -26.297 1 77.75 628 VAL A CA 1
ATOM 5063 C C . VAL A 1 628 ? 23.391 20.469 -25.672 1 77.75 628 VAL A C 1
ATOM 5065 O O . VAL A 1 628 ? 22.844 20.531 -24.562 1 77.75 628 VAL A O 1
ATOM 5068 N N . SER A 1 629 ? 23.922 21.5 -26.281 1 81.94 629 SER A N 1
ATOM 5069 C CA . SER A 1 629 ? 23.656 22.844 -25.766 1 81.94 629 SER A CA 1
ATOM 5070 C C . SER A 1 629 ? 23.078 23.75 -26.844 1 81.94 629 SER A C 1
ATOM 5072 O O . SER A 1 629 ? 23.25 23.484 -28.031 1 81.94 629 SER A O 1
ATOM 5074 N N . ILE A 1 630 ? 22.359 24.75 -26.453 1 85.25 630 ILE A N 1
ATOM 5075 C CA . ILE A 1 630 ? 21.953 25.828 -27.359 1 85.25 630 ILE A CA 1
ATOM 5076 C C . ILE A 1 630 ? 23.141 26.75 -27.625 1 85.25 630 ILE A C 1
ATOM 5078 O O . ILE A 1 630 ? 23.656 27.406 -26.734 1 85.25 630 ILE A O 1
ATOM 5082 N N . ALA A 1 631 ? 23.594 26.75 -28.875 1 83.25 631 ALA A N 1
ATOM 5083 C CA . ALA A 1 631 ? 24.828 27.438 -29.25 1 83.25 631 ALA A CA 1
ATOM 5084 C C . ALA A 1 631 ? 24.625 28.938 -29.359 1 83.25 631 ALA A C 1
ATOM 5086 O O . ALA A 1 631 ? 25.562 29.719 -29.172 1 83.25 631 ALA A O 1
ATOM 5087 N N . ASN A 1 632 ? 23.422 29.438 -29.688 1 85.06 632 ASN A N 1
ATOM 5088 C CA . ASN A 1 632 ? 23.203 30.859 -29.922 1 85.06 632 ASN A CA 1
ATOM 5089 C C . ASN A 1 632 ? 22.359 31.484 -28.828 1 85.06 632 ASN A C 1
ATOM 5091 O O . ASN A 1 632 ? 21.469 32.312 -29.109 1 85.06 632 ASN A O 1
ATOM 5095 N N . LYS A 1 633 ? 22.688 31.156 -27.609 1 82.38 633 LYS A N 1
ATOM 5096 C CA . LYS A 1 633 ? 21.922 31.688 -26.484 1 82.38 633 LYS A CA 1
ATOM 5097 C C . LYS A 1 633 ? 21.969 33.219 -26.469 1 82.38 633 LYS A C 1
ATOM 5099 O O . LYS A 1 633 ? 20.953 33.875 -26.203 1 82.38 633 LYS A O 1
ATOM 5104 N N . GLN A 1 634 ? 23.125 33.75 -26.812 1 79 634 GLN A N 1
ATOM 5105 C CA . GLN A 1 634 ? 23.297 35.219 -26.781 1 79 634 GLN A CA 1
ATOM 5106 C C . GLN A 1 634 ? 22.422 35.875 -27.828 1 79 634 GLN A C 1
ATOM 5108 O O . GLN A 1 634 ? 21.797 36.906 -27.547 1 79 634 GLN A O 1
ATOM 5113 N N . ALA A 1 635 ? 22.328 35.312 -28.969 1 81.19 635 ALA A N 1
ATOM 5114 C CA . ALA A 1 635 ? 21.5 35.906 -30.031 1 81.19 635 ALA A CA 1
ATOM 5115 C C . ALA A 1 635 ? 20.016 35.844 -29.656 1 81.19 635 ALA A C 1
ATOM 5117 O O . ALA A 1 635 ? 19.234 36.688 -30.078 1 81.19 635 ALA A O 1
ATOM 5118 N N . LEU A 1 636 ? 19.734 34.906 -28.766 1 83.31 636 LEU A N 1
ATOM 5119 C CA . LEU A 1 636 ? 18.328 34.688 -28.438 1 83.31 636 LEU A CA 1
ATOM 5120 C C . LEU A 1 636 ? 17.875 35.688 -27.375 1 83.31 636 LEU A C 1
ATOM 5122 O O . LEU A 1 636 ? 16.672 35.844 -27.156 1 83.31 636 LEU A O 1
ATOM 5126 N N . GLN A 1 637 ? 18.828 36.344 -26.828 1 79 637 GLN A N 1
ATOM 5127 C CA . GLN A 1 637 ? 18.484 37.375 -25.844 1 79 637 GLN A CA 1
ATOM 5128 C C . GLN A 1 637 ? 18.109 38.688 -26.5 1 79 637 GLN A C 1
ATOM 5130 O O . GLN A 1 637 ? 17.656 39.625 -25.844 1 79 637 GLN A O 1
ATOM 5135 N N . ASN A 1 638 ? 18.328 38.812 -27.766 1 77.75 638 ASN A N 1
ATOM 5136 C CA . ASN A 1 638 ? 18.031 40.031 -28.516 1 77.75 638 ASN A CA 1
ATOM 5137 C C . ASN A 1 638 ? 17.453 39.688 -29.891 1 77.75 638 ASN A C 1
ATOM 5139 O O . ASN A 1 638 ? 18.094 39.938 -30.906 1 77.75 638 ASN A O 1
ATOM 5143 N N . VAL A 1 639 ? 16.234 39.312 -29.828 1 79.12 639 VAL A N 1
ATOM 5144 C CA . VAL A 1 639 ? 15.586 38.906 -31.062 1 79.12 639 VAL A CA 1
ATOM 5145 C C . VAL A 1 639 ? 14.75 40.062 -31.625 1 79.12 639 VAL A C 1
ATOM 5147 O O . VAL A 1 639 ? 13.922 40.625 -30.922 1 79.12 639 VAL A O 1
ATOM 5150 N N . THR A 1 640 ? 15.016 40.594 -32.781 1 71.69 640 THR A N 1
ATOM 5151 C CA . THR A 1 640 ? 14.359 41.75 -33.375 1 71.69 640 THR A CA 1
ATOM 5152 C C . THR A 1 640 ? 13.18 41.312 -34.219 1 71.69 640 THR A C 1
ATOM 5154 O O . THR A 1 640 ? 12.219 42.062 -34.406 1 71.69 640 THR A O 1
ATOM 5157 N N . GLY A 1 641 ? 13.047 40.156 -34.812 1 67.75 641 GLY A N 1
ATOM 5158 C CA . GLY A 1 641 ? 12.016 39.75 -35.75 1 67.75 641 GLY A CA 1
ATOM 5159 C C . GLY A 1 641 ? 10.93 38.906 -35.125 1 67.75 641 GLY A C 1
ATOM 5160 O O . GLY A 1 641 ? 10.875 38.781 -33.906 1 67.75 641 GLY A O 1
ATOM 5161 N N . THR A 1 642 ? 10 38.625 -35.906 1 71.06 642 THR A N 1
ATOM 5162 C CA . THR A 1 642 ? 8.859 37.812 -35.5 1 71.06 642 THR A CA 1
ATOM 5163 C C . THR A 1 642 ? 9.273 36.344 -35.375 1 71.06 642 THR A C 1
ATOM 5165 O O . THR A 1 642 ? 8.531 35.531 -34.812 1 71.06 642 THR A O 1
ATOM 5168 N N . TYR A 1 643 ? 10.547 36.125 -35.812 1 78.56 643 TYR A N 1
ATOM 5169 C CA . TYR A 1 643 ? 11.047 34.75 -35.75 1 78.56 643 TYR A CA 1
ATOM 5170 C C . TYR A 1 643 ? 12.406 34.719 -35.062 1 78.56 643 TYR A C 1
ATOM 5172 O O . TYR A 1 643 ? 13.164 35.688 -35.125 1 78.56 643 TYR A O 1
ATOM 5180 N N . PHE A 1 644 ? 12.711 33.594 -34.344 1 83.62 644 PHE A N 1
ATOM 5181 C CA . PHE A 1 644 ? 14.047 33.344 -33.812 1 83.62 644 PHE A CA 1
ATOM 5182 C C . PHE A 1 644 ? 14.492 31.922 -34.094 1 83.62 644 PHE A C 1
ATOM 5184 O O . PHE A 1 644 ? 13.656 31.031 -34.281 1 83.62 644 PHE A O 1
ATOM 5191 N N . THR A 1 645 ? 15.781 31.859 -34.344 1 81.94 645 THR A N 1
ATOM 5192 C CA . THR A 1 645 ? 16.406 30.562 -34.625 1 81.94 645 THR A CA 1
ATOM 5193 C C . THR A 1 645 ? 17.109 30.016 -33.406 1 81.94 645 THR A C 1
ATOM 5195 O O . THR A 1 645 ? 17.844 30.75 -32.719 1 81.94 645 THR A O 1
ATOM 5198 N N . VAL A 1 646 ? 16.891 28.734 -33.062 1 86.31 646 VAL A N 1
ATOM 5199 C CA . VAL A 1 646 ? 17.609 28 -32.031 1 86.31 646 VAL A CA 1
ATOM 5200 C C . VAL A 1 646 ? 18.641 27.094 -32.656 1 86.31 646 VAL A C 1
ATOM 5202 O O . VAL A 1 646 ? 18.328 26.25 -33.5 1 86.31 646 VAL A O 1
ATOM 5205 N N . LYS A 1 647 ? 19.891 27.344 -32.312 1 85.75 647 LYS A N 1
ATOM 5206 C CA . LYS A 1 647 ? 20.984 26.516 -32.781 1 85.75 647 LYS A CA 1
ATOM 5207 C C . LYS A 1 647 ? 21.453 25.547 -31.703 1 85.75 647 LYS A C 1
ATOM 5209 O O . LYS A 1 647 ? 21.906 25.969 -30.641 1 85.75 647 LYS A O 1
ATOM 5214 N N . LEU A 1 648 ? 21.375 24.234 -31.969 1 86.69 648 LEU A N 1
ATOM 5215 C CA . LEU A 1 648 ? 21.844 23.203 -31.047 1 86.69 648 LEU A CA 1
ATOM 5216 C C . LEU A 1 648 ? 23.234 22.719 -31.438 1 86.69 648 LEU A C 1
ATOM 5218 O O . LEU A 1 648 ? 23.531 22.547 -32.625 1 86.69 648 LEU A O 1
ATOM 5222 N N . LYS A 1 649 ? 24.094 22.594 -30.453 1 85.38 649 LYS A N 1
ATOM 5223 C CA . LYS A 1 649 ? 25.422 22.047 -30.656 1 85.38 649 LYS A CA 1
ATOM 5224 C C . LYS A 1 649 ? 25.688 20.891 -29.688 1 85.38 649 LYS A C 1
ATOM 5226 O O . LYS A 1 649 ? 25.469 21.016 -28.484 1 85.38 649 LYS A O 1
ATOM 5231 N N . ALA A 1 650 ? 26.156 19.734 -30.266 1 79.81 650 ALA A N 1
ATOM 5232 C CA . ALA A 1 650 ? 26.562 18.594 -29.438 1 79.81 650 ALA A CA 1
ATOM 5233 C C . ALA A 1 650 ? 28.031 18.688 -29.062 1 79.81 650 ALA A C 1
ATOM 5235 O O . ALA A 1 650 ? 28.844 19.219 -29.828 1 79.81 650 ALA A O 1
ATOM 5236 N N . GLU A 1 651 ? 28.344 18.219 -27.859 1 76.94 651 GLU A N 1
ATOM 5237 C CA . GLU A 1 651 ? 29.734 18.234 -27.406 1 76.94 651 GLU A CA 1
ATOM 5238 C C . GLU A 1 651 ? 30.594 17.344 -28.297 1 76.94 651 GLU A C 1
ATOM 5240 O O . GLU A 1 651 ? 30.094 16.438 -28.969 1 76.94 651 GLU A O 1
ATOM 5245 N N . SER A 1 652 ? 31.953 17.859 -28.484 1 70.94 652 SER A N 1
ATOM 5246 C CA . SER A 1 652 ? 32.906 17.031 -29.203 1 70.94 652 SER A CA 1
ATOM 5247 C C . SER A 1 652 ? 33.469 15.914 -28.312 1 70.94 652 SER A C 1
ATOM 5249 O O . SER A 1 652 ? 33.906 16.156 -27.203 1 70.94 652 SER A O 1
ATOM 5251 N N . VAL A 1 653 ? 33.031 14.75 -28.609 1 62.22 653 VAL A N 1
ATOM 5252 C CA . VAL A 1 653 ? 33.562 13.656 -27.797 1 62.22 653 VAL A CA 1
ATOM 5253 C C . VAL A 1 653 ? 34.375 12.703 -28.672 1 62.22 653 VAL A C 1
ATOM 5255 O O . VAL A 1 653 ? 33.938 12.367 -29.781 1 62.22 653 VAL A O 1
ATOM 5258 N N . GLU A 1 654 ? 35.719 12.586 -28.688 1 57.06 654 GLU A N 1
ATOM 5259 C CA . GLU A 1 654 ? 36.594 11.766 -29.516 1 57.06 654 GLU A CA 1
ATOM 5260 C C . GLU A 1 654 ? 36.406 10.281 -29.219 1 57.06 654 GLU A C 1
ATOM 5262 O O . GLU A 1 654 ? 36.562 9.438 -30.109 1 57.06 654 GLU A O 1
ATOM 5267 N N . ASN A 1 655 ? 35.844 9.695 -28.188 1 50.47 655 ASN A N 1
ATOM 5268 C CA . ASN A 1 655 ? 36.062 8.273 -27.938 1 50.47 655 ASN A CA 1
ATOM 5269 C C . ASN A 1 655 ? 35 7.711 -26.984 1 50.47 655 ASN A C 1
ATOM 5271 O O . ASN A 1 655 ? 35.281 6.75 -26.25 1 50.47 655 ASN A O 1
ATOM 5275 N N . SER A 1 656 ? 33.906 8.305 -26.719 1 49.16 656 SER A N 1
ATOM 5276 C CA . SER A 1 656 ? 33.094 7.586 -25.734 1 49.16 656 SER A CA 1
ATOM 5277 C C . SER A 1 656 ? 31.859 6.996 -26.375 1 49.16 656 SER A C 1
ATOM 5279 O O . SER A 1 656 ? 31.125 7.691 -27.094 1 49.16 656 SER A O 1
ATOM 5281 N N . LEU A 1 657 ? 31.641 5.629 -26.344 1 51.12 657 LEU A N 1
ATOM 5282 C CA . LEU A 1 657 ? 30.547 4.809 -26.844 1 51.12 657 LEU A CA 1
ATOM 5283 C C . LEU A 1 657 ? 29.203 5.277 -26.266 1 51.12 657 LEU A C 1
ATOM 5285 O O . LEU A 1 657 ? 28.172 5.203 -26.938 1 51.12 657 LEU A O 1
ATOM 5289 N N . PHE A 1 658 ? 29.094 5.691 -25.094 1 51 658 PHE A N 1
ATOM 5290 C CA . PHE A 1 658 ? 27.844 6.02 -24.406 1 51 658 PHE A CA 1
ATOM 5291 C C . PHE A 1 658 ? 27.344 7.395 -24.828 1 51 658 PHE A C 1
ATOM 5293 O O . PHE A 1 658 ? 26.234 7.789 -24.469 1 51 658 PHE A O 1
ATOM 5300 N N . LYS A 1 659 ? 28.234 8.148 -25.719 1 61.88 659 LYS A N 1
ATOM 5301 C CA . LYS A 1 659 ? 27.891 9.5 -26.172 1 61.88 659 LYS A CA 1
ATOM 5302 C C . LYS A 1 659 ? 27.828 9.57 -27.688 1 61.88 659 LYS A C 1
ATOM 5304 O O . LYS A 1 659 ? 28.188 10.586 -28.281 1 61.88 659 LYS A O 1
ATOM 5309 N N . ALA A 1 660 ? 27.469 8.586 -28.266 1 61.75 660 ALA A N 1
ATOM 5310 C CA . ALA A 1 660 ? 27.5 8.547 -29.734 1 61.75 660 ALA A CA 1
ATOM 5311 C C . ALA A 1 660 ? 26.406 9.43 -30.328 1 61.75 660 ALA A C 1
ATOM 5313 O O . ALA A 1 660 ? 26.625 10.094 -31.344 1 61.75 660 ALA A O 1
ATOM 5314 N N . GLU A 1 661 ? 25.203 9.32 -29.734 1 69.31 661 GLU A N 1
ATOM 5315 C CA . GLU A 1 661 ? 24.125 10.156 -30.266 1 69.31 661 GLU A CA 1
ATOM 5316 C C . GLU A 1 661 ? 23.109 10.5 -29.172 1 69.31 661 GLU A C 1
ATOM 5318 O O . GLU A 1 661 ? 23.047 9.82 -28.141 1 69.31 661 GLU A O 1
ATOM 5323 N N . ARG A 1 662 ? 22.562 11.711 -29.219 1 71.62 662 ARG A N 1
ATOM 5324 C CA . ARG A 1 662 ? 21.469 12.141 -28.359 1 71.62 662 ARG A CA 1
ATOM 5325 C C . ARG A 1 662 ? 20.328 12.727 -29.172 1 71.62 662 ARG A C 1
ATOM 5327 O O . ARG A 1 662 ? 20.547 13.562 -30.047 1 71.62 662 ARG A O 1
ATOM 5334 N N . LYS A 1 663 ? 19.156 12.266 -28.984 1 73.31 663 LYS A N 1
ATOM 5335 C CA . LYS A 1 663 ? 17.984 12.812 -29.641 1 73.31 663 LYS A CA 1
ATOM 5336 C C . LYS A 1 663 ? 17.266 13.812 -28.75 1 73.31 663 LYS A C 1
ATOM 5338 O O . LYS A 1 663 ? 16.922 13.5 -27.609 1 73.31 663 LYS A O 1
ATOM 5343 N N . VAL A 1 664 ? 17.141 15.055 -29.297 1 79.06 664 VAL A N 1
ATOM 5344 C CA . VAL A 1 664 ? 16.578 16.125 -28.484 1 79.06 664 VAL A CA 1
ATOM 5345 C C . VAL A 1 664 ? 15.422 16.781 -29.25 1 79.06 664 VAL A C 1
ATOM 5347 O O . VAL A 1 664 ? 15.32 16.656 -30.469 1 79.06 664 VAL A O 1
ATOM 5350 N N . VAL A 1 665 ? 14.438 17.406 -28.469 1 79.31 665 VAL A N 1
ATOM 5351 C CA . VAL A 1 665 ? 13.422 18.312 -29 1 79.31 665 VAL A CA 1
ATOM 5352 C C . VAL A 1 665 ? 13.57 19.688 -28.359 1 79.31 665 VAL A C 1
ATOM 5354 O O . VAL A 1 665 ? 14.078 19.797 -27.234 1 79.31 665 VAL A O 1
ATOM 5357 N N . ILE A 1 666 ? 13.18 20.75 -29.156 1 80 666 ILE A N 1
ATOM 5358 C CA . ILE A 1 666 ? 13.133 22.125 -28.641 1 80 666 ILE A CA 1
ATOM 5359 C C . ILE A 1 666 ? 11.695 22.484 -28.266 1 80 666 ILE A C 1
ATOM 5361 O O . ILE A 1 666 ? 10.781 22.344 -29.078 1 80 666 ILE A O 1
ATOM 5365 N N . GLN A 1 667 ? 11.625 22.844 -27.016 1 78.5 667 GLN A N 1
ATOM 5366 C CA . GLN A 1 667 ? 10.328 23.297 -26.531 1 78.5 667 GLN A CA 1
ATOM 5367 C C . GLN A 1 667 ? 10.352 24.781 -26.172 1 78.5 667 GLN A C 1
ATOM 5369 O O . GLN A 1 667 ? 11.312 25.266 -25.562 1 78.5 667 GLN A O 1
ATOM 5374 N N . ILE A 1 668 ? 9.258 25.5 -26.578 1 77 668 ILE A N 1
ATOM 5375 C CA . ILE A 1 668 ? 9.133 26.938 -26.281 1 77 668 ILE A CA 1
ATOM 5376 C C . ILE A 1 668 ? 8.055 27.141 -25.219 1 77 668 ILE A C 1
ATOM 5378 O O . ILE A 1 668 ? 6.922 26.688 -25.375 1 77 668 ILE A O 1
ATOM 5382 N N . TYR A 1 669 ? 8.602 27.766 -24.156 1 73.12 669 TYR A N 1
ATOM 5383 C CA . TYR A 1 669 ? 7.668 28.062 -23.062 1 73.12 669 TYR A CA 1
ATOM 5384 C C . TYR A 1 669 ? 7.414 29.562 -22.969 1 73.12 669 TYR A C 1
ATOM 5386 O O . TYR A 1 669 ? 8.344 30.375 -23.109 1 73.12 669 TYR A O 1
ATOM 5394 N N . GLY A 1 670 ? 6.211 30.047 -22.844 1 67.38 670 GLY A N 1
ATOM 5395 C CA . GLY A 1 670 ? 5.805 31.391 -22.484 1 67.38 670 GLY A CA 1
ATOM 5396 C C . GLY A 1 670 ? 5.047 31.469 -21.188 1 67.38 670 GLY A C 1
ATOM 5397 O O . GLY A 1 670 ? 3.979 30.875 -21.047 1 67.38 670 GLY A O 1
ATOM 5398 N N . ASN A 1 671 ? 5.609 32.25 -20.328 1 60.69 671 ASN A N 1
ATOM 5399 C CA . ASN A 1 671 ? 5.012 32.438 -19 1 60.69 671 ASN A CA 1
ATOM 5400 C C . ASN A 1 671 ? 4.699 31.109 -18.344 1 60.69 671 ASN A C 1
ATOM 5402 O O . ASN A 1 671 ? 3.6 30.906 -17.828 1 60.69 671 ASN A O 1
ATOM 5406 N N . GLY A 1 672 ? 5.699 30.188 -18.562 1 60.91 672 GLY A N 1
ATOM 5407 C CA . GLY A 1 672 ? 5.602 28.906 -17.891 1 60.91 672 GLY A CA 1
ATOM 5408 C C . GLY A 1 672 ? 4.773 27.891 -18.656 1 60.91 672 GLY A C 1
ATOM 5409 O O . GLY A 1 672 ? 4.625 26.75 -18.219 1 60.91 672 GLY A O 1
ATOM 5410 N N . THR A 1 673 ? 4.191 28.328 -19.703 1 64.06 673 THR A N 1
ATOM 5411 C CA . THR A 1 673 ? 3.354 27.453 -20.516 1 64.06 673 THR A CA 1
ATOM 5412 C C . THR A 1 673 ? 4.09 27.016 -21.781 1 64.06 673 THR A C 1
ATOM 5414 O O . THR A 1 673 ? 4.75 27.844 -22.422 1 64.06 673 THR A O 1
ATOM 5417 N N . LEU A 1 674 ? 3.957 25.719 -22.188 1 67.56 674 LEU A N 1
ATOM 5418 C CA . LEU A 1 674 ? 4.551 25.25 -23.422 1 67.56 674 LEU A CA 1
ATOM 5419 C C . LEU A 1 674 ? 3.816 25.812 -24.625 1 67.56 674 LEU A C 1
ATOM 5421 O O . LEU A 1 674 ? 2.607 25.625 -24.781 1 67.56 674 LEU A O 1
ATOM 5425 N N . LEU A 1 675 ? 4.445 26.531 -25.375 1 68.12 675 LEU A N 1
ATOM 5426 C CA . LEU A 1 675 ? 3.883 27.203 -26.547 1 68.12 675 LEU A CA 1
ATOM 5427 C C . LEU A 1 675 ? 4.086 26.344 -27.797 1 68.12 675 LEU A C 1
ATOM 5429 O O . LEU A 1 675 ? 3.211 26.281 -28.656 1 68.12 675 LEU A O 1
ATOM 5433 N N . SER A 1 676 ? 5.285 25.797 -27.922 1 70.5 676 SER A N 1
ATOM 5434 C CA . SER A 1 676 ? 5.633 25.047 -29.125 1 70.5 676 SER A CA 1
ATOM 5435 C C . SER A 1 676 ? 6.711 24 -28.828 1 70.5 676 SER A C 1
ATOM 5437 O O . SER A 1 676 ? 7.496 24.172 -27.906 1 70.5 676 SER A O 1
ATOM 5439 N N . THR A 1 677 ? 6.586 22.859 -29.594 1 73.88 677 THR A N 1
ATOM 5440 C CA . THR A 1 677 ? 7.613 21.828 -29.562 1 73.88 677 THR A CA 1
ATOM 5441 C C . THR A 1 677 ? 8.117 21.516 -30.969 1 73.88 677 THR A C 1
ATOM 5443 O O . THR A 1 677 ? 7.328 21.391 -31.891 1 73.88 677 THR A O 1
ATOM 5446 N N . SER A 1 678 ? 9.43 21.391 -31.094 1 74.12 678 SER A N 1
ATOM 5447 C CA . SER A 1 678 ? 10.055 21.141 -32.406 1 74.12 678 SER A CA 1
ATOM 5448 C C . SER A 1 678 ? 9.992 19.656 -32.75 1 74.12 678 SER A C 1
ATOM 5450 O O . SER A 1 678 ? 9.516 18.844 -31.969 1 74.12 678 SER A O 1
ATOM 5452 N N . SER A 1 679 ? 10.445 19.344 -34.094 1 68.88 679 SER A N 1
ATOM 5453 C CA . SER A 1 679 ? 10.75 17.969 -34.469 1 68.88 679 SER A CA 1
ATOM 5454 C C . SER A 1 679 ? 11.953 17.422 -33.688 1 68.88 679 SER A C 1
ATOM 5456 O O . SER A 1 679 ? 12.695 18.203 -33.094 1 68.88 679 SER A O 1
ATOM 5458 N N . VAL A 1 680 ? 12.164 16.094 -33.812 1 75.94 680 VAL A N 1
ATOM 5459 C CA . VAL A 1 680 ? 13.273 15.445 -33.094 1 75.94 680 VAL A CA 1
ATOM 5460 C C . VAL A 1 680 ? 14.57 15.695 -33.875 1 75.94 680 VAL A C 1
ATOM 5462 O O . VAL A 1 680 ? 14.633 15.508 -35.094 1 75.94 680 VAL A O 1
ATOM 5465 N N . TYR A 1 681 ? 15.578 16.172 -33.156 1 79.19 681 TYR A N 1
ATOM 5466 C CA . TYR A 1 681 ? 16.922 16.328 -33.688 1 79.19 681 TYR A CA 1
ATOM 5467 C C . TYR A 1 681 ? 17.844 15.234 -33.156 1 79.19 681 TYR A C 1
ATOM 5469 O O . TYR A 1 681 ? 17.938 15.031 -31.953 1 79.19 681 TYR A O 1
ATOM 5477 N N . ARG A 1 682 ? 18.422 14.461 -34.062 1 75.69 682 ARG A N 1
ATOM 5478 C CA . ARG A 1 682 ? 19.484 13.516 -33.688 1 75.69 682 ARG A CA 1
ATOM 5479 C C . ARG A 1 682 ? 20.844 14.211 -33.625 1 75.69 682 ARG A C 1
ATOM 5481 O O . ARG A 1 682 ? 21.406 14.562 -34.656 1 75.69 682 ARG A O 1
ATOM 5488 N N . MET A 1 683 ? 21.328 14.281 -32.406 1 79.88 683 MET A N 1
ATOM 5489 C CA . MET A 1 683 ? 22.609 14.953 -32.219 1 79.88 683 MET A CA 1
ATOM 5490 C C . MET A 1 683 ? 23.75 13.945 -32.094 1 79.88 683 MET A C 1
ATOM 5492 O O . MET A 1 683 ? 23.641 12.969 -31.344 1 79.88 683 MET A O 1
ATOM 5496 N N . THR A 1 684 ? 24.766 14.008 -32.875 1 76.25 684 THR A N 1
ATOM 5497 C CA . THR A 1 684 ? 26.016 13.258 -32.781 1 76.25 684 THR A CA 1
ATOM 5498 C C . THR A 1 684 ? 27.156 14.164 -32.344 1 76.25 684 THR A C 1
ATOM 5500 O O . THR A 1 684 ? 27.047 15.391 -32.406 1 76.25 684 THR A O 1
ATOM 5503 N N . PRO A 1 685 ? 28.188 13.539 -31.812 1 73.56 685 PRO A N 1
ATOM 5504 C CA . PRO A 1 685 ? 29.281 14.383 -31.328 1 73.56 685 PRO A CA 1
ATOM 5505 C C . PRO A 1 685 ? 29.703 15.438 -32.344 1 73.56 685 PRO A C 1
ATOM 5507 O O . PRO A 1 685 ? 29.906 15.117 -33.531 1 73.56 685 PRO A O 1
ATOM 5510 N N . SER A 1 686 ? 29.75 16.672 -32 1 76.44 686 SER A N 1
ATOM 5511 C CA . SER A 1 686 ? 30.203 17.844 -32.75 1 76.44 686 SER A CA 1
ATOM 5512 C C . SER A 1 686 ? 29.188 18.25 -33.812 1 76.44 686 SER A C 1
ATOM 5514 O O . SER A 1 686 ? 29.469 19.109 -34.625 1 76.44 686 SER A O 1
ATOM 5516 N N . SER A 1 687 ? 27.984 17.703 -33.75 1 81.12 687 SER A N 1
ATOM 5517 C CA . SER A 1 687 ? 26.969 18.094 -34.719 1 81.12 687 SER A CA 1
ATOM 5518 C C . SER A 1 687 ? 26.281 19.391 -34.312 1 81.12 687 SER A C 1
ATOM 5520 O O . SER A 1 687 ? 26.281 19.766 -33.125 1 81.12 687 SER A O 1
ATOM 5522 N N . VAL A 1 688 ? 25.828 20.156 -35.344 1 82.31 688 VAL A N 1
ATOM 5523 C CA . VAL A 1 688 ? 25.078 21.375 -35.156 1 82.31 688 VAL A CA 1
ATOM 5524 C C . VAL A 1 688 ? 23.734 21.281 -35.875 1 82.31 688 VAL A C 1
ATOM 5526 O O . VAL A 1 688 ? 23.672 20.828 -37.031 1 82.31 688 VAL A O 1
ATOM 5529 N N . GLN A 1 689 ? 22.562 21.625 -35.219 1 81.5 689 GLN A N 1
ATOM 5530 C CA . GLN A 1 689 ? 21.219 21.672 -35.781 1 81.5 689 GLN A CA 1
ATOM 5531 C C . GLN A 1 689 ? 20.547 23.016 -35.5 1 81.5 689 GLN A C 1
ATOM 5533 O O . GLN A 1 689 ? 20.734 23.578 -34.406 1 81.5 689 GLN A O 1
ATOM 5538 N N . GLU A 1 690 ? 19.812 23.531 -36.5 1 81.56 690 GLU A N 1
ATOM 5539 C CA . GLU A 1 690 ? 19.109 24.781 -36.312 1 81.56 690 GLU A CA 1
ATOM 5540 C C . GLU A 1 690 ? 17.594 24.609 -36.531 1 81.56 690 GLU A C 1
ATOM 5542 O O . GLU A 1 690 ? 17.172 23.812 -37.344 1 81.56 690 GLU A O 1
ATOM 5547 N N . ALA A 1 691 ? 16.797 25.25 -35.656 1 80.5 691 ALA A N 1
ATOM 5548 C CA . ALA A 1 691 ? 15.336 25.312 -35.75 1 80.5 691 ALA A CA 1
ATOM 5549 C C . ALA A 1 691 ? 14.828 26.734 -35.594 1 80.5 691 ALA A C 1
ATOM 5551 O O . ALA A 1 691 ? 15.328 27.5 -34.75 1 80.5 691 ALA A O 1
ATOM 5552 N N . GLU A 1 692 ? 13.859 27.078 -36.438 1 79 692 GLU A N 1
ATOM 5553 C CA . GLU A 1 692 ? 13.273 28.422 -36.406 1 79 692 GLU A CA 1
ATOM 5554 C C . GLU A 1 692 ? 11.883 28.391 -35.781 1 79 692 GLU A C 1
ATOM 5556 O O . GLU A 1 692 ? 11.094 27.484 -36.062 1 79 692 GLU A O 1
ATOM 5561 N N . PHE A 1 693 ? 11.734 29.344 -34.875 1 80.94 693 PHE A N 1
ATOM 5562 C CA . PHE A 1 693 ? 10.445 29.469 -34.188 1 80.94 693 PHE A CA 1
ATOM 5563 C C . PHE A 1 693 ? 9.898 30.891 -34.312 1 80.94 693 PHE A C 1
ATOM 5565 O O . PHE A 1 693 ? 10.664 31.844 -34.5 1 80.94 693 PHE A O 1
ATOM 5572 N N . ALA A 1 694 ? 8.422 30.969 -34.219 1 73.75 694 ALA A N 1
ATOM 5573 C CA . ALA A 1 694 ? 7.781 32.281 -34.188 1 73.75 694 ALA A CA 1
ATOM 5574 C C . ALA A 1 694 ? 7.703 32.812 -32.781 1 73.75 694 ALA A C 1
ATOM 5576 O O . ALA A 1 694 ? 7.402 32.062 -31.844 1 73.75 694 ALA A O 1
ATOM 5577 N N . LEU A 1 695 ? 8.156 33.969 -32.594 1 67.12 695 LEU A N 1
ATOM 5578 C CA . LEU A 1 695 ? 8.055 34.625 -31.297 1 67.12 695 LEU A CA 1
ATOM 5579 C C . LEU A 1 695 ? 6.605 35 -31 1 67.12 695 LEU A C 1
ATOM 5581 O O . LEU A 1 695 ? 5.941 35.656 -31.812 1 67.12 695 LEU A O 1
ATOM 5585 N N . ALA A 1 696 ? 5.949 34.438 -30.125 1 59.12 696 ALA A N 1
ATOM 5586 C CA . ALA A 1 696 ? 4.559 34.656 -29.75 1 59.12 696 ALA A CA 1
ATOM 5587 C C . ALA A 1 696 ? 4.355 36.094 -29.25 1 59.12 696 ALA A C 1
ATOM 5589 O O . ALA A 1 696 ? 5.312 36.75 -28.844 1 59.12 696 ALA A O 1
ATOM 5590 N N . ALA A 1 697 ? 3.131 36.656 -29.453 1 53.56 697 ALA A N 1
ATOM 5591 C CA . ALA A 1 697 ? 2.756 38 -29 1 53.56 697 ALA A CA 1
ATOM 5592 C C . ALA A 1 697 ? 3.09 38.219 -27.531 1 53.56 697 ALA A C 1
ATOM 5594 O O . ALA A 1 697 ? 3.084 39.344 -27.047 1 53.56 697 ALA A O 1
ATOM 5595 N N . THR A 1 698 ? 3.312 37.094 -26.891 1 54.84 698 THR A N 1
ATOM 5596 C CA . THR A 1 698 ? 3.637 37.281 -25.484 1 54.84 698 THR A CA 1
ATOM 5597 C C . THR A 1 698 ? 5.145 37.469 -25.297 1 54.84 698 THR A C 1
ATOM 5599 O O . THR A 1 698 ? 5.934 36.875 -26.031 1 54.84 698 THR A O 1
ATOM 5602 N N . GLY A 1 699 ? 5.562 38.656 -24.812 1 60.75 699 GLY A N 1
ATOM 5603 C CA . GLY A 1 699 ? 6.887 39.188 -24.5 1 60.75 699 GLY A CA 1
ATOM 5604 C C . GLY A 1 699 ? 7.961 38.125 -24.5 1 60.75 699 GLY A C 1
ATOM 5605 O O . GLY A 1 699 ? 8.062 37.312 -25.453 1 60.75 699 GLY A O 1
ATOM 5606 N N . ASN A 1 700 ? 8.648 37.75 -23.484 1 66.94 700 ASN A N 1
ATOM 5607 C CA . ASN A 1 700 ? 9.797 36.875 -23.266 1 66.94 700 ASN A CA 1
ATOM 5608 C C . ASN A 1 700 ? 9.383 35.406 -23.188 1 66.94 700 ASN A C 1
ATOM 5610 O O . ASN A 1 700 ? 8.391 35.094 -22.547 1 66.94 700 ASN A O 1
ATOM 5614 N N . VAL A 1 701 ? 9.953 34.562 -24.219 1 77.81 701 VAL A N 1
ATOM 5615 C CA . VAL A 1 701 ? 9.688 33.125 -24.188 1 77.81 701 VAL A CA 1
ATOM 5616 C C . VAL A 1 701 ? 10.938 32.375 -23.734 1 77.81 701 VAL A C 1
ATOM 5618 O O . VAL A 1 701 ? 12.039 32.938 -23.734 1 77.81 701 VAL A O 1
ATOM 5621 N N . LYS A 1 702 ? 10.68 31.062 -23.344 1 80.69 702 LYS A N 1
ATOM 5622 C CA . LYS A 1 702 ? 11.766 30.188 -22.906 1 80.69 702 LYS A CA 1
ATOM 5623 C C . LYS A 1 702 ? 11.898 28.984 -23.812 1 80.69 702 LYS A C 1
ATOM 5625 O O . LYS A 1 702 ? 10.898 28.359 -24.203 1 80.69 702 LYS A O 1
ATOM 5630 N N . VAL A 1 703 ? 13.109 28.844 -24.297 1 82.88 703 VAL A N 1
ATOM 5631 C CA . VAL A 1 703 ? 13.453 27.656 -25.078 1 82.88 703 VAL A CA 1
ATOM 5632 C C . VAL A 1 703 ? 14.008 26.562 -24.172 1 82.88 703 VAL A C 1
ATOM 5634 O O . VAL A 1 703 ? 14.922 26.812 -23.375 1 82.88 703 VAL A O 1
ATOM 5637 N N . VAL A 1 704 ? 13.461 25.375 -24.312 1 81.06 704 VAL A N 1
ATOM 5638 C CA . VAL A 1 704 ? 13.938 24.234 -23.531 1 81.06 704 VAL A CA 1
ATOM 5639 C C . VAL A 1 704 ? 14.258 23.062 -24.469 1 81.06 704 VAL A C 1
ATOM 5641 O O . VAL A 1 704 ? 13.43 22.688 -25.297 1 81.06 704 VAL A O 1
ATOM 5644 N N . VAL A 1 705 ? 15.523 22.625 -24.375 1 81 705 VAL A N 1
ATOM 5645 C CA . VAL A 1 705 ? 15.938 21.438 -25.125 1 81 705 VAL A CA 1
ATOM 5646 C C . VAL A 1 705 ? 15.805 20.203 -24.234 1 81 705 VAL A C 1
ATOM 5648 O O . VAL A 1 705 ? 16.406 20.125 -23.156 1 81 705 VAL A O 1
ATOM 5651 N N . VAL A 1 706 ? 15.039 19.328 -24.703 1 75.56 706 VAL A N 1
ATOM 5652 C CA . VAL A 1 706 ? 14.695 18.156 -23.906 1 75.56 706 VAL A CA 1
ATOM 5653 C C . VAL A 1 706 ? 15.148 16.891 -24.609 1 75.56 706 VAL A C 1
ATOM 5655 O O . VAL A 1 706 ? 14.93 16.734 -25.812 1 75.56 706 VAL A O 1
ATOM 5658 N N . ASP A 1 707 ? 15.938 16.062 -23.984 1 70 707 ASP A N 1
ATOM 5659 C CA . ASP A 1 707 ? 16.266 14.742 -24.5 1 70 707 ASP A CA 1
ATOM 5660 C C . ASP A 1 707 ? 15.008 13.883 -24.656 1 70 707 ASP A C 1
ATOM 5662 O O . ASP A 1 707 ? 14.203 13.781 -23.719 1 70 707 ASP A O 1
ATOM 5666 N N . ILE A 1 708 ? 14.922 13.398 -25.812 1 62.72 708 ILE A N 1
ATOM 5667 C CA . ILE A 1 708 ? 13.672 12.711 -26.094 1 62.72 708 ILE A CA 1
ATOM 5668 C C . ILE A 1 708 ? 13.602 11.406 -25.297 1 62.72 708 ILE A C 1
ATOM 5670 O O . ILE A 1 708 ? 12.516 10.961 -24.922 1 62.72 708 ILE A O 1
ATOM 5674 N N . GLN A 1 709 ? 14.805 10.891 -25.125 1 54.62 709 GLN A N 1
ATOM 5675 C CA . GLN A 1 709 ? 14.859 9.578 -24.484 1 54.62 709 GLN A CA 1
ATOM 5676 C C . GLN A 1 709 ? 14.75 9.703 -22.969 1 54.62 709 GLN A C 1
ATOM 5678 O O . GLN A 1 709 ? 13.977 8.969 -22.344 1 54.62 709 GLN A O 1
ATOM 5683 N N . THR A 1 710 ? 15.492 10.539 -22.469 1 56.56 710 THR A N 1
ATOM 5684 C CA . THR A 1 710 ? 15.609 10.625 -21.016 1 56.56 710 THR A CA 1
ATOM 5685 C C . THR A 1 710 ? 14.648 11.672 -20.469 1 56.56 710 THR A C 1
ATOM 5687 O O . THR A 1 710 ? 14.422 11.734 -19.25 1 56.56 710 THR A O 1
ATOM 5690 N N . GLN A 1 711 ? 14.023 12.492 -21.375 1 57.81 711 GLN A N 1
ATOM 5691 C CA . GLN A 1 711 ? 13.188 13.648 -21.078 1 57.81 711 GLN A CA 1
ATOM 5692 C C . GLN A 1 711 ? 13.93 14.633 -20.172 1 57.81 711 GLN A C 1
ATOM 5694 O O . GLN A 1 711 ? 13.312 15.492 -19.547 1 57.81 711 GLN A O 1
ATOM 5699 N N . GLN A 1 712 ? 15.141 14.43 -20.156 1 64.62 712 GLN A N 1
ATOM 5700 C CA . GLN A 1 712 ? 16 15.359 -19.438 1 64.62 712 GLN A CA 1
ATOM 5701 C C . GLN A 1 712 ? 16.109 16.688 -20.188 1 64.62 712 GLN A C 1
ATOM 5703 O O . GLN A 1 712 ? 16.25 16.719 -21.406 1 64.62 712 GLN A O 1
ATOM 5708 N N . GLN A 1 713 ? 15.789 17.75 -19.438 1 68.56 713 GLN A N 1
ATOM 5709 C CA . GLN A 1 713 ? 16.125 19.047 -20.031 1 68.56 713 GLN A CA 1
ATOM 5710 C C . GLN A 1 713 ? 17.641 19.203 -20.172 1 68.56 713 GLN A C 1
ATOM 5712 O O . GLN A 1 713 ? 18.359 19.25 -19.172 1 68.56 713 GLN A O 1
ATOM 5717 N N . VAL A 1 714 ? 18.047 19.188 -21.406 1 70.81 714 VAL A N 1
ATOM 5718 C CA . VAL A 1 714 ? 19.469 19.188 -21.734 1 70.81 714 VAL A CA 1
ATOM 5719 C C . VAL A 1 714 ? 20.016 20.609 -21.703 1 70.81 714 VAL A C 1
ATOM 5721 O O . VAL A 1 714 ? 21.172 20.844 -21.312 1 70.81 714 VAL A O 1
ATOM 5724 N N . ASP A 1 715 ? 19.234 21.609 -22.188 1 75.19 715 ASP A N 1
ATOM 5725 C CA . ASP A 1 715 ? 19.609 23.031 -22.203 1 75.19 715 ASP A CA 1
ATOM 5726 C C . ASP A 1 715 ? 18.375 23.922 -22.328 1 75.19 715 ASP A C 1
ATOM 5728 O O . ASP A 1 715 ? 17.297 23.438 -22.688 1 75.19 715 ASP A O 1
ATOM 5732 N N . PHE A 1 716 ? 18.484 25.094 -21.828 1 80.62 716 PHE A N 1
ATOM 5733 C CA . PHE A 1 716 ? 17.391 26.047 -21.984 1 80.62 716 PHE A CA 1
ATOM 5734 C C . PHE A 1 716 ? 17.922 27.469 -22.078 1 80.62 716 PHE A C 1
ATOM 5736 O O . PHE A 1 716 ? 19.078 27.734 -21.719 1 80.62 716 PHE A O 1
ATOM 5743 N N . CYS A 1 717 ? 17.219 28.344 -22.734 1 79.38 717 CYS A N 1
ATOM 5744 C CA . CYS A 1 717 ? 17.547 29.766 -22.719 1 79.38 717 CYS A CA 1
ATOM 5745 C C . CYS A 1 717 ? 16.281 30.609 -22.891 1 79.38 717 CYS A C 1
ATOM 5747 O O . CYS A 1 717 ? 15.273 30.125 -23.406 1 79.38 717 CYS A O 1
ATOM 5749 N N . ASP A 1 718 ? 16.281 31.781 -22.281 1 79.31 718 ASP A N 1
ATOM 5750 C CA . ASP A 1 718 ? 15.219 32.75 -22.516 1 79.31 718 ASP A CA 1
ATOM 5751 C C . ASP A 1 718 ? 15.391 33.438 -23.875 1 79.31 718 ASP A C 1
ATOM 5753 O O . ASP A 1 718 ? 16.516 33.688 -24.312 1 79.31 718 ASP A O 1
ATOM 5757 N N . VAL A 1 719 ? 14.281 33.594 -24.516 1 81.94 719 VAL A N 1
ATOM 5758 C CA . VAL A 1 719 ? 14.258 34.406 -25.719 1 81.94 719 VAL A CA 1
ATOM 5759 C C . VAL A 1 719 ? 13.617 35.781 -25.422 1 81.94 719 VAL A C 1
ATOM 5761 O O . VAL A 1 719 ? 12.469 35.844 -24.969 1 81.94 719 VAL A O 1
ATOM 5764 N N . LYS A 1 720 ? 14.391 36.844 -25.703 1 78.69 720 LYS A N 1
ATOM 5765 C CA . LYS A 1 720 ? 13.906 38.188 -25.438 1 78.69 720 LYS A CA 1
ATOM 5766 C C . LYS A 1 720 ? 13.82 39.031 -26.734 1 78.69 720 LYS A C 1
ATOM 5768 O O . LYS A 1 720 ? 14.734 38.969 -27.562 1 78.69 720 LYS A O 1
ATOM 5773 N N . LYS A 1 721 ? 12.766 39.781 -26.797 1 74.31 721 LYS A N 1
ATOM 5774 C CA . LYS A 1 721 ? 12.594 40.719 -27.938 1 74.31 721 LYS A CA 1
ATOM 5775 C C . LYS A 1 721 ? 13.383 42 -27.719 1 74.31 721 LYS A C 1
ATOM 5777 O O . LYS A 1 721 ? 13.383 42.562 -26.625 1 74.31 721 LYS A O 1
ATOM 5782 N N . SER A 1 722 ? 14.227 42.281 -28.625 1 66.5 722 SER A N 1
ATOM 5783 C CA . SER A 1 722 ? 14.914 43.562 -28.531 1 66.5 722 SER A CA 1
ATOM 5784 C C . SER A 1 722 ? 13.93 44.75 -28.641 1 66.5 722 SER A C 1
ATOM 5786 O O . SER A 1 722 ? 13.031 44.719 -29.484 1 66.5 722 SER A O 1
ATOM 5788 N N . VAL A 1 723 ? 13.742 45.531 -27.719 1 52.5 723 VAL A N 1
ATOM 5789 C CA . VAL A 1 723 ? 13.039 46.812 -27.797 1 52.5 723 VAL A CA 1
ATOM 5790 C C . VAL A 1 723 ? 13.828 47.781 -28.672 1 52.5 723 VAL A C 1
ATOM 5792 O O . VAL A 1 723 ? 14.984 48.094 -28.375 1 52.5 723 VAL A O 1
ATOM 5795 N N . SER A 1 724 ? 13.75 47.781 -29.875 1 44.84 724 SER A N 1
ATOM 5796 C CA . SER A 1 724 ? 14.32 48.906 -30.625 1 44.84 724 SER A CA 1
ATOM 5797 C C . SER A 1 724 ? 14.039 50.219 -29.922 1 44.84 724 SER A C 1
ATOM 5799 O O . SER A 1 724 ? 12.898 50.5 -29.562 1 44.84 724 SER A O 1
ATOM 5801 N N . ARG A 1 725 ? 15.031 50.906 -29.312 1 40.72 725 ARG A N 1
ATOM 5802 C CA . ARG A 1 725 ? 15.031 52.344 -29.047 1 40.72 725 ARG A CA 1
ATOM 5803 C C . ARG A 1 725 ? 14.391 53.125 -30.188 1 40.72 725 ARG A C 1
ATOM 5805 O O . ARG A 1 725 ? 14.797 52.969 -31.344 1 40.72 725 ARG A O 1
ATOM 5812 N N . ASP A 1 726 ? 13.195 53.438 -30.062 1 37.5 726 ASP A N 1
ATOM 5813 C CA . ASP A 1 726 ? 12.734 54.562 -30.859 1 37.5 726 ASP A CA 1
ATOM 5814 C C . ASP A 1 726 ? 13.781 55.688 -30.906 1 37.5 726 ASP A C 1
ATOM 5816 O O . ASP A 1 726 ? 14.141 56.25 -29.859 1 37.5 726 ASP A O 1
ATOM 5820 N N . LEU A 1 727 ? 14.742 55.688 -31.734 1 35.53 727 LEU A N 1
ATOM 5821 C CA . LEU A 1 727 ? 15.602 56.812 -32.062 1 35.53 727 LEU A CA 1
ATOM 5822 C C . LEU A 1 727 ? 14.773 58.094 -32.312 1 35.53 727 LEU A C 1
ATOM 5824 O O . LEU A 1 727 ? 15.305 59.094 -32.75 1 35.53 727 LEU A O 1
ATOM 5828 N N . ASP A 1 728 ? 13.5 58.125 -32.188 1 34.19 728 ASP A N 1
ATOM 5829 C CA . ASP A 1 728 ? 13.008 59.469 -32.469 1 34.19 728 ASP A CA 1
ATOM 5830 C C . ASP A 1 728 ? 13.539 60.469 -31.438 1 34.19 728 ASP A C 1
ATOM 5832 O O . ASP A 1 728 ? 13.234 61.656 -31.516 1 34.19 728 ASP A O 1
ATOM 5836 N N . ASP A 1 729 ? 14 60.031 -30.203 1 31.44 729 ASP A N 1
ATOM 5837 C CA . ASP A 1 729 ? 14.297 61.188 -29.344 1 31.44 729 ASP A CA 1
ATOM 5838 C C . ASP A 1 729 ? 15.602 61.844 -29.781 1 31.44 729 ASP A C 1
ATOM 5840 O O . ASP A 1 729 ? 16.109 62.719 -29.078 1 31.44 729 ASP A O 1
ATOM 5844 N N . LEU A 1 730 ? 16.391 61.062 -30.625 1 30.06 730 LEU A N 1
ATOM 5845 C CA . LEU A 1 730 ? 17.547 61.906 -30.938 1 30.06 730 LEU A CA 1
ATOM 5846 C C . LEU A 1 730 ? 17.172 62.969 -31.969 1 30.06 730 LEU A C 1
ATOM 5848 O O . LEU A 1 730 ? 17.953 63.906 -32.219 1 30.06 730 LEU A O 1
ATOM 5852 N N . PHE A 1 731 ? 16.109 62.812 -32.875 1 27.36 731 PHE A N 1
ATOM 5853 C CA . PHE A 1 731 ? 15.852 64.062 -33.562 1 27.36 731 PHE A CA 1
ATOM 5854 C C . PHE A 1 731 ? 14.844 64.938 -32.781 1 27.36 731 PHE A C 1
ATOM 5856 O O . PHE A 1 731 ? 13.938 64.375 -32.156 1 27.36 731 PHE A O 1
ATOM 5863 N N . MET B 1 1 ? 16.188 -37.719 -8.672 1 82.25 1 MET B N 1
ATOM 5864 C CA . MET B 1 1 ? 16.422 -39.156 -8.586 1 82.25 1 MET B CA 1
ATOM 5865 C C . MET B 1 1 ? 17.891 -39.5 -8.852 1 82.25 1 MET B C 1
ATOM 5867 O O . MET B 1 1 ? 18.391 -40.5 -8.375 1 82.25 1 MET B O 1
ATOM 5871 N N . ILE B 1 2 ? 18.516 -38.594 -9.68 1 90.25 2 ILE B N 1
ATOM 5872 C CA . ILE B 1 2 ? 19.891 -38.906 -10.023 1 90.25 2 ILE B CA 1
ATOM 5873 C C . ILE B 1 2 ? 20.781 -38.781 -8.789 1 90.25 2 ILE B C 1
ATOM 5875 O O . ILE B 1 2 ? 21.75 -39.531 -8.625 1 90.25 2 ILE B O 1
ATOM 5879 N N . ASP B 1 3 ? 20.391 -37.875 -7.973 1 92.38 3 ASP B N 1
ATOM 5880 C CA . ASP B 1 3 ? 21.094 -37.688 -6.707 1 92.38 3 ASP B CA 1
ATOM 5881 C C . ASP B 1 3 ? 20.969 -38.938 -5.82 1 92.38 3 ASP B C 1
ATOM 5883 O O . ASP B 1 3 ? 21.953 -39.406 -5.262 1 92.38 3 ASP B O 1
ATOM 5887 N N . LYS B 1 4 ? 19.766 -39.5 -5.789 1 92.25 4 LYS B N 1
ATOM 5888 C CA . LYS B 1 4 ? 19.531 -40.688 -4.988 1 92.25 4 LYS B CA 1
ATOM 5889 C C . LYS B 1 4 ? 20.25 -41.906 -5.59 1 92.25 4 LYS B C 1
ATOM 5891 O O . LYS B 1 4 ? 20.828 -42.719 -4.863 1 92.25 4 LYS B O 1
ATOM 5896 N N . TRP B 1 5 ? 20.203 -42.062 -6.918 1 93.62 5 TRP B N 1
ATOM 5897 C CA . TRP B 1 5 ? 20.906 -43.156 -7.598 1 93.62 5 TRP B CA 1
ATOM 5898 C C . TRP B 1 5 ? 22.391 -43.125 -7.277 1 93.62 5 TRP B C 1
ATOM 5900 O O . TRP B 1 5 ? 22.969 -44.156 -6.902 1 93.62 5 TRP B O 1
ATOM 5910 N N . PHE B 1 6 ? 22.969 -42 -7.379 1 95.31 6 PHE B N 1
ATOM 5911 C CA . PHE B 1 6 ? 24.391 -41.875 -7.164 1 95.31 6 PHE B CA 1
ATOM 5912 C C . PHE B 1 6 ? 24.75 -42.094 -5.695 1 95.31 6 PHE B C 1
ATOM 5914 O O . PHE B 1 6 ? 25.719 -42.781 -5.383 1 95.31 6 PHE B O 1
ATOM 5921 N N . GLN B 1 7 ? 24 -41.5 -4.836 1 94.44 7 GLN B N 1
ATOM 5922 C CA . GLN B 1 7 ? 24.234 -41.688 -3.408 1 94.44 7 GLN B CA 1
ATOM 5923 C C . GLN B 1 7 ? 24.125 -43.156 -3.029 1 94.44 7 GLN B C 1
ATOM 5925 O O . GLN B 1 7 ? 24.922 -43.656 -2.229 1 94.44 7 GLN B O 1
ATOM 5930 N N . ASN B 1 8 ? 23.109 -43.812 -3.572 1 93.56 8 ASN B N 1
ATOM 5931 C CA . ASN B 1 8 ? 22.953 -45.25 -3.307 1 93.56 8 ASN B CA 1
ATOM 5932 C C . ASN B 1 8 ? 24.156 -46.031 -3.799 1 93.56 8 ASN B C 1
ATOM 5934 O O . ASN B 1 8 ? 24.609 -46.969 -3.119 1 93.56 8 ASN B O 1
ATOM 5938 N N . ASP B 1 9 ? 24.656 -45.75 -5.004 1 94.56 9 ASP B N 1
ATOM 5939 C CA . ASP B 1 9 ? 25.844 -46.406 -5.555 1 94.56 9 ASP B CA 1
ATOM 5940 C C . ASP B 1 9 ? 27.047 -46.219 -4.645 1 94.56 9 ASP B C 1
ATOM 5942 O O . ASP B 1 9 ? 27.797 -47.156 -4.395 1 94.56 9 ASP B O 1
ATOM 5946 N N . ILE B 1 10 ? 27.219 -45 -4.191 1 95 10 ILE B N 1
ATOM 5947 C CA . ILE B 1 10 ? 28.344 -44.656 -3.32 1 95 10 ILE B CA 1
ATOM 5948 C C . ILE B 1 10 ? 28.188 -45.375 -1.977 1 95 10 ILE B C 1
ATOM 5950 O O . ILE B 1 10 ? 29.141 -45.938 -1.465 1 95 10 ILE B O 1
ATOM 5954 N N . ASN B 1 11 ? 27.016 -45.344 -1.459 1 93.62 11 ASN B N 1
ATOM 5955 C CA . ASN B 1 11 ? 26.766 -45.938 -0.153 1 93.62 11 ASN B CA 1
ATOM 5956 C C . ASN B 1 11 ? 26.969 -47.469 -0.173 1 93.62 11 ASN B C 1
ATOM 5958 O O . ASN B 1 11 ? 27.375 -48.031 0.828 1 93.62 11 ASN B O 1
ATOM 5962 N N . LYS B 1 12 ? 26.641 -48.062 -1.256 1 93.19 12 LYS B N 1
ATOM 5963 C CA . LYS B 1 12 ? 26.859 -49.5 -1.389 1 93.19 12 LYS B CA 1
ATOM 5964 C C . LYS B 1 12 ? 28.312 -49.875 -1.162 1 93.19 12 LYS B C 1
ATOM 5966 O O . LYS B 1 12 ? 28.625 -50.906 -0.565 1 93.19 12 LYS B O 1
ATOM 5971 N N . VAL B 1 13 ? 29.203 -49 -1.627 1 93.25 13 VAL B N 1
ATOM 5972 C CA . VAL B 1 13 ? 30.625 -49.25 -1.476 1 93.25 13 VAL B CA 1
ATOM 5973 C C . VAL B 1 13 ? 31.078 -48.812 -0.085 1 93.25 13 VAL B C 1
ATOM 5975 O O . VAL B 1 13 ? 31.781 -49.531 0.61 1 93.25 13 VAL B O 1
ATOM 5978 N N . LEU B 1 14 ? 30.594 -47.656 0.343 1 93.38 14 LEU B N 1
ATOM 5979 C CA . LEU B 1 14 ? 31.062 -47.062 1.586 1 93.38 14 LEU B CA 1
ATOM 5980 C C . LEU B 1 14 ? 30.469 -47.781 2.795 1 93.38 14 LEU B C 1
ATOM 5982 O O . LEU B 1 14 ? 30.938 -47.594 3.922 1 93.38 14 LEU B O 1
ATOM 5986 N N . ALA B 1 15 ? 29.438 -48.594 2.533 1 90.56 15 ALA B N 1
ATOM 5987 C CA . ALA B 1 15 ? 28.891 -49.406 3.611 1 90.56 15 ALA B CA 1
ATOM 5988 C C . ALA B 1 15 ? 29.891 -50.469 4.066 1 90.56 15 ALA B C 1
ATOM 5990 O O . ALA B 1 15 ? 29.875 -50.875 5.227 1 90.56 15 ALA B O 1
ATOM 5991 N N . VAL B 1 16 ? 30.781 -50.906 3.154 1 91.31 16 VAL B N 1
ATOM 5992 C CA . VAL B 1 16 ? 31.734 -51.969 3.436 1 91.31 16 VAL B CA 1
ATOM 5993 C C . VAL B 1 16 ? 33.125 -51.375 3.643 1 91.31 16 VAL B C 1
ATOM 5995 O O . VAL B 1 16 ? 33.875 -51.812 4.527 1 91.31 16 VAL B O 1
ATOM 5998 N N . HIS B 1 17 ? 33.406 -50.375 2.812 1 91.5 17 HIS B N 1
ATOM 5999 C CA . HIS B 1 17 ? 34.688 -49.719 2.848 1 91.5 17 HIS B CA 1
ATOM 6000 C C . HIS B 1 17 ? 34.562 -48.219 3.047 1 91.5 17 HIS B C 1
ATOM 6002 O O . HIS B 1 17 ? 33.531 -47.625 2.754 1 91.5 17 HIS B O 1
ATOM 6008 N N . ASP B 1 18 ? 35.594 -47.594 3.559 1 92.38 18 ASP B N 1
ATOM 6009 C CA . ASP B 1 18 ? 35.5 -46.188 3.859 1 92.38 18 ASP B CA 1
ATOM 6010 C C . ASP B 1 18 ? 36.062 -45.344 2.705 1 92.38 18 ASP B C 1
ATOM 6012 O O . ASP B 1 18 ? 36.188 -44.125 2.832 1 92.38 18 ASP B O 1
ATOM 6016 N N . ARG B 1 19 ? 36.375 -45.969 1.646 1 94.31 19 ARG B N 1
ATOM 6017 C CA . ARG B 1 19 ? 36.906 -45.25 0.494 1 94.31 19 ARG B CA 1
ATOM 6018 C C . ARG B 1 19 ? 36.312 -45.781 -0.805 1 94.31 19 ARG B C 1
ATOM 6020 O O . ARG B 1 19 ? 36 -46.969 -0.928 1 94.31 19 ARG B O 1
ATOM 6027 N N . VAL B 1 20 ? 36.094 -44.906 -1.757 1 95.5 20 VAL B N 1
ATOM 6028 C CA . VAL B 1 20 ? 35.594 -45.281 -3.074 1 95.5 20 VAL B CA 1
ATOM 6029 C C . VAL B 1 20 ? 36.219 -44.375 -4.141 1 95.5 20 VAL B C 1
ATOM 6031 O O . VAL B 1 20 ? 36.469 -43.188 -3.889 1 95.5 20 VAL B O 1
ATOM 6034 N N . VAL B 1 21 ? 36.531 -44.969 -5.281 1 95.88 21 VAL B N 1
ATOM 6035 C CA . VAL B 1 21 ? 37.094 -44.219 -6.395 1 95.88 21 VAL B CA 1
ATOM 6036 C C . VAL B 1 21 ? 36.031 -43.969 -7.453 1 95.88 21 VAL B C 1
ATOM 6038 O O . VAL B 1 21 ? 35.281 -44.906 -7.824 1 95.88 21 VAL B O 1
ATOM 6041 N N . VAL B 1 22 ? 35.812 -42.75 -7.875 1 96.19 22 VAL B N 1
ATOM 6042 C CA . VAL B 1 22 ? 34.906 -42.375 -8.961 1 96.19 22 VAL B CA 1
ATOM 6043 C C . VAL B 1 22 ? 35.719 -41.875 -10.164 1 96.19 22 VAL B C 1
ATOM 6045 O O . VAL B 1 22 ? 36.469 -40.938 -10.055 1 96.19 22 VAL B O 1
ATOM 6048 N N . THR B 1 23 ? 35.594 -42.562 -11.266 1 94.62 23 THR B N 1
ATOM 6049 C CA . THR B 1 23 ? 36.281 -42.125 -12.492 1 94.62 23 THR B CA 1
ATOM 6050 C C . THR B 1 23 ? 35.281 -41.531 -13.461 1 94.62 23 THR B C 1
ATOM 6052 O O . THR B 1 23 ? 34.125 -41.969 -13.539 1 94.62 23 THR B O 1
ATOM 6055 N N . ASP B 1 24 ? 35.625 -40.469 -14.156 1 93.81 24 ASP B N 1
ATOM 6056 C CA . ASP B 1 24 ? 34.781 -39.688 -15.047 1 93.81 24 ASP B CA 1
ATOM 6057 C C . ASP B 1 24 ? 35.594 -39.125 -16.203 1 93.81 24 ASP B C 1
ATOM 6059 O O . ASP B 1 24 ? 35.844 -37.906 -16.266 1 93.81 24 ASP B O 1
ATOM 6063 N N . ALA B 1 25 ? 35.906 -39.969 -17.156 1 91.94 25 ALA B N 1
ATOM 6064 C CA . ALA B 1 25 ? 36.875 -39.656 -18.188 1 91.94 25 ALA B CA 1
ATOM 6065 C C . ALA B 1 25 ? 36.469 -38.406 -18.984 1 91.94 25 ALA B C 1
ATOM 6067 O O . ALA B 1 25 ? 37.312 -37.594 -19.328 1 91.94 25 ALA B O 1
ATOM 6068 N N . LEU B 1 26 ? 35.188 -38.188 -19.234 1 91.44 26 LEU B N 1
ATOM 6069 C CA . LEU B 1 26 ? 34.719 -37.094 -20.047 1 91.44 26 LEU B CA 1
ATOM 6070 C C . LEU B 1 26 ? 34.344 -35.906 -19.188 1 91.44 26 LEU B C 1
ATOM 6072 O O . LEU B 1 26 ? 34.062 -34.812 -19.703 1 91.44 26 LEU B O 1
ATOM 6076 N N . GLY B 1 27 ? 34.312 -36.094 -17.859 1 90.62 27 GLY B N 1
ATOM 6077 C CA . GLY B 1 27 ? 34 -35 -16.938 1 90.62 27 GLY B CA 1
ATOM 6078 C C . GLY B 1 27 ? 32.5 -34.688 -16.906 1 90.62 27 GLY B C 1
ATOM 6079 O O . GLY B 1 27 ? 32.125 -33.625 -16.391 1 90.62 27 GLY B O 1
ATOM 6080 N N . GLU B 1 28 ? 31.641 -35.5 -17.438 1 91.5 28 GLU B N 1
ATOM 6081 C CA . GLU B 1 28 ? 30.203 -35.219 -17.562 1 91.5 28 GLU B CA 1
ATOM 6082 C C . GLU B 1 28 ? 29.469 -35.531 -16.266 1 91.5 28 GLU B C 1
ATOM 6084 O O . GLU B 1 28 ? 28.328 -35.094 -16.078 1 91.5 28 GLU B O 1
ATOM 6089 N N . GLY B 1 29 ? 30.125 -36.25 -15.383 1 93.19 29 GLY B N 1
ATOM 6090 C CA . GLY B 1 29 ? 29.422 -36.688 -14.188 1 93.19 29 GLY B CA 1
ATOM 6091 C C . GLY B 1 29 ? 29.859 -35.938 -12.938 1 93.19 29 GLY B C 1
ATOM 6092 O O . GLY B 1 29 ? 29.406 -36.25 -11.836 1 93.19 29 GLY B O 1
ATOM 6093 N N . ARG B 1 30 ? 30.688 -34.969 -13.094 1 90.94 30 ARG B N 1
ATOM 6094 C CA . ARG B 1 30 ? 31.25 -34.25 -11.953 1 90.94 30 ARG B CA 1
ATOM 6095 C C . ARG B 1 30 ? 30.141 -33.656 -11.078 1 90.94 30 ARG B C 1
ATOM 6097 O O . ARG B 1 30 ? 30.281 -33.625 -9.852 1 90.94 30 ARG B O 1
ATOM 6104 N N . PHE B 1 31 ? 29.016 -33.188 -11.711 1 90.12 31 PHE B N 1
ATOM 6105 C CA . PHE B 1 31 ? 27.938 -32.531 -11 1 90.12 31 PHE B CA 1
ATOM 6106 C C . PHE B 1 31 ? 27.328 -33.469 -9.945 1 90.12 31 PHE B C 1
ATOM 6108 O O . PHE B 1 31 ? 26.734 -33 -8.969 1 90.12 31 PHE B O 1
ATOM 6115 N N . LEU B 1 32 ? 27.516 -34.719 -9.984 1 93.94 32 LEU B N 1
ATOM 6116 C CA . LEU B 1 32 ? 26.938 -35.688 -9.07 1 93.94 32 LEU B CA 1
ATOM 6117 C C . LEU B 1 32 ? 27.594 -35.594 -7.695 1 93.94 32 LEU B C 1
ATOM 6119 O O . LEU B 1 32 ? 26.984 -35.938 -6.68 1 93.94 32 LEU B O 1
ATOM 6123 N N . LEU B 1 33 ? 28.859 -35.188 -7.676 1 93.19 33 LEU B N 1
ATOM 6124 C CA . LEU B 1 33 ? 29.609 -35.125 -6.426 1 93.19 33 LEU B CA 1
ATOM 6125 C C . LEU B 1 33 ? 28.984 -34.094 -5.48 1 93.19 33 LEU B C 1
ATOM 6127 O O . LEU B 1 33 ? 29.141 -34.188 -4.262 1 93.19 33 LEU B O 1
ATOM 6131 N N . ASP B 1 34 ? 28.281 -33.156 -6.09 1 89.88 34 ASP B N 1
ATOM 6132 C CA . ASP B 1 34 ? 27.641 -32.094 -5.309 1 89.88 34 ASP B CA 1
ATOM 6133 C C . ASP B 1 34 ? 26.469 -32.656 -4.5 1 89.88 34 ASP B C 1
ATOM 6135 O O . ASP B 1 34 ? 25.969 -32 -3.584 1 89.88 34 ASP B O 1
ATOM 6139 N N . TYR B 1 35 ? 26.031 -33.844 -4.781 1 91.38 35 TYR B N 1
ATOM 6140 C CA . TYR B 1 35 ? 24.859 -34.406 -4.125 1 91.38 35 TYR B CA 1
ATOM 6141 C C . TYR B 1 35 ? 25.266 -35.25 -2.926 1 91.38 35 TYR B C 1
ATOM 6143 O O . TYR B 1 35 ? 24.406 -35.781 -2.205 1 91.38 35 TYR B O 1
ATOM 6151 N N . LEU B 1 36 ? 26.562 -35.375 -2.689 1 93.5 36 LEU B N 1
ATOM 6152 C CA . LEU B 1 36 ? 27.031 -36.219 -1.601 1 93.5 36 LEU B CA 1
ATOM 6153 C C . LEU B 1 36 ? 26.797 -35.562 -0.25 1 93.5 36 LEU B C 1
ATOM 6155 O O . LEU B 1 36 ? 26.812 -34.312 -0.149 1 93.5 36 LEU B O 1
ATOM 6159 N N . PRO B 1 37 ? 26.547 -36.375 0.706 1 90.38 37 PRO B N 1
ATOM 6160 C CA . PRO B 1 37 ? 26.328 -35.812 2.041 1 90.38 37 PRO B CA 1
ATOM 6161 C C . PRO B 1 37 ? 27.562 -35.094 2.584 1 90.38 37 PRO B C 1
ATOM 6163 O O . PRO B 1 37 ? 28.672 -35.312 2.117 1 90.38 37 PRO B O 1
ATOM 6166 N N . SER B 1 38 ? 27.359 -34.344 3.539 1 89.44 38 SER B N 1
ATOM 6167 C CA . SER B 1 38 ? 28.422 -33.469 4.078 1 89.44 38 SER B CA 1
ATOM 6168 C C . SER B 1 38 ? 29.469 -34.281 4.828 1 89.44 38 SER B C 1
ATOM 6170 O O . SER B 1 38 ? 30.594 -33.844 5.012 1 89.44 38 SER B O 1
ATOM 6172 N N . ASP B 1 39 ? 29.172 -35.5 5.219 1 90.81 39 ASP B N 1
ATOM 6173 C CA . ASP B 1 39 ? 30.109 -36.312 5.992 1 90.81 39 ASP B CA 1
ATOM 6174 C C . ASP B 1 39 ? 31.062 -37.062 5.074 1 90.81 39 ASP B C 1
ATOM 6176 O O . ASP B 1 39 ? 31.969 -37.75 5.547 1 90.81 39 ASP B O 1
ATOM 6180 N N . VAL B 1 40 ? 30.891 -36.938 3.787 1 94.5 40 VAL B N 1
ATOM 6181 C CA . VAL B 1 40 ? 31.781 -37.562 2.818 1 94.5 40 VAL B CA 1
ATOM 6182 C C . VAL B 1 40 ? 32.781 -36.562 2.281 1 94.5 40 VAL B C 1
ATOM 6184 O O . VAL B 1 40 ? 32.406 -35.469 1.814 1 94.5 40 VAL B O 1
ATOM 6187 N N . VAL B 1 41 ? 34.031 -36.844 2.395 1 95 41 VAL B N 1
ATOM 6188 C CA . VAL B 1 41 ? 35.062 -35.969 1.897 1 95 41 VAL B CA 1
ATOM 6189 C C . VAL B 1 41 ? 35.375 -36.312 0.443 1 95 41 VAL B C 1
ATOM 6191 O O . VAL B 1 41 ? 35.656 -37.469 0.117 1 95 41 VAL B O 1
ATOM 6194 N N . VAL B 1 42 ? 35.312 -35.344 -0.389 1 95.5 42 VAL B N 1
ATOM 6195 C CA . VAL B 1 42 ? 35.625 -35.531 -1.798 1 95.5 42 VAL B CA 1
ATOM 6196 C C . VAL B 1 42 ? 37.031 -35.031 -2.076 1 95.5 42 VAL B C 1
ATOM 6198 O O . VAL B 1 42 ? 37.344 -33.875 -1.808 1 95.5 42 VAL B O 1
ATOM 6201 N N . ILE B 1 43 ? 37.875 -35.875 -2.529 1 95.06 43 ILE B N 1
ATOM 6202 C CA . ILE B 1 43 ? 39.25 -35.5 -2.916 1 95.06 43 ILE B CA 1
ATOM 6203 C C . ILE B 1 43 ? 39.375 -35.5 -4.438 1 95.06 43 ILE B C 1
ATOM 6205 O O . ILE B 1 43 ? 39.312 -36.594 -5.059 1 95.06 43 ILE B O 1
ATOM 6209 N N . ASN B 1 44 ? 39.531 -34.406 -5.027 1 93.31 44 ASN B N 1
ATOM 6210 C CA . ASN B 1 44 ? 39.75 -34.281 -6.461 1 93.31 44 ASN B CA 1
ATOM 6211 C C . ASN B 1 44 ? 41.188 -34.562 -6.836 1 93.31 44 ASN B C 1
ATOM 6213 O O . ASN B 1 44 ? 42.094 -33.906 -6.367 1 93.31 44 ASN B O 1
ATOM 6217 N N . THR B 1 45 ? 41.344 -35.594 -7.66 1 90.81 45 THR B N 1
ATOM 6218 C CA . THR B 1 45 ? 42.688 -36 -8.055 1 90.81 45 THR B CA 1
ATOM 6219 C C . THR B 1 45 ? 43.031 -35.469 -9.438 1 90.81 45 THR B C 1
ATOM 6221 O O . THR B 1 45 ? 42.219 -35.562 -10.367 1 90.81 45 THR B O 1
ATOM 6224 N N . GLY B 1 46 ? 44.094 -34.812 -9.539 1 87.31 46 GLY B N 1
ATOM 6225 C CA . GLY B 1 46 ? 44.562 -34.344 -10.828 1 87.31 46 GLY B CA 1
ATOM 6226 C C . GLY B 1 46 ? 44.812 -35.469 -11.82 1 87.31 46 GLY B C 1
ATOM 6227 O O . GLY B 1 46 ? 44.5 -36.625 -11.547 1 87.31 46 GLY B O 1
ATOM 6228 N N . ASN B 1 47 ? 45.312 -35.219 -13.047 1 82.69 47 ASN B N 1
ATOM 6229 C CA . ASN B 1 47 ? 45.438 -36.188 -14.141 1 82.69 47 ASN B CA 1
ATOM 6230 C C . ASN B 1 47 ? 46.781 -36.938 -14.062 1 82.69 47 ASN B C 1
ATOM 6232 O O . ASN B 1 47 ? 46.906 -38 -14.664 1 82.69 47 ASN B O 1
ATOM 6236 N N . GLU B 1 48 ? 47.656 -36.438 -13.164 1 84.94 48 GLU B N 1
ATOM 6237 C CA . GLU B 1 48 ? 49 -37.062 -13.117 1 84.94 48 GLU B CA 1
ATOM 6238 C C . GLU B 1 48 ? 49.062 -38.125 -12.016 1 84.94 48 GLU B C 1
ATOM 6240 O O . GLU B 1 48 ? 48.25 -38.125 -11.102 1 84.94 48 GLU B O 1
ATOM 6245 N N . GLU B 1 49 ? 50.031 -39.031 -12.211 1 87.06 49 GLU B N 1
ATOM 6246 C CA . GLU B 1 49 ? 50.25 -40.094 -11.25 1 87.06 49 GLU B CA 1
ATOM 6247 C C . GLU B 1 49 ? 50.562 -39.562 -9.875 1 87.06 49 GLU B C 1
ATOM 6249 O O . GLU B 1 49 ? 50.125 -40.094 -8.859 1 87.06 49 GLU B O 1
ATOM 6254 N N . ILE B 1 50 ? 51.344 -38.469 -9.906 1 90.12 50 ILE B N 1
ATOM 6255 C CA . ILE B 1 50 ? 51.781 -37.875 -8.648 1 90.12 50 ILE B CA 1
ATOM 6256 C C . ILE B 1 50 ? 50.562 -37.344 -7.895 1 90.12 50 ILE B C 1
ATOM 6258 O O . ILE B 1 50 ? 50.531 -37.375 -6.66 1 90.12 50 ILE B O 1
ATOM 6262 N N . ASP B 1 51 ? 49.562 -36.938 -8.617 1 93.31 51 ASP B N 1
ATOM 6263 C CA . ASP B 1 51 ? 48.344 -36.438 -7.992 1 93.31 51 ASP B CA 1
ATOM 6264 C C . ASP B 1 51 ? 47.625 -37.531 -7.227 1 93.31 51 ASP B C 1
ATOM 6266 O O . ASP B 1 51 ? 46.969 -37.25 -6.219 1 93.31 51 ASP B O 1
ATOM 6270 N N . GLU B 1 52 ? 47.656 -38.75 -7.734 1 94 52 GLU B N 1
ATOM 6271 C CA . GLU B 1 52 ? 47.031 -39.875 -7.055 1 94 52 GLU B CA 1
ATOM 6272 C C . GLU B 1 52 ? 47.75 -40.188 -5.727 1 94 52 GLU B C 1
ATOM 6274 O O . GLU B 1 52 ? 47.094 -40.531 -4.742 1 94 52 GLU B O 1
ATOM 6279 N N . ILE B 1 53 ? 49.062 -40.062 -5.75 1 92.06 53 ILE B N 1
ATOM 6280 C CA . ILE B 1 53 ? 49.844 -40.281 -4.531 1 92.06 53 ILE B CA 1
ATOM 6281 C C . ILE B 1 53 ? 49.469 -39.25 -3.477 1 92.06 53 ILE B C 1
ATOM 6283 O O . ILE B 1 53 ? 49.25 -39.594 -2.311 1 92.06 53 ILE B O 1
ATOM 6287 N N . ASP B 1 54 ? 49.438 -38.094 -4.02 1 93.19 54 ASP B N 1
ATOM 6288 C CA . ASP B 1 54 ? 49.062 -37.031 -3.119 1 93.19 54 ASP B CA 1
ATOM 6289 C C . ASP B 1 54 ? 47.688 -37.25 -2.535 1 93.19 54 ASP B C 1
ATOM 6291 O O . ASP B 1 54 ? 47.438 -37 -1.349 1 93.19 54 ASP B O 1
ATOM 6295 N N . ALA B 1 55 ? 46.688 -37.562 -3.314 1 94.5 55 ALA B N 1
ATOM 6296 C CA . ALA B 1 55 ? 45.312 -37.844 -2.881 1 94.5 55 ALA B CA 1
ATOM 6297 C C . ALA B 1 55 ? 45.281 -38.969 -1.854 1 94.5 55 ALA B C 1
ATOM 6299 O O . ALA B 1 55 ? 44.562 -38.875 -0.854 1 94.5 55 ALA B O 1
ATOM 6300 N N . ARG B 1 56 ? 46 -40.031 -2.156 1 92.69 56 ARG B N 1
ATOM 6301 C CA . ARG B 1 56 ? 46.062 -41.188 -1.239 1 92.69 56 ARG B CA 1
ATOM 6302 C C . ARG B 1 56 ? 46.656 -40.781 0.103 1 92.69 56 ARG B C 1
ATOM 6304 O O . ARG B 1 56 ? 46.125 -41.125 1.158 1 92.69 56 ARG B O 1
ATOM 6311 N N . TYR B 1 57 ? 47.719 -40.031 -0.006 1 92.62 57 TYR B N 1
ATOM 6312 C CA . TYR B 1 57 ? 48.375 -39.531 1.207 1 92.62 57 TYR B CA 1
ATOM 6313 C C . TYR B 1 57 ? 47.438 -38.656 2.029 1 92.62 57 TYR B C 1
ATOM 6315 O O . TYR B 1 57 ? 47.312 -38.844 3.244 1 92.62 57 TYR B O 1
ATOM 6323 N N . LYS B 1 58 ? 46.812 -37.75 1.396 1 93.94 58 LYS B N 1
ATOM 6324 C CA . LYS B 1 58 ? 45.875 -36.875 2.062 1 93.94 58 LYS B CA 1
ATOM 6325 C C . LYS B 1 58 ? 44.75 -37.656 2.74 1 93.94 58 LYS B C 1
ATOM 6327 O O . LYS B 1 58 ? 44.344 -37.344 3.857 1 93.94 58 LYS B O 1
ATOM 6332 N N . SER B 1 59 ? 44.219 -38.625 2.078 1 93.19 59 SER B N 1
ATOM 6333 C CA . SER B 1 59 ? 43.156 -39.469 2.6 1 93.19 59 SER B CA 1
ATOM 6334 C C . SER B 1 59 ? 43.625 -40.25 3.832 1 93.19 59 SER B C 1
ATOM 6336 O O . SER B 1 59 ? 42.875 -40.344 4.816 1 93.19 59 SER B O 1
ATOM 6338 N N . GLU B 1 60 ? 44.781 -40.781 3.848 1 91.44 60 GLU B N 1
ATOM 6339 C CA . GLU B 1 60 ? 45.281 -41.656 4.914 1 91.44 60 GLU B CA 1
ATOM 6340 C C . GLU B 1 60 ? 45.75 -40.812 6.102 1 91.44 60 GLU B C 1
ATOM 6342 O O . GLU B 1 60 ? 45.719 -41.281 7.242 1 91.44 60 GLU B O 1
ATOM 6347 N N . LYS B 1 61 ? 46.156 -39.625 5.797 1 91.69 61 LYS B N 1
ATOM 6348 C CA . LYS B 1 61 ? 46.719 -38.781 6.867 1 91.69 61 LYS B CA 1
ATOM 6349 C C . LYS B 1 61 ? 45.625 -37.906 7.488 1 91.69 61 LYS B C 1
ATOM 6351 O O . LYS B 1 61 ? 45.5 -37.875 8.711 1 91.69 61 LYS B O 1
ATOM 6356 N N . ASP B 1 62 ? 44.875 -37.281 6.621 1 91.94 62 ASP B N 1
ATOM 6357 C CA . ASP B 1 62 ? 44.031 -36.188 7.086 1 91.94 62 ASP B CA 1
ATOM 6358 C C . ASP B 1 62 ? 42.594 -36.688 7.238 1 91.94 62 ASP B C 1
ATOM 6360 O O . ASP B 1 62 ? 41.75 -36.031 7.875 1 91.94 62 ASP B O 1
ATOM 6364 N N . CYS B 1 63 ? 42.188 -37.844 6.691 1 92.94 63 CYS B N 1
ATOM 6365 C CA . CYS B 1 63 ? 40.781 -38.25 6.66 1 92.94 63 CYS B CA 1
ATOM 6366 C C . CYS B 1 63 ? 40.594 -39.594 7.336 1 92.94 63 CYS B C 1
ATOM 6368 O O . CYS B 1 63 ? 39.844 -40.438 6.848 1 92.94 63 CYS B O 1
ATOM 6370 N N . ILE B 1 64 ? 41.312 -39.719 8.406 1 88.81 64 ILE B N 1
ATOM 6371 C CA . ILE B 1 64 ? 41.219 -40.969 9.156 1 88.81 64 ILE B CA 1
ATOM 6372 C C . ILE B 1 64 ? 39.812 -41.062 9.766 1 88.81 64 ILE B C 1
ATOM 6374 O O . ILE B 1 64 ? 39.344 -40.125 10.422 1 88.81 64 ILE B O 1
ATOM 6378 N N . GLY B 1 65 ? 39.156 -42.219 9.5 1 88.31 65 GLY B N 1
ATOM 6379 C CA . GLY B 1 65 ? 37.844 -42.469 10.062 1 88.31 65 GLY B CA 1
ATOM 6380 C C . GLY B 1 65 ? 36.719 -41.781 9.289 1 88.31 65 GLY B C 1
ATOM 6381 O O . GLY B 1 65 ? 35.562 -41.875 9.68 1 88.31 65 GLY B O 1
ATOM 6382 N N . LYS B 1 66 ? 37.062 -41.094 8.227 1 93.88 66 LYS B N 1
ATOM 6383 C CA . LYS B 1 66 ? 36.062 -40.406 7.422 1 93.88 66 LYS B CA 1
ATOM 6384 C C . LYS B 1 66 ? 35.812 -41.156 6.109 1 93.88 66 LYS B C 1
ATOM 6386 O O . LYS B 1 66 ? 36.656 -41.906 5.641 1 93.88 66 LYS B O 1
ATOM 6391 N N . LYS B 1 67 ? 34.656 -41.094 5.625 1 95 67 LYS B N 1
ATOM 6392 C CA . LYS B 1 67 ? 34.344 -41.594 4.289 1 95 67 LYS B CA 1
ATOM 6393 C C . LYS B 1 67 ? 34.906 -40.688 3.209 1 95 67 LYS B C 1
ATOM 6395 O O . LYS B 1 67 ? 34.781 -39.469 3.283 1 95 67 LYS B O 1
ATOM 6400 N N . VAL B 1 68 ? 35.656 -41.312 2.279 1 96 68 VAL B N 1
ATOM 6401 C CA . VAL B 1 68 ? 36.344 -40.5 1.281 1 96 68 VAL B CA 1
ATOM 6402 C C . VAL B 1 68 ? 35.938 -40.969 -0.12 1 96 68 VAL B C 1
ATOM 6404 O O . VAL B 1 68 ? 35.906 -42.156 -0.391 1 96 68 VAL B O 1
ATOM 6407 N N . VAL B 1 69 ? 35.594 -40.031 -0.965 1 96.19 69 VAL B N 1
ATOM 6408 C CA . VAL B 1 69 ? 35.406 -40.281 -2.389 1 96.19 69 VAL B CA 1
ATOM 6409 C C . VAL B 1 69 ? 36.531 -39.625 -3.195 1 96.19 69 VAL B C 1
ATOM 6411 O O . VAL B 1 69 ? 36.719 -38.406 -3.121 1 96.19 69 VAL B O 1
ATOM 6414 N N . PHE B 1 70 ? 37.312 -40.5 -3.926 1 95.81 70 PHE B N 1
ATOM 6415 C CA . PHE B 1 70 ? 38.312 -39.969 -4.859 1 95.81 70 PHE B CA 1
ATOM 6416 C C . PHE B 1 70 ? 37.688 -39.75 -6.23 1 95.81 70 PHE B C 1
ATOM 6418 O O . PHE B 1 70 ? 37.062 -40.625 -6.801 1 95.81 70 PHE B O 1
ATOM 6425 N N . TYR B 1 71 ? 37.781 -38.562 -6.695 1 96.25 71 TYR B N 1
ATOM 6426 C CA . TYR B 1 71 ? 37.312 -38.25 -8.039 1 96.25 71 TYR B CA 1
ATOM 6427 C C . TYR B 1 71 ? 38.469 -38 -8.992 1 96.25 71 TYR B C 1
ATOM 6429 O O . TYR B 1 71 ? 39.344 -37.188 -8.703 1 96.25 71 TYR B O 1
ATOM 6437 N N . LYS B 1 72 ? 38.5 -38.688 -10.016 1 94.25 72 LYS B N 1
ATOM 6438 C CA . LYS B 1 72 ? 39.531 -38.531 -11.039 1 94.25 72 LYS B CA 1
ATOM 6439 C C . LYS B 1 72 ? 38.906 -38.531 -12.438 1 94.25 72 LYS B C 1
ATOM 6441 O O . LYS B 1 72 ? 38.094 -39.375 -12.766 1 94.25 72 LYS B O 1
ATOM 6446 N N . GLN B 1 73 ? 39.312 -37.5 -13.266 1 92.5 73 GLN B N 1
ATOM 6447 C CA . GLN B 1 73 ? 38.812 -37.375 -14.633 1 92.5 73 GLN B CA 1
ATOM 6448 C C . GLN B 1 73 ? 39.656 -38.219 -15.602 1 92.5 73 GLN B C 1
ATOM 6450 O O . GLN B 1 73 ? 40.281 -37.656 -16.516 1 92.5 73 GLN B O 1
ATOM 6455 N N . ASN B 1 74 ? 39.625 -39.469 -15.406 1 90.44 74 ASN B N 1
ATOM 6456 C CA . ASN B 1 74 ? 40.312 -40.438 -16.234 1 90.44 74 ASN B CA 1
ATOM 6457 C C . ASN B 1 74 ? 39.562 -41.781 -16.203 1 90.44 74 ASN B C 1
ATOM 6459 O O . ASN B 1 74 ? 38.594 -41.938 -15.5 1 90.44 74 ASN B O 1
ATOM 6463 N N . THR B 1 75 ? 40.062 -42.75 -17.078 1 91.38 75 THR B N 1
ATOM 6464 C CA . THR B 1 75 ? 39.5 -44.094 -17.094 1 91.38 75 THR B CA 1
ATOM 6465 C C . THR B 1 75 ? 40.062 -44.938 -15.969 1 91.38 75 THR B C 1
ATOM 6467 O O . THR B 1 75 ? 41.156 -44.656 -15.461 1 91.38 75 THR B O 1
ATOM 6470 N N . PRO B 1 76 ? 39.25 -45.938 -15.602 1 91.06 76 PRO B N 1
ATOM 6471 C CA . PRO B 1 76 ? 39.75 -46.844 -14.539 1 91.06 76 PRO B CA 1
ATOM 6472 C C . PRO B 1 76 ? 41.094 -47.469 -14.883 1 91.06 76 PRO B C 1
ATOM 6474 O O . PRO B 1 76 ? 41.938 -47.688 -14 1 91.06 76 PRO B O 1
ATOM 6477 N N . ASP B 1 77 ? 41.344 -47.688 -16.109 1 88.62 77 ASP B N 1
ATOM 6478 C CA . ASP B 1 77 ? 42.562 -48.375 -16.547 1 88.62 77 ASP B CA 1
ATOM 6479 C C . ASP B 1 77 ? 43.781 -47.5 -16.375 1 88.62 77 ASP B C 1
ATOM 6481 O O . ASP B 1 77 ? 44.906 -48 -16.344 1 88.62 77 ASP B O 1
ATOM 6485 N N . SER B 1 78 ? 43.562 -46.25 -16.203 1 89.31 78 SER B N 1
ATOM 6486 C CA . SER B 1 78 ? 44.688 -45.312 -16.078 1 89.31 78 SER B CA 1
ATOM 6487 C C . SER B 1 78 ? 45.094 -45.125 -14.625 1 89.31 78 SER B C 1
ATOM 6489 O O . SER B 1 78 ? 46.062 -44.438 -14.336 1 89.31 78 SER B O 1
ATOM 6491 N N . LEU B 1 79 ? 44.344 -45.719 -13.789 1 92 79 LEU B N 1
ATOM 6492 C CA . LEU B 1 79 ? 44.625 -45.562 -12.375 1 92 79 LEU B CA 1
ATOM 6493 C C . LEU B 1 79 ? 45.938 -46.281 -12.008 1 92 79 LEU B C 1
ATOM 6495 O O . LEU B 1 79 ? 46.219 -47.375 -12.523 1 92 79 LEU B O 1
ATOM 6499 N N . CYS B 1 80 ? 46.719 -45.719 -11.102 1 91.31 80 CYS B N 1
ATOM 6500 C CA . CYS B 1 80 ? 47.969 -46.312 -10.641 1 91.31 80 CYS B CA 1
ATOM 6501 C C . CYS B 1 80 ? 47.938 -46.5 -9.125 1 91.31 80 CYS B C 1
ATOM 6503 O O . CYS B 1 80 ? 47.625 -47.562 -8.633 1 91.31 80 CYS B O 1
ATOM 6505 N N . PHE B 1 81 ? 48.062 -45.406 -8.438 1 91 81 PHE B N 1
ATOM 6506 C CA . PHE B 1 81 ? 48.219 -45.469 -6.988 1 91 81 PHE B CA 1
ATOM 6507 C C . PHE B 1 81 ? 46.844 -45.625 -6.32 1 91 81 PHE B C 1
ATOM 6509 O O . PHE B 1 81 ? 46.75 -46.031 -5.164 1 91 81 PHE B O 1
ATOM 6516 N N . LEU B 1 82 ? 45.781 -45.219 -7.066 1 93.06 82 LEU B N 1
ATOM 6517 C CA . LEU B 1 82 ? 44.438 -45.375 -6.527 1 93.06 82 LEU B CA 1
ATOM 6518 C C . LEU B 1 82 ? 43.812 -46.688 -7.008 1 93.06 82 LEU B C 1
ATOM 6520 O O . LEU B 1 82 ? 42.688 -47.031 -6.625 1 93.06 82 LEU B O 1
ATOM 6524 N N . LEU B 1 83 ? 44.5 -47.469 -7.836 1 90.94 83 LEU B N 1
ATOM 6525 C CA . LEU B 1 83 ? 44 -48.688 -8.438 1 90.94 83 LEU B CA 1
ATOM 6526 C C . LEU B 1 83 ? 43.656 -49.719 -7.359 1 90.94 83 LEU B C 1
ATOM 6528 O O . LEU B 1 83 ? 42.625 -50.438 -7.473 1 90.94 83 LEU B O 1
ATOM 6532 N N . GLU B 1 84 ? 44.5 -49.844 -6.406 1 89.31 84 GLU B N 1
ATOM 6533 C CA . GLU B 1 84 ? 44.281 -50.781 -5.32 1 89.31 84 GLU B CA 1
ATOM 6534 C C . GLU B 1 84 ? 42.938 -50.5 -4.629 1 89.31 84 GLU B C 1
ATOM 6536 O O . GLU B 1 84 ? 42.156 -51.438 -4.344 1 89.31 84 GLU B O 1
ATOM 6541 N N . TYR B 1 85 ? 42.688 -49.219 -4.34 1 90.06 85 TYR B N 1
ATOM 6542 C CA . TYR B 1 85 ? 41.438 -48.844 -3.734 1 90.06 85 TYR B CA 1
ATOM 6543 C C . TYR B 1 85 ? 40.25 -49.188 -4.652 1 90.06 85 TYR B C 1
ATOM 6545 O O . TYR B 1 85 ? 39.25 -49.719 -4.203 1 90.06 85 TYR B O 1
ATOM 6553 N N . ALA B 1 86 ? 40.406 -48.875 -5.887 1 89.12 86 ALA B N 1
ATOM 6554 C CA . ALA B 1 86 ? 39.375 -49.125 -6.875 1 89.12 86 ALA B CA 1
ATOM 6555 C C . ALA B 1 86 ? 39.031 -50.594 -6.973 1 89.12 86 ALA B C 1
ATOM 6557 O O . ALA B 1 86 ? 37.875 -50.969 -7.094 1 89.12 86 ALA B O 1
ATOM 6558 N N . GLU B 1 87 ? 40 -51.469 -6.91 1 89.56 87 GLU B N 1
ATOM 6559 C CA . GLU B 1 87 ? 39.812 -52.906 -7.078 1 89.56 87 GLU B CA 1
ATOM 6560 C C . GLU B 1 87 ? 39.375 -53.562 -5.781 1 89.56 87 GLU B C 1
ATOM 6562 O O . GLU B 1 87 ? 38.562 -54.5 -5.801 1 89.56 87 GLU B O 1
ATOM 6567 N N . THR B 1 88 ? 39.938 -53.125 -4.711 1 89.56 88 THR B N 1
ATOM 6568 C CA . THR B 1 88 ? 39.656 -53.781 -3.432 1 89.56 88 THR B CA 1
ATOM 6569 C C . THR B 1 88 ? 38.406 -53.219 -2.793 1 89.56 88 THR B C 1
ATOM 6571 O O . THR B 1 88 ? 37.625 -53.969 -2.164 1 89.56 88 THR B O 1
ATOM 6574 N N . TYR B 1 89 ? 38.188 -52.062 -2.865 1 88.12 89 TYR B N 1
ATOM 6575 C CA . TYR B 1 89 ? 37.031 -51.469 -2.189 1 88.12 89 TYR B CA 1
ATOM 6576 C C . TYR B 1 89 ? 35.875 -51.219 -3.166 1 88.12 89 TYR B C 1
ATOM 6578 O O . TYR B 1 89 ? 34.812 -51.781 -3.01 1 88.12 89 TYR B O 1
ATOM 6586 N N . GLY B 1 90 ? 36.125 -50.469 -4.227 1 90.44 90 GLY B N 1
ATOM 6587 C CA . GLY B 1 90 ? 35.094 -50.219 -5.211 1 90.44 90 GLY B CA 1
ATOM 6588 C C . GLY B 1 90 ? 35.344 -49 -6.082 1 90.44 90 GLY B C 1
ATOM 6589 O O . GLY B 1 90 ? 36.031 -48.062 -5.656 1 90.44 90 GLY B O 1
ATOM 6590 N N . CYS B 1 91 ? 34.844 -49.094 -7.266 1 93.31 91 CYS B N 1
ATOM 6591 C CA . CYS B 1 91 ? 35 -48.031 -8.242 1 93.31 91 CYS B CA 1
ATOM 6592 C C . CYS B 1 91 ? 33.656 -47.719 -8.953 1 93.31 91 CYS B C 1
ATOM 6594 O O . CYS B 1 91 ? 33 -48.656 -9.453 1 93.31 91 CYS B O 1
ATOM 6596 N N . ILE B 1 92 ? 33.188 -46.531 -8.898 1 94.88 92 ILE B N 1
ATOM 6597 C CA . ILE B 1 92 ? 32.031 -46.094 -9.68 1 94.88 92 ILE B CA 1
ATOM 6598 C C . ILE B 1 92 ? 32.5 -45.406 -10.961 1 94.88 92 ILE B C 1
ATOM 6600 O O . ILE B 1 92 ? 33.188 -44.375 -10.914 1 94.88 92 ILE B O 1
ATOM 6604 N N . VAL B 1 93 ? 32.125 -45.969 -12.062 1 93.56 93 VAL B N 1
ATOM 6605 C CA . VAL B 1 93 ? 32.625 -45.531 -13.367 1 93.56 93 VAL B CA 1
ATOM 6606 C C . VAL B 1 93 ? 31.562 -44.625 -14.016 1 93.56 93 VAL B C 1
ATOM 6608 O O . VAL B 1 93 ? 30.469 -45.062 -14.344 1 93.56 93 VAL B O 1
ATOM 6611 N N . LEU B 1 94 ? 31.906 -43.344 -14.188 1 94.81 94 LEU B N 1
ATOM 6612 C CA . LEU B 1 94 ? 31.047 -42.375 -14.844 1 94.81 94 LEU B CA 1
ATOM 6613 C C . LEU B 1 94 ? 31.609 -41.938 -16.188 1 94.81 94 LEU B C 1
ATOM 6615 O O . LEU B 1 94 ? 31.328 -40.844 -16.688 1 94.81 94 LEU B O 1
ATOM 6619 N N . ASP B 1 95 ? 32.438 -42.781 -16.766 1 92.19 95 ASP B N 1
ATOM 6620 C CA . ASP B 1 95 ? 33.062 -42.469 -18.047 1 92.19 95 ASP B CA 1
ATOM 6621 C C . ASP B 1 95 ? 32.031 -42.312 -19.156 1 92.19 95 ASP B C 1
ATOM 6623 O O . ASP B 1 95 ? 32.281 -41.625 -20.141 1 92.19 95 ASP B O 1
ATOM 6627 N N . ASP B 1 96 ? 30.953 -42.969 -19.094 1 92.25 96 ASP B N 1
ATOM 6628 C CA . ASP B 1 96 ? 29.797 -42.875 -19.969 1 92.25 96 ASP B CA 1
ATOM 6629 C C . ASP B 1 96 ? 28.531 -42.531 -19.188 1 92.25 96 ASP B C 1
ATOM 6631 O O . ASP B 1 96 ? 27.781 -43.438 -18.812 1 92.25 96 ASP B O 1
ATOM 6635 N N . MET B 1 97 ? 28.297 -41.281 -19.141 1 93.31 97 MET B N 1
ATOM 6636 C CA . MET B 1 97 ? 27.172 -40.844 -18.328 1 93.31 97 MET B CA 1
ATOM 6637 C C . MET B 1 97 ? 25.844 -41.25 -18.953 1 93.31 97 MET B C 1
ATOM 6639 O O . MET B 1 97 ? 24.859 -41.5 -18.25 1 93.31 97 MET B O 1
ATOM 6643 N N . GLU B 1 98 ? 25.859 -41.281 -20.25 1 92.44 98 GLU B N 1
ATOM 6644 C CA . GLU B 1 98 ? 24.656 -41.75 -20.906 1 92.44 98 GLU B CA 1
ATOM 6645 C C . GLU B 1 98 ? 24.297 -43.188 -20.453 1 92.44 98 GLU B C 1
ATOM 6647 O O . GLU B 1 98 ? 23.156 -43.438 -20.094 1 92.44 98 GLU B O 1
ATOM 6652 N N . ALA B 1 99 ? 25.281 -44.031 -20.5 1 92.12 99 ALA B N 1
ATOM 6653 C CA . ALA B 1 99 ? 25.078 -45.406 -20.094 1 92.12 99 ALA B CA 1
ATOM 6654 C C . ALA B 1 99 ? 24.688 -45.5 -18.625 1 92.12 99 ALA B C 1
ATOM 6656 O O . ALA B 1 99 ? 23.828 -46.312 -18.25 1 92.12 99 ALA B O 1
ATOM 6657 N N . TYR B 1 100 ? 25.328 -44.75 -17.828 1 94.38 100 TYR B N 1
ATOM 6658 C CA . TYR B 1 100 ? 25.031 -44.719 -16.406 1 94.38 100 TYR B CA 1
ATOM 6659 C C . TYR B 1 100 ? 23.578 -44.375 -16.156 1 94.38 100 TYR B C 1
ATOM 6661 O O . TYR B 1 100 ? 22.891 -45.062 -15.383 1 94.38 100 TYR B O 1
ATOM 6669 N N . ILE B 1 101 ? 23.047 -43.312 -16.812 1 94.12 101 ILE B N 1
ATOM 6670 C CA . ILE B 1 101 ? 21.672 -42.812 -16.625 1 94.12 101 ILE B CA 1
ATOM 6671 C C . ILE B 1 101 ? 20.688 -43.875 -17.172 1 94.12 101 ILE B C 1
ATOM 6673 O O . ILE B 1 101 ? 19.703 -44.188 -16.5 1 94.12 101 ILE B O 1
ATOM 6677 N N . ARG B 1 102 ? 21 -44.406 -18.328 1 92.69 102 ARG B N 1
ATOM 6678 C CA . ARG B 1 102 ? 20.109 -45.375 -18.953 1 92.69 102 ARG B CA 1
ATOM 6679 C C . ARG B 1 102 ? 19.969 -46.625 -18.094 1 92.69 102 ARG B C 1
ATOM 6681 O O . ARG B 1 102 ? 18.875 -47.188 -18 1 92.69 102 ARG B O 1
ATOM 6688 N N . LYS B 1 103 ? 21.047 -47.031 -17.547 1 91.94 103 LYS B N 1
ATOM 6689 C CA . LYS B 1 103 ? 21.031 -48.219 -16.688 1 91.94 103 LYS B CA 1
ATOM 6690 C C . LYS B 1 103 ? 20.109 -48 -15.492 1 91.94 103 LYS B C 1
ATOM 6692 O O . LYS B 1 103 ? 19.234 -48.844 -15.227 1 91.94 103 LYS B O 1
ATOM 6697 N N . HIS B 1 104 ? 20.25 -46.938 -14.82 1 92.75 104 HIS B N 1
ATOM 6698 C CA . HIS B 1 104 ? 19.438 -46.656 -13.641 1 92.75 104 HIS B CA 1
ATOM 6699 C C . HIS B 1 104 ? 17.984 -46.406 -14.016 1 92.75 104 HIS B C 1
ATOM 6701 O O . HIS B 1 104 ? 17.062 -46.781 -13.289 1 92.75 104 HIS B O 1
ATOM 6707 N N . LEU B 1 105 ? 17.844 -45.625 -15.086 1 91.06 105 LEU B N 1
ATOM 6708 C CA . LEU B 1 105 ? 16.484 -45.344 -15.547 1 91.06 105 LEU B CA 1
ATOM 6709 C C . LEU B 1 105 ? 15.742 -46.656 -15.883 1 91.06 105 LEU B C 1
ATOM 6711 O O . LEU B 1 105 ? 14.57 -46.781 -15.523 1 91.06 105 LEU B O 1
ATOM 6715 N N . PHE B 1 106 ? 16.469 -47.531 -16.562 1 90.56 106 PHE B N 1
ATOM 6716 C CA . PHE B 1 106 ? 15.867 -48.812 -16.906 1 90.56 106 PHE B CA 1
ATOM 6717 C C . PHE B 1 106 ? 15.508 -49.594 -15.656 1 90.56 106 PHE B C 1
ATOM 6719 O O . PHE B 1 106 ? 14.453 -50.25 -15.586 1 90.56 106 PHE B O 1
ATOM 6726 N N . GLU B 1 107 ? 16.344 -49.594 -14.703 1 89.88 107 GLU B N 1
ATOM 6727 C CA . GLU B 1 107 ? 16.078 -50.281 -13.438 1 89.88 107 GLU B CA 1
ATOM 6728 C C . GLU B 1 107 ? 14.875 -49.688 -12.719 1 89.88 107 GLU B C 1
ATOM 6730 O O . GLU B 1 107 ? 14.141 -50.375 -12.031 1 89.88 107 GLU B O 1
ATOM 6735 N N . GLY B 1 108 ? 14.672 -48.406 -12.867 1 87.06 108 GLY B N 1
ATOM 6736 C CA . GLY B 1 108 ? 13.602 -47.719 -12.172 1 87.06 108 GLY B CA 1
ATOM 6737 C C . GLY B 1 108 ? 12.258 -47.844 -12.859 1 87.06 108 GLY B C 1
ATOM 6738 O O . GLY B 1 108 ? 11.258 -48.188 -12.227 1 87.06 108 GLY B O 1
ATOM 6739 N N . ILE B 1 109 ? 12.258 -47.562 -14.164 1 84.75 109 ILE B N 1
ATOM 6740 C CA . ILE B 1 109 ? 10.977 -47.469 -14.852 1 84.75 109 ILE B CA 1
ATOM 6741 C C . ILE B 1 109 ? 10.781 -48.719 -15.719 1 84.75 109 ILE B C 1
ATOM 6743 O O . ILE B 1 109 ? 9.695 -48.938 -16.266 1 84.75 109 ILE B O 1
ATOM 6747 N N . LYS B 1 110 ? 11.75 -49.531 -15.961 1 82.38 110 LYS B N 1
ATOM 6748 C CA . LYS B 1 110 ? 11.719 -50.781 -16.688 1 82.38 110 LYS B CA 1
ATOM 6749 C C . LYS B 1 110 ? 11.391 -50.594 -18.156 1 82.38 110 LYS B C 1
ATOM 6751 O O . LYS B 1 110 ? 10.695 -51.406 -18.766 1 82.38 110 LYS B O 1
ATOM 6756 N N . GLU B 1 111 ? 11.68 -49.438 -18.641 1 81.94 111 GLU B N 1
ATOM 6757 C CA . GLU B 1 111 ? 11.539 -49.094 -20.062 1 81.94 111 GLU B CA 1
ATOM 6758 C C . GLU B 1 111 ? 12.75 -48.312 -20.562 1 81.94 111 GLU B C 1
ATOM 6760 O O . GLU B 1 111 ? 13.352 -47.531 -19.828 1 81.94 111 GLU B O 1
ATOM 6765 N N . ASN B 1 112 ? 13.078 -48.625 -21.828 1 83.12 112 ASN B N 1
ATOM 6766 C CA . ASN B 1 112 ? 14.172 -47.844 -22.438 1 83.12 112 ASN B CA 1
ATOM 6767 C C . ASN B 1 112 ? 13.703 -46.469 -22.906 1 83.12 112 ASN B C 1
ATOM 6769 O O . ASN B 1 112 ? 12.555 -46.312 -23.312 1 83.12 112 ASN B O 1
ATOM 6773 N N . THR B 1 113 ? 14.555 -45.562 -22.734 1 85.19 113 THR B N 1
ATOM 6774 C CA . THR B 1 113 ? 14.219 -44.219 -23.188 1 85.19 113 THR B CA 1
ATOM 6775 C C . THR B 1 113 ? 14.789 -43.969 -24.578 1 85.19 113 THR B C 1
ATOM 6777 O O . THR B 1 113 ? 15.836 -44.5 -24.938 1 85.19 113 THR B O 1
ATOM 6780 N N . GLU B 1 114 ? 14.047 -43.125 -25.344 1 83.19 114 GLU B N 1
ATOM 6781 C CA . GLU B 1 114 ? 14.492 -42.781 -26.688 1 83.19 114 GLU B CA 1
ATOM 6782 C C . G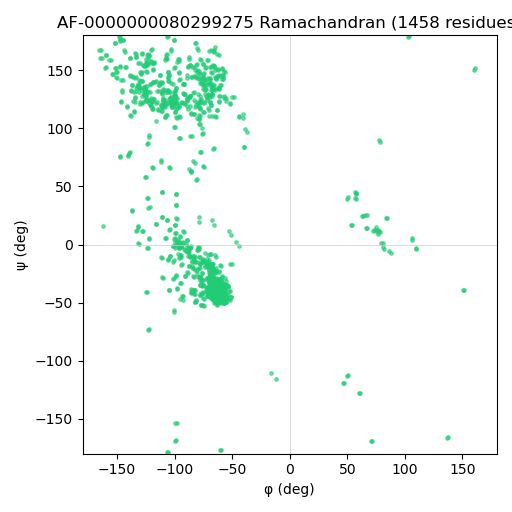LU B 1 114 ? 15.172 -41.406 -26.688 1 83.19 114 GLU B C 1
ATOM 6784 O O . GLU B 1 114 ? 15.531 -40.875 -27.734 1 83.19 114 GLU B O 1
ATOM 6789 N N . LEU B 1 115 ? 15.414 -40.906 -25.531 1 88.38 115 LEU B N 1
ATOM 6790 C CA . LEU B 1 115 ? 16.031 -39.594 -25.453 1 88.38 115 LEU B CA 1
ATOM 6791 C C . LEU B 1 115 ? 17.484 -39.625 -25.906 1 88.38 115 LEU B C 1
ATOM 6793 O O . LEU B 1 115 ? 18.203 -40.594 -25.609 1 88.38 115 LEU B O 1
ATOM 6797 N N . GLY B 1 116 ? 17.859 -38.562 -26.688 1 86.62 116 GLY B N 1
ATOM 6798 C CA . GLY B 1 116 ? 19.266 -38.469 -27.062 1 86.62 116 GLY B CA 1
ATOM 6799 C C . GLY B 1 116 ? 20.188 -38.156 -25.906 1 86.62 116 GLY B C 1
ATOM 6800 O O . GLY B 1 116 ? 19.719 -37.812 -24.812 1 86.62 116 GLY B O 1
ATOM 6801 N N . LYS B 1 117 ? 21.438 -38.312 -26.125 1 88.19 117 LYS B N 1
ATOM 6802 C CA . LYS B 1 117 ? 22.438 -38.156 -25.078 1 88.19 117 LYS B CA 1
ATOM 6803 C C . LYS B 1 117 ? 22.344 -36.781 -24.438 1 88.19 117 LYS B C 1
ATOM 6805 O O . LYS B 1 117 ? 22.312 -36.656 -23.219 1 88.19 117 LYS B O 1
ATOM 6810 N N . GLN B 1 118 ? 22.234 -35.781 -25.25 1 84.94 118 GLN B N 1
ATOM 6811 C CA . GLN B 1 118 ? 22.219 -34.406 -24.75 1 84.94 118 GLN B CA 1
ATOM 6812 C C . GLN B 1 118 ? 20.984 -34.156 -23.891 1 84.94 118 GLN B C 1
ATOM 6814 O O . GLN B 1 118 ? 21.078 -33.562 -22.828 1 84.94 118 GLN B O 1
ATOM 6819 N N . GLU B 1 119 ? 19.875 -34.625 -24.312 1 87.75 119 GLU B N 1
ATOM 6820 C CA . GLU B 1 119 ? 18.625 -34.438 -23.562 1 87.75 119 GLU B CA 1
ATOM 6821 C C . GLU B 1 119 ? 18.641 -35.219 -22.266 1 87.75 119 GLU B C 1
ATOM 6823 O O . GLU B 1 119 ? 18.125 -34.781 -21.25 1 87.75 119 GLU B O 1
ATOM 6828 N N . LEU B 1 120 ? 19.234 -36.344 -22.406 1 89.81 120 LEU B N 1
ATOM 6829 C CA . LEU B 1 120 ? 19.328 -37.219 -21.234 1 89.81 120 LEU B CA 1
ATOM 6830 C C . LEU B 1 120 ? 20.203 -36.594 -20.156 1 89.81 120 LEU B C 1
ATOM 6832 O O . LEU B 1 120 ? 19.859 -36.594 -18.984 1 89.81 120 LEU B O 1
ATOM 6836 N N . LEU B 1 121 ? 21.312 -36.094 -20.594 1 89.75 121 LEU B N 1
ATOM 6837 C CA . LEU B 1 121 ? 22.219 -35.438 -19.656 1 89.75 121 LEU B CA 1
ATOM 6838 C C . LEU B 1 121 ? 21.578 -34.188 -19.031 1 89.75 121 LEU B C 1
ATOM 6840 O O . LEU B 1 121 ? 21.719 -33.969 -17.844 1 89.75 121 LEU B O 1
ATOM 6844 N N . MET B 1 122 ? 20.891 -33.469 -19.828 1 89.44 122 MET B N 1
ATOM 6845 C CA . MET B 1 122 ? 20.188 -32.312 -19.312 1 89.44 122 MET B CA 1
ATOM 6846 C C . MET B 1 122 ? 19.125 -32.719 -18.297 1 89.44 122 MET B C 1
ATOM 6848 O O . MET B 1 122 ? 19.031 -32.125 -17.219 1 89.44 122 MET B O 1
ATOM 6852 N N . ALA B 1 123 ? 18.359 -33.688 -18.625 1 91.06 123 ALA B N 1
ATOM 6853 C CA . ALA B 1 123 ? 17.344 -34.188 -17.719 1 91.06 123 ALA B CA 1
ATOM 6854 C C . ALA B 1 123 ? 17.953 -34.625 -16.406 1 91.06 123 ALA B C 1
ATOM 6856 O O . ALA B 1 123 ? 17.391 -34.406 -15.328 1 91.06 123 ALA B O 1
ATOM 6857 N N . ALA B 1 124 ? 19.078 -35.281 -16.516 1 91.38 124 ALA B N 1
ATOM 6858 C CA . ALA B 1 124 ? 19.766 -35.75 -15.32 1 91.38 124 ALA B CA 1
ATOM 6859 C C . ALA B 1 124 ? 20.156 -34.594 -14.398 1 91.38 124 ALA B C 1
ATOM 6861 O O . ALA B 1 124 ? 19.922 -34.656 -13.188 1 91.38 124 ALA B O 1
ATOM 6862 N N . LYS B 1 125 ? 20.672 -33.656 -15.016 1 90 125 LYS B N 1
ATOM 6863 C CA . LYS B 1 125 ? 21.125 -32.5 -14.25 1 90 125 LYS B CA 1
ATOM 6864 C C . LYS B 1 125 ? 19.938 -31.75 -13.633 1 90 125 LYS B C 1
ATOM 6866 O O . LYS B 1 125 ? 20.078 -31.062 -12.617 1 90 125 LYS B O 1
ATOM 6871 N N . LEU B 1 126 ? 18.75 -31.906 -14.211 1 89.94 126 LEU B N 1
ATOM 6872 C CA . LEU B 1 126 ? 17.547 -31.219 -13.734 1 89.94 126 LEU B CA 1
ATOM 6873 C C . LEU B 1 126 ? 16.734 -32.125 -12.82 1 89.94 126 LEU B C 1
ATOM 6875 O O . LEU B 1 126 ? 15.695 -31.719 -12.297 1 89.94 126 LEU B O 1
ATOM 6879 N N . SER B 1 127 ? 17.203 -33.281 -12.609 1 89.06 127 SER B N 1
ATOM 6880 C CA . SER B 1 127 ? 16.359 -34.281 -11.961 1 89.06 127 SER B CA 1
ATOM 6881 C C . SER B 1 127 ? 16.609 -34.312 -10.453 1 89.06 127 SER B C 1
ATOM 6883 O O . SER B 1 127 ? 16.016 -35.125 -9.742 1 89.06 127 SER B O 1
ATOM 6885 N N . LYS B 1 128 ? 17.484 -33.438 -10 1 87.62 128 LYS B N 1
ATOM 6886 C CA . LYS B 1 128 ? 17.688 -33.438 -8.555 1 87.62 128 LYS B CA 1
ATOM 6887 C C . LYS B 1 128 ? 16.359 -33.188 -7.828 1 87.62 128 LYS B C 1
ATOM 6889 O O . LYS B 1 128 ? 15.656 -32.219 -8.125 1 87.62 128 LYS B O 1
ATOM 6894 N N . GLY B 1 129 ? 16.031 -34 -6.934 1 84.81 129 GLY B N 1
ATOM 6895 C CA . GLY B 1 129 ? 14.836 -33.844 -6.133 1 84.81 129 GLY B CA 1
ATOM 6896 C C . GLY B 1 129 ? 13.578 -34.312 -6.828 1 84.81 129 GLY B C 1
ATOM 6897 O O . GLY B 1 129 ? 12.5 -34.344 -6.234 1 84.81 129 GLY B O 1
ATOM 6898 N N . LYS B 1 130 ? 13.734 -34.75 -8.086 1 87.88 130 LYS B N 1
ATOM 6899 C CA . LYS B 1 130 ? 12.594 -35.281 -8.82 1 87.88 130 LYS B CA 1
ATOM 6900 C C . LYS B 1 130 ? 12.43 -36.781 -8.555 1 87.88 130 LYS B C 1
ATOM 6902 O O . LYS B 1 130 ? 13.344 -37.438 -8.047 1 87.88 130 LYS B O 1
ATOM 6907 N N . ASP B 1 131 ? 11.219 -37.281 -8.852 1 86.69 131 ASP B N 1
ATOM 6908 C CA . ASP B 1 131 ? 10.961 -38.688 -8.578 1 86.69 131 ASP B CA 1
ATOM 6909 C C . ASP B 1 131 ? 10.922 -39.5 -9.867 1 86.69 131 ASP B C 1
ATOM 6911 O O . ASP B 1 131 ? 11.234 -39 -10.945 1 86.69 131 ASP B O 1
ATOM 6915 N N . LEU B 1 132 ? 10.672 -40.719 -9.664 1 86.5 132 LEU B N 1
ATOM 6916 C CA . LEU B 1 132 ? 10.688 -41.656 -10.781 1 86.5 132 LEU B CA 1
ATOM 6917 C C . LEU B 1 132 ? 9.57 -41.344 -11.773 1 86.5 132 LEU B C 1
ATOM 6919 O O . LEU B 1 132 ? 9.727 -41.531 -12.977 1 86.5 132 LEU B O 1
ATOM 6923 N N . ASN B 1 133 ? 8.516 -40.812 -11.258 1 82.81 133 ASN B N 1
ATOM 6924 C CA . ASN B 1 133 ? 7.406 -40.438 -12.133 1 82.81 133 ASN B CA 1
ATOM 6925 C C . ASN B 1 133 ? 7.797 -39.312 -13.078 1 82.81 133 ASN B C 1
ATOM 6927 O O . ASN B 1 133 ? 7.41 -39.312 -14.242 1 82.81 133 ASN B O 1
ATOM 6931 N N . TRP B 1 134 ? 8.508 -38.438 -12.539 1 86.75 134 TRP B N 1
ATOM 6932 C CA . TRP B 1 134 ? 9.016 -37.375 -13.367 1 86.75 134 TRP B CA 1
ATOM 6933 C C . TRP B 1 134 ? 9.898 -37.906 -14.492 1 86.75 134 TRP B C 1
ATOM 6935 O O . TRP B 1 134 ? 9.727 -37.5 -15.656 1 86.75 134 TRP B O 1
ATOM 6945 N N . TRP B 1 135 ? 10.797 -38.844 -14.195 1 87.75 135 TRP B N 1
ATOM 6946 C CA . TRP B 1 135 ? 11.695 -39.438 -15.188 1 87.75 135 TRP B CA 1
ATOM 6947 C C . TRP B 1 135 ? 10.906 -40.219 -16.234 1 87.75 135 TRP B C 1
ATOM 6949 O O . TRP B 1 135 ? 11.258 -40.219 -17.406 1 87.75 135 TRP B O 1
ATOM 6959 N N . HIS B 1 136 ? 9.914 -40.875 -15.727 1 86.19 136 HIS B N 1
ATOM 6960 C CA . HIS B 1 136 ? 9.047 -41.594 -16.641 1 86.19 136 HIS B CA 1
ATOM 6961 C C . HIS B 1 136 ? 8.391 -40.656 -17.656 1 86.19 136 HIS B C 1
ATOM 6963 O O . HIS B 1 136 ? 8.367 -40.938 -18.859 1 86.19 136 HIS B O 1
ATOM 6969 N N . GLY B 1 137 ? 7.898 -39.594 -17.188 1 86.12 137 GLY B N 1
ATOM 6970 C CA . GLY B 1 137 ? 7.305 -38.562 -18.047 1 86.12 137 GLY B CA 1
ATOM 6971 C C . GLY B 1 137 ? 8.289 -38 -19.047 1 86.12 137 GLY B C 1
ATOM 6972 O O . GLY B 1 137 ? 7.949 -37.781 -20.203 1 86.12 137 GLY B O 1
ATOM 6973 N N . VAL B 1 138 ? 9.469 -37.719 -18.547 1 87.31 138 VAL B N 1
ATOM 6974 C CA . VAL B 1 138 ? 10.508 -37.188 -19.406 1 87.31 138 VAL B CA 1
ATOM 6975 C C . VAL B 1 138 ? 10.883 -38.188 -20.484 1 87.31 138 VAL B C 1
ATOM 6977 O O . VAL B 1 138 ? 11.039 -37.844 -21.656 1 87.31 138 VAL B O 1
ATOM 6980 N N . SER B 1 139 ? 10.961 -39.438 -20.062 1 85.19 139 SER B N 1
ATOM 6981 C CA . SER B 1 139 ? 11.359 -40.5 -20.969 1 85.19 139 SER B CA 1
ATOM 6982 C C . SER B 1 139 ? 10.344 -40.688 -22.094 1 85.19 139 SER B C 1
ATOM 6984 O O . SER B 1 139 ? 10.711 -41 -23.219 1 85.19 139 SER B O 1
ATOM 6986 N N . LYS B 1 140 ? 9.117 -40.375 -21.766 1 80.44 140 LYS B N 1
ATOM 6987 C CA . LYS B 1 140 ? 8.055 -40.562 -22.75 1 80.44 140 LYS B CA 1
ATOM 6988 C C . LYS B 1 140 ? 7.789 -39.281 -23.531 1 80.44 140 LYS B C 1
ATOM 6990 O O . LYS B 1 140 ? 6.914 -39.25 -24.406 1 80.44 140 LYS B O 1
ATOM 6995 N N . GLY B 1 141 ? 8.523 -38.281 -23.156 1 78.88 141 GLY B N 1
ATOM 6996 C CA . GLY B 1 141 ? 8.352 -37 -23.844 1 78.88 141 GLY B CA 1
ATOM 6997 C C . GLY B 1 141 ? 7.125 -36.25 -23.391 1 78.88 141 GLY B C 1
ATOM 6998 O O . GLY B 1 141 ? 6.68 -35.312 -24.062 1 78.88 141 GLY B O 1
ATOM 6999 N N . ILE B 1 142 ? 6.531 -36.656 -22.359 1 79 142 ILE B N 1
ATOM 7000 C CA . ILE B 1 142 ? 5.332 -36.031 -21.812 1 79 142 ILE B CA 1
ATOM 7001 C C . ILE B 1 142 ? 5.711 -34.781 -21.047 1 79 142 ILE B C 1
ATOM 7003 O O . ILE B 1 142 ? 5.008 -33.75 -21.109 1 79 142 ILE B O 1
ATOM 7007 N N . ILE B 1 143 ? 6.766 -34.875 -20.25 1 82.88 143 ILE B N 1
ATOM 7008 C CA . ILE B 1 143 ? 7.273 -33.75 -19.453 1 82.88 143 ILE B CA 1
ATOM 7009 C C . ILE B 1 143 ? 8.539 -33.188 -20.094 1 82.88 143 ILE B C 1
ATOM 7011 O O . ILE B 1 143 ? 9.453 -33.938 -20.453 1 82.88 143 ILE B O 1
ATOM 7015 N N . LYS B 1 144 ? 8.477 -31.906 -20.312 1 81.94 144 LYS B N 1
ATOM 7016 C CA . LYS B 1 144 ? 9.719 -31.25 -20.703 1 81.94 144 LYS B CA 1
ATOM 7017 C C . LYS B 1 144 ? 10.625 -31.016 -19.5 1 81.94 144 LYS B C 1
ATOM 7019 O O . LYS B 1 144 ? 10.195 -30.438 -18.5 1 81.94 144 LYS B O 1
ATOM 7024 N N . PRO B 1 145 ? 11.727 -31.5 -19.625 1 84.69 145 PRO B N 1
ATOM 7025 C CA . PRO B 1 145 ? 12.594 -31.406 -18.453 1 84.69 145 PRO B CA 1
ATOM 7026 C C . PRO B 1 145 ? 12.836 -29.969 -18.016 1 84.69 145 PRO B C 1
ATOM 7028 O O . PRO B 1 145 ? 12.875 -29.688 -16.812 1 84.69 145 PRO B O 1
ATOM 7031 N N . LEU B 1 146 ? 12.984 -29.156 -19.016 1 87.5 146 LEU B N 1
ATOM 7032 C CA . LEU B 1 146 ? 13.281 -27.766 -18.688 1 87.5 146 LEU B CA 1
ATOM 7033 C C . LEU B 1 146 ? 12.008 -26.938 -18.672 1 87.5 146 LEU B C 1
ATOM 7035 O O . LEU B 1 146 ? 11.352 -26.781 -19.703 1 87.5 146 LEU B O 1
ATOM 7039 N N . ASP B 1 147 ? 11.562 -26.5 -17.547 1 88.19 147 ASP B N 1
ATOM 7040 C CA . ASP B 1 147 ? 10.445 -25.578 -17.422 1 88.19 147 ASP B CA 1
ATOM 7041 C C . ASP B 1 147 ? 10.867 -24.156 -17.75 1 88.19 147 ASP B C 1
ATOM 7043 O O . ASP B 1 147 ? 11.039 -23.328 -16.844 1 88.19 147 ASP B O 1
ATOM 7047 N N . THR B 1 148 ? 10.945 -23.891 -18.938 1 91.12 148 THR B N 1
ATOM 7048 C CA . THR B 1 148 ? 11.492 -22.625 -19.406 1 91.12 148 THR B CA 1
ATOM 7049 C C . THR B 1 148 ? 10.688 -21.453 -18.875 1 91.12 148 THR B C 1
ATOM 7051 O O . THR B 1 148 ? 11.258 -20.484 -18.375 1 91.12 148 THR B O 1
ATOM 7054 N N . ASP B 1 149 ? 9.352 -21.531 -18.906 1 93.31 149 ASP B N 1
ATOM 7055 C CA . ASP B 1 149 ? 8.508 -20.406 -18.5 1 93.31 149 ASP B CA 1
ATOM 7056 C C . ASP B 1 149 ? 8.711 -20.078 -17.031 1 93.31 149 ASP B C 1
ATOM 7058 O O . ASP B 1 149 ? 8.875 -18.906 -16.656 1 93.31 149 ASP B O 1
ATOM 7062 N N . GLY B 1 150 ? 8.766 -21.141 -16.219 1 94.12 150 GLY B N 1
ATOM 7063 C CA . GLY B 1 150 ? 9.031 -20.922 -14.812 1 94.12 150 GLY B CA 1
ATOM 7064 C C . GLY B 1 150 ? 10.406 -20.344 -14.547 1 94.12 150 GLY B C 1
ATOM 7065 O O . GLY B 1 150 ? 10.562 -19.453 -13.695 1 94.12 150 GLY B O 1
ATOM 7066 N N . LEU B 1 151 ? 11.336 -20.812 -15.258 1 94.44 151 LEU B N 1
ATOM 7067 C CA . LEU B 1 151 ? 12.711 -20.359 -15.07 1 94.44 151 LEU B CA 1
ATOM 7068 C C . LEU B 1 151 ? 12.891 -18.922 -15.539 1 94.44 151 LEU B C 1
ATOM 7070 O O . LEU B 1 151 ? 13.727 -18.188 -15.008 1 94.44 151 LEU B O 1
ATOM 7074 N N . VAL B 1 152 ? 12.094 -18.562 -16.547 1 97.38 152 VAL B N 1
ATOM 7075 C CA . VAL B 1 152 ? 12.148 -17.172 -17 1 97.38 152 VAL B CA 1
ATOM 7076 C C . VAL B 1 152 ? 11.664 -16.234 -15.898 1 97.38 152 VAL B C 1
ATOM 7078 O O . VAL B 1 152 ? 12.234 -15.164 -15.695 1 97.38 152 VAL B O 1
ATOM 7081 N N . ILE B 1 153 ? 10.633 -16.641 -15.18 1 96.94 153 ILE B N 1
ATOM 7082 C CA . ILE B 1 153 ? 10.148 -15.852 -14.055 1 96.94 153 ILE B CA 1
ATOM 7083 C C . ILE B 1 153 ? 11.242 -15.734 -12.992 1 96.94 153 ILE B C 1
ATOM 7085 O O . ILE B 1 153 ? 11.477 -14.648 -12.461 1 96.94 153 ILE B O 1
ATOM 7089 N N . ASP B 1 154 ? 11.969 -16.812 -12.812 1 96.12 154 ASP B N 1
ATOM 7090 C CA . ASP B 1 154 ? 13.078 -16.797 -11.859 1 96.12 154 ASP B CA 1
ATOM 7091 C C . ASP B 1 154 ? 14.195 -15.867 -12.336 1 96.12 154 ASP B C 1
ATOM 7093 O O . ASP B 1 154 ? 14.82 -15.172 -11.531 1 96.12 154 ASP B O 1
ATOM 7097 N N . LEU B 1 155 ? 14.414 -15.961 -13.609 1 97.38 155 LEU B N 1
ATOM 7098 C CA . LEU B 1 155 ? 15.422 -15.086 -14.203 1 97.38 155 LEU B CA 1
ATOM 7099 C C . LEU B 1 155 ? 15.086 -13.617 -13.961 1 97.38 155 LEU B C 1
ATOM 7101 O O . LEU B 1 155 ? 15.961 -12.836 -13.586 1 97.38 155 LEU B O 1
ATOM 7105 N N . LEU B 1 156 ? 13.828 -13.289 -14.102 1 97.56 156 LEU B N 1
ATOM 7106 C CA . LEU B 1 156 ? 13.383 -11.914 -13.891 1 97.56 156 LEU B CA 1
ATOM 7107 C C . LEU B 1 156 ? 13.453 -11.547 -12.414 1 97.56 156 LEU B C 1
ATOM 7109 O O . LEU B 1 156 ? 13.711 -10.391 -12.07 1 97.56 156 LEU B O 1
ATOM 7113 N N . HIS B 1 157 ? 13.266 -12.469 -11.586 1 95.62 157 HIS B N 1
ATOM 7114 C CA . HIS B 1 157 ? 13.242 -12.234 -10.148 1 95.62 157 HIS B CA 1
ATOM 7115 C C . HIS B 1 157 ? 14.648 -12.055 -9.594 1 95.62 157 HIS B C 1
ATOM 7117 O O . HIS B 1 157 ? 14.922 -11.086 -8.875 1 95.62 157 HIS B O 1
ATOM 7123 N N . HIS B 1 158 ? 15.539 -13.086 -9.953 1 94.81 158 HIS B N 1
ATOM 7124 C CA . HIS B 1 158 ? 16.906 -13.109 -9.445 1 94.81 158 HIS B CA 1
ATOM 7125 C C . HIS B 1 158 ? 17.891 -13.531 -10.531 1 94.81 158 HIS B C 1
ATOM 7127 O O . HIS B 1 158 ? 18.406 -14.648 -10.5 1 94.81 158 HIS B O 1
ATOM 7133 N N . PRO B 1 159 ? 18.203 -12.602 -11.383 1 95.56 159 PRO B N 1
ATOM 7134 C CA . PRO B 1 159 ? 19.031 -12.977 -12.531 1 95.56 159 PRO B CA 1
ATOM 7135 C C . PRO B 1 159 ? 20.391 -13.531 -12.125 1 95.56 159 PRO B C 1
ATOM 7137 O O . PRO B 1 159 ? 20.812 -14.586 -12.617 1 95.56 159 PRO B O 1
ATOM 7140 N N . LYS B 1 160 ? 21.094 -12.969 -11.156 1 92.81 160 LYS B N 1
ATOM 7141 C CA . LYS B 1 160 ? 22.422 -13.406 -10.766 1 92.81 160 LYS B CA 1
ATOM 7142 C C . LYS B 1 160 ? 22.375 -14.75 -10.039 1 92.81 160 LYS B C 1
ATOM 7144 O O . LYS B 1 160 ? 23.203 -15.625 -10.273 1 92.81 160 LYS B O 1
ATOM 7149 N N . GLU B 1 161 ? 21.406 -14.953 -9.281 1 93.25 161 GLU B N 1
ATOM 7150 C CA . GLU B 1 161 ? 21.281 -16.172 -8.484 1 93.25 161 GLU B CA 1
ATOM 7151 C C . GLU B 1 161 ? 20.969 -17.375 -9.367 1 93.25 161 GLU B C 1
ATOM 7153 O O . GLU B 1 161 ? 21.531 -18.453 -9.164 1 93.25 161 GLU B O 1
ATOM 7158 N N . ILE B 1 162 ? 20.078 -17.219 -10.32 1 93.69 162 ILE B N 1
ATOM 7159 C CA . ILE B 1 162 ? 19.703 -18.344 -11.164 1 93.69 162 ILE B CA 1
ATOM 7160 C C . ILE B 1 162 ? 20.906 -18.797 -11.992 1 93.69 162 ILE B C 1
ATOM 7162 O O . ILE B 1 162 ? 21.109 -20 -12.18 1 93.69 162 ILE B O 1
ATOM 7166 N N . LYS B 1 163 ? 21.641 -17.859 -12.484 1 92.19 163 LYS B N 1
ATOM 7167 C CA . LYS B 1 163 ? 22.828 -18.203 -13.266 1 92.19 163 LYS B CA 1
ATOM 7168 C C . LYS B 1 163 ? 23.875 -18.891 -12.406 1 92.19 163 LYS B C 1
ATOM 7170 O O . LYS B 1 163 ? 24.469 -19.891 -12.82 1 92.19 163 LYS B O 1
ATOM 7175 N N . LYS B 1 164 ? 24.047 -18.375 -11.219 1 90.62 164 LYS B N 1
ATOM 7176 C CA . LYS B 1 164 ? 25.031 -18.938 -10.312 1 90.62 164 LYS B CA 1
ATOM 7177 C C . LYS B 1 164 ? 24.672 -20.359 -9.891 1 90.62 164 LYS B C 1
ATOM 7179 O O . LYS B 1 164 ? 25.547 -21.219 -9.789 1 90.62 164 LYS B O 1
ATOM 7184 N N . ASN B 1 165 ? 23.391 -20.688 -9.758 1 87.31 165 ASN B N 1
ATOM 7185 C CA . ASN B 1 165 ? 22.938 -21.953 -9.172 1 87.31 165 ASN B CA 1
ATOM 7186 C C . ASN B 1 165 ? 22.656 -23 -10.242 1 87.31 165 ASN B C 1
ATOM 7188 O O . ASN B 1 165 ? 22.5 -24.188 -9.938 1 87.31 165 ASN B O 1
ATOM 7192 N N . MET B 1 166 ? 22.641 -22.594 -11.453 1 88.31 166 MET B N 1
ATOM 7193 C CA . MET B 1 166 ? 22.328 -23.516 -12.539 1 88.31 166 MET B CA 1
ATOM 7194 C C . MET B 1 166 ? 23.594 -24.078 -13.164 1 88.31 166 MET B C 1
ATOM 7196 O O . MET B 1 166 ? 24.578 -23.359 -13.328 1 88.31 166 MET B O 1
ATOM 7200 N N . ASP B 1 167 ? 23.562 -25.328 -13.531 1 85.38 167 ASP B N 1
ATOM 7201 C CA . ASP B 1 167 ? 24.672 -25.969 -14.234 1 85.38 167 ASP B CA 1
ATOM 7202 C C . ASP B 1 167 ? 24.969 -25.25 -15.547 1 85.38 167 ASP B C 1
ATOM 7204 O O . ASP B 1 167 ? 24.062 -24.828 -16.25 1 85.38 167 ASP B O 1
ATOM 7208 N N . GLY B 1 168 ? 26.219 -25.141 -15.883 1 85.31 168 GLY B N 1
ATOM 7209 C CA . GLY B 1 168 ? 26.656 -24.391 -17.047 1 85.31 168 GLY B CA 1
ATOM 7210 C C . GLY B 1 168 ? 26.016 -24.859 -18.344 1 85.31 168 GLY B C 1
ATOM 7211 O O . GLY B 1 168 ? 25.594 -24.031 -19.156 1 85.31 168 GLY B O 1
ATOM 7212 N N . ASP B 1 169 ? 25.891 -26.125 -18.547 1 83.19 169 ASP B N 1
ATOM 7213 C CA . ASP B 1 169 ? 25.312 -26.672 -19.766 1 83.19 169 ASP B CA 1
ATOM 7214 C C . ASP B 1 169 ? 23.797 -26.406 -19.828 1 83.19 169 ASP B C 1
ATOM 7216 O O . ASP B 1 169 ? 23.25 -26.094 -20.875 1 83.19 169 ASP B O 1
ATOM 7220 N N . VAL B 1 170 ? 23.219 -26.641 -18.719 1 89.25 170 VAL B N 1
ATOM 7221 C CA . VAL B 1 170 ? 21.797 -26.391 -18.625 1 89.25 170 VAL B CA 1
ATOM 7222 C C . VAL B 1 170 ? 21.516 -24.906 -18.891 1 89.25 170 VAL B C 1
ATOM 7224 O O . VAL B 1 170 ? 20.547 -24.562 -19.578 1 89.25 170 VAL B O 1
ATOM 7227 N N . TRP B 1 171 ? 22.391 -24.062 -18.359 1 92 171 TRP B N 1
ATOM 7228 C CA . TRP B 1 171 ? 22.234 -22.625 -18.562 1 92 171 TRP B CA 1
ATOM 7229 C C . TRP B 1 171 ? 22.281 -22.281 -20.047 1 92 171 TRP B C 1
ATOM 7231 O O . TRP B 1 171 ? 21.484 -21.484 -20.531 1 92 171 TRP B O 1
ATOM 7241 N N . LYS B 1 172 ? 23.219 -22.875 -20.719 1 87.88 172 LYS B N 1
ATOM 7242 C CA . LYS B 1 172 ? 23.359 -22.578 -22.141 1 87.88 172 LYS B CA 1
ATOM 7243 C C . LYS B 1 172 ? 22.078 -22.922 -22.906 1 87.88 172 LYS B C 1
ATOM 7245 O O . LYS B 1 172 ? 21.656 -22.172 -23.797 1 87.88 172 LYS B O 1
ATOM 7250 N N . ILE B 1 173 ? 21.547 -24.016 -22.547 1 87.62 173 ILE B N 1
ATOM 7251 C CA . ILE B 1 173 ? 20.297 -24.438 -23.188 1 87.62 173 ILE B CA 1
ATOM 7252 C C . ILE B 1 173 ? 19.188 -23.453 -22.828 1 87.62 173 ILE B C 1
ATOM 7254 O O . ILE B 1 173 ? 18.438 -23.016 -23.703 1 87.62 173 ILE B O 1
ATOM 7258 N N . PHE B 1 174 ? 19.078 -23.172 -21.594 1 93.31 174 PHE B N 1
ATOM 7259 C CA . PHE B 1 174 ? 18.062 -22.234 -21.109 1 93.31 174 PHE B CA 1
ATOM 7260 C C . PHE B 1 174 ? 18.219 -20.875 -21.797 1 93.31 174 PHE B C 1
ATOM 7262 O O . PHE B 1 174 ? 17.234 -20.312 -22.281 1 93.31 174 PHE B O 1
ATOM 7269 N N . GLU B 1 175 ? 19.406 -20.391 -21.781 1 93.12 175 GLU B N 1
ATOM 7270 C CA . GLU B 1 175 ? 19.703 -19.109 -22.406 1 93.12 175 GLU B CA 1
ATOM 7271 C C . GLU B 1 175 ? 19.25 -19.078 -23.859 1 93.12 175 GLU B C 1
ATOM 7273 O O . GLU B 1 175 ? 18.656 -18.109 -24.328 1 93.12 175 GLU B O 1
ATOM 7278 N N . SER B 1 176 ? 19.531 -20.156 -24.516 1 91 176 SER B N 1
ATOM 7279 C CA . SER B 1 176 ? 19.125 -20.266 -25.922 1 91 176 SER B CA 1
ATOM 7280 C C . SER B 1 176 ? 17.609 -20.219 -26.047 1 91 176 SER B C 1
ATOM 7282 O O . SER B 1 176 ? 17.078 -19.562 -26.953 1 91 176 SER B O 1
ATOM 7284 N N . GLU B 1 177 ? 16.922 -20.906 -25.219 1 92.62 177 GLU B N 1
ATOM 7285 C CA . GLU B 1 177 ? 15.469 -20.922 -25.234 1 92.62 177 GLU B CA 1
ATOM 7286 C C . GLU B 1 177 ? 14.898 -19.531 -24.953 1 92.62 177 GLU B C 1
ATOM 7288 O O . GLU B 1 177 ? 13.883 -19.141 -25.531 1 92.62 177 GLU B O 1
ATOM 7293 N N . VAL B 1 178 ? 15.531 -18.797 -24.062 1 95.5 178 VAL B N 1
ATOM 7294 C CA . VAL B 1 178 ? 15.078 -17.453 -23.703 1 95.5 178 VAL B CA 1
ATOM 7295 C C . VAL B 1 178 ? 15.211 -16.531 -24.922 1 95.5 178 VAL B C 1
ATOM 7297 O O . VAL B 1 178 ? 14.281 -15.789 -25.234 1 95.5 178 VAL B O 1
ATOM 7300 N N . TYR B 1 179 ? 16.328 -16.609 -25.578 1 92.94 179 TYR B N 1
ATOM 7301 C CA . TYR B 1 179 ? 16.516 -15.781 -26.766 1 92.94 179 TYR B CA 1
ATOM 7302 C C . TYR B 1 179 ? 15.484 -16.109 -27.844 1 92.94 179 TYR B C 1
ATOM 7304 O O . TYR B 1 179 ? 14.984 -15.219 -28.516 1 92.94 179 TYR B O 1
ATOM 7312 N N . SER B 1 180 ? 15.203 -17.359 -27.938 1 93.12 180 SER B N 1
ATOM 7313 C CA . SER B 1 180 ? 14.164 -17.766 -28.875 1 93.12 180 SER B CA 1
ATOM 7314 C C . SER B 1 180 ? 12.805 -17.219 -28.469 1 93.12 180 SER B C 1
ATOM 7316 O O . SER B 1 180 ? 12.047 -16.734 -29.312 1 93.12 180 SER B O 1
ATOM 7318 N N . LEU B 1 181 ? 12.539 -17.281 -27.234 1 94.56 181 LEU B N 1
ATOM 7319 C CA . LEU B 1 181 ? 11.273 -16.797 -26.672 1 94.56 181 LEU B CA 1
ATOM 7320 C C . LEU B 1 181 ? 11.07 -15.32 -26.969 1 94.56 181 LEU B C 1
ATOM 7322 O O . LEU B 1 181 ? 9.953 -14.891 -27.281 1 94.56 181 LEU B O 1
ATOM 7326 N N . ILE B 1 182 ? 12.156 -14.531 -26.922 1 95.44 182 ILE B N 1
ATOM 7327 C CA . ILE B 1 182 ? 12.016 -13.094 -27.094 1 95.44 182 ILE B CA 1
ATOM 7328 C C . ILE B 1 182 ? 12.383 -12.703 -28.516 1 95.44 182 ILE B C 1
ATOM 7330 O O . ILE B 1 182 ? 12.461 -11.516 -28.844 1 95.44 182 ILE B O 1
ATOM 7334 N N . SER B 1 183 ? 12.656 -13.703 -29.375 1 91.81 183 SER B N 1
ATOM 7335 C CA . SER B 1 183 ? 12.938 -13.523 -30.797 1 91.81 183 SER B CA 1
ATOM 7336 C C . SER B 1 183 ? 14.109 -12.586 -31.016 1 91.81 183 SER B C 1
ATOM 7338 O O . SER B 1 183 ? 14.023 -11.641 -31.812 1 91.81 183 SER B O 1
ATOM 7340 N N . LYS B 1 184 ? 15.148 -12.789 -30.25 1 88.81 184 LYS B N 1
ATOM 7341 C CA . LYS B 1 184 ? 16.391 -12.039 -30.406 1 88.81 184 LYS B CA 1
ATOM 7342 C C . LYS B 1 184 ? 17.578 -12.969 -30.609 1 88.81 184 LYS B C 1
ATOM 7344 O O . LYS B 1 184 ? 17.562 -14.117 -30.141 1 88.81 184 LYS B O 1
ATOM 7349 N N . PRO B 1 185 ? 18.562 -12.5 -31.219 1 85 185 PRO B N 1
ATOM 7350 C CA . PRO B 1 185 ? 19.766 -13.328 -31.375 1 85 185 PRO B CA 1
ATOM 7351 C C . PRO B 1 185 ? 20.562 -13.453 -30.078 1 85 185 PRO B C 1
ATOM 7353 O O . PRO B 1 185 ? 20.641 -12.5 -29.297 1 85 185 PRO B O 1
ATOM 7356 N N . GLN B 1 186 ? 21.078 -14.617 -29.953 1 85.25 186 GLN B N 1
ATOM 7357 C CA . GLN B 1 186 ? 21.859 -14.875 -28.734 1 85.25 186 GLN B CA 1
ATOM 7358 C C . GLN B 1 186 ? 23.156 -14.078 -28.734 1 85.25 186 GLN B C 1
ATOM 7360 O O . GLN B 1 186 ? 23.906 -14.086 -29.719 1 85.25 186 GLN B O 1
ATOM 7365 N N . THR B 1 187 ? 23.359 -13.25 -27.703 1 78.25 187 THR B N 1
ATOM 7366 C CA . THR B 1 187 ? 24.578 -12.469 -27.531 1 78.25 187 THR B CA 1
ATOM 7367 C C . THR B 1 187 ? 25.203 -12.75 -26.172 1 78.25 187 THR B C 1
ATOM 7369 O O . THR B 1 187 ? 24.531 -13.211 -25.25 1 78.25 187 THR B O 1
ATOM 7372 N N . GLU B 1 188 ? 26.5 -12.648 -26.156 1 80 188 GLU B N 1
ATOM 7373 C CA . GLU B 1 188 ? 27.188 -12.797 -24.875 1 80 188 GLU B CA 1
ATOM 7374 C C . GLU B 1 188 ? 27.016 -11.539 -24.016 1 80 188 GLU B C 1
ATOM 7376 O O . GLU B 1 188 ? 27.688 -10.539 -24.25 1 80 188 GLU B O 1
ATOM 7381 N N . GLN B 1 189 ? 26.078 -11.578 -23.172 1 82.38 189 GLN B N 1
ATOM 7382 C CA . GLN B 1 189 ? 25.797 -10.453 -22.281 1 82.38 189 GLN B CA 1
ATOM 7383 C C . GLN B 1 189 ? 25.641 -10.922 -20.844 1 82.38 189 GLN B C 1
ATOM 7385 O O . GLN B 1 189 ? 25.406 -12.102 -20.578 1 82.38 189 GLN B O 1
ATOM 7390 N N . PRO B 1 190 ? 25.891 -9.953 -19.922 1 89.81 190 PRO B N 1
ATOM 7391 C CA . PRO B 1 190 ? 25.594 -10.289 -18.516 1 89.81 190 PRO B CA 1
ATOM 7392 C C . PRO B 1 190 ? 24.141 -10.703 -18.312 1 89.81 190 PRO B C 1
ATOM 7394 O O . PRO B 1 190 ? 23.25 -10.25 -19.047 1 89.81 190 PRO B O 1
ATOM 7397 N N . VAL B 1 191 ? 23.906 -11.547 -17.375 1 94.06 191 VAL B N 1
ATOM 7398 C CA . VAL B 1 191 ? 22.594 -12.148 -17.156 1 94.06 191 VAL B CA 1
ATOM 7399 C C . VAL B 1 191 ? 21.562 -11.062 -16.844 1 94.06 191 VAL B C 1
ATOM 7401 O O . VAL B 1 191 ? 20.391 -11.18 -17.219 1 94.06 191 VAL B O 1
ATOM 7404 N N . GLU B 1 192 ? 22.016 -9.953 -16.219 1 93.25 192 GLU B N 1
ATOM 7405 C CA . GLU B 1 192 ? 21.125 -8.852 -15.883 1 93.25 192 GLU B CA 1
ATOM 7406 C C . GLU B 1 192 ? 20.594 -8.164 -17.141 1 93.25 192 GLU B C 1
ATOM 7408 O O . GLU B 1 192 ? 19.453 -7.715 -17.188 1 93.25 192 GLU B O 1
ATOM 7413 N N . ILE B 1 193 ? 21.391 -8.094 -18.125 1 90.44 193 ILE B N 1
ATOM 7414 C CA . ILE B 1 193 ? 21 -7.492 -19.391 1 90.44 193 ILE B CA 1
ATOM 7415 C C . ILE B 1 193 ? 20.016 -8.406 -20.109 1 90.44 193 ILE B C 1
ATOM 7417 O O . ILE B 1 193 ? 19.062 -7.934 -20.734 1 90.44 193 ILE B O 1
ATOM 7421 N N . LEU B 1 194 ? 20.328 -9.688 -20.016 1 93.81 194 LEU B N 1
ATOM 7422 C CA . LEU B 1 194 ? 19.375 -10.641 -20.578 1 93.81 194 LEU B CA 1
ATOM 7423 C C . LEU B 1 194 ? 18 -10.5 -19.938 1 93.81 194 LEU B C 1
ATOM 7425 O O . LEU B 1 194 ? 16.984 -10.461 -20.625 1 93.81 194 LEU B O 1
ATOM 7429 N N . ALA B 1 195 ? 18 -10.445 -18.609 1 96.88 195 ALA B N 1
ATOM 7430 C CA . ALA B 1 195 ? 16.75 -10.266 -17.875 1 96.88 195 ALA B CA 1
ATOM 7431 C C . ALA B 1 195 ? 16.031 -9 -18.328 1 96.88 195 ALA B C 1
ATOM 7433 O O . ALA B 1 195 ? 14.812 -9.016 -18.562 1 96.88 195 ALA B O 1
ATOM 7434 N N . GLN B 1 196 ? 16.734 -7.914 -18.469 1 94.62 196 GLN B N 1
ATOM 7435 C CA . GLN B 1 196 ? 16.141 -6.656 -18.922 1 94.62 196 GLN B CA 1
ATOM 7436 C C . GLN B 1 196 ? 15.578 -6.785 -20.344 1 94.62 196 GLN B C 1
ATOM 7438 O O . GLN B 1 196 ? 14.531 -6.219 -20.641 1 94.62 196 GLN B O 1
ATOM 7443 N N . SER B 1 197 ? 16.297 -7.523 -21.094 1 93.81 197 SER B N 1
ATOM 7444 C CA . SER B 1 197 ? 15.836 -7.727 -22.469 1 93.81 197 SER B CA 1
ATOM 7445 C C . SER B 1 197 ? 14.5 -8.461 -22.5 1 93.81 197 SER B C 1
ATOM 7447 O O . SER B 1 197 ? 13.641 -8.156 -23.328 1 93.81 197 SER B O 1
ATOM 7449 N N . VAL B 1 198 ? 14.375 -9.414 -21.656 1 97.06 198 VAL B N 1
ATOM 7450 C CA . VAL B 1 198 ? 13.109 -10.125 -21.562 1 97.06 198 VAL B CA 1
ATOM 7451 C C . VAL B 1 198 ? 12.008 -9.164 -21.141 1 97.06 198 VAL B C 1
ATOM 7453 O O . VAL B 1 198 ? 10.938 -9.117 -21.766 1 97.06 198 VAL B O 1
ATOM 7456 N N . ALA B 1 199 ? 12.258 -8.391 -20.094 1 97.94 199 ALA B N 1
ATOM 7457 C CA . ALA B 1 199 ? 11.289 -7.402 -19.609 1 97.94 199 ALA B CA 1
ATOM 7458 C C . ALA B 1 199 ? 10.93 -6.41 -20.703 1 97.94 199 ALA B C 1
ATOM 7460 O O . ALA B 1 199 ? 9.75 -6.125 -20.922 1 97.94 199 ALA B O 1
ATOM 7461 N N . ASP B 1 200 ? 11.93 -5.965 -21.422 1 95.88 200 ASP B N 1
ATOM 7462 C CA . ASP B 1 200 ? 11.695 -5.008 -22.5 1 95.88 200 ASP B CA 1
ATOM 7463 C C . ASP B 1 200 ? 10.773 -5.594 -23.562 1 95.88 200 ASP B C 1
ATOM 7465 O O . ASP B 1 200 ? 9.898 -4.902 -24.094 1 95.88 200 ASP B O 1
ATOM 7469 N N . THR B 1 201 ? 11.047 -6.809 -23.859 1 96.19 201 THR B N 1
ATOM 7470 C CA . THR B 1 201 ? 10.219 -7.473 -24.875 1 96.19 201 THR B CA 1
ATOM 7471 C C . THR B 1 201 ? 8.766 -7.547 -24.406 1 96.19 201 THR B C 1
ATOM 7473 O O . THR B 1 201 ? 7.844 -7.32 -25.203 1 96.19 201 THR B O 1
ATOM 7476 N N . ILE B 1 202 ? 8.57 -7.852 -23.188 1 98.25 202 ILE B N 1
ATOM 7477 C CA . ILE B 1 202 ? 7.23 -7.895 -22.609 1 98.25 202 ILE B CA 1
ATOM 7478 C C . ILE B 1 202 ? 6.59 -6.512 -22.688 1 98.25 202 ILE B C 1
ATOM 7480 O O . ILE B 1 202 ? 5.457 -6.371 -23.156 1 98.25 202 ILE B O 1
ATOM 7484 N N . PHE B 1 203 ? 7.32 -5.461 -22.266 1 97.88 203 PHE B N 1
ATOM 7485 C CA . PHE B 1 203 ? 6.797 -4.102 -22.25 1 97.88 203 PHE B CA 1
ATOM 7486 C C . PHE B 1 203 ? 6.477 -3.621 -23.656 1 97.88 203 PHE B C 1
ATOM 7488 O O . PHE B 1 203 ? 5.438 -3 -23.891 1 97.88 203 PHE B O 1
ATOM 7495 N N . ASP B 1 204 ? 7.316 -3.982 -24.609 1 95.19 204 ASP B N 1
ATOM 7496 C CA . ASP B 1 204 ? 7.055 -3.643 -26 1 95.19 204 ASP B CA 1
ATOM 7497 C C . ASP B 1 204 ? 5.766 -4.301 -26.484 1 95.19 204 ASP B C 1
ATOM 7499 O O . ASP B 1 204 ? 4.961 -3.668 -27.172 1 95.19 204 ASP B O 1
ATOM 7503 N N . GLY B 1 205 ? 5.668 -5.539 -26.156 1 96.56 205 GLY B N 1
ATOM 7504 C CA . GLY B 1 205 ? 4.453 -6.25 -26.531 1 96.56 205 GLY B CA 1
ATOM 7505 C C . GLY B 1 205 ? 3.193 -5.613 -25.969 1 96.56 205 GLY B C 1
ATOM 7506 O O . GLY B 1 205 ? 2.168 -5.555 -26.656 1 96.56 205 GLY B O 1
ATOM 7507 N N . LEU B 1 206 ? 3.23 -5.129 -24.766 1 97.19 206 LEU B N 1
ATOM 7508 C CA . LEU B 1 206 ? 2.082 -4.508 -24.109 1 97.19 206 LEU B CA 1
ATOM 7509 C C . LEU B 1 206 ? 1.764 -3.156 -24.734 1 97.19 206 LEU B C 1
ATOM 7511 O O . LEU B 1 206 ? 0.598 -2.842 -24.984 1 97.19 206 LEU B O 1
ATOM 7515 N N . ILE B 1 207 ? 2.805 -2.389 -25.031 1 95.38 207 ILE B N 1
ATOM 7516 C CA . ILE B 1 207 ? 2.635 -1.038 -25.547 1 95.38 207 ILE B CA 1
ATOM 7517 C C . ILE B 1 207 ? 2.031 -1.1 -26.953 1 95.38 207 ILE B C 1
ATOM 7519 O O . ILE B 1 207 ? 1.177 -0.284 -27.312 1 95.38 207 ILE B O 1
ATOM 7523 N N . HIS B 1 208 ? 2.377 -2.117 -27.688 1 94.06 208 HIS B N 1
ATOM 7524 C CA . HIS B 1 208 ? 1.907 -2.232 -29.062 1 94.06 208 HIS B CA 1
ATOM 7525 C C . HIS B 1 208 ? 0.742 -3.211 -29.172 1 94.06 208 HIS B C 1
ATOM 7527 O O . HIS B 1 208 ? 0.217 -3.443 -30.25 1 94.06 208 HIS B O 1
ATOM 7533 N N . ASN B 1 209 ? 0.413 -3.77 -28.062 1 94.94 209 ASN B N 1
ATOM 7534 C CA . ASN B 1 209 ? -0.696 -4.711 -27.953 1 94.94 209 ASN B CA 1
ATOM 7535 C C . ASN B 1 209 ? -0.513 -5.906 -28.891 1 94.94 209 ASN B C 1
ATOM 7537 O O . ASN B 1 209 ? -1.431 -6.27 -29.625 1 94.94 209 ASN B O 1
ATOM 7541 N N . ASN B 1 210 ? 0.684 -6.426 -28.922 1 95.06 210 ASN B N 1
ATOM 7542 C CA . ASN B 1 210 ? 0.999 -7.578 -29.75 1 95.06 210 ASN B CA 1
ATOM 7543 C C . ASN B 1 210 ? 1.859 -8.594 -29.016 1 95.06 210 ASN B C 1
ATOM 7545 O O . ASN B 1 210 ? 2.697 -9.266 -29.625 1 95.06 210 ASN B O 1
ATOM 7549 N N . ILE B 1 211 ? 1.716 -8.664 -27.766 1 96.25 211 ILE B N 1
ATOM 7550 C CA . ILE B 1 211 ? 2.465 -9.594 -26.938 1 96.25 211 ILE B CA 1
ATOM 7551 C C . ILE B 1 211 ? 2.006 -11.023 -27.219 1 96.25 211 ILE B C 1
ATOM 7553 O O . ILE B 1 211 ? 0.811 -11.273 -27.391 1 96.25 211 ILE B O 1
ATOM 7557 N N . SER B 1 212 ? 2.938 -11.938 -27.281 1 95.62 212 SER B N 1
ATOM 7558 C CA . SER B 1 212 ? 2.592 -13.336 -27.484 1 95.62 212 SER B CA 1
ATOM 7559 C C . SER B 1 212 ? 1.838 -13.906 -26.297 1 95.62 212 SER B C 1
ATOM 7561 O O . SER B 1 212 ? 1.993 -13.43 -25.172 1 95.62 212 SER B O 1
ATOM 7563 N N . ASP B 1 213 ? 1.063 -14.891 -26.531 1 94.62 213 ASP B N 1
ATOM 7564 C CA . ASP B 1 213 ? 0.285 -15.531 -25.469 1 94.62 213 ASP B CA 1
ATOM 7565 C C . ASP B 1 213 ? 1.195 -16.078 -24.375 1 94.62 213 ASP B C 1
ATOM 7567 O O . ASP B 1 213 ? 0.887 -15.961 -23.188 1 94.62 213 ASP B O 1
ATOM 7571 N N . ARG B 1 214 ? 2.248 -16.641 -24.812 1 94.81 214 ARG B N 1
ATOM 7572 C CA . ARG B 1 214 ? 3.186 -17.25 -23.875 1 94.81 214 ARG B CA 1
ATOM 7573 C C . ARG B 1 214 ? 3.801 -16.188 -22.969 1 94.81 214 ARG B C 1
ATOM 7575 O O . ARG B 1 214 ? 3.822 -16.344 -21.75 1 94.81 214 ARG B O 1
ATOM 7582 N N . LEU B 1 215 ? 4.25 -15.07 -23.516 1 97.06 215 LEU B N 1
ATOM 7583 C CA . LEU B 1 215 ? 4.848 -13.992 -22.734 1 97.06 215 LEU B CA 1
ATOM 7584 C C . LEU B 1 215 ? 3.801 -13.312 -21.859 1 97.06 215 LEU B C 1
ATOM 7586 O O . LEU B 1 215 ? 4.105 -12.859 -20.75 1 97.06 215 LEU B O 1
ATOM 7590 N N . LEU B 1 216 ? 2.578 -13.258 -22.375 1 97.38 216 LEU B N 1
ATOM 7591 C CA . LEU B 1 216 ? 1.5 -12.656 -21.594 1 97.38 216 LEU B CA 1
ATOM 7592 C C . LEU B 1 216 ? 1.215 -13.461 -20.328 1 97.38 216 LEU B C 1
ATOM 7594 O O . LEU B 1 216 ? 0.997 -12.891 -19.266 1 97.38 216 LEU B O 1
ATOM 7598 N N . LYS B 1 217 ? 1.282 -14.789 -20.469 1 96.19 217 LYS B N 1
ATOM 7599 C CA . LYS B 1 217 ? 1.077 -15.656 -19.312 1 96.19 217 LYS B CA 1
ATOM 7600 C C . LYS B 1 217 ? 2.182 -15.453 -18.281 1 96.19 217 LYS B C 1
ATOM 7602 O O . LYS B 1 217 ? 1.91 -15.398 -17.078 1 96.19 217 LYS B O 1
ATOM 7607 N N . ILE B 1 218 ? 3.4 -15.32 -18.734 1 97.38 218 ILE B N 1
ATOM 7608 C CA . ILE B 1 218 ? 4.531 -15.062 -17.844 1 97.38 218 ILE B CA 1
ATOM 7609 C C . ILE B 1 218 ? 4.344 -13.719 -17.156 1 97.38 218 ILE B C 1
ATOM 7611 O O . ILE B 1 218 ? 4.512 -13.609 -15.938 1 97.38 218 ILE B O 1
ATOM 7615 N N . TYR B 1 219 ? 3.896 -12.734 -17.953 1 97.69 219 TYR B N 1
ATOM 7616 C CA . TYR B 1 219 ? 3.656 -11.383 -17.453 1 97.69 219 TYR B CA 1
ATOM 7617 C C . TYR B 1 219 ? 2.607 -11.383 -16.359 1 97.69 219 TYR B C 1
ATOM 7619 O O . TYR B 1 219 ? 2.801 -10.773 -15.297 1 97.69 219 TYR B O 1
ATOM 7627 N N . TYR B 1 220 ? 1.529 -12.094 -16.5 1 97 220 TYR B N 1
ATOM 7628 C CA . TYR B 1 220 ? 0.444 -12.125 -15.531 1 97 220 TYR B CA 1
ATOM 7629 C C . TYR B 1 220 ? 0.912 -12.727 -14.211 1 97 220 TYR B C 1
ATOM 7631 O O . TYR B 1 220 ? 0.519 -12.266 -13.141 1 97 220 TYR B O 1
ATOM 7639 N N . LYS B 1 221 ? 1.762 -13.703 -14.32 1 95.81 221 LYS B N 1
ATOM 7640 C CA . LYS B 1 221 ? 2.303 -14.289 -13.102 1 95.81 221 LYS B CA 1
ATOM 7641 C C . LYS B 1 221 ? 3.219 -13.312 -12.375 1 95.81 221 LYS B C 1
ATOM 7643 O O . LYS B 1 221 ? 3.193 -13.227 -11.148 1 95.81 221 LYS B O 1
ATOM 7648 N N . CYS B 1 222 ? 3.977 -12.547 -13.109 1 97 222 CYS B N 1
ATOM 7649 C CA . CYS B 1 222 ? 4.902 -11.586 -12.523 1 97 222 CYS B CA 1
ATOM 7650 C C . CYS B 1 222 ? 4.148 -10.469 -11.812 1 97 222 CYS B C 1
ATOM 7652 O O . CYS B 1 222 ? 4.469 -10.125 -10.672 1 97 222 CYS B O 1
ATOM 7654 N N . VAL B 1 223 ? 3.104 -9.969 -12.438 1 96.69 223 VAL B N 1
ATOM 7655 C CA . VAL B 1 223 ? 2.432 -8.789 -11.891 1 96.69 223 VAL B CA 1
ATOM 7656 C C . VAL B 1 223 ? 1.538 -9.203 -10.719 1 96.69 223 VAL B C 1
ATOM 7658 O O . VAL B 1 223 ? 1.159 -8.367 -9.898 1 96.69 223 VAL B O 1
ATOM 7661 N N . ASP B 1 224 ? 1.191 -10.453 -10.648 1 95.06 224 ASP B N 1
ATOM 7662 C CA . ASP B 1 224 ? 0.352 -10.914 -9.555 1 95.06 224 ASP B CA 1
ATOM 7663 C C . ASP B 1 224 ? 1.194 -11.25 -8.32 1 95.06 224 ASP B C 1
ATOM 7665 O O . ASP B 1 224 ? 0.66 -11.422 -7.223 1 95.06 224 ASP B O 1
ATOM 7669 N N . SER B 1 225 ? 2.498 -11.367 -8.492 1 94.25 225 SER B N 1
ATOM 7670 C CA . SER B 1 225 ? 3.395 -11.781 -7.422 1 94.25 225 SER B CA 1
ATOM 7671 C C . SER B 1 225 ? 3.867 -10.578 -6.605 1 94.25 225 SER B C 1
ATOM 7673 O O . SER B 1 225 ? 4.453 -9.641 -7.156 1 94.25 225 SER B O 1
ATOM 7675 N N . ASN B 1 226 ? 3.705 -10.625 -5.277 1 92.25 226 ASN B N 1
ATOM 7676 C CA . ASN B 1 226 ? 4.172 -9.555 -4.395 1 92.25 226 ASN B CA 1
ATOM 7677 C C . ASN B 1 226 ? 5.695 -9.492 -4.355 1 92.25 226 ASN B C 1
ATOM 7679 O O . ASN B 1 226 ? 6.273 -8.406 -4.293 1 92.25 226 ASN B O 1
ATOM 7683 N N . SER B 1 227 ? 6.34 -10.664 -4.43 1 92.12 227 SER B N 1
ATOM 7684 C CA . SER B 1 227 ? 7.797 -10.719 -4.371 1 92.12 227 SER B CA 1
ATOM 7685 C C . SER B 1 227 ? 8.422 -10.148 -5.637 1 92.12 227 SER B C 1
ATOM 7687 O O . SER B 1 227 ? 9.578 -9.719 -5.621 1 92.12 227 SER B O 1
ATOM 7689 N N . MET B 1 228 ? 7.637 -10.141 -6.707 1 94.38 228 MET B N 1
ATOM 7690 C CA . MET B 1 228 ? 8.133 -9.656 -7.992 1 94.38 228 MET B CA 1
ATOM 7691 C C . MET B 1 228 ? 7.934 -8.148 -8.117 1 94.38 228 MET B C 1
ATOM 7693 O O . MET B 1 228 ? 8.406 -7.531 -9.078 1 94.38 228 MET B O 1
ATOM 7697 N N . ARG B 1 229 ? 7.355 -7.508 -7.195 1 93.12 229 ARG B N 1
ATOM 7698 C CA . ARG B 1 229 ? 6.988 -6.102 -7.312 1 93.12 229 ARG B CA 1
ATOM 7699 C C . ARG B 1 229 ? 8.227 -5.223 -7.477 1 93.12 229 ARG B C 1
ATOM 7701 O O . ARG B 1 229 ? 8.328 -4.461 -8.438 1 93.12 229 ARG B O 1
ATOM 7708 N N . GLU B 1 230 ? 9.195 -5.359 -6.613 1 90.62 230 GLU B N 1
ATOM 7709 C CA . GLU B 1 230 ? 10.375 -4.508 -6.637 1 90.62 230 GLU B CA 1
ATOM 7710 C C . GLU B 1 230 ? 11.211 -4.758 -7.887 1 90.62 230 GLU B C 1
ATOM 7712 O O . GLU B 1 230 ? 11.562 -3.822 -8.609 1 90.62 230 GLU B O 1
ATOM 7717 N N . PRO B 1 231 ? 11.477 -6.031 -8.211 1 94.25 231 PRO B N 1
ATOM 7718 C CA . PRO B 1 231 ? 12.219 -6.281 -9.445 1 94.25 231 PRO B CA 1
ATOM 7719 C C . PRO B 1 231 ? 11.523 -5.715 -10.68 1 94.25 231 PRO B C 1
ATOM 7721 O O . PRO B 1 231 ? 12.18 -5.113 -11.539 1 94.25 231 PRO B O 1
ATOM 7724 N N . LEU B 1 232 ? 10.25 -5.941 -10.758 1 96.31 232 LEU B N 1
ATOM 7725 C CA . LEU B 1 232 ? 9.516 -5.477 -11.93 1 96.31 232 LEU B CA 1
ATOM 7726 C C . LEU B 1 232 ? 9.555 -3.955 -12.031 1 96.31 232 LEU B C 1
ATOM 7728 O O . LEU B 1 232 ? 9.711 -3.404 -13.125 1 96.31 232 LEU B O 1
ATOM 7732 N N . LEU B 1 233 ? 9.422 -3.246 -10.898 1 93.44 233 LEU B N 1
ATOM 7733 C CA . LEU B 1 233 ? 9.508 -1.789 -10.891 1 93.44 233 LEU B CA 1
ATOM 7734 C C . LEU B 1 233 ? 10.883 -1.322 -11.359 1 93.44 233 LEU B C 1
ATOM 7736 O O . LEU B 1 233 ? 10.992 -0.3 -12.039 1 93.44 233 LEU B O 1
ATOM 7740 N N . ASN B 1 234 ? 11.898 -2.076 -11.047 1 91.94 234 ASN B N 1
ATOM 7741 C CA . ASN B 1 234 ? 13.242 -1.751 -11.508 1 91.94 234 ASN B CA 1
ATOM 7742 C C . ASN B 1 234 ? 13.352 -1.853 -13.031 1 91.94 234 ASN B C 1
ATOM 7744 O O . ASN B 1 234 ? 13.977 -1.007 -13.664 1 91.94 234 ASN B O 1
ATOM 7748 N N . TYR B 1 235 ? 12.75 -2.908 -13.547 1 95.5 235 TYR B N 1
ATOM 7749 C CA . TYR B 1 235 ? 12.75 -3.057 -15 1 95.5 235 TYR B CA 1
ATOM 7750 C C . TYR B 1 235 ? 11.969 -1.931 -15.664 1 95.5 235 TYR B C 1
ATOM 7752 O O . TYR B 1 235 ? 12.383 -1.411 -16.703 1 95.5 235 TYR B O 1
ATOM 7760 N N . ILE B 1 236 ? 10.852 -1.52 -15.094 1 94.69 236 ILE B N 1
ATOM 7761 C CA . ILE B 1 236 ? 10 -0.468 -15.633 1 94.69 236 ILE B CA 1
ATOM 7762 C C . ILE B 1 236 ? 10.75 0.859 -15.633 1 94.69 236 ILE B C 1
ATOM 7764 O O . ILE B 1 236 ? 10.68 1.618 -16.609 1 94.69 236 ILE B O 1
ATOM 7768 N N . GLU B 1 237 ? 11.422 1.115 -14.578 1 86.5 237 GLU B N 1
ATOM 7769 C CA . GLU B 1 237 ? 12.172 2.359 -14.445 1 86.5 237 GLU B CA 1
ATOM 7770 C C . GLU B 1 237 ? 13.227 2.484 -15.547 1 86.5 237 GLU B C 1
ATOM 7772 O O . GLU B 1 237 ? 13.484 3.584 -16.047 1 86.5 237 GLU B O 1
ATOM 7777 N N . LYS B 1 238 ? 13.75 1.34 -15.977 1 85.12 238 LYS B N 1
ATOM 7778 C CA . LYS B 1 238 ? 14.805 1.331 -16.984 1 85.12 238 LYS B CA 1
ATOM 7779 C C . LYS B 1 238 ? 14.219 1.319 -18.391 1 85.12 238 LYS B C 1
ATOM 7781 O O . LYS B 1 238 ? 14.922 1.617 -19.359 1 85.12 238 LYS B O 1
ATOM 7786 N N . TYR B 1 239 ? 12.984 0.942 -18.469 1 91.25 239 TYR B N 1
ATOM 7787 C CA . TYR B 1 239 ? 12.336 0.825 -19.781 1 91.25 239 TYR B CA 1
ATOM 7788 C C . TYR B 1 239 ? 11.992 2.199 -20.344 1 91.25 239 TYR B C 1
ATOM 7790 O O . TYR B 1 239 ? 11.422 3.041 -19.641 1 91.25 239 TYR B O 1
ATOM 7798 N N . LYS B 1 240 ? 12.234 2.32 -21.5 1 78.06 240 LYS B N 1
ATOM 7799 C CA . LYS B 1 240 ? 11.93 3.576 -22.188 1 78.06 240 LYS B CA 1
ATOM 7800 C C . LYS B 1 240 ? 10.75 3.412 -23.141 1 78.06 240 LYS B C 1
ATOM 7802 O O . LYS B 1 240 ? 10.828 2.635 -24.094 1 78.06 240 LYS B O 1
ATOM 7807 N N . ILE B 1 241 ? 9.766 4.145 -22.906 1 85.88 241 ILE B N 1
ATOM 7808 C CA . ILE B 1 241 ? 8.586 4.094 -23.781 1 85.88 241 ILE B CA 1
ATOM 7809 C C . ILE B 1 241 ? 8.914 4.703 -25.141 1 85.88 241 ILE B C 1
ATOM 7811 O O . ILE B 1 241 ? 9.438 5.816 -25.219 1 85.88 241 ILE B O 1
ATOM 7815 N N . PRO B 1 242 ? 8.594 3.953 -26.125 1 80.88 242 PRO B N 1
ATOM 7816 C CA . PRO B 1 242 ? 8.875 4.484 -27.453 1 80.88 242 PRO B CA 1
ATOM 7817 C C . PRO B 1 242 ? 8.055 5.738 -27.766 1 80.88 242 PRO B C 1
ATOM 7819 O O . PRO B 1 242 ? 6.934 5.887 -27.281 1 80.88 242 PRO B O 1
ATOM 7822 N N . GLN B 1 243 ? 8.562 6.508 -28.531 1 68.62 243 GLN B N 1
ATOM 7823 C CA . GLN B 1 243 ? 7.871 7.73 -28.938 1 68.62 243 GLN B CA 1
ATOM 7824 C C . GLN B 1 243 ? 6.73 7.418 -29.906 1 68.62 243 GLN B C 1
ATOM 7826 O O . GLN B 1 243 ? 6.848 6.523 -30.734 1 68.62 243 GLN B O 1
ATOM 7831 N N . GLY B 1 244 ? 5.816 8.156 -29.922 1 74.19 244 GLY B N 1
ATOM 7832 C CA . GLY B 1 244 ? 4.707 8.047 -30.859 1 74.19 244 GLY B CA 1
ATOM 7833 C C . GLY B 1 244 ? 3.781 6.883 -30.547 1 74.19 244 GLY B C 1
ATOM 7834 O O . GLY B 1 244 ? 2.994 6.465 -31.406 1 74.19 244 GLY B O 1
ATOM 7835 N N . VAL B 1 245 ? 4.023 6.43 -29.422 1 83.88 245 VAL B N 1
ATOM 7836 C CA . VAL B 1 245 ? 3.166 5.312 -29.047 1 83.88 245 VAL B CA 1
ATOM 7837 C C . VAL B 1 245 ? 1.724 5.797 -28.906 1 83.88 245 VAL B C 1
ATOM 7839 O O . VAL B 1 245 ? 1.479 6.91 -28.438 1 83.88 245 VAL B O 1
ATOM 7842 N N . SER B 1 246 ? 0.884 4.957 -29.531 1 89.25 246 SER B N 1
ATOM 7843 C CA . SER B 1 246 ? -0.54 5.207 -29.344 1 89.25 246 SER B CA 1
ATOM 7844 C C . SER B 1 246 ? -1.024 4.645 -28 1 89.25 246 SER B C 1
ATOM 7846 O O . SER B 1 246 ? -1.267 3.441 -27.891 1 89.25 246 SER B O 1
ATOM 7848 N N . VAL B 1 247 ? -1.306 5.52 -27.109 1 92.56 247 VAL B N 1
ATOM 7849 C CA . VAL B 1 247 ? -1.682 5.121 -25.766 1 92.56 247 VAL B CA 1
ATOM 7850 C C . VAL B 1 247 ? -2.982 4.32 -25.797 1 92.56 247 VAL B C 1
ATOM 7852 O O . VAL B 1 247 ? -3.105 3.291 -25.125 1 92.56 247 VAL B O 1
ATOM 7855 N N . LEU B 1 248 ? -3.902 4.676 -26.656 1 93.94 248 LEU B N 1
ATOM 7856 C CA . LEU B 1 248 ? -5.234 4.082 -26.672 1 93.94 248 LEU B CA 1
ATOM 7857 C C . LEU B 1 248 ? -5.199 2.688 -27.281 1 93.94 248 LEU B C 1
ATOM 7859 O O . LEU B 1 248 ? -6.152 1.917 -27.141 1 93.94 248 LEU B O 1
ATOM 7863 N N . ASP B 1 249 ? -4.062 2.338 -27.953 1 93.88 249 ASP B N 1
ATOM 7864 C CA . ASP B 1 249 ? -3.949 1.033 -28.594 1 93.88 249 ASP B CA 1
ATOM 7865 C C . ASP B 1 249 ? -3.148 0.062 -27.734 1 93.88 249 ASP B C 1
ATOM 7867 O O . ASP B 1 249 ? -2.979 -1.104 -28.094 1 93.88 249 ASP B O 1
ATOM 7871 N N . SER B 1 250 ? -2.678 0.53 -26.625 1 95.31 250 SER B N 1
ATOM 7872 C CA . SER B 1 250 ? -1.885 -0.325 -25.75 1 95.31 250 SER B CA 1
ATOM 7873 C C . SER B 1 250 ? -2.758 -1.365 -25.062 1 95.31 250 SER B C 1
ATOM 7875 O O . SER B 1 250 ? -3.982 -1.234 -25.031 1 95.31 250 SER B O 1
ATOM 7877 N N . HIS B 1 251 ? -2.129 -2.428 -24.609 1 95.75 251 HIS B N 1
ATOM 7878 C CA . HIS B 1 251 ? -2.834 -3.475 -23.875 1 95.75 251 HIS B CA 1
ATOM 7879 C C . HIS B 1 251 ? -3.436 -2.934 -22.578 1 95.75 251 HIS B C 1
ATOM 7881 O O . HIS B 1 251 ? -2.756 -2.252 -21.812 1 95.75 251 HIS B O 1
ATOM 7887 N N . PRO B 1 252 ? -4.652 -3.234 -22.25 1 92.44 252 PRO B N 1
ATOM 7888 C CA . PRO B 1 252 ? -5.32 -2.654 -21.078 1 92.44 252 PRO B CA 1
ATOM 7889 C C . PRO B 1 252 ? -4.715 -3.131 -19.766 1 92.44 252 PRO B C 1
ATOM 7891 O O . PRO B 1 252 ? -4.918 -2.498 -18.719 1 92.44 252 PRO B O 1
ATOM 7894 N N . ASP B 1 253 ? -3.953 -4.203 -19.797 1 95.75 253 ASP B N 1
ATOM 7895 C CA . ASP B 1 253 ? -3.412 -4.773 -18.562 1 95.75 253 ASP B CA 1
ATOM 7896 C C . ASP B 1 253 ? -1.963 -4.344 -18.344 1 95.75 253 ASP B C 1
ATOM 7898 O O . ASP B 1 253 ? -1.245 -4.945 -17.547 1 95.75 253 ASP B O 1
ATOM 7902 N N . HIS B 1 254 ? -1.538 -3.318 -19.047 1 96.75 254 HIS B N 1
ATOM 7903 C CA . HIS B 1 254 ? -0.138 -2.93 -18.922 1 96.75 254 HIS B CA 1
ATOM 7904 C C . HIS B 1 254 ? 0.164 -2.414 -17.516 1 96.75 254 HIS B C 1
ATOM 7906 O O . HIS B 1 254 ? -0.729 -1.917 -16.828 1 96.75 254 HIS B O 1
ATOM 7912 N N . CYS B 1 255 ? 1.384 -2.531 -17.094 1 96.75 255 CYS B N 1
ATOM 7913 C CA . CYS B 1 255 ? 1.819 -2.129 -15.766 1 96.75 255 CYS B CA 1
ATOM 7914 C C . CYS B 1 255 ? 2.639 -0.844 -15.828 1 96.75 255 CYS B C 1
ATOM 7916 O O . CYS B 1 255 ? 3.424 -0.56 -14.922 1 96.75 255 CYS B O 1
ATOM 7918 N N . LEU B 1 256 ? 2.52 -0.035 -16.891 1 95.5 256 LEU B N 1
ATOM 7919 C CA . LEU B 1 256 ? 3.367 1.133 -17.109 1 95.5 256 LEU B CA 1
ATOM 7920 C C . LEU B 1 256 ? 2.648 2.412 -16.688 1 95.5 256 LEU B C 1
ATOM 7922 O O . LEU B 1 256 ? 1.875 2.975 -17.469 1 95.5 256 LEU B O 1
ATOM 7926 N N . MET B 1 257 ? 2.961 2.906 -15.562 1 92.62 257 MET B N 1
ATOM 7927 C CA . MET B 1 257 ? 2.344 4.113 -15.023 1 92.62 257 MET B CA 1
ATOM 7928 C C . MET B 1 257 ? 2.555 5.301 -15.953 1 92.62 257 MET B C 1
ATOM 7930 O O . MET B 1 257 ? 1.69 6.172 -16.062 1 92.62 257 MET B O 1
ATOM 7934 N N . GLU B 1 258 ? 3.662 5.336 -16.609 1 90.31 258 GLU B N 1
ATOM 7935 C CA . GLU B 1 258 ? 3.949 6.426 -17.531 1 90.31 258 GLU B CA 1
ATOM 7936 C C . GLU B 1 258 ? 2.934 6.465 -18.672 1 90.31 258 GLU B C 1
ATOM 7938 O O . GLU B 1 258 ? 2.623 7.535 -19.203 1 90.31 258 GLU B O 1
ATOM 7943 N N . LEU B 1 259 ? 2.457 5.32 -19.047 1 93.44 259 LEU B N 1
ATOM 7944 C CA . LEU B 1 259 ? 1.412 5.285 -20.062 1 93.44 259 LEU B CA 1
ATOM 7945 C C . LEU B 1 259 ? 0.111 5.871 -19.531 1 93.44 259 LEU B C 1
ATOM 7947 O O . LEU B 1 259 ? -0.616 6.547 -20.266 1 93.44 259 LEU B O 1
ATOM 7951 N N . ASP B 1 260 ? -0.163 5.566 -18.281 1 94.5 260 ASP B N 1
ATOM 7952 C CA . ASP B 1 260 ? -1.331 6.168 -17.641 1 94.5 260 ASP B CA 1
ATOM 7953 C C . ASP B 1 260 ? -1.221 7.691 -17.625 1 94.5 260 ASP B C 1
ATOM 7955 O O . ASP B 1 260 ? -2.197 8.391 -17.891 1 94.5 260 ASP B O 1
ATOM 7959 N N . ARG B 1 261 ? -0.064 8.141 -17.328 1 92.12 261 ARG B N 1
ATOM 7960 C CA . ARG B 1 261 ? 0.158 9.578 -17.312 1 92.12 261 ARG B CA 1
ATOM 7961 C C . ARG B 1 261 ? -0.024 10.188 -18.688 1 92.12 261 ARG B C 1
ATOM 7963 O O . ARG B 1 261 ? -0.607 11.258 -18.844 1 92.12 261 ARG B O 1
ATOM 7970 N N . LEU B 1 262 ? 0.49 9.484 -19.672 1 92.06 262 LEU B N 1
ATOM 7971 C CA . LEU B 1 262 ? 0.324 9.945 -21.047 1 92.06 262 LEU B CA 1
ATOM 7972 C C . LEU B 1 262 ? -1.15 9.977 -21.438 1 92.06 262 LEU B C 1
ATOM 7974 O O . LEU B 1 262 ? -1.596 10.906 -22.125 1 92.06 262 LEU B O 1
ATOM 7978 N N . TYR B 1 263 ? -1.841 9 -21.031 1 95.12 263 TYR B N 1
ATOM 7979 C CA . TYR B 1 263 ? -3.285 8.984 -21.234 1 95.12 263 TYR B CA 1
ATOM 7980 C C . TYR B 1 263 ? -3.936 10.227 -20.656 1 95.12 263 TYR B C 1
ATOM 7982 O O . TYR B 1 263 ? -4.734 10.891 -21.312 1 95.12 263 TYR B O 1
ATOM 7990 N N . PHE B 1 264 ? -3.611 10.562 -19.391 1 96.25 264 PHE B N 1
ATOM 7991 C CA . PHE B 1 264 ? -4.172 11.719 -18.703 1 96.25 264 PHE B CA 1
ATOM 7992 C C . PHE B 1 264 ? -3.887 13.008 -19.469 1 96.25 264 PHE B C 1
ATOM 7994 O O . PHE B 1 264 ? -4.773 13.844 -19.625 1 96.25 264 PHE B O 1
ATOM 8001 N N . LYS B 1 265 ? -2.688 13.086 -19.984 1 93.19 265 LYS B N 1
ATOM 8002 C CA . LYS B 1 265 ? -2.264 14.266 -20.719 1 93.19 265 LYS B CA 1
ATOM 8003 C C . LYS B 1 265 ? -3.025 14.391 -22.031 1 93.19 265 LYS B C 1
ATOM 8005 O O . LYS B 1 265 ? -3.518 15.477 -22.375 1 93.19 265 LYS B O 1
ATOM 8010 N N . GLN B 1 266 ? -3.104 13.312 -22.703 1 93.75 266 GLN B N 1
ATOM 8011 C CA . GLN B 1 266 ? -3.795 13.328 -23.984 1 93.75 266 GLN B CA 1
ATOM 8012 C C . GLN B 1 266 ? -5.281 13.625 -23.812 1 93.75 266 GLN B C 1
ATOM 8014 O O . GLN B 1 266 ? -5.871 14.375 -24.594 1 93.75 266 GLN B O 1
ATOM 8019 N N . LEU B 1 267 ? -5.848 13.062 -22.844 1 96.88 267 LEU B N 1
ATOM 8020 C CA . LEU B 1 267 ? -7.254 13.328 -22.562 1 96.88 267 LEU B CA 1
ATOM 8021 C C . LEU B 1 267 ? -7.461 14.789 -22.156 1 96.88 267 LEU B C 1
ATOM 8023 O O . LEU B 1 267 ? -8.453 15.406 -22.547 1 96.88 267 LEU B O 1
ATOM 8027 N N . SER B 1 268 ? -6.59 15.328 -21.328 1 96.31 268 SER B N 1
ATOM 8028 C CA . SER B 1 268 ? -6.66 16.734 -20.953 1 96.31 268 SER B CA 1
ATOM 8029 C C . SER B 1 268 ? -6.746 17.625 -22.188 1 96.31 268 SER B C 1
ATOM 8031 O O . SER B 1 268 ? -7.605 18.516 -22.266 1 96.31 268 SER B O 1
ATOM 8033 N N . ALA B 1 269 ? -5.906 17.328 -23.156 1 94.19 269 ALA B N 1
ATOM 8034 C CA . ALA B 1 269 ? -5.906 18.094 -24.391 1 94.19 269 ALA B CA 1
ATOM 8035 C C . ALA B 1 269 ? -7.219 17.906 -25.156 1 94.19 269 ALA B C 1
ATOM 8037 O O . ALA B 1 269 ? -7.773 18.875 -25.688 1 94.19 269 ALA B O 1
ATOM 8038 N N . ALA B 1 270 ? -7.641 16.734 -25.172 1 94.94 270 ALA B N 1
ATOM 8039 C CA . ALA B 1 270 ? -8.891 16.453 -25.859 1 94.94 270 ALA B CA 1
ATOM 8040 C C . ALA B 1 270 ? -10.062 17.188 -25.219 1 94.94 270 ALA B C 1
ATOM 8042 O O . ALA B 1 270 ? -10.922 17.734 -25.906 1 94.94 270 ALA B O 1
ATOM 8043 N N . LEU B 1 271 ? -10.109 17.219 -23.938 1 96.12 271 LEU B N 1
ATOM 8044 C CA . LEU B 1 271 ? -11.156 17.922 -23.203 1 96.12 271 LEU B CA 1
ATOM 8045 C C . LEU B 1 271 ? -11.086 19.422 -23.453 1 96.12 271 LEU B C 1
ATOM 8047 O O . LEU B 1 271 ? -12.117 20.078 -23.656 1 96.12 271 LEU B O 1
ATOM 8051 N N . GLU B 1 272 ? -9.914 19.875 -23.391 1 93.75 272 GLU B N 1
ATOM 8052 C CA . GLU B 1 272 ? -9.711 21.312 -23.609 1 93.75 272 GLU B CA 1
ATOM 8053 C C . GLU B 1 272 ? -10.18 21.734 -25 1 93.75 272 GLU B C 1
ATOM 8055 O O . GLU B 1 272 ? -10.773 22.797 -25.156 1 93.75 272 GLU B O 1
ATOM 8060 N N . ASN B 1 273 ? -10.016 20.844 -25.922 1 92.56 273 ASN B N 1
ATOM 8061 C CA . ASN B 1 273 ? -10.32 21.172 -27.312 1 92.56 273 ASN B CA 1
ATOM 8062 C C . ASN B 1 273 ? -11.695 20.656 -27.719 1 92.56 273 ASN B C 1
ATOM 8064 O O . ASN B 1 273 ? -12.07 20.703 -28.891 1 92.56 273 ASN B O 1
ATOM 8068 N N . ASN B 1 274 ? -12.398 20.109 -26.844 1 89.06 274 ASN B N 1
ATOM 8069 C CA . ASN B 1 274 ? -13.742 19.562 -27.078 1 89.06 274 ASN B CA 1
ATOM 8070 C C . ASN B 1 274 ? -13.742 18.531 -28.188 1 89.06 274 ASN B C 1
ATOM 8072 O O . ASN B 1 274 ? -14.57 18.609 -29.109 1 89.06 274 ASN B O 1
ATOM 8076 N N . GLU B 1 275 ? -12.719 17.75 -28.156 1 88.25 275 GLU B N 1
ATOM 8077 C CA . GLU B 1 275 ? -12.625 16.672 -29.141 1 88.25 275 GLU B CA 1
ATOM 8078 C C . GLU B 1 275 ? -13.469 15.477 -28.719 1 88.25 275 GLU B C 1
ATOM 8080 O O . GLU B 1 275 ? -13.977 15.43 -27.594 1 88.25 275 GLU B O 1
ATOM 8085 N N . TYR B 1 276 ? -13.602 14.547 -29.734 1 86.06 276 TYR B N 1
ATOM 8086 C CA . TYR B 1 276 ? -14.305 13.305 -29.438 1 86.06 276 TYR B CA 1
ATOM 8087 C C . TYR B 1 276 ? -13.5 12.445 -28.453 1 86.06 276 TYR B C 1
ATOM 8089 O O . TYR B 1 276 ? -12.305 12.219 -28.656 1 86.06 276 TYR B O 1
ATOM 8097 N N . ILE B 1 277 ? -14.164 12.016 -27.406 1 92 277 ILE B N 1
ATOM 8098 C CA . ILE B 1 277 ? -13.398 11.352 -26.359 1 92 277 ILE B CA 1
ATOM 8099 C C . ILE B 1 277 ? -13.852 9.898 -26.234 1 92 277 ILE B C 1
ATOM 8101 O O . ILE B 1 277 ? -13.555 9.234 -25.234 1 92 277 ILE B O 1
ATOM 8105 N N . ILE B 1 278 ? -14.539 9.336 -27.219 1 92.25 278 ILE B N 1
ATOM 8106 C CA . ILE B 1 278 ? -15.086 7.984 -27.141 1 92.25 278 ILE B CA 1
ATOM 8107 C C . ILE B 1 278 ? -13.945 6.973 -27 1 92.25 278 ILE B C 1
ATOM 8109 O O . ILE B 1 278 ? -14.055 6.0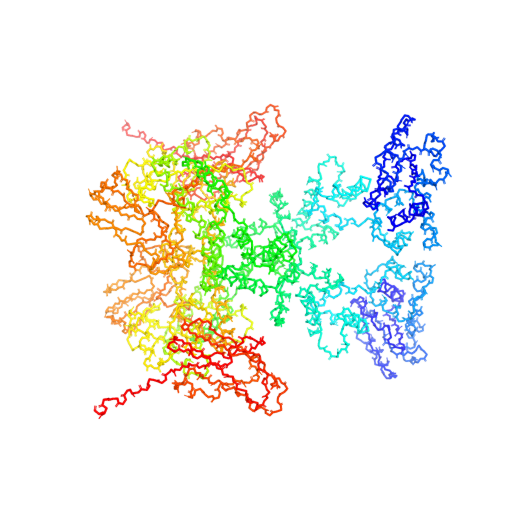12 -26.234 1 92.25 278 ILE B O 1
ATOM 8113 N N . GLY B 1 279 ? -12.945 7.133 -27.797 1 93.06 279 GLY B N 1
ATOM 8114 C CA . GLY B 1 279 ? -11.797 6.254 -27.688 1 93.06 279 GLY B CA 1
ATOM 8115 C C . GLY B 1 279 ? -11.18 6.25 -26.297 1 93.06 279 GLY B C 1
ATOM 8116 O O . GLY B 1 279 ? -10.789 5.195 -25.797 1 93.06 279 GLY B O 1
ATOM 8117 N N . PHE B 1 280 ? -11.125 7.441 -25.688 1 95.38 280 PHE B N 1
ATOM 8118 C CA . PHE B 1 280 ? -10.594 7.559 -24.328 1 95.38 280 PHE B CA 1
ATOM 8119 C C . PHE B 1 280 ? -11.484 6.84 -23.328 1 95.38 280 PHE B C 1
ATOM 8121 O O . PHE B 1 280 ? -10.992 6.184 -22.406 1 95.38 280 PHE B O 1
ATOM 8128 N N . GLN B 1 281 ? -12.734 6.914 -23.531 1 94.88 281 GLN B N 1
ATOM 8129 C CA . GLN B 1 281 ? -13.703 6.277 -22.641 1 94.88 281 GLN B CA 1
ATOM 8130 C C . GLN B 1 281 ? -13.617 4.758 -22.734 1 94.88 281 GLN B C 1
ATOM 8132 O O . GLN B 1 281 ? -13.641 4.066 -21.703 1 94.88 281 GLN B O 1
ATOM 8137 N N . GLN B 1 282 ? -13.5 4.289 -23.922 1 93.81 282 GLN B N 1
ATOM 8138 C CA . GLN B 1 282 ? -13.406 2.848 -24.109 1 93.81 282 GLN B CA 1
ATOM 8139 C C . GLN B 1 282 ? -12.125 2.289 -23.484 1 93.81 282 GLN B C 1
ATOM 8141 O O . GLN B 1 282 ? -12.156 1.24 -22.844 1 93.81 282 GLN B O 1
ATOM 8146 N N . TYR B 1 283 ? -11.133 3.006 -23.688 1 94.19 283 TYR B N 1
ATOM 8147 C CA . TYR B 1 283 ? -9.852 2.568 -23.156 1 94.19 283 TYR B CA 1
ATOM 8148 C C . TYR B 1 283 ? -9.898 2.479 -21.625 1 94.19 283 TYR B C 1
ATOM 8150 O O . TYR B 1 283 ? -9.5 1.466 -21.047 1 94.19 283 TYR B O 1
ATOM 8158 N N . ILE B 1 284 ? -10.398 3.512 -20.984 1 95.31 284 ILE B N 1
ATOM 8159 C CA . ILE B 1 284 ? -10.383 3.57 -19.531 1 95.31 284 ILE B CA 1
ATOM 8160 C C . ILE B 1 284 ? -11.352 2.537 -18.953 1 95.31 284 ILE B C 1
ATOM 8162 O O . ILE B 1 284 ? -11.117 1.982 -17.891 1 95.31 284 ILE B O 1
ATOM 8166 N N . GLN B 1 285 ? -12.383 2.229 -19.656 1 94.19 285 GLN B N 1
ATOM 8167 C CA . GLN B 1 285 ? -13.312 1.18 -19.234 1 94.19 285 GLN B CA 1
ATOM 8168 C C . GLN B 1 285 ? -12.625 -0.18 -19.203 1 94.19 285 GLN B C 1
ATOM 8170 O O . GLN B 1 285 ? -12.781 -0.929 -18.234 1 94.19 285 GLN B O 1
ATOM 8175 N N . ASN B 1 286 ? -11.891 -0.453 -20.188 1 92.94 286 ASN B N 1
ATOM 8176 C CA . ASN B 1 286 ? -11.18 -1.725 -20.266 1 92.94 286 ASN B CA 1
ATOM 8177 C C . ASN B 1 286 ? -10.086 -1.813 -19.203 1 92.94 286 ASN B C 1
ATOM 8179 O O . ASN B 1 286 ? -9.914 -2.857 -18.562 1 92.94 286 ASN B O 1
ATOM 8183 N N . GLN B 1 287 ? -9.414 -0.737 -19.062 1 92.31 287 GLN B N 1
ATOM 8184 C CA . GLN B 1 287 ? -8.305 -0.69 -18.109 1 92.31 287 GLN B CA 1
ATOM 8185 C C . GLN B 1 287 ? -8.805 -0.879 -16.688 1 92.31 287 GLN B C 1
ATOM 8187 O O . GLN B 1 287 ? -8.156 -1.559 -15.883 1 92.31 287 GLN B O 1
ATOM 8192 N N . THR B 1 288 ? -9.914 -0.303 -16.297 1 92.69 288 THR B N 1
ATOM 8193 C CA . THR B 1 288 ? -10.398 -0.337 -14.922 1 92.69 288 THR B CA 1
ATOM 8194 C C . THR B 1 288 ? -11.18 -1.618 -14.656 1 92.69 288 THR B C 1
ATOM 8196 O O . THR B 1 288 ? -11.32 -2.039 -13.508 1 92.69 288 THR B O 1
ATOM 8199 N N . LYS B 1 289 ? -11.633 -2.246 -15.695 1 89.62 289 LYS B N 1
ATOM 8200 C CA . LYS B 1 289 ? -12.383 -3.486 -15.555 1 89.62 289 LYS B CA 1
ATOM 8201 C C . LYS B 1 289 ? -11.461 -4.66 -15.227 1 89.62 289 LYS B C 1
ATOM 8203 O O . LYS B 1 289 ? -11.82 -5.539 -14.445 1 89.62 289 LYS B O 1
ATOM 8208 N N . SER B 1 290 ? -10.336 -4.605 -15.773 1 87.88 290 SER B N 1
ATOM 8209 C CA . SER B 1 290 ? -9.406 -5.707 -15.586 1 87.88 290 SER B CA 1
ATOM 8210 C C . SER B 1 290 ? -8.742 -5.648 -14.211 1 87.88 290 SER B C 1
ATOM 8212 O O . SER B 1 290 ? -8.328 -4.574 -13.766 1 87.88 290 SER B O 1
ATOM 8214 N N . LYS B 1 291 ? -8.594 -6.781 -13.578 1 87.06 291 LYS B N 1
ATOM 8215 C CA . LYS B 1 291 ? -7.941 -6.852 -12.273 1 87.06 291 LYS B CA 1
ATOM 8216 C C . LYS B 1 291 ? -6.465 -7.211 -12.414 1 87.06 291 LYS B C 1
ATOM 8218 O O . LYS B 1 291 ? -5.738 -7.27 -11.422 1 87.06 291 LYS B O 1
ATOM 8223 N N . LYS B 1 292 ? -6.074 -7.43 -13.664 1 92.69 292 LYS B N 1
ATOM 8224 C CA . LYS B 1 292 ? -4.668 -7.734 -13.906 1 92.69 292 LYS B CA 1
ATOM 8225 C C . LYS B 1 292 ? -3.797 -6.492 -13.742 1 92.69 292 LYS B C 1
ATOM 8227 O O . LYS B 1 292 ? -4.176 -5.398 -14.164 1 92.69 292 LYS B O 1
ATOM 8232 N N . ALA B 1 293 ? -2.682 -6.543 -13.055 1 94 293 ALA B N 1
ATOM 8233 C CA . ALA B 1 293 ? -1.67 -5.508 -12.859 1 94 293 ALA B CA 1
ATOM 8234 C C . ALA B 1 293 ? -2.25 -4.309 -12.117 1 94 293 ALA B C 1
ATOM 8236 O O . ALA B 1 293 ? -1.788 -3.178 -12.289 1 94 293 ALA B O 1
ATOM 8237 N N . GLU B 1 294 ? -3.307 -4.547 -11.344 1 91.94 294 GLU B N 1
ATOM 8238 C CA . GLU B 1 294 ? -3.986 -3.457 -10.648 1 91.94 294 GLU B CA 1
ATOM 8239 C C . GLU B 1 294 ? -3.023 -2.695 -9.742 1 91.94 294 GLU B C 1
ATOM 8241 O O . GLU B 1 294 ? -3.078 -1.466 -9.664 1 91.94 294 GLU B O 1
ATOM 8246 N N . ALA B 1 295 ? -2.096 -3.389 -9.18 1 90.38 295 ALA B N 1
ATOM 8247 C CA . ALA B 1 295 ? -1.154 -2.801 -8.227 1 90.38 295 ALA B CA 1
ATOM 8248 C C . ALA B 1 295 ? -0.198 -1.839 -8.93 1 90.38 295 ALA B C 1
ATOM 8250 O O . ALA B 1 295 ? 0.464 -1.029 -8.273 1 90.38 295 ALA B O 1
ATOM 8251 N N . TYR B 1 296 ? -0.077 -1.881 -10.203 1 94.25 296 TYR B N 1
ATOM 8252 C CA . TYR B 1 296 ? 0.883 -1.08 -10.953 1 94.25 296 TYR B CA 1
ATOM 8253 C C . TYR B 1 296 ? 0.193 0.089 -11.648 1 94.25 296 TYR B C 1
ATOM 8255 O O . TYR B 1 296 ? 0.856 0.983 -12.18 1 94.25 296 TYR B O 1
ATOM 8263 N N . LYS B 1 297 ? -1.154 0.082 -11.641 1 93.12 297 LYS B N 1
ATOM 8264 C CA . LYS B 1 297 ? -1.937 1.108 -12.328 1 93.12 297 LYS B CA 1
ATOM 8265 C C . LYS B 1 297 ? -2.148 2.326 -11.43 1 93.12 297 LYS B C 1
ATOM 8267 O O . LYS B 1 297 ? -2.123 2.211 -10.203 1 93.12 297 LYS B O 1
ATOM 8272 N N . ALA B 1 298 ? -2.357 3.439 -12.094 1 93.5 298 ALA B N 1
ATOM 8273 C CA . ALA B 1 298 ? -2.656 4.656 -11.336 1 93.5 298 ALA B CA 1
ATOM 8274 C C . ALA B 1 298 ? -4.02 4.559 -10.656 1 93.5 298 ALA B C 1
ATOM 8276 O O . ALA B 1 298 ? -5.008 4.18 -11.289 1 93.5 298 ALA B O 1
ATOM 8277 N N . GLU B 1 299 ? -4.047 4.965 -9.453 1 90.88 299 GLU B N 1
ATOM 8278 C CA . GLU B 1 299 ? -5.281 4.875 -8.68 1 90.88 299 GLU B CA 1
ATOM 8279 C C . GLU B 1 299 ? -6.328 5.855 -9.195 1 90.88 299 GLU B C 1
ATOM 8281 O O . GLU B 1 299 ? -7.531 5.598 -9.094 1 90.88 299 GLU B O 1
ATOM 8286 N N . TRP B 1 300 ? -5.867 6.973 -9.797 1 95.5 300 TRP B N 1
ATOM 8287 C CA . TRP B 1 300 ? -6.789 8.039 -10.188 1 95.5 300 TRP B CA 1
ATOM 8288 C C . TRP B 1 300 ? -7.492 7.688 -11.5 1 95.5 300 TRP B C 1
ATOM 8290 O O . TRP B 1 300 ? -8.367 8.43 -11.953 1 95.5 300 TRP B O 1
ATOM 8300 N N . LEU B 1 301 ? -7.152 6.57 -12.156 1 96.25 301 LEU B N 1
ATOM 8301 C CA . LEU B 1 301 ? -7.816 6.156 -13.391 1 96.25 301 LEU B CA 1
ATOM 8302 C C . LEU B 1 301 ? -9.312 5.949 -13.164 1 96.25 301 LEU B C 1
ATOM 8304 O O . LEU B 1 301 ? -10.133 6.32 -14 1 96.25 301 LEU B O 1
ATOM 8308 N N . LYS B 1 302 ? -9.625 5.328 -12.07 1 96.06 302 LYS B N 1
ATOM 8309 C CA . LYS B 1 302 ? -11.031 5.121 -11.742 1 96.06 302 LYS B CA 1
ATOM 8310 C C . LYS B 1 302 ? -11.766 6.453 -11.594 1 96.06 302 LYS B C 1
ATOM 8312 O O . LYS B 1 302 ? -12.938 6.562 -11.953 1 96.06 302 LYS B O 1
ATOM 8317 N N . ASP B 1 303 ? -11.078 7.457 -11.023 1 97.31 303 ASP B N 1
ATOM 8318 C CA . ASP B 1 303 ? -11.656 8.781 -10.852 1 97.31 303 ASP B CA 1
ATOM 8319 C C . ASP B 1 303 ? -11.891 9.453 -12.211 1 97.31 303 ASP B C 1
ATOM 8321 O O . ASP B 1 303 ? -12.914 10.117 -12.406 1 97.31 303 ASP B O 1
ATOM 8325 N N . VAL B 1 304 ? -10.969 9.266 -13.117 1 97.94 304 VAL B N 1
ATOM 8326 C CA . VAL B 1 304 ? -11.141 9.773 -14.477 1 97.94 304 VAL B CA 1
ATOM 8327 C C . VAL B 1 304 ? -12.359 9.117 -15.125 1 97.94 304 VAL B C 1
ATOM 8329 O O . VAL B 1 304 ? -13.164 9.789 -15.773 1 97.94 304 VAL B O 1
ATOM 8332 N N . LYS B 1 305 ? -12.477 7.828 -14.977 1 97.38 305 LYS B N 1
ATOM 8333 C CA . LYS B 1 305 ? -13.625 7.113 -15.531 1 97.38 305 LYS B CA 1
ATOM 8334 C C . LYS B 1 305 ? -14.93 7.703 -15.023 1 97.38 305 LYS B C 1
ATOM 8336 O O . LYS B 1 305 ? -15.867 7.922 -15.797 1 97.38 305 LYS B O 1
ATOM 8341 N N . VAL B 1 306 ? -15.039 7.961 -13.703 1 97.44 306 VAL B N 1
ATOM 8342 C CA . VAL B 1 306 ? -16.234 8.523 -13.102 1 97.44 306 VAL B CA 1
ATOM 8343 C C . VAL B 1 306 ? -16.562 9.867 -13.742 1 97.44 306 VAL B C 1
ATOM 8345 O O . VAL B 1 306 ? -17.719 10.133 -14.094 1 97.44 306 VAL B O 1
ATOM 8348 N N . LEU B 1 307 ? -15.531 10.695 -13.898 1 97.38 307 LEU B N 1
ATOM 8349 C CA . LEU B 1 307 ? -15.711 12.023 -14.484 1 97.38 307 LEU B CA 1
ATOM 8350 C C . LEU B 1 307 ? -16.203 11.922 -15.922 1 97.38 307 LEU B C 1
ATOM 8352 O O . LEU B 1 307 ? -17.094 12.68 -16.328 1 97.38 307 LEU B O 1
ATOM 8356 N N . LEU B 1 308 ? -15.68 10.969 -16.688 1 96.31 308 LEU B N 1
ATOM 8357 C CA . LEU B 1 308 ? -16.016 10.836 -18.109 1 96.31 308 LEU B CA 1
ATOM 8358 C C . LEU B 1 308 ? -17.406 10.234 -18.281 1 96.31 308 LEU B C 1
ATOM 8360 O O . LEU B 1 308 ? -18.125 10.594 -19.203 1 96.31 308 LEU B O 1
ATOM 8364 N N . ASP B 1 309 ? -17.75 9.359 -17.406 1 94.94 309 ASP B N 1
ATOM 8365 C CA . ASP B 1 309 ? -19 8.609 -17.562 1 94.94 309 ASP B CA 1
ATOM 8366 C C . ASP B 1 309 ? -20.172 9.375 -16.953 1 94.94 309 ASP B C 1
ATOM 8368 O O . ASP B 1 309 ? -21.328 9.023 -17.172 1 94.94 309 ASP B O 1
ATOM 8372 N N . PHE B 1 310 ? -19.922 10.445 -16.203 1 96.5 310 PHE B N 1
ATOM 8373 C CA . PHE B 1 310 ? -20.969 11.117 -15.438 1 96.5 310 PHE B CA 1
ATOM 8374 C C . PHE B 1 310 ? -21.969 11.797 -16.359 1 96.5 310 PHE B C 1
ATOM 8376 O O . PHE B 1 310 ? -21.578 12.391 -17.375 1 96.5 310 PHE B O 1
ATOM 8383 N N . LYS B 1 311 ? -23.203 11.625 -16 1 93.44 311 LYS B N 1
ATOM 8384 C CA . LYS B 1 311 ? -24.312 12.344 -16.625 1 93.44 311 LYS B CA 1
ATOM 8385 C C . LYS B 1 311 ? -25.312 12.836 -15.57 1 93.44 311 LYS B C 1
ATOM 8387 O O . LYS B 1 311 ? -25.547 12.164 -14.562 1 93.44 311 LYS B O 1
ATOM 8392 N N . ASN B 1 312 ? -25.828 14.039 -15.648 1 89.5 312 ASN B N 1
ATOM 8393 C CA . ASN B 1 312 ? -26.75 14.625 -14.68 1 89.5 312 ASN B CA 1
ATOM 8394 C C . ASN B 1 312 ? -28.078 13.875 -14.648 1 89.5 312 ASN B C 1
ATOM 8396 O O . ASN B 1 312 ? -28.828 13.977 -13.672 1 89.5 312 ASN B O 1
ATOM 8400 N N . GLU B 1 313 ? -28.297 12.961 -15.578 1 81.62 313 GLU B N 1
ATOM 8401 C CA . GLU B 1 313 ? -29.484 12.109 -15.617 1 81.62 313 GLU B CA 1
ATOM 8402 C C . GLU B 1 313 ? -30.766 12.93 -15.398 1 81.62 313 GLU B C 1
ATOM 8404 O O . GLU B 1 313 ? -31.016 13.898 -16.109 1 81.62 313 GLU B O 1
ATOM 8409 N N . LYS B 1 314 ? -31.625 12.641 -14.258 1 86.88 314 LYS B N 1
ATOM 8410 C CA . LYS B 1 314 ? -32.969 13.156 -13.992 1 86.88 314 LYS B CA 1
ATOM 8411 C C . LYS B 1 314 ? -32.906 14.32 -13.008 1 86.88 314 LYS B C 1
ATOM 8413 O O . LYS B 1 314 ? -33.844 14.492 -12.203 1 86.88 314 LYS B O 1
ATOM 8418 N N . LEU B 1 315 ? -31.859 15.141 -13.039 1 94.06 315 LEU B N 1
ATOM 8419 C CA . LEU B 1 315 ? -31.703 16.297 -12.156 1 94.06 315 LEU B CA 1
ATOM 8420 C C . LEU B 1 315 ? -32.844 17.281 -12.367 1 94.06 315 LEU B C 1
ATOM 8422 O O . LEU B 1 315 ? -33.312 17.891 -11.406 1 94.06 315 LEU B O 1
ATOM 8426 N N . TYR B 1 316 ? -33.375 17.328 -13.594 1 91.06 316 TYR B N 1
ATOM 8427 C CA . TYR B 1 316 ? -34.406 18.297 -13.953 1 91.06 316 TYR B CA 1
ATOM 8428 C C . TYR B 1 316 ? -35.75 17.922 -13.336 1 91.06 316 TYR B C 1
ATOM 8430 O O . TYR B 1 316 ? -36.625 18.766 -13.219 1 91.06 316 TYR B O 1
ATOM 8438 N N . GLU B 1 317 ? -35.875 16.656 -12.938 1 93.88 317 GLU B N 1
ATOM 8439 C CA . GLU B 1 317 ? -37.156 16.188 -12.383 1 93.88 317 GLU B CA 1
ATOM 8440 C C . GLU B 1 317 ? -37.25 16.453 -10.883 1 93.88 317 GLU B C 1
ATOM 8442 O O . GLU B 1 317 ? -38.281 16.297 -10.273 1 93.88 317 GLU B O 1
ATOM 8447 N N . ILE B 1 318 ? -36.219 16.969 -10.305 1 96.12 318 ILE B N 1
ATOM 8448 C CA . ILE B 1 318 ? -36.125 17.125 -8.859 1 96.12 318 ILE B CA 1
ATOM 8449 C C . ILE B 1 318 ? -36.844 18.422 -8.438 1 96.12 318 ILE B C 1
ATOM 8451 O O . ILE B 1 318 ? -36.594 19.484 -9.008 1 96.12 318 ILE B O 1
ATOM 8455 N N . ASN B 1 319 ? -37.75 18.25 -7.359 1 95.25 319 ASN B N 1
ATOM 8456 C CA . ASN B 1 319 ? -38.531 19.422 -7 1 95.25 319 ASN B CA 1
ATOM 8457 C C . ASN B 1 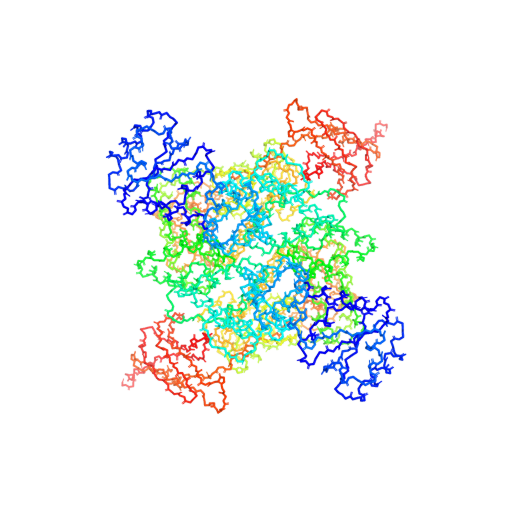319 ? -38.5 19.672 -5.496 1 95.25 319 ASN B C 1
ATOM 8459 O O . ASN B 1 319 ? -39.156 20.609 -5.012 1 95.25 319 ASN B O 1
ATOM 8463 N N . THR B 1 320 ? -37.844 18.922 -4.781 1 96.94 320 THR B N 1
ATOM 8464 C CA . THR B 1 320 ? -37.75 19.156 -3.344 1 96.94 320 THR B CA 1
ATOM 8465 C C . THR B 1 320 ? -36.281 19.031 -2.881 1 96.94 320 THR B C 1
ATOM 8467 O O . THR B 1 320 ? -35.469 18.422 -3.561 1 96.94 320 THR B O 1
ATOM 8470 N N . VAL B 1 321 ? -36.031 19.578 -1.722 1 97.75 321 VAL B N 1
ATOM 8471 C CA . VAL B 1 321 ? -34.688 19.531 -1.127 1 97.75 321 VAL B CA 1
ATOM 8472 C C . VAL B 1 321 ? -34.312 18.094 -0.805 1 97.75 321 VAL B C 1
ATOM 8474 O O . VAL B 1 321 ? -33.188 17.672 -1.046 1 97.75 321 VAL B O 1
ATOM 8477 N N . SER B 1 322 ? -35.25 17.297 -0.336 1 97.06 322 SER B N 1
ATOM 8478 C CA . SER B 1 322 ? -35.031 15.898 0.021 1 97.06 322 SER B CA 1
ATOM 8479 C C . SER B 1 322 ? -34.688 15.062 -1.208 1 97.06 322 SER B C 1
ATOM 8481 O O . SER B 1 322 ? -33.781 14.203 -1.154 1 97.06 322 SER B O 1
ATOM 8483 N N . GLN B 1 323 ? -35.406 15.305 -2.248 1 96.75 323 GLN B N 1
ATOM 8484 C CA . GLN B 1 323 ? -35.094 14.602 -3.492 1 96.75 323 GLN B CA 1
ATOM 8485 C C . GLN B 1 323 ? -33.719 14.93 -4 1 96.75 323 GLN B C 1
ATOM 8487 O O . GLN B 1 323 ? -33 14.055 -4.504 1 96.75 323 GLN B O 1
ATOM 8492 N N . LEU B 1 324 ? -33.375 16.172 -3.859 1 97.94 324 LEU B N 1
ATOM 8493 C CA . LEU B 1 324 ? -32.031 16.578 -4.32 1 97.94 324 LEU B CA 1
ATOM 8494 C C . LEU B 1 324 ? -30.953 15.961 -3.447 1 97.94 324 LEU B C 1
ATOM 8496 O O . LEU B 1 324 ? -29.891 15.578 -3.951 1 97.94 324 LEU B O 1
ATOM 8500 N N . ALA B 1 325 ? -31.234 15.922 -2.158 1 98.06 325 ALA B N 1
ATOM 8501 C CA . ALA B 1 325 ? -30.281 15.297 -1.256 1 98.06 325 ALA B CA 1
ATOM 8502 C C . ALA B 1 325 ? -30.047 13.836 -1.63 1 98.06 325 ALA B C 1
ATOM 8504 O O . ALA B 1 325 ? -28.906 13.359 -1.619 1 98.06 325 ALA B O 1
ATOM 8505 N N . ASN B 1 326 ? -31.062 13.133 -1.972 1 96.44 326 ASN B N 1
ATOM 8506 C CA . ASN B 1 326 ? -30.953 11.75 -2.41 1 96.44 326 ASN B CA 1
ATOM 8507 C C . ASN B 1 326 ? -30.172 11.633 -3.717 1 96.44 326 ASN B C 1
ATOM 8509 O O . ASN B 1 326 ? -29.328 10.75 -3.863 1 96.44 326 ASN B O 1
ATOM 8513 N N . TYR B 1 327 ? -30.516 12.477 -4.633 1 96.88 327 TYR B N 1
ATOM 8514 C CA . TYR B 1 327 ? -29.781 12.523 -5.898 1 96.88 327 TYR B CA 1
ATOM 8515 C C . TYR B 1 327 ? -28.297 12.805 -5.668 1 96.88 327 TYR B C 1
ATOM 8517 O O . TYR B 1 327 ? -27.438 12.148 -6.258 1 96.88 327 TYR B O 1
ATOM 8525 N N . TYR B 1 328 ? -28.047 13.797 -4.82 1 98.06 328 TYR B N 1
ATOM 8526 C CA . TYR B 1 328 ? -26.656 14.156 -4.512 1 98.06 328 TYR B CA 1
ATOM 8527 C C . TYR B 1 328 ? -25.906 12.977 -3.92 1 98.06 328 TYR B C 1
ATOM 8529 O O . TYR B 1 328 ? -24.828 12.625 -4.387 1 98.06 328 TYR B O 1
ATOM 8537 N N . GLN B 1 329 ? -26.453 12.328 -2.953 1 97.38 329 GLN B N 1
ATOM 8538 C CA . GLN B 1 329 ? -25.812 11.227 -2.244 1 97.38 329 GLN B CA 1
ATOM 8539 C C . GLN B 1 329 ? -25.562 10.039 -3.172 1 97.38 329 GLN B C 1
ATOM 8541 O O . GLN B 1 329 ? -24.469 9.484 -3.209 1 97.38 329 GLN B O 1
ATOM 8546 N N . SER B 1 330 ? -26.531 9.641 -4 1 94.44 330 SER B N 1
ATOM 8547 C CA . SER B 1 330 ? -26.484 8.398 -4.762 1 94.44 330 SER B CA 1
ATOM 8548 C C . SER B 1 330 ? -25.812 8.594 -6.113 1 94.44 330 SER B C 1
ATOM 8550 O O . SER B 1 330 ? -25.234 7.656 -6.676 1 94.44 330 SER B O 1
ATOM 8552 N N . HIS B 1 331 ? -25.844 9.836 -6.574 1 95.81 331 HIS B N 1
ATOM 8553 C CA . HIS B 1 331 ? -25.453 10 -7.969 1 95.81 331 HIS B CA 1
ATOM 8554 C C . HIS B 1 331 ? -24.328 11.008 -8.102 1 95.81 331 HIS B C 1
ATOM 8556 O O . HIS B 1 331 ? -23.375 10.789 -8.867 1 95.81 331 HIS B O 1
ATOM 8562 N N . PHE B 1 332 ? -24.328 12.125 -7.375 1 98 332 PHE B N 1
ATOM 8563 C CA . PHE B 1 332 ? -23.375 13.195 -7.613 1 98 332 PHE B CA 1
ATOM 8564 C C . PHE B 1 332 ? -22.156 13.07 -6.695 1 98 332 PHE B C 1
ATOM 8566 O O . PHE B 1 332 ? -21.047 13.438 -7.07 1 98 332 PHE B O 1
ATOM 8573 N N . ALA B 1 333 ? -22.344 12.586 -5.516 1 97.19 333 ALA B N 1
ATOM 8574 C CA . ALA B 1 333 ? -21.281 12.484 -4.512 1 97.19 333 ALA B CA 1
ATOM 8575 C C . ALA B 1 333 ? -20.062 11.773 -5.078 1 97.19 333 ALA B C 1
ATOM 8577 O O . ALA B 1 333 ? -18.922 12.188 -4.844 1 97.19 333 ALA B O 1
ATOM 8578 N N . PRO B 1 334 ? -20.234 10.703 -5.883 1 97 334 PRO B N 1
ATOM 8579 C CA . PRO B 1 334 ? -19.062 10.055 -6.469 1 97 334 PRO B CA 1
ATOM 8580 C C . PRO B 1 334 ? -18.25 10.992 -7.359 1 97 334 PRO B C 1
ATOM 8582 O O . PRO B 1 334 ? -17.016 10.891 -7.422 1 97 334 PRO B O 1
ATOM 8585 N N . LEU B 1 335 ? -18.891 11.883 -8.031 1 98.06 335 LEU B N 1
ATOM 8586 C CA . LEU B 1 335 ? -18.203 12.859 -8.875 1 98.06 335 LEU B CA 1
ATOM 8587 C C . LEU B 1 335 ? -17.375 13.812 -8.023 1 98.06 335 LEU B C 1
ATOM 8589 O O . LEU B 1 335 ? -16.25 14.148 -8.391 1 98.06 335 LEU B O 1
ATOM 8593 N N . ASP B 1 336 ? -17.938 14.234 -6.891 1 98.06 336 ASP B N 1
ATOM 8594 C CA . ASP B 1 336 ? -17.188 15.07 -5.949 1 98.06 336 ASP B CA 1
ATOM 8595 C C . ASP B 1 336 ? -15.938 14.352 -5.449 1 98.06 336 ASP B C 1
ATOM 8597 O O . ASP B 1 336 ? -14.867 14.953 -5.367 1 98.06 336 ASP B O 1
ATOM 8601 N N . SER B 1 337 ? -16.109 13.086 -5.156 1 97.06 337 SER B N 1
ATOM 8602 C CA . SER B 1 337 ? -14.953 12.305 -4.715 1 97.06 337 SER B CA 1
ATOM 8603 C C . SER B 1 337 ? -13.898 12.219 -5.805 1 97.06 337 SER B C 1
ATOM 8605 O O . SER B 1 337 ? -12.703 12.383 -5.539 1 97.06 337 SER B O 1
ATOM 8607 N N . ALA B 1 338 ? -14.336 11.969 -7 1 97.62 338 ALA B N 1
ATOM 8608 C CA . ALA B 1 338 ? -13.422 11.789 -8.125 1 97.62 338 ALA B CA 1
ATOM 8609 C C . ALA B 1 338 ? -12.586 13.039 -8.352 1 97.62 338 ALA B C 1
ATOM 8611 O O . ALA B 1 338 ? -11.359 12.961 -8.469 1 97.62 338 ALA B O 1
ATOM 8612 N N . ILE B 1 339 ? -13.219 14.188 -8.375 1 97.94 339 ILE B N 1
ATOM 8613 C CA . ILE B 1 339 ? -12.492 15.414 -8.672 1 97.94 339 ILE B CA 1
ATOM 8614 C C . ILE B 1 339 ? -11.531 15.727 -7.523 1 97.94 339 ILE B C 1
ATOM 8616 O O . ILE B 1 339 ? -10.43 16.25 -7.746 1 97.94 339 ILE B O 1
ATOM 8620 N N . ARG B 1 340 ? -11.977 15.477 -6.309 1 96.62 340 ARG B N 1
ATOM 8621 C CA . ARG B 1 340 ? -11.086 15.688 -5.168 1 96.62 340 ARG B CA 1
ATOM 8622 C C . ARG B 1 340 ? -9.82 14.844 -5.301 1 96.62 340 ARG B C 1
ATOM 8624 O O . ARG B 1 340 ? -8.719 15.336 -5.07 1 96.62 340 ARG B O 1
ATOM 8631 N N . HIS B 1 341 ? -9.984 13.617 -5.672 1 96.12 341 HIS B N 1
ATOM 8632 C CA . HIS B 1 341 ? -8.844 12.734 -5.875 1 96.12 341 HIS B CA 1
ATOM 8633 C C . HIS B 1 341 ? -7.941 13.25 -6.992 1 96.12 341 HIS B C 1
ATOM 8635 O O . HIS B 1 341 ? -6.719 13.141 -6.906 1 96.12 341 HIS B O 1
ATOM 8641 N N . LEU B 1 342 ? -8.531 13.75 -8.031 1 97.19 342 LEU B N 1
ATOM 8642 C CA . LEU B 1 342 ? -7.75 14.266 -9.148 1 97.19 342 LEU B CA 1
ATOM 8643 C C . LEU B 1 342 ? -6.969 15.508 -8.734 1 97.19 342 LEU B C 1
ATOM 8645 O O . LEU B 1 342 ? -5.848 15.727 -9.195 1 97.19 342 LEU B O 1
ATOM 8649 N N . TYR B 1 343 ? -7.598 16.328 -7.879 1 95.19 343 TYR B N 1
ATOM 8650 C CA . TYR B 1 343 ? -6.855 17.469 -7.328 1 95.19 343 TYR B CA 1
ATOM 8651 C C . TYR B 1 343 ? -5.613 16.984 -6.586 1 95.19 343 TYR B C 1
ATOM 8653 O O . TYR B 1 343 ? -4.527 17.547 -6.762 1 95.19 343 TYR B O 1
ATOM 8661 N N . VAL B 1 344 ? -5.762 15.984 -5.82 1 91.12 344 VAL B N 1
ATOM 8662 C CA . VAL B 1 344 ? -4.652 15.461 -5.027 1 91.12 344 VAL B CA 1
ATOM 8663 C C . VAL B 1 344 ? -3.561 14.93 -5.953 1 91.12 344 VAL B C 1
ATOM 8665 O O . VAL B 1 344 ? -2.379 15.234 -5.766 1 91.12 344 VAL B O 1
ATOM 8668 N N . ALA B 1 345 ? -3.967 14.25 -6.941 1 90.88 345 ALA B N 1
ATOM 8669 C CA . ALA B 1 345 ? -3.02 13.547 -7.801 1 90.88 345 ALA B CA 1
ATOM 8670 C C . ALA B 1 345 ? -2.307 14.516 -8.742 1 90.88 345 ALA B C 1
ATOM 8672 O O . ALA B 1 345 ? -1.145 14.305 -9.094 1 90.88 345 ALA B O 1
ATOM 8673 N N . TRP B 1 346 ? -2.986 15.617 -9.141 1 91.94 346 TRP B N 1
ATOM 8674 C CA . TRP B 1 346 ? -2.461 16.359 -10.281 1 91.94 346 TRP B CA 1
ATOM 8675 C C . TRP B 1 346 ? -2.396 17.859 -9.969 1 91.94 346 TRP B C 1
ATOM 8677 O O . TRP B 1 346 ? -2.283 18.672 -10.883 1 91.94 346 TRP B O 1
ATOM 8687 N N . LEU B 1 347 ? -2.496 18.234 -8.727 1 87.12 347 LEU B N 1
ATOM 8688 C CA . LEU B 1 347 ? -2.518 19.641 -8.344 1 87.12 347 LEU B CA 1
ATOM 8689 C C . LEU B 1 347 ? -1.247 20.344 -8.805 1 87.12 347 LEU B C 1
ATOM 8691 O O . LEU B 1 347 ? -1.274 21.531 -9.117 1 87.12 347 LEU B O 1
ATOM 8695 N N . GLN B 1 348 ? -0.184 19.641 -8.93 1 79.5 348 GLN B N 1
ATOM 8696 C CA . GLN B 1 348 ? 1.09 20.234 -9.312 1 79.5 348 GLN B CA 1
ATOM 8697 C C . GLN B 1 348 ? 1.139 20.5 -10.812 1 79.5 348 GLN B C 1
ATOM 8699 O O . GLN B 1 348 ? 2 21.25 -11.289 1 79.5 348 GLN B O 1
ATOM 8704 N N . GLU B 1 349 ? 0.197 19.828 -11.555 1 85.5 349 GLU B N 1
ATOM 8705 C CA . GLU B 1 349 ? 0.05 20.047 -12.984 1 85.5 349 GLU B CA 1
ATOM 8706 C C . GLU B 1 349 ? -1.274 20.734 -13.305 1 85.5 349 GLU B C 1
ATOM 8708 O O . GLU B 1 349 ? -2.141 20.156 -13.961 1 85.5 349 GLU B O 1
ATOM 8713 N N . GLU B 1 350 ? -1.347 21.984 -12.945 1 87.19 350 GLU B N 1
ATOM 8714 C CA . GLU B 1 350 ? -2.594 22.734 -13.016 1 87.19 350 GLU B CA 1
ATOM 8715 C C . GLU B 1 350 ? -3.146 22.766 -14.438 1 87.19 350 GLU B C 1
ATOM 8717 O O . GLU B 1 350 ? -4.352 22.609 -14.641 1 87.19 350 GLU B O 1
ATOM 8722 N N . LYS B 1 351 ? -2.311 22.875 -15.305 1 85.5 351 LYS B N 1
ATOM 8723 C CA . LYS B 1 351 ? -2.744 23 -16.688 1 85.5 351 LYS B CA 1
ATOM 8724 C C . LYS B 1 351 ? -3.412 21.703 -17.172 1 85.5 351 LYS B C 1
ATOM 8726 O O . LYS B 1 351 ? -4.395 21.766 -17.922 1 85.5 351 LYS B O 1
ATOM 8731 N N . LEU B 1 352 ? -2.789 20.672 -16.797 1 92.88 352 LEU B N 1
ATOM 8732 C CA . LEU B 1 352 ? -3.35 19.375 -17.172 1 92.88 352 LEU B CA 1
ATOM 8733 C C . LEU B 1 352 ? -4.664 19.125 -16.453 1 92.88 352 LEU B C 1
ATOM 8735 O O . LEU B 1 352 ? -5.551 18.453 -16.984 1 92.88 352 LEU B O 1
ATOM 8739 N N . LEU B 1 353 ? -4.766 19.672 -15.266 1 95.62 353 LEU B N 1
ATOM 8740 C CA . LEU B 1 353 ? -5.902 19.391 -14.398 1 95.62 353 LEU B CA 1
ATOM 8741 C C . LEU B 1 353 ? -7.094 20.281 -14.75 1 95.62 353 LEU B C 1
ATOM 8743 O O . LEU B 1 353 ? -8.242 19.859 -14.586 1 95.62 353 LEU B O 1
ATOM 8747 N N . ARG B 1 354 ? -6.918 21.438 -15.273 1 95.12 354 ARG B N 1
ATOM 8748 C CA . ARG B 1 354 ? -7.934 22.469 -15.469 1 95.12 354 ARG B CA 1
ATOM 8749 C C . ARG B 1 354 ? -9.062 21.969 -16.359 1 95.12 354 ARG B C 1
ATOM 8751 O O . ARG B 1 354 ? -10.242 22.156 -16.062 1 95.12 354 ARG B O 1
ATOM 8758 N N . PRO B 1 355 ? -8.672 21.297 -17.469 1 96.88 355 PRO B N 1
ATOM 8759 C CA . PRO B 1 355 ? -9.773 20.797 -18.297 1 96.88 355 PRO B CA 1
ATOM 8760 C C . PRO B 1 355 ? -10.672 19.812 -17.562 1 96.88 355 PRO B C 1
ATOM 8762 O O . PRO B 1 355 ? -11.883 19.781 -17.781 1 96.88 355 PRO B O 1
ATOM 8765 N N . TYR B 1 356 ? -10.086 18.969 -16.766 1 97.75 356 TYR B N 1
ATOM 8766 C CA . TYR B 1 356 ? -10.867 18.047 -15.945 1 97.75 356 TYR B CA 1
ATOM 8767 C C . TYR B 1 356 ? -11.742 18.812 -14.961 1 97.75 356 TYR B C 1
ATOM 8769 O O . TYR B 1 356 ? -12.922 18.484 -14.781 1 97.75 356 TYR B O 1
ATOM 8777 N N . GLN B 1 357 ? -11.18 19.844 -14.328 1 97.19 357 GLN B N 1
ATOM 8778 C CA . GLN B 1 357 ? -11.922 20.688 -13.406 1 97.19 357 GLN B CA 1
ATOM 8779 C C . GLN B 1 357 ? -13.102 21.359 -14.094 1 97.19 357 GLN B C 1
ATOM 8781 O O . GLN B 1 357 ? -14.203 21.422 -13.539 1 97.19 357 GLN B O 1
ATOM 8786 N N . TYR B 1 358 ? -12.828 21.844 -15.273 1 96.25 358 TYR B N 1
ATOM 8787 C CA . TYR B 1 358 ? -13.867 22.547 -16.016 1 96.25 358 TYR B CA 1
ATOM 8788 C C . TYR B 1 358 ? -15.047 21.609 -16.297 1 96.25 358 TYR B C 1
ATOM 8790 O O . TYR B 1 358 ? -16.203 22.016 -16.156 1 96.25 358 TYR B O 1
ATOM 8798 N N . ARG B 1 359 ? -14.727 20.453 -16.719 1 96.06 359 ARG B N 1
ATOM 8799 C CA . ARG B 1 359 ? -15.789 19.484 -16.953 1 96.06 359 ARG B CA 1
ATOM 8800 C C . ARG B 1 359 ? -16.609 19.234 -15.695 1 96.06 359 ARG B C 1
ATOM 8802 O O . ARG B 1 359 ? -17.844 19.234 -15.742 1 96.06 359 ARG B O 1
ATOM 8809 N N . TYR B 1 360 ? -15.977 19.047 -14.617 1 97.75 360 TYR B N 1
ATOM 8810 C CA . TYR B 1 360 ? -16.656 18.891 -13.336 1 97.75 360 TYR B CA 1
ATOM 8811 C C . TYR B 1 360 ? -17.516 20.094 -13.023 1 97.75 360 TYR B C 1
ATOM 8813 O O . TYR B 1 360 ? -18.656 19.953 -12.594 1 97.75 360 TYR B O 1
ATOM 8821 N N . GLU B 1 361 ? -16.953 21.281 -13.172 1 96.56 361 GLU B N 1
ATOM 8822 C CA . GLU B 1 361 ? -17.625 22.531 -12.82 1 96.56 361 GLU B CA 1
ATOM 8823 C C . GLU B 1 361 ? -18.922 22.688 -13.617 1 96.56 361 GLU B C 1
ATOM 8825 O O . GLU B 1 361 ? -19.906 23.266 -13.117 1 96.56 361 GLU B O 1
ATOM 8830 N N . GLN B 1 362 ? -18.922 22.203 -14.781 1 95.62 362 GLN B N 1
ATOM 8831 C CA . GLN B 1 362 ? -20.141 22.281 -15.586 1 95.62 362 GLN B CA 1
ATOM 8832 C C . GLN B 1 362 ? -21.266 21.469 -14.953 1 95.62 362 GLN B C 1
ATOM 8834 O O . GLN B 1 362 ? -22.406 21.938 -14.852 1 95.62 362 GLN B O 1
ATOM 8839 N N . TYR B 1 363 ? -20.953 20.281 -14.562 1 97.25 363 TYR B N 1
ATOM 8840 C CA . TYR B 1 363 ? -21.953 19.453 -13.906 1 97.25 363 TYR B CA 1
ATOM 8841 C C . TYR B 1 363 ? -22.359 20.031 -12.555 1 97.25 363 TYR B C 1
ATOM 8843 O O . TYR B 1 363 ? -23.531 20 -12.188 1 97.25 363 TYR B O 1
ATOM 8851 N N . ASN B 1 364 ? -21.375 20.562 -11.859 1 97.56 364 ASN B N 1
ATOM 8852 C CA . ASN B 1 364 ? -21.656 21.156 -10.555 1 97.56 364 ASN B CA 1
ATOM 8853 C C . ASN B 1 364 ? -22.547 22.391 -10.672 1 97.56 364 ASN B C 1
ATOM 8855 O O . ASN B 1 364 ? -23.406 22.625 -9.82 1 97.56 364 ASN B O 1
ATOM 8859 N N . LYS B 1 365 ? -22.297 23.141 -11.688 1 96.44 365 LYS B N 1
ATOM 8860 C CA . LYS B 1 365 ? -23.141 24.312 -11.922 1 96.44 365 LYS B CA 1
ATOM 8861 C C . LYS B 1 365 ? -24.609 23.906 -12.094 1 96.44 365 LYS B C 1
ATOM 8863 O O . LYS B 1 365 ? -25.5 24.562 -11.555 1 96.44 365 LYS B O 1
ATOM 8868 N N . GLU B 1 366 ? -24.828 22.906 -12.812 1 96.94 366 GLU B N 1
ATOM 8869 C CA . GLU B 1 366 ? -26.188 22.422 -13.008 1 96.94 366 GLU B CA 1
ATOM 8870 C C . GLU B 1 366 ? -26.797 21.953 -11.688 1 96.94 366 GLU B C 1
ATOM 8872 O O . GLU B 1 366 ? -27.969 22.234 -11.406 1 96.94 366 GLU B O 1
ATOM 8877 N N . LEU B 1 367 ? -26.047 21.219 -10.945 1 97.81 367 LEU B N 1
ATOM 8878 C CA . LEU B 1 367 ? -26.484 20.797 -9.625 1 97.81 367 LEU B CA 1
ATOM 8879 C C . LEU B 1 367 ? -26.859 21.984 -8.758 1 97.81 367 LEU B C 1
ATOM 8881 O O . LEU B 1 367 ? -27.906 22 -8.109 1 97.81 367 LEU B O 1
ATOM 8885 N N . LEU B 1 368 ? -26 23 -8.773 1 97.38 368 LEU B N 1
ATOM 8886 C CA . LEU B 1 368 ? -26.156 24.172 -7.926 1 97.38 368 LEU B CA 1
ATOM 8887 C C . LEU B 1 368 ? -27.375 24.984 -8.359 1 97.38 368 LEU B C 1
ATOM 8889 O O . LEU B 1 368 ? -28.141 25.484 -7.512 1 97.38 368 LEU B O 1
ATOM 8893 N N . ASP B 1 369 ? -27.531 25.062 -9.641 1 96 369 ASP B N 1
ATOM 8894 C CA . ASP B 1 369 ? -28.703 25.766 -10.148 1 96 369 ASP B CA 1
ATOM 8895 C C . ASP B 1 369 ? -30 25.156 -9.617 1 96 369 ASP B C 1
ATOM 8897 O O . ASP B 1 369 ? -30.906 25.859 -9.172 1 96 369 ASP B O 1
ATOM 8901 N N . ARG B 1 370 ? -30.078 23.875 -9.727 1 96.81 370 ARG B N 1
ATOM 8902 C CA . ARG B 1 370 ? -31.25 23.188 -9.211 1 96.81 370 ARG B CA 1
ATOM 8903 C C . ARG B 1 370 ? -31.391 23.375 -7.707 1 96.81 370 ARG B C 1
ATOM 8905 O O . ARG B 1 370 ? -32.469 23.625 -7.203 1 96.81 370 ARG B O 1
ATOM 8912 N N . TRP B 1 371 ? -30.375 23.297 -6.965 1 97.81 371 TRP B N 1
ATOM 8913 C CA . TRP B 1 371 ? -30.328 23.438 -5.512 1 97.81 371 TRP B CA 1
ATOM 8914 C C . TRP B 1 371 ? -30.797 24.828 -5.086 1 97.81 371 TRP B C 1
ATOM 8916 O O . TRP B 1 371 ? -31.656 24.953 -4.207 1 97.81 371 TRP B O 1
ATOM 8926 N N . PHE B 1 372 ? -30.25 25.844 -5.746 1 96.69 372 PHE B N 1
ATOM 8927 C CA . PHE B 1 372 ? -30.594 27.219 -5.383 1 96.69 372 PHE B CA 1
ATOM 8928 C C . PHE B 1 372 ? -32.062 27.516 -5.695 1 96.69 372 PHE B C 1
ATOM 8930 O O . PHE B 1 372 ? -32.688 28.312 -5.02 1 96.69 372 PHE B O 1
ATOM 8937 N N . GLY B 1 373 ? -32.531 26.781 -6.668 1 95.06 373 GLY B N 1
ATOM 8938 C CA . GLY B 1 373 ? -33.969 26.891 -6.973 1 95.06 373 GLY B CA 1
ATOM 8939 C C . GLY B 1 373 ? -34.844 26.344 -5.883 1 95.06 373 GLY B C 1
ATOM 8940 O O . GLY B 1 373 ? -36.031 26.672 -5.812 1 95.06 373 GLY B O 1
ATOM 8941 N N . LEU B 1 374 ? -34.344 25.547 -5.039 1 96.69 374 LEU B N 1
ATOM 8942 C CA . LEU B 1 374 ? -35.094 24.906 -3.975 1 96.69 374 LEU B CA 1
ATOM 8943 C C . LEU B 1 374 ? -34.812 25.562 -2.629 1 96.69 374 LEU B C 1
ATOM 8945 O O . LEU B 1 374 ? -35.219 25.047 -1.583 1 96.69 374 LEU B O 1
ATOM 8949 N N . ALA B 1 375 ? -34.188 26.734 -2.576 1 95.19 375 ALA B N 1
ATOM 8950 C CA . ALA B 1 375 ? -33.688 27.391 -1.367 1 95.19 375 ALA B CA 1
ATOM 8951 C C . ALA B 1 375 ? -34.812 27.641 -0.372 1 95.19 375 ALA B C 1
ATOM 8953 O O . ALA B 1 375 ? -34.625 27.531 0.84 1 95.19 375 ALA B O 1
ATOM 8954 N N . ASP B 1 376 ? -36 27.922 -0.843 1 93.62 376 ASP B N 1
ATOM 8955 C CA . ASP B 1 376 ? -37.125 28.25 0.022 1 93.62 376 ASP B CA 1
ATOM 8956 C C . ASP B 1 376 ? -37.594 27.031 0.83 1 93.62 376 ASP B C 1
ATOM 8958 O O . ASP B 1 376 ? -38.094 27.172 1.934 1 93.62 376 ASP B O 1
ATOM 8962 N N . GLY B 1 377 ? -37.344 25.891 0.32 1 95.25 377 GLY B N 1
ATOM 8963 C CA . GLY B 1 377 ? -37.75 24.656 0.978 1 95.25 377 GLY B CA 1
ATOM 8964 C C . GLY B 1 377 ? -36.719 24.109 1.935 1 95.25 377 GLY B C 1
ATOM 8965 O O . GLY B 1 377 ? -36.969 23.125 2.629 1 95.25 377 GLY B O 1
ATOM 8966 N N . TYR B 1 378 ? -35.562 24.781 2.051 1 97.06 378 TYR B N 1
ATOM 8967 C CA . TYR B 1 378 ? -34.5 24.266 2.871 1 97.06 378 TYR B CA 1
ATOM 8968 C C . TYR B 1 378 ? -34.75 24.547 4.348 1 97.06 378 TYR B C 1
ATOM 8970 O O . TYR B 1 378 ? -34.938 25.703 4.746 1 97.06 378 TYR B O 1
ATOM 8978 N N . LYS B 1 379 ? -34.781 23.516 5.168 1 96.25 379 LYS B N 1
ATOM 8979 C CA . LYS B 1 379 ? -34.875 23.594 6.621 1 96.25 379 LYS B CA 1
ATOM 8980 C C . LYS B 1 379 ? -33.812 22.734 7.305 1 96.25 379 LYS B C 1
ATOM 8982 O O . LYS B 1 379 ? -33.719 21.531 7.062 1 96.25 379 LYS B O 1
ATOM 8987 N N . PRO B 1 380 ? -32.969 23.422 8.18 1 97.31 380 PRO B N 1
ATOM 8988 C CA . PRO B 1 380 ? -31.969 22.625 8.906 1 97.31 380 PRO B CA 1
ATOM 8989 C C . PRO B 1 380 ? -32.594 21.531 9.766 1 97.31 380 PRO B C 1
ATOM 8991 O O . PRO B 1 380 ? -33.688 21.734 10.328 1 97.31 380 PRO B O 1
ATOM 8994 N N . THR B 1 381 ? -31.922 20.375 9.883 1 98.06 381 THR B N 1
ATOM 8995 C CA . THR B 1 381 ? -32.5 19.25 10.633 1 98.06 381 THR B CA 1
ATOM 8996 C C . THR B 1 381 ? -31.438 18.656 11.578 1 98.06 381 THR B C 1
ATOM 8998 O O . THR B 1 381 ? -31.641 17.578 12.133 1 98.06 381 THR B O 1
ATOM 9001 N N . GLN B 1 382 ? -30.281 19.281 11.82 1 98.12 382 GLN B N 1
ATOM 9002 C CA . GLN B 1 382 ? -29.203 18.656 12.562 1 98.12 382 GLN B CA 1
ATOM 9003 C C . GLN B 1 382 ? -29.344 18.922 14.062 1 98.12 382 GLN B C 1
ATOM 9005 O O . GLN B 1 382 ? -28.594 18.375 14.867 1 98.12 382 GLN B O 1
ATOM 9010 N N . ARG B 1 383 ? -30.297 19.75 14.492 1 97.25 383 ARG B N 1
ATOM 9011 C CA . ARG B 1 383 ? -30.422 20.172 15.883 1 97.25 383 ARG B CA 1
ATOM 9012 C C . ARG B 1 383 ? -30.672 18.969 16.797 1 97.25 383 ARG B C 1
ATOM 9014 O O . ARG B 1 383 ? -31.484 18.094 16.469 1 97.25 383 ARG B O 1
ATOM 9021 N N . ASN B 1 384 ? -30 18.844 17.891 1 97.19 384 ASN B N 1
ATOM 9022 C CA . ASN B 1 384 ? -30.172 17.875 18.969 1 97.19 384 ASN B CA 1
ATOM 9023 C C . ASN B 1 384 ? -29.828 16.469 18.5 1 97.19 384 ASN B C 1
ATOM 9025 O O . ASN B 1 384 ? -30.219 15.484 19.141 1 97.19 384 ASN B O 1
ATOM 9029 N N . PHE B 1 385 ? -29.203 16.359 17.406 1 98.12 385 PHE B N 1
ATOM 9030 C CA . PHE B 1 385 ? -28.875 15.055 16.844 1 98.12 385 PHE B CA 1
ATOM 9031 C C . PHE B 1 385 ? -28.172 14.18 17.875 1 98.12 385 PHE B C 1
ATOM 9033 O O . PHE B 1 385 ? -28.516 13.008 18.031 1 98.12 385 PHE B O 1
ATOM 9040 N N . ILE B 1 386 ? -27.188 14.695 18.562 1 98.69 386 ILE B N 1
ATOM 9041 C CA . ILE B 1 386 ? -26.344 13.914 19.469 1 98.69 386 ILE B CA 1
ATOM 9042 C C . ILE B 1 386 ? -27.188 13.383 20.625 1 98.69 386 ILE B C 1
ATOM 9044 O O . ILE B 1 386 ? -27.188 12.18 20.906 1 98.69 386 ILE B O 1
ATOM 9048 N N . ALA B 1 387 ? -27.969 14.258 21.25 1 97.88 387 ALA B N 1
ATOM 9049 C CA . ALA B 1 387 ? -28.812 13.852 22.375 1 97.88 387 ALA B CA 1
ATOM 9050 C C . ALA B 1 387 ? -29.844 12.82 21.922 1 97.88 387 ALA B C 1
ATOM 9052 O O . ALA B 1 387 ? -30.109 11.852 22.641 1 97.88 387 ALA B O 1
ATOM 9053 N N . ASP B 1 388 ? -30.406 13.016 20.797 1 97.62 388 ASP B N 1
ATOM 9054 C CA . ASP B 1 388 ? -31.422 12.109 20.281 1 97.62 388 ASP B CA 1
ATOM 9055 C C . ASP B 1 388 ? -30.859 10.703 20.094 1 97.62 388 ASP B C 1
ATOM 9057 O O . ASP B 1 388 ? -31.516 9.719 20.453 1 97.62 388 ASP B O 1
ATOM 9061 N N . LYS B 1 389 ? -29.719 10.594 19.578 1 97.5 389 LYS B N 1
ATOM 9062 C CA . LYS B 1 389 ? -29.125 9.281 19.297 1 97.5 389 LYS B CA 1
ATOM 9063 C C . LYS B 1 389 ? -28.625 8.625 20.578 1 97.5 389 LYS B C 1
ATOM 9065 O O . LYS B 1 389 ? -28.828 7.426 20.781 1 97.5 389 LYS B O 1
ATOM 9070 N N . LEU B 1 390 ? -28.016 9.414 21.422 1 97.44 390 LEU B N 1
ATOM 9071 C CA . LEU B 1 390 ? -27.453 8.867 22.656 1 97.44 390 LEU B CA 1
ATOM 9072 C C . LEU B 1 390 ? -28.562 8.43 23.609 1 97.44 390 LEU B C 1
ATOM 9074 O O . LEU B 1 390 ? -28.312 7.668 24.531 1 97.44 390 LEU B O 1
ATOM 9078 N N . SER B 1 391 ? -29.766 8.93 23.406 1 95 391 SER B N 1
ATOM 9079 C CA . SER B 1 391 ? -30.891 8.578 24.266 1 95 391 SER B CA 1
ATOM 9080 C C . SER B 1 391 ? -31.391 7.172 23.969 1 95 391 SER B C 1
ATOM 9082 O O . SER B 1 391 ? -32.156 6.602 24.75 1 95 391 SER B O 1
ATOM 9084 N N . GLU B 1 392 ? -30.969 6.656 22.875 1 91.94 392 GLU B N 1
ATOM 9085 C CA . GLU B 1 392 ? -31.344 5.281 22.547 1 91.94 392 GLU B CA 1
ATOM 9086 C C . GLU B 1 392 ? -30.703 4.297 23.531 1 91.94 392 GLU B C 1
ATOM 9088 O O . GLU B 1 392 ? -29.812 4.66 24.297 1 91.94 392 GLU B O 1
ATOM 9093 N N . THR B 1 393 ? -31.188 3.096 23.5 1 86.88 393 THR B N 1
ATOM 9094 C CA . THR B 1 393 ? -30.734 2.084 24.453 1 86.88 393 THR B CA 1
ATOM 9095 C C . THR B 1 393 ? -29.422 1.468 24 1 86.88 393 THR B C 1
ATOM 9097 O O . THR B 1 393 ? -29.172 1.312 22.797 1 86.88 393 THR B O 1
ATOM 9100 N N . GLY B 1 394 ? -28.609 1.169 25.047 1 85.88 394 GLY B N 1
ATOM 9101 C CA . GLY B 1 394 ? -27.375 0.447 24.766 1 85.88 394 GLY B CA 1
ATOM 9102 C C . GLY B 1 394 ? -26.156 1.336 24.781 1 85.88 394 GLY B C 1
ATOM 9103 O O . GLY B 1 394 ? -26.25 2.529 25.078 1 85.88 394 GLY B O 1
ATOM 9104 N N . ARG B 1 395 ? -25.016 0.721 24.562 1 89.81 395 ARG B N 1
ATOM 9105 C CA . ARG B 1 395 ? -23.75 1.432 24.438 1 89.81 395 ARG B CA 1
ATOM 9106 C C . ARG B 1 395 ? -23.594 2.078 23.062 1 89.81 395 ARG B C 1
ATOM 9108 O O . ARG B 1 395 ? -23.516 1.382 22.047 1 89.81 395 ARG B O 1
ATOM 9115 N N . ILE B 1 396 ? -23.641 3.389 23.078 1 96.06 396 ILE B N 1
ATOM 9116 C CA . ILE B 1 396 ? -23.734 4.117 21.812 1 96.06 396 ILE B CA 1
ATOM 9117 C C . ILE B 1 396 ? -22.609 5.152 21.734 1 96.06 396 ILE B C 1
ATOM 9119 O O . ILE B 1 396 ? -22.297 5.824 22.719 1 96.06 396 ILE B O 1
ATOM 9123 N N . ALA B 1 397 ? -21.938 5.195 20.578 1 98.06 397 ALA B N 1
ATOM 9124 C CA . ALA B 1 397 ? -20.938 6.223 20.297 1 98.06 397 ALA B CA 1
ATOM 9125 C C . ALA B 1 397 ? -21.375 7.102 19.125 1 98.06 397 ALA B C 1
ATOM 9127 O O . ALA B 1 397 ? -21.969 6.613 18.156 1 98.06 397 ALA B O 1
ATOM 9128 N N . VAL B 1 398 ? -21.109 8.422 19.234 1 98.69 398 VAL B N 1
ATOM 9129 C CA . VAL B 1 398 ? -21.359 9.367 18.141 1 98.69 398 VAL B CA 1
ATOM 9130 C C . VAL B 1 398 ? -20.062 10.055 17.75 1 98.69 398 VAL B C 1
ATOM 9132 O O . VAL B 1 398 ? -19.422 10.711 18.578 1 98.69 398 VAL B O 1
ATOM 9135 N N . ILE B 1 399 ? -19.656 9.883 16.547 1 98.69 399 ILE B N 1
ATOM 9136 C CA . ILE B 1 399 ? -18.5 10.609 16.016 1 98.69 399 ILE B CA 1
ATOM 9137 C C . ILE B 1 399 ? -18.969 11.898 15.352 1 98.69 399 ILE B C 1
ATOM 9139 O O . ILE B 1 399 ? -19.797 11.867 14.438 1 98.69 399 ILE B O 1
ATOM 9143 N N . VAL B 1 400 ? -18.469 13.016 15.828 1 98.75 400 VAL B N 1
ATOM 9144 C CA . VAL B 1 400 ? -18.828 14.328 15.305 1 98.75 400 VAL B CA 1
ATOM 9145 C C . VAL B 1 400 ? -17.609 14.938 14.602 1 98.75 400 VAL B C 1
ATOM 9147 O O . VAL B 1 400 ? -16.625 15.297 15.25 1 98.75 400 VAL B O 1
ATOM 9150 N N . CYS B 1 401 ? -17.75 15.109 13.352 1 98.19 401 CYS B N 1
ATOM 9151 C CA . CYS B 1 401 ? -16.656 15.672 12.562 1 98.19 401 CYS B CA 1
ATOM 9152 C C . CYS B 1 401 ? -16.891 17.156 12.297 1 98.19 401 CYS B C 1
ATOM 9154 O O . CYS B 1 401 ? -18 17.562 11.93 1 98.19 401 CYS B O 1
ATOM 9156 N N . ASP B 1 402 ? -15.867 17.906 12.617 1 97.81 402 ASP B N 1
ATOM 9157 C CA . ASP B 1 402 ? -15.867 19.297 12.164 1 97.81 402 ASP B CA 1
ATOM 9158 C C . ASP B 1 402 ? -15.469 19.406 10.695 1 97.81 402 ASP B C 1
ATOM 9160 O O . ASP B 1 402 ? -14.289 19.297 10.359 1 97.81 402 ASP B O 1
ATOM 9164 N N . GLY B 1 403 ? -16.453 19.625 9.922 1 97.81 403 GLY B N 1
ATOM 9165 C CA . GLY B 1 403 ? -16.203 19.688 8.492 1 97.81 403 GLY B CA 1
ATOM 9166 C C . GLY B 1 403 ? -16.047 18.312 7.852 1 97.81 403 GLY B C 1
ATOM 9167 O O . GLY B 1 403 ? -14.914 17.875 7.582 1 97.81 403 GLY B O 1
ATOM 9168 N N . LEU B 1 404 ? -17.109 17.672 7.406 1 98.06 404 LEU B N 1
ATOM 9169 C CA . LEU B 1 404 ? -17.094 16.391 6.691 1 98.06 404 LEU B CA 1
ATOM 9170 C C . LEU B 1 404 ? -18.062 16.406 5.527 1 98.06 404 LEU B C 1
ATOM 9172 O O . LEU B 1 404 ? -19.281 16.391 5.734 1 98.06 404 LEU B O 1
ATOM 9176 N N . ARG B 1 405 ? -17.5 16.391 4.367 1 97.94 405 ARG B N 1
ATOM 9177 C CA . ARG B 1 405 ? -18.359 16.312 3.193 1 97.94 405 ARG B CA 1
ATOM 9178 C C . ARG B 1 405 ? -19.047 14.945 3.113 1 97.94 405 ARG B C 1
ATOM 9180 O O . ARG B 1 405 ? -18.453 13.93 3.502 1 97.94 405 ARG B O 1
ATOM 9187 N N . LEU B 1 406 ? -20.234 15 2.568 1 98.25 406 LEU B N 1
ATOM 9188 C CA . LEU B 1 406 ? -21.016 13.773 2.467 1 98.25 406 LEU B CA 1
ATOM 9189 C C . LEU B 1 406 ? -20.281 12.727 1.63 1 98.25 406 LEU B C 1
ATOM 9191 O O . LEU B 1 406 ? -20.328 11.531 1.933 1 98.25 406 LEU B O 1
ATOM 9195 N N . GLU B 1 407 ? -19.641 13.148 0.532 1 98 407 GLU B N 1
ATOM 9196 C CA . GLU B 1 407 ? -18.969 12.188 -0.335 1 98 407 GLU B CA 1
ATOM 9197 C C . GLU B 1 407 ? -17.812 11.484 0.397 1 98 407 GLU B C 1
ATOM 9199 O O . GLU B 1 407 ? -17.5 10.336 0.1 1 98 407 GLU B O 1
ATOM 9204 N N . ILE B 1 408 ? -17.156 12.117 1.379 1 97.5 408 ILE B N 1
ATOM 9205 C CA . ILE B 1 408 ? -16.125 11.492 2.195 1 97.5 408 ILE B CA 1
ATOM 9206 C C . ILE B 1 408 ? -16.75 10.477 3.143 1 97.5 408 ILE B C 1
ATOM 9208 O O . ILE B 1 408 ? -16.219 9.375 3.32 1 97.5 408 ILE B O 1
ATOM 9212 N N . ALA B 1 409 ? -17.875 10.859 3.697 1 97.88 409 ALA B N 1
ATOM 9213 C CA . ALA B 1 409 ? -18.609 9.938 4.562 1 97.88 409 ALA B CA 1
ATOM 9214 C C . ALA B 1 409 ? -19.016 8.68 3.795 1 97.88 409 ALA B C 1
ATOM 9216 O O . ALA B 1 409 ? -18.969 7.57 4.332 1 97.88 409 ALA B O 1
ATOM 9217 N N . GLU B 1 410 ? -19.484 8.891 2.549 1 96.44 410 GLU B N 1
ATOM 9218 C CA . GLU B 1 410 ? -19.844 7.754 1.706 1 96.44 410 GLU B CA 1
ATOM 9219 C C . GLU B 1 410 ? -18.656 6.824 1.498 1 96.44 410 GLU B C 1
ATOM 9221 O O . GLU B 1 410 ? -18.781 5.605 1.619 1 96.44 410 GLU B O 1
ATOM 9226 N N . SER B 1 411 ? -17.562 7.418 1.192 1 93.94 411 SER B N 1
ATOM 9227 C CA . SER B 1 411 ? -16.344 6.656 0.957 1 93.94 411 SER B CA 1
ATOM 9228 C C . SER B 1 411 ? -15.914 5.891 2.207 1 93.94 411 SER B C 1
ATOM 9230 O O . SER B 1 411 ? -15.531 4.723 2.127 1 93.94 411 SER B O 1
ATOM 9232 N N . LEU B 1 412 ? -15.961 6.562 3.301 1 94.62 412 LEU B N 1
ATOM 9233 C CA . LEU B 1 412 ? -15.617 5.945 4.578 1 94.62 412 LEU B CA 1
ATOM 9234 C C . LEU B 1 412 ? -16.547 4.785 4.887 1 94.62 412 LEU B C 1
ATOM 9236 O O . LEU B 1 412 ? -16.109 3.736 5.367 1 94.62 412 LEU B O 1
ATOM 9240 N N . ALA B 1 413 ? -17.812 4.922 4.68 1 93.81 413 ALA B N 1
ATOM 9241 C CA . ALA B 1 413 ? -18.812 3.902 4.957 1 93.81 413 ALA B CA 1
ATOM 9242 C C . ALA B 1 413 ? -18.609 2.67 4.082 1 93.81 413 ALA B C 1
ATOM 9244 O O . ALA B 1 413 ? -18.797 1.539 4.535 1 93.81 413 ALA B O 1
ATOM 9245 N N . ASP B 1 414 ? -18.188 2.92 2.875 1 90.25 414 ASP B N 1
ATOM 9246 C CA . ASP B 1 414 ? -18 1.838 1.912 1 90.25 414 ASP B CA 1
ATOM 9247 C C . ASP B 1 414 ? -16.844 0.927 2.316 1 90.25 414 ASP B C 1
ATOM 9249 O O . ASP B 1 414 ? -16.781 -0.232 1.901 1 90.25 414 ASP B O 1
ATOM 9253 N N . LYS B 1 415 ? -15.969 1.376 3.125 1 86.81 415 LYS B N 1
ATOM 9254 C CA . LYS B 1 415 ? -14.82 0.604 3.58 1 86.81 415 LYS B CA 1
ATOM 9255 C C . LYS B 1 415 ? -15.195 -0.318 4.734 1 86.81 415 LYS B C 1
ATOM 9257 O O . LYS B 1 415 ? -14.438 -1.229 5.082 1 86.81 415 LYS B O 1
ATOM 9262 N N . LEU B 1 416 ? -16.328 -0.083 5.336 1 88 416 LEU B N 1
ATOM 9263 C CA . LEU B 1 416 ? -16.75 -0.823 6.523 1 88 416 LEU B CA 1
ATOM 9264 C C . LEU B 1 416 ? -17.578 -2.045 6.145 1 88 416 LEU B C 1
ATOM 9266 O O . LEU B 1 416 ? -18.391 -1.984 5.215 1 88 416 LEU B O 1
ATOM 9270 N N . LYS B 1 417 ? -17.375 -3.141 6.754 1 79.44 417 LYS B N 1
ATOM 9271 C CA . LYS B 1 417 ? -18.125 -4.375 6.531 1 79.44 417 LYS B CA 1
ATOM 9272 C C . LYS B 1 417 ? -19.203 -4.559 7.594 1 79.44 417 LYS B C 1
ATOM 9274 O O . LYS B 1 417 ? -19.328 -5.637 8.172 1 79.44 417 LYS B O 1
ATOM 9279 N N . VAL B 1 418 ? -19.922 -3.541 7.926 1 84.94 418 VAL B N 1
ATOM 9280 C CA . VAL B 1 418 ? -21 -3.557 8.906 1 84.94 418 VAL B CA 1
ATOM 9281 C C . VAL B 1 418 ? -22.297 -3.057 8.258 1 84.94 418 VAL B C 1
ATOM 9283 O O . VAL B 1 418 ? -22.266 -2.508 7.156 1 84.94 418 VAL B O 1
ATOM 9286 N N . LYS B 1 419 ? -23.344 -3.352 8.945 1 87.75 419 LYS B N 1
ATOM 9287 C CA . LYS B 1 419 ? -24.609 -2.793 8.484 1 87.75 419 LYS B CA 1
ATOM 9288 C C . LYS B 1 419 ? -24.625 -1.273 8.633 1 87.75 419 LYS B C 1
ATOM 9290 O O . LYS B 1 419 ? -24.109 -0.735 9.617 1 87.75 419 LYS B O 1
ATOM 9295 N N . ARG B 1 420 ? -25.125 -0.601 7.648 1 93.5 420 ARG B N 1
ATOM 9296 C CA . ARG B 1 420 ? -25.109 0.858 7.695 1 93.5 420 ARG B CA 1
ATOM 9297 C C . ARG B 1 420 ? -26.422 1.438 7.195 1 93.5 420 ARG B C 1
ATOM 9299 O O . ARG B 1 420 ? -27.031 0.897 6.27 1 93.5 420 ARG B O 1
ATOM 9306 N N . LYS B 1 421 ? -26.953 2.314 7.859 1 94.44 421 LYS B N 1
ATOM 9307 C CA . LYS B 1 421 ? -28 3.217 7.406 1 94.44 421 LYS B CA 1
ATOM 9308 C C . LYS B 1 421 ? -27.438 4.602 7.086 1 94.44 421 LYS B C 1
ATOM 9310 O O . LYS B 1 421 ? -26.953 5.297 7.977 1 94.44 421 LYS B O 1
ATOM 9315 N N . LYS B 1 422 ? -27.562 4.977 5.891 1 95.94 422 LYS B N 1
ATOM 9316 C CA . LYS B 1 422 ? -26.922 6.191 5.41 1 95.94 422 LYS B CA 1
ATOM 9317 C C . LYS B 1 422 ? -27.922 7.332 5.262 1 95.94 422 LYS B C 1
ATOM 9319 O O . LYS B 1 422 ? -28.094 7.875 4.172 1 95.94 422 LYS B O 1
ATOM 9324 N N . ASN B 1 423 ? -28.453 7.773 6.383 1 96.38 423 ASN B N 1
ATOM 9325 C CA . ASN B 1 423 ? -29.328 8.938 6.383 1 96.38 423 ASN B CA 1
ATOM 9326 C C . ASN B 1 423 ? -28.531 10.234 6.266 1 96.38 423 ASN B C 1
ATOM 9328 O O . ASN B 1 423 ? -27.328 10.258 6.512 1 96.38 423 ASN B O 1
ATOM 9332 N N . VAL B 1 424 ? -29.25 11.312 5.816 1 98.12 424 VAL B N 1
ATOM 9333 C CA . VAL B 1 424 ? -28.609 12.617 5.73 1 98.12 424 VAL B CA 1
ATOM 9334 C C . VAL B 1 424 ? -29.344 13.617 6.609 1 98.12 424 VAL B C 1
ATOM 9336 O O . VAL B 1 424 ? -30.484 13.359 7.031 1 98.12 424 VAL B O 1
ATOM 9339 N N . ALA B 1 425 ? -28.734 14.648 7.008 1 98.44 425 ALA B N 1
ATOM 9340 C CA . ALA B 1 425 ? -29.297 15.797 7.703 1 98.44 425 ALA B CA 1
ATOM 9341 C C . ALA B 1 425 ? -28.906 17.109 7.016 1 98.44 425 ALA B C 1
ATOM 9343 O O . ALA B 1 425 ? -28.062 17.109 6.117 1 98.44 425 ALA B O 1
ATOM 9344 N N . PHE B 1 426 ? -29.609 18.172 7.359 1 98.75 426 PHE B N 1
ATOM 9345 C CA . PHE B 1 426 ? -29.344 19.484 6.777 1 98.75 426 PHE B CA 1
ATOM 9346 C C . PHE B 1 426 ? -28.75 20.438 7.816 1 98.75 426 PHE B C 1
ATOM 9348 O O . PHE B 1 426 ? -29.281 20.578 8.914 1 98.75 426 PHE B O 1
ATOM 9355 N N . ALA B 1 427 ? -27.672 21.062 7.449 1 98.62 427 ALA B N 1
ATOM 9356 C CA . ALA B 1 427 ? -26.891 21.891 8.359 1 98.62 427 ALA B CA 1
ATOM 9357 C C . ALA B 1 427 ? -27.578 23.219 8.625 1 98.62 427 ALA B C 1
ATOM 9359 O O . ALA B 1 427 ? -28.359 23.703 7.797 1 98.62 427 ALA B O 1
ATOM 9360 N N . GLU B 1 428 ? -27.25 23.812 9.766 1 97.31 428 GLU B N 1
ATOM 9361 C CA . GLU B 1 428 ? -27.656 25.188 10.07 1 97.31 428 GLU B CA 1
ATOM 9362 C C . GLU B 1 428 ? -26.922 26.188 9.172 1 97.31 428 GLU B C 1
ATOM 9364 O O . GLU B 1 428 ? -25.828 25.922 8.695 1 97.31 428 GLU B O 1
ATOM 9369 N N . LEU B 1 429 ? -27.578 27.312 8.969 1 97 429 LEU B N 1
ATOM 9370 C CA . LEU B 1 429 ? -26.953 28.391 8.203 1 97 429 LEU B CA 1
ATOM 9371 C C . LEU B 1 429 ? -26.656 29.594 9.094 1 97 429 LEU B C 1
ATOM 9373 O O . LEU B 1 429 ? -27.422 29.906 10 1 97 429 LEU B O 1
ATOM 9377 N N . PRO B 1 430 ? -25.578 30.312 8.852 1 97.25 430 PRO B N 1
ATOM 9378 C CA . PRO B 1 430 ? -24.484 29.922 7.953 1 97.25 430 PRO B CA 1
ATOM 9379 C C . PRO B 1 430 ? -23.844 28.594 8.359 1 97.25 430 PRO B C 1
ATOM 9381 O O . PRO B 1 430 ? -23.812 28.266 9.547 1 97.25 430 PRO B O 1
ATOM 9384 N N . SER B 1 431 ? -23.391 27.797 7.426 1 98.06 431 SER B N 1
ATOM 9385 C CA . SER B 1 431 ? -22.812 26.469 7.652 1 98.06 431 SER B CA 1
ATOM 9386 C C . SER B 1 431 ? -21.391 26.562 8.211 1 98.06 431 SER B C 1
ATOM 9388 O O . SER B 1 431 ? -20.438 26.172 7.551 1 98.06 431 SER B O 1
ATOM 9390 N N . VAL B 1 432 ? -21.297 27.062 9.445 1 97.56 432 VAL B N 1
ATOM 9391 C CA . VAL B 1 432 ? -20.016 27.281 10.117 1 97.56 432 VAL B CA 1
ATOM 9392 C C . VAL B 1 432 ? -19.984 26.5 11.43 1 97.56 432 VAL B C 1
ATOM 9394 O O . VAL B 1 432 ? -21.031 26.078 11.93 1 97.56 432 VAL B O 1
ATOM 9397 N N . THR B 1 433 ? -18.766 26.312 11.969 1 97.62 433 THR B N 1
ATOM 9398 C CA . THR B 1 433 ? -18.5 25.438 13.109 1 97.62 433 THR B CA 1
ATOM 9399 C C . THR B 1 433 ? -19.344 25.844 14.312 1 97.62 433 THR B C 1
ATOM 9401 O O . THR B 1 433 ? -20.062 25.031 14.875 1 97.62 433 THR B O 1
ATOM 9404 N N . GLU B 1 434 ? -19.375 27.141 14.68 1 97.12 434 GLU B N 1
ATOM 9405 C CA . GLU B 1 434 ? -20.047 27.562 15.906 1 97.12 434 GLU B CA 1
ATOM 9406 C C . GLU B 1 434 ? -21.547 27.375 15.805 1 97.12 434 GLU B C 1
ATOM 9408 O O . GLU B 1 434 ? -22.203 27.031 16.797 1 97.12 434 GLU B O 1
ATOM 9413 N N . ASN B 1 435 ? -22.109 27.578 14.641 1 97.56 435 ASN B N 1
ATOM 9414 C CA . ASN B 1 435 ? -23.547 27.422 14.445 1 97.56 435 ASN B CA 1
ATOM 9415 C C . ASN B 1 435 ? -23.953 25.953 14.406 1 97.56 435 ASN B C 1
ATOM 9417 O O . ASN B 1 435 ? -24.844 25.531 15.164 1 97.56 435 ASN B O 1
ATOM 9421 N N . GLY B 1 436 ? -23.281 25.156 13.523 1 98.38 436 GLY B N 1
ATOM 9422 C CA . GLY B 1 436 ? -23.594 23.75 13.383 1 98.38 436 GLY B CA 1
ATOM 9423 C C . GLY B 1 436 ? -23.344 22.953 14.648 1 98.38 436 GLY B C 1
ATOM 9424 O O . GLY B 1 436 ? -24.172 22.125 15.039 1 98.38 436 GLY B O 1
ATOM 9425 N N . MET B 1 437 ? -22.203 23.188 15.32 1 98.56 437 MET B N 1
ATOM 9426 C CA . MET B 1 437 ? -21.875 22.469 16.547 1 98.56 437 MET B CA 1
ATOM 9427 C C . MET B 1 437 ? -22.844 22.844 17.672 1 98.56 437 MET B C 1
ATOM 9429 O O . MET B 1 437 ? -23.25 21.984 18.453 1 98.56 437 MET B O 1
ATOM 9433 N N . SER B 1 438 ? -23.234 24.141 17.734 1 98.31 438 SER B N 1
ATOM 9434 C CA . SER B 1 438 ? -24.234 24.531 18.734 1 98.31 438 SER B CA 1
ATOM 9435 C C . SER B 1 438 ? -25.547 23.797 18.531 1 98.31 438 SER B C 1
ATOM 9437 O O . SER B 1 438 ? -26.156 23.344 19.5 1 98.31 438 SER B O 1
ATOM 9439 N N . SER B 1 439 ? -25.922 23.703 17.328 1 97.94 439 SER B N 1
ATOM 9440 C CA . SER B 1 439 ? -27.156 23 16.984 1 97.94 439 SER B CA 1
ATOM 9441 C C . SER B 1 439 ? -27.062 21.516 17.328 1 97.94 439 SER B C 1
ATOM 9443 O O . SER B 1 439 ? -27.969 20.969 17.969 1 97.94 439 SER B O 1
ATOM 9445 N N . LEU B 1 440 ? -25.969 20.828 16.953 1 98.62 440 LEU B N 1
ATOM 9446 C CA . LEU B 1 440 ? -25.781 19.406 17.188 1 98.62 440 LEU B CA 1
ATOM 9447 C C . LEU B 1 440 ? -25.797 19.094 18.688 1 98.62 440 LEU B C 1
ATOM 9449 O O . LEU B 1 440 ? -26.359 18.078 19.109 1 98.62 440 LEU B O 1
ATOM 9453 N N . PHE B 1 441 ? -25.266 20.016 19.484 1 98.56 441 PHE B N 1
ATOM 9454 C CA . PHE B 1 441 ? -25.141 19.797 20.922 1 98.56 441 PHE B CA 1
ATOM 9455 C C . PHE B 1 441 ? -26.344 20.344 21.672 1 98.56 441 PHE B C 1
ATOM 9457 O O . PHE B 1 441 ? -26.375 20.359 22.906 1 98.56 441 PHE B O 1
ATOM 9464 N N . GLY B 1 442 ? -27.344 20.891 20.938 1 97.44 442 GLY B N 1
ATOM 9465 C CA . GLY B 1 442 ? -28.641 21.219 21.484 1 97.44 442 GLY B CA 1
ATOM 9466 C C . GLY B 1 442 ? -28.688 22.578 22.172 1 97.44 442 GLY B C 1
ATOM 9467 O O . GLY B 1 442 ? -29.531 22.828 23.016 1 97.44 442 GLY B O 1
ATOM 9468 N N . CYS B 1 443 ? -27.766 23.438 21.797 1 96.81 443 CYS B N 1
ATOM 9469 C CA . CYS B 1 443 ? -27.766 24.766 22.375 1 96.81 443 CYS B CA 1
ATOM 9470 C C . CYS B 1 443 ? -28.859 25.625 21.766 1 96.81 443 CYS B C 1
ATOM 9472 O O . CYS B 1 443 ? -29.141 25.531 20.562 1 96.81 443 CYS B O 1
ATOM 9474 N N . ALA B 1 444 ? -29.453 26.422 22.531 1 92.88 444 ALA B N 1
ATOM 9475 C CA . ALA B 1 444 ? -30.531 27.281 22.062 1 92.88 444 ALA B CA 1
ATOM 9476 C C . ALA B 1 444 ? -30 28.406 21.188 1 92.88 444 ALA B C 1
ATOM 9478 O O . ALA B 1 444 ? -30.641 28.812 20.219 1 92.88 444 ALA B O 1
ATOM 9479 N N . GLU B 1 445 ? -28.859 28.906 21.562 1 93.69 445 GLU B N 1
ATOM 9480 C CA . GLU B 1 445 ? -28.188 29.969 20.812 1 93.69 445 GLU B CA 1
ATOM 9481 C C . GLU B 1 445 ? -26.812 29.531 20.344 1 93.69 445 GLU B C 1
ATOM 9483 O O . GLU B 1 445 ? -26.297 28.5 20.766 1 93.69 445 GLU B O 1
ATOM 9488 N N . VAL B 1 446 ? -26.266 30.297 19.469 1 96.06 446 VAL B N 1
ATOM 9489 C CA . VAL B 1 446 ? -24.938 30 18.953 1 96.06 446 VAL B CA 1
ATOM 9490 C C . VAL B 1 446 ? -23.891 30.188 20.062 1 96.06 446 VAL B C 1
ATOM 9492 O O . VAL B 1 446 ? -23.797 31.25 20.656 1 96.06 446 VAL B O 1
ATOM 9495 N N . GLU B 1 447 ? -23.172 29.109 20.375 1 95.94 447 GLU B N 1
ATOM 9496 C CA . GLU B 1 447 ? -22.125 29.125 21.391 1 95.94 447 GLU B CA 1
ATOM 9497 C C . GLU B 1 447 ? -20.734 28.984 20.75 1 95.94 447 GLU B C 1
ATOM 9499 O O . GLU B 1 447 ? -20.438 27.969 20.125 1 95.94 447 GLU B O 1
ATOM 9504 N N . ASP B 1 448 ? -19.844 29.938 21.016 1 93.88 448 ASP B N 1
ATOM 9505 C CA . ASP B 1 448 ? -18.516 29.953 20.406 1 93.88 448 ASP B CA 1
ATOM 9506 C C . ASP B 1 448 ? -17.578 29 21.141 1 93.88 448 ASP B C 1
ATOM 9508 O O . ASP B 1 448 ? -16.594 28.531 20.547 1 93.88 448 ASP B O 1
ATOM 9512 N N . VAL B 1 449 ? -17.938 28.75 22.359 1 93.88 449 VAL B N 1
ATOM 9513 C CA . VAL B 1 449 ? -17.031 27.984 23.203 1 93.88 449 VAL B CA 1
ATOM 9514 C C . VAL B 1 449 ? -17.469 26.516 23.234 1 93.88 449 VAL B C 1
ATOM 9516 O O . VAL B 1 449 ? -18.609 26.203 23.578 1 93.88 449 VAL B O 1
ATOM 9519 N N . ALA B 1 450 ? -16.578 25.656 22.922 1 95.12 450 ALA B N 1
ATOM 9520 C CA . ALA B 1 450 ? -16.859 24.234 22.859 1 95.12 450 ALA B CA 1
ATOM 9521 C C . ALA B 1 450 ? -17.328 23.703 24.203 1 95.12 450 ALA B C 1
ATOM 9523 O O . ALA B 1 450 ? -18.297 22.938 24.266 1 95.12 450 ALA B O 1
ATOM 9524 N N . GLN B 1 451 ? -16.703 24.141 25.297 1 95.19 451 GLN B N 1
ATOM 9525 C CA . GLN B 1 451 ? -17.016 23.641 26.625 1 95.19 451 GLN B CA 1
ATOM 9526 C C . GLN B 1 451 ? -18.469 23.953 27 1 95.19 451 GLN B C 1
ATOM 9528 O O . GLN B 1 451 ? -19.125 23.156 27.672 1 95.19 451 GLN B O 1
ATOM 9533 N N . THR B 1 452 ? -18.938 25.078 26.594 1 96.56 452 THR B N 1
ATOM 9534 C CA . THR B 1 452 ? -20.328 25.453 26.844 1 96.56 452 THR B CA 1
ATOM 9535 C C . THR B 1 452 ? -21.266 24.484 26.141 1 96.56 452 THR B C 1
ATOM 9537 O O . THR B 1 452 ? -22.281 24.062 26.703 1 96.56 452 THR B O 1
ATOM 9540 N N . ARG B 1 453 ? -20.938 24.109 24.984 1 97.88 453 ARG B N 1
ATOM 9541 C CA . ARG B 1 453 ? -21.734 23.156 24.234 1 97.88 453 ARG B CA 1
ATOM 9542 C C . ARG B 1 453 ? -21.719 21.781 24.891 1 97.88 453 ARG B C 1
ATOM 9544 O O . ARG B 1 453 ? -22.766 21.141 25.016 1 97.88 453 ARG B O 1
ATOM 9551 N N . TYR B 1 454 ? -20.547 21.344 25.312 1 97.75 454 TYR B N 1
ATOM 9552 C CA . TYR B 1 454 ? -20.406 20.062 25.969 1 97.75 454 TYR B CA 1
ATOM 9553 C C . TYR B 1 454 ? -21.25 20.016 27.25 1 97.75 454 TYR B C 1
ATOM 9555 O O . TYR B 1 454 ? -21.938 19.016 27.516 1 97.75 454 TYR B O 1
ATOM 9563 N N . ASN B 1 455 ? -21.203 21.125 27.969 1 96.69 455 ASN B N 1
ATOM 9564 C CA . ASN B 1 455 ? -21.969 21.219 29.203 1 96.69 455 ASN B CA 1
ATOM 9565 C C . ASN B 1 455 ? -23.469 21.141 28.953 1 96.69 455 ASN B C 1
ATOM 9567 O O . ASN B 1 455 ? -24.219 20.547 29.734 1 96.69 455 ASN B O 1
ATOM 9571 N N . ASN B 1 456 ? -23.875 21.781 27.938 1 97.38 456 ASN B N 1
ATOM 9572 C CA . ASN B 1 456 ? -25.297 21.719 27.594 1 97.38 456 ASN B CA 1
ATOM 9573 C C . ASN B 1 456 ? -25.75 20.297 27.328 1 97.38 456 ASN B C 1
ATOM 9575 O O . ASN B 1 456 ? -26.812 19.875 27.797 1 97.38 456 ASN B O 1
ATOM 9579 N N . LEU B 1 457 ? -24.969 19.531 26.578 1 98 457 LEU B N 1
ATOM 9580 C CA . LEU B 1 457 ? -25.297 18.141 26.297 1 98 457 LEU B CA 1
ATOM 9581 C C . LEU B 1 457 ? -25.375 17.312 27.578 1 98 457 LEU B C 1
ATOM 9583 O O . LEU B 1 457 ? -26.234 16.453 27.719 1 98 457 LEU B O 1
ATOM 9587 N N . LYS B 1 458 ? -24.484 17.594 28.5 1 96.44 458 LYS B N 1
ATOM 9588 C CA . LYS B 1 458 ? -24.406 16.859 29.75 1 96.44 458 LYS B CA 1
ATOM 9589 C C . LYS B 1 458 ? -25.641 17.078 30.609 1 96.44 458 LYS B C 1
ATOM 9591 O O . LYS B 1 458 ? -25.984 16.266 31.469 1 96.44 458 LYS B O 1
ATOM 9596 N N . THR B 1 459 ? -26.344 18.172 30.375 1 96.62 459 THR B N 1
ATOM 9597 C CA . THR B 1 459 ? -27.594 18.422 31.078 1 96.62 459 THR B CA 1
ATOM 9598 C C . THR B 1 459 ? -28.688 17.453 30.625 1 96.62 459 THR B C 1
ATOM 9600 O O . THR B 1 459 ? -29.578 17.109 31.406 1 96.62 459 THR B O 1
ATOM 9603 N N . VAL B 1 460 ? -28.578 17.016 29.453 1 95.12 460 VAL B N 1
ATOM 96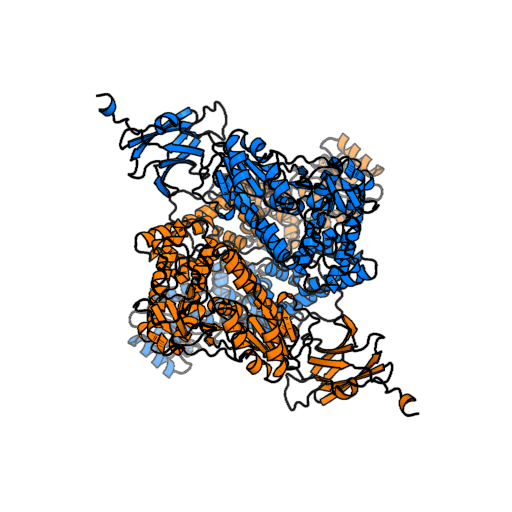04 C CA . VAL B 1 460 ? -29.578 16.141 28.875 1 95.12 460 VAL B CA 1
ATOM 9605 C C . VAL B 1 460 ? -29.125 14.68 28.984 1 95.12 460 VAL B C 1
ATOM 9607 O O . VAL B 1 460 ? -29.938 13.789 29.219 1 95.12 460 VAL B O 1
ATOM 9610 N N . ILE B 1 461 ? -27.812 14.469 28.797 1 96.5 461 ILE B N 1
ATOM 9611 C CA . ILE B 1 461 ? -27.188 13.156 28.922 1 96.5 461 ILE B CA 1
ATOM 9612 C C . ILE B 1 461 ? -26.062 13.211 29.953 1 96.5 461 ILE B C 1
ATOM 9614 O O . ILE B 1 461 ? -24.891 13.328 29.609 1 96.5 461 ILE B O 1
ATOM 9618 N N . PRO B 1 462 ? -26.375 13.016 31.156 1 93.94 462 PRO B N 1
ATOM 9619 C CA . PRO B 1 462 ? -25.406 13.258 32.25 1 93.94 462 PRO B CA 1
ATOM 9620 C C . PRO B 1 462 ? -24.203 12.32 32.188 1 93.94 462 PRO B C 1
ATOM 9622 O O . PRO B 1 462 ? -23.094 12.703 32.562 1 93.94 462 PRO B O 1
ATOM 9625 N N . ASP B 1 463 ? -24.375 11.141 31.688 1 92.5 463 ASP B N 1
ATOM 9626 C CA . ASP B 1 463 ? -23.312 10.148 31.734 1 92.5 463 ASP B CA 1
ATOM 9627 C C . ASP B 1 463 ? -22.469 10.188 30.469 1 92.5 463 ASP B C 1
ATOM 9629 O O . ASP B 1 463 ? -21.609 9.328 30.25 1 92.5 463 ASP B O 1
ATOM 9633 N N . VAL B 1 464 ? -22.641 11.203 29.656 1 97.25 464 VAL B N 1
ATOM 9634 C CA . VAL B 1 464 ? -21.953 11.25 28.375 1 97.25 464 VAL B CA 1
ATOM 9635 C C . VAL B 1 464 ? -20.484 11.609 28.594 1 97.25 464 VAL B C 1
ATOM 9637 O O . VAL B 1 464 ? -20.156 12.445 29.453 1 97.25 464 VAL B O 1
ATOM 9640 N N . GLU B 1 465 ? -19.578 10.914 27.969 1 96.5 465 GLU B N 1
ATOM 9641 C CA . GLU B 1 465 ? -18.172 11.289 27.891 1 96.5 465 GLU B CA 1
ATOM 9642 C C . GLU B 1 465 ? -17.828 11.844 26.5 1 96.5 465 GLU B C 1
ATOM 9644 O O . GLU B 1 465 ? -18.266 11.297 25.484 1 96.5 465 GLU B O 1
ATOM 9649 N N . ILE B 1 466 ? -17.172 12.977 26.516 1 97.38 466 ILE B N 1
ATOM 9650 C CA . ILE B 1 466 ? -16.781 13.625 25.281 1 97.38 466 ILE B CA 1
ATOM 9651 C C . ILE B 1 466 ? -15.25 13.648 25.172 1 97.38 466 ILE B C 1
ATOM 9653 O O . ILE B 1 466 ? -14.578 14.258 26 1 97.38 466 ILE B O 1
ATOM 9657 N N . ILE B 1 467 ? -14.703 12.961 24.141 1 94 467 ILE B N 1
ATOM 9658 C CA . ILE B 1 467 ? -13.258 12.914 23.969 1 94 467 ILE B CA 1
ATOM 9659 C C . ILE B 1 467 ? -12.906 13.164 22.5 1 94 467 ILE B C 1
ATOM 9661 O O . ILE B 1 467 ? -13.789 13.125 21.625 1 94 467 ILE B O 1
ATOM 9665 N N . GLN B 1 468 ? -11.617 13.461 22.266 1 90.88 468 GLN B N 1
ATOM 9666 C CA . GLN B 1 468 ? -11.133 13.523 20.891 1 90.88 468 GLN B CA 1
ATOM 9667 C C . GLN B 1 468 ? -11 12.133 20.297 1 90.88 468 GLN B C 1
ATOM 9669 O O . GLN B 1 468 ? -10.586 11.195 20.984 1 90.88 468 GLN B O 1
ATOM 9674 N N . LEU B 1 469 ? -11.352 12.055 19.031 1 93.12 469 LEU B N 1
ATOM 9675 C CA . LEU B 1 469 ? -11.305 10.766 18.344 1 93.12 469 LEU B CA 1
ATOM 9676 C C . LEU B 1 469 ? -9.914 10.148 18.453 1 93.12 469 LEU B C 1
ATOM 9678 O O . LEU B 1 469 ? -9.781 8.93 18.625 1 93.12 469 LEU B O 1
ATOM 9682 N N . GLU B 1 470 ? -8.891 10.945 18.438 1 81.81 470 GLU B N 1
ATOM 9683 C CA . GLU B 1 470 ? -7.504 10.484 18.484 1 81.81 470 GLU B CA 1
ATOM 9684 C C . GLU B 1 470 ? -7.176 9.859 19.844 1 81.81 470 GLU B C 1
ATOM 9686 O O . GLU B 1 470 ? -6.207 9.102 19.969 1 81.81 470 GLU B O 1
ATOM 9691 N N . LYS B 1 471 ? -7.984 10.117 20.812 1 81.75 471 LYS B N 1
ATOM 9692 C CA . LYS B 1 471 ? -7.723 9.641 22.172 1 81.75 471 LYS B CA 1
ATOM 9693 C C . LYS B 1 471 ? -8.461 8.336 22.453 1 81.75 471 LYS B C 1
ATOM 9695 O O . LYS B 1 471 ? -8.359 7.777 23.547 1 81.75 471 LYS B O 1
ATOM 9700 N N . LEU B 1 472 ? -9.234 7.898 21.469 1 87.69 472 LEU B N 1
ATOM 9701 C CA . LEU B 1 472 ? -9.93 6.629 21.641 1 87.69 472 LEU B CA 1
ATOM 9702 C C . LEU B 1 472 ? -8.938 5.484 21.828 1 87.69 472 LEU B C 1
ATOM 9704 O O . LEU B 1 472 ? -8 5.328 21.047 1 87.69 472 LEU B O 1
ATOM 9708 N N . ASN B 1 473 ? -9.07 4.805 22.875 1 76.88 473 ASN B N 1
ATOM 9709 C CA . ASN B 1 473 ? -8.25 3.633 23.172 1 76.88 473 ASN B CA 1
ATOM 9710 C C . ASN B 1 473 ? -9.039 2.6 23.984 1 76.88 473 ASN B C 1
ATOM 9712 O O . ASN B 1 473 ? -10.188 2.838 24.359 1 76.88 473 ASN B O 1
ATOM 9716 N N . SER B 1 474 ? -8.492 1.51 24.312 1 68.44 474 SER B N 1
ATOM 9717 C CA . SER B 1 474 ? -9.18 0.377 24.922 1 68.44 474 SER B CA 1
ATOM 9718 C C . SER B 1 474 ? -9.602 0.695 26.344 1 68.44 474 SER B C 1
ATOM 9720 O O . SER B 1 474 ? -10.43 -0.009 26.938 1 68.44 474 SER B O 1
ATOM 9722 N N . GLY B 1 475 ? -9.18 1.796 26.891 1 67.38 475 GLY B N 1
ATOM 9723 C CA . GLY B 1 475 ? -9.516 2.172 28.25 1 67.38 475 GLY B CA 1
ATOM 9724 C C . GLY B 1 475 ? -10.82 2.941 28.359 1 67.38 475 GLY B C 1
ATOM 9725 O O . GLY B 1 475 ? -11.336 3.143 29.453 1 67.38 475 GLY B O 1
ATOM 9726 N N . VAL B 1 476 ? -11.398 3.287 27.266 1 80.06 476 VAL B N 1
ATOM 9727 C CA . VAL B 1 476 ? -12.648 4.035 27.25 1 80.06 476 VAL B CA 1
ATOM 9728 C C . VAL B 1 476 ? -13.812 3.098 27.547 1 80.06 476 VAL B C 1
ATOM 9730 O O . VAL B 1 476 ? -13.992 2.084 26.875 1 80.06 476 VAL B O 1
ATOM 9733 N N . THR B 1 477 ? -14.586 3.387 28.594 1 80.75 477 THR B N 1
ATOM 9734 C CA . THR B 1 477 ? -15.648 2.486 29.031 1 80.75 477 THR B CA 1
ATOM 9735 C C . THR B 1 477 ? -17 3.203 29.031 1 80.75 477 THR B C 1
ATOM 9737 O O . THR B 1 477 ? -18 2.633 29.438 1 80.75 477 THR B O 1
ATOM 9740 N N . ALA B 1 478 ? -17.062 4.398 28.578 1 91 478 ALA B N 1
ATOM 9741 C CA . ALA B 1 478 ? -18.312 5.172 28.594 1 91 478 ALA B CA 1
ATOM 9742 C C . ALA B 1 478 ? -19.406 4.473 27.797 1 91 478 ALA B C 1
ATOM 9744 O O . ALA B 1 478 ? -19.141 3.912 26.734 1 91 478 ALA B O 1
ATOM 9745 N N . ASN B 1 479 ? -20.609 4.449 28.312 1 90 479 ASN B N 1
ATOM 9746 C CA . ASN B 1 479 ? -21.734 3.887 27.578 1 90 479 ASN B CA 1
ATOM 9747 C C . ASN B 1 479 ? -22.234 4.84 26.5 1 90 479 ASN B C 1
ATOM 9749 O O . ASN B 1 479 ? -22.703 4.402 25.453 1 90 479 ASN B O 1
ATOM 9753 N N . LYS B 1 480 ? -22.25 6.07 26.953 1 96.75 480 LYS B N 1
ATOM 9754 C CA . LYS B 1 480 ? -22.578 7.148 26.031 1 96.75 480 LYS B CA 1
ATOM 9755 C C . LYS B 1 480 ? -21.344 7.98 25.703 1 96.75 480 LYS B C 1
ATOM 9757 O O . LYS B 1 480 ? -20.844 8.711 26.562 1 96.75 480 LYS B O 1
ATOM 9762 N N . LEU B 1 481 ? -20.875 7.84 24.453 1 97.94 481 LEU B N 1
ATOM 9763 C CA . LEU B 1 481 ? -19.578 8.398 24.078 1 97.94 481 LEU B CA 1
ATOM 9764 C C . LEU B 1 481 ? -19.703 9.32 22.875 1 97.94 481 LEU B C 1
ATOM 9766 O O . LEU B 1 481 ? -20.344 8.969 21.891 1 97.94 481 LEU B O 1
ATOM 9770 N N . VAL B 1 482 ? -19.188 10.547 23 1 98.69 482 VAL B N 1
ATOM 9771 C CA . VAL B 1 482 ? -19.062 11.453 21.859 1 98.69 482 VAL B CA 1
ATOM 9772 C C . VAL B 1 482 ? -17.578 11.625 21.5 1 98.69 482 VAL B C 1
ATOM 9774 O O . VAL B 1 482 ? -16.75 11.859 22.375 1 98.69 482 VAL B O 1
ATOM 9777 N N . LEU B 1 483 ? -17.266 11.375 20.281 1 98.31 483 LEU B N 1
ATOM 9778 C CA . LEU B 1 483 ? -15.891 11.531 19.781 1 98.31 483 LEU B CA 1
ATOM 9779 C C . LEU B 1 483 ? -15.805 12.688 18.797 1 98.31 483 LEU B C 1
ATOM 9781 O O . LEU B 1 483 ? -16.453 12.656 17.75 1 98.31 483 LEU B O 1
ATOM 9785 N N . MET B 1 484 ? -14.984 13.648 19.141 1 97.62 484 MET B N 1
ATOM 9786 C CA . MET B 1 484 ? -14.812 14.828 18.297 1 97.62 484 MET B CA 1
ATOM 9787 C C . MET B 1 484 ? -13.656 14.641 17.328 1 97.62 484 MET B C 1
ATOM 9789 O O . MET B 1 484 ? -12.609 14.102 17.688 1 97.62 484 MET B O 1
ATOM 9793 N N . PHE B 1 485 ? -13.828 15.062 16.078 1 95.88 485 PHE B N 1
ATOM 9794 C CA . PHE B 1 485 ? -12.781 14.984 15.07 1 95.88 485 PHE B CA 1
ATOM 9795 C C . PHE B 1 485 ? -12.789 16.219 14.188 1 95.88 485 PHE B C 1
ATOM 9797 O O . PHE B 1 485 ? -13.75 16.469 13.461 1 95.88 485 PHE B O 1
ATOM 9804 N N . GLY B 1 486 ? -11.711 17.031 14.156 1 94.06 486 GLY B N 1
ATOM 9805 C CA . GLY B 1 486 ? -11.719 18.297 13.453 1 94.06 486 GLY B CA 1
ATOM 9806 C C . GLY B 1 486 ? -10.555 18.453 12.484 1 94.06 486 GLY B C 1
ATOM 9807 O O . GLY B 1 486 ? -10.344 19.531 11.922 1 94.06 486 GLY B O 1
ATOM 9808 N N . ASP B 1 487 ? -9.805 17.328 12.211 1 87.94 487 ASP B N 1
ATOM 9809 C CA . ASP B 1 487 ? -8.57 17.438 11.438 1 87.94 487 ASP B CA 1
ATOM 9810 C C . ASP B 1 487 ? -8.859 17.828 9.992 1 87.94 487 ASP B C 1
ATOM 9812 O O . ASP B 1 487 ? -8.055 18.516 9.359 1 87.94 487 ASP B O 1
ATOM 9816 N N . ILE B 1 488 ? -9.984 17.422 9.477 1 93.56 488 ILE B N 1
ATOM 9817 C CA . ILE B 1 488 ? -10.305 17.719 8.086 1 93.56 488 ILE B CA 1
ATOM 9818 C C . ILE B 1 488 ? -10.461 19.219 7.887 1 93.56 488 ILE B C 1
ATOM 9820 O O . ILE B 1 488 ? -9.82 19.812 7.008 1 93.56 488 ILE B O 1
ATOM 9824 N N . ASP B 1 489 ? -11.234 19.844 8.727 1 94.69 489 ASP B N 1
ATOM 9825 C CA . ASP B 1 489 ? -11.453 21.281 8.633 1 94.69 489 ASP B CA 1
ATOM 9826 C C . ASP B 1 489 ? -10.172 22.047 8.93 1 94.69 489 ASP B C 1
ATOM 9828 O O . ASP B 1 489 ? -9.867 23.031 8.25 1 94.69 489 ASP B O 1
ATOM 9832 N N . GLN B 1 490 ? -9.445 21.594 9.875 1 89.38 490 GLN B N 1
ATOM 9833 C CA . GLN B 1 490 ? -8.219 22.281 10.266 1 89.38 490 GLN B CA 1
ATOM 9834 C C . GLN B 1 490 ? -7.207 22.297 9.125 1 89.38 490 GLN B C 1
ATOM 9836 O O . GLN B 1 490 ? -6.625 23.344 8.82 1 89.38 490 GLN B O 1
ATOM 9841 N N . VAL B 1 491 ? -7.039 21.188 8.508 1 87.38 491 VAL B N 1
ATOM 9842 C CA . VAL B 1 491 ? -6.051 21.109 7.438 1 87.38 491 VAL B CA 1
ATOM 9843 C C . VAL B 1 491 ? -6.543 21.875 6.215 1 87.38 491 VAL B C 1
ATOM 9845 O O . VAL B 1 491 ? -5.75 22.5 5.512 1 87.38 491 VAL B O 1
ATOM 9848 N N . GLY B 1 492 ? -7.855 21.797 5.961 1 90.62 492 GLY B N 1
ATOM 9849 C CA . GLY B 1 492 ? -8.414 22.562 4.863 1 90.62 492 GLY B CA 1
ATOM 9850 C C . GLY B 1 492 ? -8.219 24.062 5.02 1 90.62 492 GLY B C 1
ATOM 9851 O O . GLY B 1 492 ? -7.816 24.734 4.07 1 90.62 492 GLY B O 1
ATOM 9852 N N . GLU B 1 493 ? -8.445 24.547 6.188 1 89.06 493 GLU B N 1
ATOM 9853 C CA . GLU B 1 493 ? -8.32 25.969 6.449 1 89.06 493 GLU B CA 1
ATOM 9854 C C . GLU B 1 493 ? -6.863 26.422 6.402 1 89.06 493 GLU B C 1
ATOM 9856 O O . GLU B 1 493 ? -6.562 27.516 5.922 1 89.06 493 GLU B O 1
ATOM 9861 N N . LYS B 1 494 ? -6.094 25.578 6.801 1 82 494 LYS B N 1
ATOM 9862 C CA . LYS B 1 494 ? -4.691 25.969 6.926 1 82 494 LYS B CA 1
ATOM 9863 C C . LYS B 1 494 ? -3.949 25.797 5.602 1 82 494 LYS B C 1
ATOM 9865 O O . LYS B 1 494 ? -3.123 26.625 5.227 1 82 494 LYS B O 1
ATOM 9870 N N . LYS B 1 495 ? -4.23 24.703 4.914 1 83.56 495 LYS B N 1
ATOM 9871 C CA . LYS B 1 495 ? -3.404 24.344 3.764 1 83.56 495 LYS B CA 1
ATOM 9872 C C . LYS B 1 495 ? -4.184 24.484 2.461 1 83.56 495 LYS B C 1
ATOM 9874 O O . LYS B 1 495 ? -3.613 24.391 1.374 1 83.56 495 LYS B O 1
ATOM 9879 N N . GLN B 1 496 ? -5.457 24.672 2.531 1 89.94 496 GLN B N 1
ATOM 9880 C CA . GLN B 1 496 ? -6.289 24.891 1.351 1 89.94 496 GLN B CA 1
ATOM 9881 C C . GLN B 1 496 ? -6.215 23.688 0.411 1 89.94 496 GLN B C 1
ATOM 9883 O O . GLN B 1 496 ? -6.398 22.547 0.838 1 89.94 496 GLN B O 1
ATOM 9888 N N . LEU B 1 497 ? -5.918 23.844 -0.858 1 88.88 497 LEU B N 1
ATOM 9889 C CA . LEU B 1 497 ? -5.906 22.734 -1.798 1 88.88 497 LEU B CA 1
ATOM 9890 C C . LEU B 1 497 ? -4.824 21.719 -1.432 1 88.88 497 LEU B C 1
ATOM 9892 O O . LEU B 1 497 ? -5 20.516 -1.625 1 88.88 497 LEU B O 1
ATOM 9896 N N . ALA B 1 498 ? -3.734 22.172 -0.909 1 83 498 ALA B N 1
ATOM 9897 C CA . ALA B 1 498 ? -2.623 21.297 -0.554 1 83 498 ALA B CA 1
ATOM 9898 C C . ALA B 1 498 ? -3.014 20.344 0.576 1 83 498 ALA B C 1
ATOM 9900 O O . ALA B 1 498 ? -2.391 19.297 0.758 1 83 498 ALA B O 1
ATOM 9901 N N . GLY B 1 499 ? -4.062 20.703 1.337 1 85.81 499 GLY B N 1
ATOM 9902 C CA . GLY B 1 499 ? -4.508 19.906 2.461 1 85.81 499 GLY B CA 1
ATOM 9903 C C . GLY B 1 499 ? -5.332 18.703 2.041 1 85.81 499 GLY B C 1
ATOM 9904 O O . GLY B 1 499 ? -5.562 17.781 2.84 1 85.81 499 GLY B O 1
ATOM 9905 N N . LEU B 1 500 ? -5.738 18.641 0.768 1 89.44 500 LEU B N 1
ATOM 9906 C CA . LEU B 1 500 ? -6.605 17.562 0.28 1 89.44 500 LEU B CA 1
ATOM 9907 C C . LEU B 1 500 ? -5.91 16.219 0.384 1 89.44 500 LEU B C 1
ATOM 9909 O O . LEU B 1 500 ? -6.562 15.188 0.604 1 89.44 500 LEU B O 1
ATOM 9913 N N . LYS B 1 501 ? -4.605 16.172 0.216 1 83.75 501 LYS B N 1
ATOM 9914 C CA . LYS B 1 501 ? -3.842 14.93 0.302 1 83.75 501 LYS B CA 1
ATOM 9915 C C . LYS B 1 501 ? -3.971 14.305 1.686 1 83.75 501 LYS B C 1
ATOM 9917 O O . LYS B 1 501 ? -3.947 13.078 1.821 1 83.75 501 LYS B O 1
ATOM 9922 N N . ASP B 1 502 ? -4.156 15.031 2.699 1 84.06 502 ASP B N 1
ATOM 9923 C CA . ASP B 1 502 ? -4.281 14.547 4.07 1 84.06 502 ASP B CA 1
ATOM 9924 C C . ASP B 1 502 ? -5.672 13.969 4.32 1 84.06 502 ASP B C 1
ATOM 9926 O O . ASP B 1 502 ? -5.832 13.055 5.137 1 84.06 502 ASP B O 1
ATOM 9930 N N . ILE B 1 503 ? -6.641 14.422 3.641 1 86.31 503 ILE B N 1
ATOM 9931 C CA . ILE B 1 503 ? -8.031 14.047 3.857 1 86.31 503 ILE B CA 1
ATOM 9932 C C . ILE B 1 503 ? -8.219 12.562 3.562 1 86.31 503 ILE B C 1
ATOM 9934 O O . ILE B 1 503 ? -8.977 11.875 4.25 1 86.31 503 ILE B O 1
ATOM 9938 N N . ASN B 1 504 ? -7.465 12.008 2.629 1 80.75 504 ASN B N 1
ATOM 9939 C CA . ASN B 1 504 ? -7.535 10.57 2.363 1 80.75 504 ASN B CA 1
ATOM 9940 C C . ASN B 1 504 ? -7.105 9.758 3.582 1 80.75 504 ASN B C 1
ATOM 9942 O O . ASN B 1 504 ? -7.738 8.75 3.916 1 80.75 504 ASN B O 1
ATOM 9946 N N . ALA B 1 505 ? -6.137 10.156 4.164 1 81.88 505 ALA B N 1
ATOM 9947 C CA . ALA B 1 505 ? -5.641 9.477 5.363 1 81.88 505 ALA B CA 1
ATOM 9948 C C . ALA B 1 505 ? -6.645 9.586 6.508 1 81.88 505 ALA B C 1
ATOM 9950 O O . ALA B 1 505 ? -6.812 8.648 7.285 1 81.88 505 ALA B O 1
ATOM 9951 N N . TYR B 1 506 ? -7.289 10.727 6.594 1 89.19 506 TYR B N 1
ATOM 9952 C CA . TYR B 1 506 ? -8.273 10.938 7.652 1 89.19 506 TYR B CA 1
ATOM 9953 C C . TYR B 1 506 ? -9.492 10.047 7.449 1 89.19 506 TYR B C 1
ATOM 9955 O O . TYR B 1 506 ? -10.078 9.562 8.414 1 89.19 506 TYR B O 1
ATOM 9963 N N . GLU B 1 507 ? -9.828 9.898 6.195 1 90.88 507 GLU B N 1
ATOM 9964 C CA . GLU B 1 507 ? -10.93 9 5.863 1 90.88 507 GLU B CA 1
ATOM 9965 C C . GLU B 1 507 ? -10.664 7.59 6.395 1 90.88 507 GLU B C 1
ATOM 9967 O O . GLU B 1 507 ? -11.523 6.992 7.043 1 90.88 507 GLU B O 1
ATOM 9972 N N . ALA B 1 508 ? -9.523 7.086 6.152 1 86.62 508 ALA B N 1
ATOM 9973 C CA . ALA B 1 508 ? -9.133 5.762 6.625 1 86.62 508 ALA B CA 1
ATOM 9974 C C . ALA B 1 508 ? -9.086 5.711 8.148 1 86.62 508 ALA B C 1
ATOM 9976 O O . ALA B 1 508 ? -9.492 4.719 8.758 1 86.62 508 ALA B O 1
ATOM 9977 N N . PHE B 1 509 ? -8.602 6.742 8.703 1 87.62 509 PHE B N 1
ATOM 9978 C CA . PHE B 1 509 ? -8.469 6.844 10.156 1 87.62 509 PHE B CA 1
ATOM 9979 C C . PHE B 1 509 ? -9.828 6.73 10.836 1 87.62 509 PHE B C 1
ATOM 9981 O O . PHE B 1 509 ? -9.992 5.957 11.781 1 87.62 509 PHE B O 1
ATOM 9988 N N . VAL B 1 510 ? -10.828 7.422 10.344 1 95.31 510 VAL B N 1
ATOM 9989 C CA . VAL B 1 510 ? -12.156 7.418 10.945 1 95.31 510 VAL B CA 1
ATOM 9990 C C . VAL B 1 510 ? -12.797 6.039 10.789 1 95.31 510 VAL B C 1
ATOM 9992 O O . VAL B 1 510 ? -13.414 5.523 11.727 1 95.31 510 VAL B O 1
ATOM 9995 N N . SER B 1 511 ? -12.633 5.453 9.625 1 93.38 511 SER B N 1
ATOM 9996 C CA . SER B 1 511 ? -13.156 4.109 9.398 1 93.38 511 SER B CA 1
ATOM 9997 C C . SER B 1 511 ? -12.57 3.111 10.391 1 93.38 511 SER B C 1
ATOM 9999 O O . SER B 1 511 ? -13.289 2.277 10.938 1 93.38 511 SER B O 1
ATOM 10001 N N . GLU B 1 512 ? -11.32 3.191 10.602 1 88.12 512 GLU B N 1
ATOM 10002 C CA . GLU B 1 512 ? -10.633 2.316 11.547 1 88.12 512 GLU B CA 1
ATOM 10003 C C . GLU B 1 512 ? -11.18 2.498 12.961 1 88.12 512 GLU B C 1
ATOM 10005 O O . GLU B 1 512 ? -11.359 1.523 13.695 1 88.12 512 GLU B O 1
ATOM 10010 N N . LYS B 1 513 ? -11.461 3.711 13.305 1 93 513 LYS B N 1
ATOM 10011 C CA . LYS B 1 513 ? -11.953 4.004 14.648 1 93 513 LYS B CA 1
ATOM 10012 C C . LYS B 1 513 ? -13.367 3.469 14.844 1 93 513 LYS B C 1
ATOM 10014 O O . LYS B 1 513 ? -13.734 3.053 15.945 1 93 513 LYS B O 1
ATOM 10019 N N . ILE B 1 514 ? -14.133 3.461 13.805 1 94.81 514 ILE B N 1
ATOM 10020 C CA . ILE B 1 514 ? -15.461 2.871 13.883 1 94.81 514 ILE B CA 1
ATOM 10021 C C . ILE B 1 514 ? -15.352 1.375 14.172 1 94.81 514 ILE B C 1
ATOM 10023 O O . ILE B 1 514 ? -16.047 0.845 15.039 1 94.81 514 ILE B O 1
ATOM 10027 N N . ASN B 1 515 ? -14.469 0.738 13.477 1 87.38 515 ASN B N 1
ATOM 10028 C CA . ASN B 1 515 ? -14.219 -0.675 13.742 1 87.38 515 ASN B CA 1
ATOM 10029 C C . ASN B 1 515 ? -13.742 -0.901 15.172 1 87.38 515 ASN B C 1
ATOM 10031 O O . ASN B 1 515 ? -14.156 -1.862 15.82 1 87.38 515 ASN B O 1
ATOM 10035 N N . ASP B 1 516 ? -12.883 0.012 15.625 1 85.38 516 ASP B N 1
ATOM 10036 C CA . ASP B 1 516 ? -12.398 -0.075 17 1 85.38 516 ASP B CA 1
ATOM 10037 C C . ASP B 1 516 ? -13.555 0.005 18 1 85.38 516 ASP B C 1
ATOM 10039 O O . ASP B 1 516 ? -13.578 -0.736 18.984 1 85.38 516 ASP B O 1
ATOM 10043 N N . LEU B 1 517 ? -14.43 0.891 17.75 1 91.75 517 LEU B N 1
ATOM 10044 C CA . LEU B 1 517 ? -15.57 1.083 18.641 1 91.75 517 LEU B CA 1
ATOM 10045 C C . LEU B 1 517 ? -16.422 -0.186 18.719 1 91.75 517 LEU B C 1
ATOM 10047 O O . LEU B 1 517 ? -16.844 -0.579 19.797 1 91.75 517 LEU B O 1
ATOM 10051 N N . PHE B 1 518 ? -16.578 -0.832 17.609 1 85.94 518 PHE B N 1
ATOM 10052 C CA . PHE B 1 518 ? -17.328 -2.082 17.625 1 85.94 518 PHE B CA 1
ATOM 10053 C C . PHE B 1 518 ? -16.578 -3.158 18.391 1 85.94 518 PHE B C 1
ATOM 10055 O O . PHE B 1 518 ? -17.172 -3.91 19.172 1 85.94 518 PHE B O 1
ATOM 10062 N N . SER B 1 519 ? -15.328 -3.164 18.141 1 75.06 519 SER B N 1
ATOM 10063 C CA . SER B 1 519 ? -14.5 -4.129 18.859 1 75.06 519 SER B CA 1
ATOM 10064 C C . SER B 1 519 ? -14.547 -3.885 20.375 1 75.06 519 SER B C 1
ATOM 10066 O O . SER B 1 519 ? -14.352 -4.809 21.156 1 75.06 519 SER B O 1
ATOM 10068 N N . MET B 1 520 ? -14.891 -2.623 20.734 1 79.25 520 MET B N 1
ATOM 10069 C CA . MET B 1 520 ? -14.945 -2.23 22.141 1 79.25 520 MET B CA 1
ATOM 10070 C C . MET B 1 520 ? -16.328 -2.488 22.719 1 79.25 520 MET B C 1
ATOM 10072 O O . MET B 1 520 ? -16.578 -2.229 23.906 1 79.25 520 MET B O 1
ATOM 10076 N N . GLY B 1 521 ? -17.281 -2.918 21.844 1 79.44 521 GLY B N 1
ATOM 10077 C CA . GLY B 1 521 ? -18.578 -3.355 22.359 1 79.44 521 GLY B CA 1
ATOM 10078 C C . GLY B 1 521 ? -19.688 -2.363 22.109 1 79.44 521 GLY B C 1
ATOM 10079 O O . GLY B 1 521 ? -20.812 -2.537 22.594 1 79.44 521 GLY B O 1
ATOM 10080 N N . TYR B 1 522 ? -19.422 -1.332 21.406 1 90.19 522 TYR B N 1
ATOM 10081 C CA . TYR B 1 522 ? -20.5 -0.42 21.047 1 90.19 522 TYR B CA 1
ATOM 10082 C C . TYR B 1 522 ? -21.422 -1.058 20.016 1 90.19 522 TYR B C 1
ATOM 10084 O O . TYR B 1 522 ? -20.969 -1.572 19 1 90.19 522 TYR B O 1
ATOM 10092 N N . GLY B 1 523 ? -22.672 -1.051 20.328 1 87.81 523 GLY B N 1
ATOM 10093 C CA . GLY B 1 523 ? -23.656 -1.653 19.438 1 87.81 523 GLY B CA 1
ATOM 10094 C C . GLY B 1 523 ? -24 -0.775 18.25 1 87.81 523 GLY B C 1
ATOM 10095 O O . GLY B 1 523 ? -24.375 -1.277 17.188 1 87.81 523 GLY B O 1
ATOM 10096 N N . LYS B 1 524 ? -24 0.543 18.531 1 94.12 524 LYS B N 1
ATOM 10097 C CA . LYS B 1 524 ? -24.297 1.522 17.5 1 94.12 524 LYS B CA 1
ATOM 10098 C C . LYS B 1 524 ? -23.25 2.631 17.469 1 94.12 524 LYS B C 1
ATOM 10100 O O . LYS B 1 524 ? -22.781 3.084 18.516 1 94.12 524 LYS B O 1
ATOM 10105 N N . VAL B 1 525 ? -22.844 2.928 16.312 1 97.69 525 VAL B N 1
ATOM 10106 C CA . VAL B 1 525 ? -21.953 4.07 16.078 1 97.69 525 VAL B CA 1
ATOM 10107 C C . VAL B 1 525 ? -22.578 5.016 15.062 1 97.69 525 VAL B C 1
ATOM 10109 O O . VAL B 1 525 ? -22.984 4.594 13.977 1 97.69 525 VAL B O 1
ATOM 10112 N N . TYR B 1 526 ? -22.719 6.258 15.477 1 98.38 526 TYR B N 1
ATOM 10113 C CA . TYR B 1 526 ? -23.25 7.27 14.57 1 98.38 526 TYR B CA 1
ATOM 10114 C C . TYR B 1 526 ? -22.156 8.195 14.07 1 98.38 526 TYR B C 1
ATOM 10116 O O . TYR B 1 526 ? -21.172 8.438 14.773 1 98.38 526 TYR B O 1
ATOM 10124 N N . LEU B 1 527 ? -22.266 8.648 12.844 1 98.62 527 LEU B N 1
ATOM 10125 C CA . LEU B 1 527 ? -21.344 9.594 12.234 1 98.62 527 LEU B CA 1
ATOM 10126 C C . LEU B 1 527 ? -22.078 10.812 11.703 1 98.62 527 LEU B C 1
ATOM 10128 O O . LEU B 1 527 ? -23.062 10.68 10.969 1 98.62 527 LEU B O 1
ATOM 10132 N N . THR B 1 528 ? -21.656 12 12.133 1 98.69 528 THR B N 1
ATOM 10133 C CA . THR B 1 528 ? -22.266 13.219 11.633 1 98.69 528 THR B CA 1
ATOM 10134 C C . THR B 1 528 ? -21.234 14.336 11.516 1 98.69 528 THR B C 1
ATOM 10136 O O . THR B 1 528 ? -20.047 14.133 11.797 1 98.69 528 THR B O 1
ATOM 10139 N N . ALA B 1 529 ? -21.688 15.461 10.984 1 98.75 529 ALA B N 1
ATOM 10140 C CA . ALA B 1 529 ? -20.844 16.656 10.789 1 98.75 529 ALA B CA 1
ATOM 10141 C C . ALA B 1 529 ? -21.641 17.922 11.055 1 98.75 529 ALA B C 1
ATOM 10143 O O . ALA B 1 529 ? -22.875 17.922 10.992 1 98.75 529 ALA B O 1
ATOM 10144 N N . ASP B 1 530 ? -20.891 18.906 11.453 1 98.75 530 ASP B N 1
ATOM 10145 C CA . ASP B 1 530 ? -21.547 20.203 11.641 1 98.75 530 ASP B CA 1
ATOM 10146 C C . ASP B 1 530 ? -21.797 20.891 10.297 1 98.75 530 ASP B C 1
ATOM 10148 O O . ASP B 1 530 ? -22.75 21.656 10.148 1 98.75 530 ASP B O 1
ATOM 10152 N N . HIS B 1 531 ? -20.969 20.672 9.391 1 98.62 531 HIS B N 1
ATOM 10153 C CA . HIS B 1 531 ? -21.062 21.188 8.031 1 98.62 531 HIS B CA 1
ATOM 10154 C C . HIS B 1 531 ? -20.125 20.438 7.09 1 98.62 531 HIS B C 1
ATOM 10156 O O . HIS B 1 531 ? -19.297 19.641 7.539 1 98.62 531 HIS B O 1
ATOM 10162 N N . GLY B 1 532 ? -20.359 20.688 5.793 1 98.44 532 GLY B N 1
ATOM 10163 C CA . GLY B 1 532 ? -19.359 20.328 4.801 1 98.44 532 GLY B CA 1
ATOM 10164 C C . GLY B 1 532 ? -18.5 21.5 4.363 1 98.44 532 GLY B C 1
ATOM 10165 O O . GLY B 1 532 ? -18.25 22.406 5.152 1 98.44 532 GLY B O 1
ATOM 10166 N N . PHE B 1 533 ? -18 21.375 3.164 1 98.12 533 PHE B N 1
ATOM 10167 C CA . PHE B 1 533 ? -17.156 22.438 2.637 1 98.12 533 PHE B CA 1
ATOM 10168 C C . PHE B 1 533 ? -17.094 22.375 1.115 1 98.12 533 PHE B C 1
ATOM 10170 O O . PHE B 1 533 ? -17.5 21.391 0.511 1 98.12 533 PHE B O 1
ATOM 10177 N N . VAL B 1 534 ? -16.672 23.438 0.567 1 97.44 534 VAL B N 1
ATOM 10178 C CA . VAL B 1 534 ? -16.422 23.453 -0.872 1 97.44 534 VAL B CA 1
ATOM 10179 C C . VAL B 1 534 ? -14.922 23.438 -1.143 1 97.44 534 VAL B C 1
ATOM 10181 O O . VAL B 1 534 ? -14.133 23.938 -0.338 1 97.44 534 VAL B O 1
ATOM 10184 N N . ILE B 1 535 ? -14.594 22.75 -2.18 1 96.5 535 ILE B N 1
ATOM 10185 C CA . ILE B 1 535 ? -13.273 22.828 -2.797 1 96.5 535 ILE B CA 1
ATOM 10186 C C . ILE B 1 535 ? -13.32 23.75 -4.008 1 96.5 535 ILE B C 1
ATOM 10188 O O . ILE B 1 535 ? -13.953 23.438 -5.016 1 96.5 535 ILE B O 1
ATOM 10192 N N . THR B 1 536 ? -12.719 24.875 -3.889 1 92.31 536 THR B N 1
ATOM 10193 C CA . THR B 1 536 ? -12.906 25.922 -4.895 1 92.31 536 THR B CA 1
ATOM 10194 C C . THR B 1 536 ? -12.219 25.547 -6.199 1 92.31 536 THR B C 1
ATOM 10196 O O . THR B 1 536 ? -12.539 26.078 -7.262 1 92.31 536 THR B O 1
ATOM 10199 N N . GLY B 1 537 ? -11.25 24.578 -6.105 1 92.44 537 GLY B N 1
ATOM 10200 C CA . GLY B 1 537 ? -10.406 24.281 -7.258 1 92.44 537 GLY B CA 1
ATOM 10201 C C . GLY B 1 537 ? -9.414 25.391 -7.559 1 92.44 537 GLY B C 1
ATOM 10202 O O . GLY B 1 537 ? -9.211 26.297 -6.742 1 92.44 537 GLY B O 1
ATOM 10203 N N . ILE B 1 538 ? -8.805 25.266 -8.719 1 91.31 538 ILE B N 1
ATOM 10204 C CA . ILE B 1 538 ? -7.891 26.297 -9.195 1 91.31 538 ILE B CA 1
ATOM 10205 C C . ILE B 1 538 ? -8.688 27.516 -9.672 1 91.31 538 ILE B C 1
ATOM 10207 O O . ILE B 1 538 ? -9.555 27.391 -10.539 1 91.31 538 ILE B O 1
ATOM 10211 N N . LEU B 1 539 ? -8.383 28.656 -9.047 1 90.69 539 LEU B N 1
ATOM 10212 C CA . LEU B 1 539 ? -9.219 29.828 -9.305 1 90.69 539 LEU B CA 1
ATOM 10213 C C . LEU B 1 539 ? -8.438 30.891 -10.062 1 90.69 539 LEU B C 1
ATOM 10215 O O . LEU B 1 539 ? -7.254 31.109 -9.805 1 90.69 539 LEU B O 1
ATOM 10219 N N . ASP B 1 540 ? -9.125 31.438 -10.93 1 85.44 540 ASP B N 1
ATOM 10220 C CA . ASP B 1 540 ? -8.695 32.719 -11.5 1 85.44 540 ASP B CA 1
ATOM 10221 C C . ASP B 1 540 ? -9.391 33.875 -10.812 1 85.44 540 ASP B C 1
ATOM 10223 O O . ASP B 1 540 ? -10.391 33.688 -10.109 1 85.44 540 ASP B O 1
ATOM 10227 N N . GLU B 1 541 ? -8.859 35.031 -10.906 1 79.38 541 GLU B N 1
ATOM 10228 C CA . GLU B 1 541 ? -9.43 36.219 -10.273 1 79.38 541 GLU B CA 1
ATOM 10229 C C . GLU B 1 541 ? -10.891 36.406 -10.664 1 79.38 541 GLU B C 1
ATOM 10231 O O . GLU B 1 541 ? -11.711 36.812 -9.844 1 79.38 541 GLU B O 1
ATOM 10236 N N . ALA B 1 542 ? -11.172 36.094 -11.875 1 82.62 542 ALA B N 1
ATOM 10237 C CA . ALA B 1 542 ? -12.516 36.312 -12.398 1 82.62 542 ALA B CA 1
ATOM 10238 C C . ALA B 1 542 ? -13.508 35.312 -11.766 1 82.62 542 ALA B C 1
ATOM 10240 O O . ALA B 1 542 ? -14.727 35.531 -11.859 1 82.62 542 ALA B O 1
ATOM 10241 N N . ASP B 1 543 ? -13.023 34.312 -11.156 1 86.62 543 ASP B N 1
ATOM 10242 C CA . ASP B 1 543 ? -13.875 33.281 -10.57 1 86.62 543 ASP B CA 1
ATOM 10243 C C . ASP B 1 543 ? -14.438 33.75 -9.227 1 86.62 543 ASP B C 1
ATOM 10245 O O . ASP B 1 543 ? -15.43 33.188 -8.742 1 86.62 543 ASP B O 1
ATOM 10249 N N . LYS B 1 544 ? -13.93 34.75 -8.656 1 87.19 544 LYS B N 1
ATOM 10250 C CA . LYS B 1 544 ? -14.328 35.219 -7.32 1 87.19 544 LYS B CA 1
ATOM 10251 C C . LYS B 1 544 ? -15.531 36.156 -7.391 1 87.19 544 LYS B C 1
ATOM 10253 O O . LYS B 1 544 ? -15.664 36.906 -8.344 1 87.19 544 LYS B O 1
ATOM 10258 N N . ILE B 1 545 ? -16.281 36 -6.418 1 87.69 545 ILE B N 1
ATOM 10259 C CA . ILE B 1 545 ? -17.516 36.75 -6.398 1 87.69 545 ILE B CA 1
ATOM 10260 C C . ILE B 1 545 ? -17.312 38.094 -5.656 1 87.69 545 ILE B C 1
ATOM 10262 O O . ILE B 1 545 ? -16.812 38.094 -4.527 1 87.69 545 ILE B O 1
ATOM 10266 N N . PRO B 1 546 ? -17.688 39.156 -6.215 1 85.5 546 PRO B N 1
ATOM 10267 C CA . PRO B 1 546 ? -17.594 40.438 -5.484 1 85.5 546 PRO B CA 1
ATOM 10268 C C . PRO B 1 546 ? -18.5 40.469 -4.254 1 85.5 546 PRO B C 1
ATOM 10270 O O . PRO B 1 546 ? -19.609 39.938 -4.285 1 85.5 546 PRO B O 1
ATOM 10273 N N . VAL B 1 547 ? -18.047 41.062 -3.23 1 85.06 547 VAL B N 1
ATOM 10274 C CA . VAL B 1 547 ? -18.875 41.25 -2.043 1 85.06 547 VAL B CA 1
ATOM 10275 C C . VAL B 1 547 ? -20.016 42.219 -2.352 1 85.06 547 VAL B C 1
ATOM 10277 O O . VAL B 1 547 ? -19.797 43.25 -2.992 1 85.06 547 VAL B O 1
ATOM 10280 N N . PRO B 1 548 ? -21.188 41.844 -1.958 1 82.5 548 PRO B N 1
ATOM 10281 C CA . PRO B 1 548 ? -22.312 42.75 -2.244 1 82.5 548 PRO B CA 1
ATOM 10282 C C . PRO B 1 548 ? -22.125 44.125 -1.629 1 82.5 548 PRO B C 1
ATOM 10284 O O . PRO B 1 548 ? -21.516 44.281 -0.565 1 82.5 548 PRO B O 1
ATOM 10287 N N . ASP B 1 549 ? -22.734 45.062 -2.312 1 79.75 549 ASP B N 1
ATOM 10288 C CA . ASP B 1 549 ? -22.703 46.438 -1.788 1 79.75 549 ASP B CA 1
ATOM 10289 C C . ASP B 1 549 ? -23.734 46.594 -0.673 1 79.75 549 ASP B C 1
ATOM 10291 O O . ASP B 1 549 ? -24.781 45.969 -0.686 1 79.75 549 ASP B O 1
ATOM 10295 N N . GLY B 1 550 ? -23.516 47.406 0.312 1 79.81 550 GLY B N 1
ATOM 10296 C CA . GLY B 1 550 ? -24.469 47.688 1.38 1 79.81 550 GLY B CA 1
ATOM 10297 C C . GLY B 1 550 ? -23.828 47.719 2.754 1 79.81 550 GLY B C 1
ATOM 10298 O O . GLY B 1 550 ? -22.609 47.844 2.873 1 79.81 550 GLY B O 1
ATOM 10299 N N . ASP B 1 551 ? -24.719 47.688 3.75 1 83.12 551 ASP B N 1
ATOM 10300 C CA . ASP B 1 551 ? -24.266 47.719 5.133 1 83.12 551 ASP B CA 1
ATOM 10301 C C . ASP B 1 551 ? -23.859 46.344 5.617 1 83.12 551 ASP B C 1
ATOM 10303 O O . ASP B 1 551 ? -24.562 45.75 6.438 1 83.12 551 ASP B O 1
ATOM 10307 N N . ILE B 1 552 ? -22.781 45.812 5.145 1 86.56 552 ILE B N 1
ATOM 10308 C CA . ILE B 1 552 ? -22.25 44.5 5.477 1 86.56 552 ILE B CA 1
ATOM 10309 C C . ILE B 1 552 ? -21.547 44.562 6.832 1 86.56 552 ILE B C 1
ATOM 10311 O O . ILE B 1 552 ? -20.656 45.375 7.047 1 86.56 552 ILE B O 1
ATOM 10315 N N . ILE B 1 553 ? -22.047 43.844 7.762 1 88 553 ILE B N 1
ATOM 10316 C CA . ILE B 1 553 ? -21.484 43.719 9.102 1 88 553 ILE B CA 1
ATOM 10317 C C . ILE B 1 553 ? -20.234 42.844 9.07 1 88 553 ILE B C 1
ATOM 10319 O O . ILE B 1 553 ? -19.25 43.125 9.734 1 88 553 ILE B O 1
ATOM 10323 N N . LYS B 1 554 ? -20.312 41.688 8.398 1 90.81 554 LYS B N 1
ATOM 10324 C CA . LYS B 1 554 ? -19.234 40.719 8.297 1 90.81 554 LYS B CA 1
ATOM 10325 C C . LYS B 1 554 ? -19.266 40.031 6.93 1 90.81 554 LYS B C 1
ATOM 10327 O O . LYS B 1 554 ? -20.328 39.688 6.41 1 90.81 554 LYS B O 1
ATOM 10332 N N . SER B 1 555 ? -18.156 39.969 6.352 1 90.12 555 SER B N 1
ATOM 10333 C CA . SER B 1 555 ? -18.016 39.25 5.082 1 90.12 555 SER B CA 1
ATOM 10334 C C . SER B 1 555 ? -17.031 38.094 5.203 1 90.12 555 SER B C 1
ATOM 10336 O O . SER B 1 555 ? -15.859 38.312 5.551 1 90.12 555 SER B O 1
ATOM 10338 N N . GLU B 1 556 ? -17.516 36.906 5.023 1 91.94 556 GLU B N 1
ATOM 10339 C CA . GLU B 1 556 ? -16.688 35.688 4.961 1 91.94 556 GLU B CA 1
ATOM 10340 C C . GLU B 1 556 ? -16.578 35.156 3.531 1 91.94 556 GLU B C 1
ATOM 10342 O O . GLU B 1 556 ? -17.172 35.75 2.609 1 91.94 556 GLU B O 1
ATOM 10347 N N . GLU B 1 557 ? -15.906 34.156 3.293 1 92.62 557 GLU B N 1
ATOM 10348 C CA . GLU B 1 557 ? -15.664 33.656 1.943 1 92.62 557 GLU B CA 1
ATOM 10349 C C . GLU B 1 557 ? -16.938 33.156 1.301 1 92.62 557 GLU B C 1
ATOM 10351 O O . GLU B 1 557 ? -17.094 33.188 0.078 1 92.62 557 GLU B O 1
ATOM 10356 N N . ARG B 1 558 ? -17.859 32.656 2.215 1 95 558 ARG B N 1
ATOM 10357 C CA . ARG B 1 558 ? -19 31.969 1.613 1 95 558 ARG B CA 1
ATOM 10358 C C . ARG B 1 558 ? -20.312 32.594 2.039 1 95 558 ARG B C 1
ATOM 10360 O O . ARG B 1 558 ? -21.391 32.156 1.596 1 95 558 ARG B O 1
ATOM 10367 N N . PHE B 1 559 ? -20.328 33.625 2.939 1 94.38 559 PHE B N 1
ATOM 10368 C CA . PHE B 1 559 ? -21.562 34.312 3.348 1 94.38 559 PHE B CA 1
ATOM 10369 C C . PHE B 1 559 ? -21.266 35.719 3.844 1 94.38 559 PHE B C 1
ATOM 10371 O O . PHE B 1 559 ? -20.125 36.031 4.184 1 94.38 559 PHE B O 1
ATOM 10378 N N . CYS B 1 560 ? -22.25 36.469 3.801 1 92.56 560 CYS B N 1
ATOM 10379 C CA . CYS B 1 560 ? -22.203 37.812 4.34 1 92.56 560 CYS B CA 1
ATOM 10380 C C . CYS B 1 560 ? -23.359 38.062 5.289 1 92.56 560 CYS B C 1
ATOM 10382 O O . CYS B 1 560 ? -24.438 37.5 5.129 1 92.56 560 CYS B O 1
ATOM 10384 N N . LEU B 1 561 ? -23.109 38.875 6.258 1 93.44 561 LEU B N 1
ATOM 10385 C CA . LEU B 1 561 ? -24.141 39.281 7.211 1 93.44 561 LEU B CA 1
ATOM 10386 C C . LEU B 1 561 ? -24.406 40.781 7.086 1 93.44 561 LEU B C 1
ATOM 10388 O O . LEU B 1 561 ? -23.484 41.594 6.945 1 93.44 561 LEU B O 1
ATOM 10392 N N . ALA B 1 562 ? -25.641 41.062 7.012 1 89.5 562 ALA B N 1
ATOM 10393 C CA . ALA B 1 562 ? -26.016 42.469 6.879 1 89.5 562 ALA B CA 1
ATOM 10394 C C . ALA B 1 562 ? -27.234 42.781 7.746 1 89.5 562 ALA B C 1
ATOM 10396 O O . ALA B 1 562 ? -27.906 41.875 8.25 1 89.5 562 ALA B O 1
ATOM 10397 N N . ASN B 1 563 ? -27.406 44.125 8.023 1 85.88 563 ASN B N 1
ATOM 10398 C CA . ASN B 1 563 ? -28.562 44.562 8.805 1 85.88 563 ASN B CA 1
ATOM 10399 C C . ASN B 1 563 ? -29.719 44.969 7.906 1 85.88 563 ASN B C 1
ATOM 10401 O O . ASN B 1 563 ? -30.859 45.094 8.375 1 85.88 563 ASN B O 1
ATOM 10405 N N . ASP B 1 564 ? -29.391 45.188 6.652 1 81.62 564 ASP B N 1
ATOM 10406 C CA . ASP B 1 564 ? -30.453 45.594 5.727 1 81.62 564 ASP B CA 1
ATOM 10407 C C . ASP B 1 564 ? -30.516 44.656 4.52 1 81.62 564 ASP B C 1
ATOM 10409 O O . ASP B 1 564 ? -29.594 43.875 4.293 1 81.62 564 ASP B O 1
ATOM 10413 N N . THR B 1 565 ? -31.656 44.656 3.857 1 81 565 THR B N 1
ATOM 10414 C CA . THR B 1 565 ? -31.828 43.844 2.658 1 81 565 THR B CA 1
ATOM 10415 C C . THR B 1 565 ? -30.984 44.406 1.509 1 81 565 THR B C 1
ATOM 10417 O O . THR B 1 565 ? -30.906 45.625 1.329 1 81 565 THR B O 1
ATOM 10420 N N . LEU B 1 566 ? -30.25 43.469 0.966 1 78 566 LEU B N 1
ATOM 10421 C CA . LEU B 1 566 ? -29.422 43.844 -0.186 1 78 566 LEU B CA 1
ATOM 10422 C C . LEU B 1 566 ? -30.094 43.406 -1.485 1 78 566 LEU B C 1
ATOM 10424 O O . LEU B 1 566 ? -30.766 42.375 -1.519 1 78 566 LEU B O 1
ATOM 10428 N N . ASP B 1 567 ? -30.188 44.281 -2.461 1 70.62 567 ASP B N 1
ATOM 10429 C CA . ASP B 1 567 ? -30.781 43.938 -3.756 1 70.62 567 ASP B CA 1
ATOM 10430 C C . ASP B 1 567 ? -29.75 43.344 -4.699 1 70.62 567 ASP B C 1
ATOM 10432 O O . ASP B 1 567 ? -28.891 44.062 -5.23 1 70.62 567 ASP B O 1
ATOM 10436 N N . ASN B 1 568 ? -29.656 42 -4.711 1 74.19 568 ASN B N 1
ATOM 10437 C CA . ASN B 1 568 ? -28.75 41.344 -5.637 1 74.19 568 ASN B CA 1
ATOM 10438 C C . ASN B 1 568 ? -29.312 40 -6.105 1 74.19 568 ASN B C 1
ATOM 10440 O O . ASN B 1 568 ? -29.641 39.125 -5.285 1 74.19 568 ASN B O 1
ATOM 10444 N N . GLU B 1 569 ? -29.453 39.812 -7.406 1 74.31 569 GLU B N 1
ATOM 10445 C CA . GLU B 1 569 ? -30.078 38.656 -8.008 1 74.31 569 GLU B CA 1
ATOM 10446 C C . GLU B 1 569 ? -29.203 37.406 -7.836 1 74.31 569 GLU B C 1
ATOM 10448 O O . GLU B 1 569 ? -29.703 36.281 -7.879 1 74.31 569 GLU B O 1
ATOM 10453 N N . ASN B 1 570 ? -28 37.5 -7.676 1 82.44 570 ASN B N 1
ATOM 10454 C CA . ASN B 1 570 ? -27.094 36.344 -7.613 1 82.44 570 ASN B CA 1
ATOM 10455 C C . ASN B 1 570 ? -26.766 35.969 -6.172 1 82.44 570 ASN B C 1
ATOM 10457 O O . ASN B 1 570 ? -25.766 35.312 -5.91 1 82.44 570 ASN B O 1
ATOM 10461 N N . ILE B 1 571 ? -27.641 36.375 -5.289 1 88.56 571 ILE B N 1
ATOM 10462 C CA . ILE B 1 571 ? -27.422 36.125 -3.869 1 88.56 571 ILE B CA 1
ATOM 10463 C C . ILE B 1 571 ? -28.703 35.594 -3.234 1 88.56 571 ILE B C 1
ATOM 10465 O O . ILE B 1 571 ? -29.797 36 -3.59 1 88.56 571 ILE B O 1
ATOM 10469 N N . ILE B 1 572 ? -28.594 34.625 -2.473 1 91.25 572 ILE B N 1
ATOM 10470 C CA . ILE B 1 572 ? -29.703 34.125 -1.663 1 91.25 572 ILE B CA 1
ATOM 10471 C C . ILE B 1 572 ? -29.766 34.875 -0.345 1 91.25 572 ILE B C 1
ATOM 10473 O O . ILE B 1 572 ? -28.781 34.969 0.378 1 91.25 572 ILE B O 1
ATOM 10477 N N . VAL B 1 573 ? -30.953 35.375 -0.083 1 89.88 573 VAL B N 1
ATOM 10478 C CA . VAL B 1 573 ? -31.172 36.125 1.147 1 89.88 573 VAL B CA 1
ATOM 10479 C C . VAL B 1 573 ? -31.984 35.281 2.129 1 89.88 573 VAL B C 1
ATOM 10481 O O . VAL B 1 573 ? -33 34.719 1.757 1 89.88 573 VAL B O 1
ATOM 10484 N N . ARG B 1 574 ? -31.469 35.25 3.324 1 90.19 574 ARG B N 1
ATOM 10485 C CA . ARG B 1 574 ? -32.219 34.625 4.406 1 90.19 574 ARG B CA 1
ATOM 10486 C C . ARG B 1 574 ? -32.469 35.594 5.555 1 90.19 574 ARG B C 1
ATOM 10488 O O . ARG B 1 574 ? -31.5 36.125 6.141 1 90.19 574 ARG B O 1
ATOM 10495 N N . SER B 1 575 ? -33.75 35.75 5.801 1 87.75 575 SER B N 1
ATOM 10496 C CA . SER B 1 575 ? -34.156 36.625 6.883 1 87.75 575 SER B CA 1
ATOM 10497 C C . SER B 1 575 ? -34.188 35.906 8.219 1 87.75 575 SER B C 1
ATOM 10499 O O . SER B 1 575 ? -35.25 35.656 8.773 1 87.75 575 SER B O 1
ATOM 10501 N N . GLN B 1 576 ? -33.188 35.5 8.594 1 85.56 576 GLN B N 1
ATOM 10502 C CA . GLN B 1 576 ? -33.031 34.781 9.859 1 85.56 576 GLN B CA 1
ATOM 10503 C C . GLN B 1 576 ? -31.859 35.375 10.656 1 85.56 576 GLN B C 1
ATOM 10505 O O . GLN B 1 576 ? -30.781 35.594 10.117 1 85.56 576 GLN B O 1
ATOM 10510 N N . LYS B 1 577 ? -32.188 35.594 11.82 1 85.44 577 LYS B N 1
ATOM 10511 C CA . LYS B 1 577 ? -31.203 36.188 12.711 1 85.44 577 LYS B CA 1
ATOM 10512 C C . LYS B 1 577 ? -30.031 35.219 12.953 1 85.44 577 LYS B C 1
ATOM 10514 O O . LYS B 1 577 ? -30.234 34.031 13.117 1 85.44 577 LYS B O 1
ATOM 10519 N N . TYR B 1 578 ? -28.844 35.719 12.859 1 90.88 578 TYR B N 1
ATOM 10520 C CA . TYR B 1 578 ? -27.609 35.031 13.242 1 90.88 578 TYR B CA 1
ATOM 10521 C C . TYR B 1 578 ? -26.703 35.969 14.031 1 90.88 578 TYR B C 1
ATOM 10523 O O . TYR B 1 578 ? -26.188 36.969 13.492 1 90.88 578 TYR B O 1
ATOM 10531 N N . LYS B 1 579 ? -26.516 35.594 15.312 1 90.06 579 LYS B N 1
ATOM 10532 C CA . LYS B 1 579 ? -25.797 36.469 16.25 1 90.06 579 LYS B CA 1
ATOM 10533 C C . LYS B 1 579 ? -26.359 37.906 16.219 1 90.06 579 LYS B C 1
ATOM 10535 O O . LYS B 1 579 ? -27.547 38.094 16.422 1 90.06 579 LYS B O 1
ATOM 10540 N N . GLU B 1 580 ? -25.625 38.875 15.742 1 84.75 580 GLU B N 1
ATOM 10541 C CA . GLU B 1 580 ? -26.094 40.25 15.805 1 84.75 580 GLU B CA 1
ATOM 10542 C C . GLU B 1 580 ? -26.688 40.688 14.469 1 84.75 580 GLU B C 1
ATOM 10544 O O . GLU B 1 580 ? -27.188 41.812 14.352 1 84.75 580 GLU B O 1
ATOM 10549 N N . SER B 1 581 ? -26.734 39.844 13.531 1 88.75 581 SER B N 1
ATOM 10550 C CA . SER B 1 581 ? -27.203 40.219 12.203 1 88.75 581 SER B CA 1
ATOM 10551 C C . SER B 1 581 ? -28.656 39.812 11.984 1 88.75 581 SER B C 1
ATOM 10553 O O . SER B 1 581 ? -29.094 38.781 12.531 1 88.75 581 SER B O 1
ATOM 10555 N N . GLN B 1 582 ? -29.328 40.531 11.141 1 88.38 582 GLN B N 1
ATOM 10556 C CA . GLN B 1 582 ? -30.734 40.25 10.859 1 88.38 582 GLN B CA 1
ATOM 10557 C C . GLN B 1 582 ? -30.875 39.438 9.562 1 88.38 582 GLN B C 1
ATOM 10559 O O . GLN B 1 582 ? -31.844 38.719 9.391 1 88.38 582 GLN B O 1
ATOM 10564 N N . TYR B 1 583 ? -29.859 39.656 8.695 1 91 583 TYR B N 1
ATOM 10565 C CA . TYR B 1 583 ? -29.953 39.031 7.395 1 91 583 TYR B CA 1
ATOM 10566 C C . TYR B 1 583 ? -28.656 38.281 7.059 1 91 583 TYR B C 1
ATOM 10568 O O . TYR B 1 583 ? -27.562 38.75 7.355 1 91 583 TYR B O 1
ATOM 10576 N N . GLN B 1 584 ? -28.828 37.125 6.453 1 93.19 584 GLN B N 1
ATOM 10577 C CA . GLN B 1 584 ? -27.734 36.344 5.91 1 93.19 584 GLN B CA 1
ATOM 10578 C C . GLN B 1 584 ? -27.766 36.312 4.387 1 93.19 584 GLN B C 1
ATOM 10580 O O . GLN B 1 584 ? -28.844 36.188 3.793 1 93.19 584 GLN B O 1
ATOM 10585 N N . TYR B 1 585 ? -26.625 36.406 3.785 1 92.31 585 TYR B N 1
ATOM 10586 C CA . TYR B 1 585 ? -26.531 36.375 2.328 1 92.31 585 TYR B CA 1
ATOM 10587 C C . TYR B 1 585 ? -25.578 35.312 1.855 1 92.31 585 TYR B C 1
ATOM 10589 O O . TYR B 1 585 ? -24.469 35.156 2.393 1 92.31 585 TYR B O 1
ATOM 10597 N N . TYR B 1 586 ? -26 34.531 0.85 1 94.38 586 TYR B N 1
ATOM 10598 C CA . TYR B 1 586 ? -25.203 33.469 0.272 1 94.38 586 TYR B CA 1
ATOM 10599 C C . TYR B 1 586 ? -25.094 33.625 -1.241 1 94.38 586 TYR B C 1
ATOM 10601 O O . TYR B 1 586 ? -26.094 33.906 -1.913 1 94.38 586 TYR B O 1
ATOM 10609 N N . ALA B 1 587 ? -23.859 33.438 -1.751 1 90.5 587 ALA B N 1
ATOM 10610 C CA . ALA B 1 587 ? -23.688 33.469 -3.203 1 90.5 587 ALA B CA 1
ATOM 10611 C C . ALA B 1 587 ? -24.328 32.25 -3.854 1 90.5 587 ALA B C 1
ATOM 10613 O O . ALA B 1 587 ? -24.25 31.141 -3.322 1 90.5 587 ALA B O 1
ATOM 10614 N N . LYS B 1 588 ? -24.922 32.438 -5.008 1 93.5 588 LYS B N 1
ATOM 10615 C CA . LYS B 1 588 ? -25.422 31.328 -5.801 1 93.5 588 LYS B CA 1
ATOM 10616 C C . LYS B 1 588 ? -24.297 30.672 -6.598 1 93.5 588 LYS B C 1
ATOM 10618 O O . LYS B 1 588 ? -24.375 30.578 -7.824 1 93.5 588 LYS B O 1
ATOM 10623 N N . SER B 1 589 ? -23.297 30.25 -5.859 1 93.94 589 SER B N 1
ATOM 10624 C CA . SER B 1 589 ? -22.094 29.641 -6.438 1 93.94 589 SER B CA 1
ATOM 10625 C C . SER B 1 589 ? -21.281 28.906 -5.375 1 93.94 589 SER B C 1
ATOM 10627 O O . SER B 1 589 ? -21.516 29.078 -4.176 1 93.94 589 SER B O 1
ATOM 10629 N N . ASP B 1 590 ? -20.484 28.062 -5.855 1 94.88 590 ASP B N 1
ATOM 10630 C CA . ASP B 1 590 ? -19.531 27.422 -4.953 1 94.88 590 ASP B CA 1
ATOM 10631 C C . ASP B 1 590 ? -18.234 28.219 -4.844 1 94.88 590 ASP B C 1
ATOM 10633 O O . ASP B 1 590 ? -17.297 27.812 -4.164 1 94.88 590 ASP B O 1
ATOM 10637 N N . LYS B 1 591 ? -18.141 29.375 -5.473 1 93.75 591 LYS B N 1
ATOM 10638 C CA . LYS B 1 591 ? -16.953 30.219 -5.469 1 93.75 591 LYS B CA 1
ATOM 10639 C C . LYS B 1 591 ? -16.953 31.188 -4.281 1 93.75 591 LYS B C 1
ATOM 10641 O O . LYS B 1 591 ? -18.031 31.531 -3.768 1 93.75 591 LYS B O 1
ATOM 10646 N N . PRO B 1 592 ? -15.836 31.594 -3.83 1 92.31 592 PRO B N 1
ATOM 10647 C CA . PRO B 1 592 ? -15.75 32.469 -2.654 1 92.31 592 PRO B CA 1
ATOM 10648 C C . PRO B 1 592 ? -15.945 33.938 -2.996 1 92.31 592 PRO B C 1
ATOM 10650 O O . PRO B 1 592 ? -15.656 34.375 -4.121 1 92.31 592 PRO B O 1
ATOM 10653 N N . PHE B 1 593 ? -16.438 34.688 -2.02 1 90.19 593 PHE B N 1
ATOM 10654 C CA . PHE B 1 593 ? -16.344 36.125 -2.104 1 90.19 593 PHE B CA 1
ATOM 10655 C C . PHE B 1 593 ? -14.883 36.594 -2.092 1 90.19 593 PHE B C 1
ATOM 10657 O O . PHE B 1 593 ? -14.031 35.938 -1.483 1 90.19 593 PHE B O 1
ATOM 10664 N N . VAL B 1 594 ? -14.602 37.562 -2.799 1 87.75 594 VAL B N 1
ATOM 10665 C CA . VAL B 1 594 ? -13.25 38.125 -2.854 1 87.75 594 VAL B CA 1
ATOM 10666 C C . VAL B 1 594 ? -12.75 38.406 -1.438 1 87.75 594 VAL B C 1
ATOM 10668 O O . VAL B 1 594 ? -13.438 39.031 -0.646 1 87.75 594 VAL B O 1
ATOM 10671 N N . SER B 1 595 ? -11.633 37.781 -1.067 1 81.69 595 SER B N 1
ATOM 10672 C CA . SER B 1 595 ? -10.992 37.938 0.235 1 81.69 595 SER B CA 1
ATOM 10673 C C . SER B 1 595 ? -9.477 37.906 0.116 1 81.69 595 SER B C 1
ATOM 10675 O O . SER B 1 595 ? -8.938 37.688 -0.969 1 81.69 595 SER B O 1
ATOM 10677 N N . LYS B 1 596 ? -8.719 38.312 1.147 1 71.06 596 LYS B N 1
ATOM 10678 C CA . LYS B 1 596 ? -7.262 38.438 1.123 1 71.06 596 LYS B CA 1
ATOM 10679 C C . LYS B 1 596 ? -6.594 37.062 1.294 1 71.06 596 LYS B C 1
ATOM 10681 O O . LYS B 1 596 ? -5.434 36.906 0.911 1 71.06 596 LYS B O 1
ATOM 10686 N N . GLY B 1 597 ? -7.316 36.125 1.464 1 71 597 GLY B N 1
ATOM 10687 C CA . GLY B 1 597 ? -6.641 34.906 1.824 1 71 597 GLY B CA 1
ATOM 10688 C C . GLY B 1 597 ? -6.527 33.938 0.668 1 71 597 GLY B C 1
ATOM 10689 O O . GLY B 1 597 ? -6.957 34.219 -0.448 1 71 597 GLY B O 1
ATOM 10690 N N . ALA B 1 598 ? -5.641 32.812 0.85 1 77.69 598 ALA B N 1
ATOM 10691 C CA . ALA B 1 598 ? -5.523 31.719 -0.112 1 77.69 598 ALA B CA 1
ATOM 10692 C C . ALA B 1 598 ? -6.848 30.969 -0.254 1 77.69 598 ALA B C 1
ATOM 10694 O O . ALA B 1 598 ? -7.664 30.953 0.668 1 77.69 598 ALA B O 1
ATOM 10695 N N . TYR B 1 599 ? -7.055 30.547 -1.473 1 84.94 599 TYR B N 1
ATOM 10696 C CA . TYR B 1 599 ? -8.305 29.844 -1.758 1 84.94 599 TYR B CA 1
ATOM 10697 C C . TYR B 1 599 ? -8.055 28.344 -1.938 1 84.94 599 TYR B C 1
ATOM 10699 O O . TYR B 1 599 ? -6.918 27.922 -2.139 1 84.94 599 TYR B O 1
ATOM 10707 N N . GLY B 1 600 ? -9.125 27.594 -1.781 1 91.5 600 GLY B N 1
ATOM 10708 C CA . GLY B 1 600 ? -9.047 26.156 -1.967 1 91.5 600 GLY B CA 1
ATOM 10709 C C . GLY B 1 600 ? -10.055 25.391 -1.13 1 91.5 600 GLY B C 1
ATOM 10710 O O . GLY B 1 600 ? -10.586 24.359 -1.569 1 91.5 600 GLY B O 1
ATOM 10711 N N . TYR B 1 601 ? -10.203 25.891 0.033 1 94.06 601 TYR B N 1
ATOM 10712 C CA . TYR B 1 601 ? -11.117 25.297 1.01 1 94.06 601 TYR B CA 1
ATOM 10713 C C . TYR B 1 601 ? -11.969 26.391 1.672 1 94.06 601 TYR B C 1
ATOM 10715 O O . TYR B 1 601 ? -11.438 27.359 2.199 1 94.06 601 TYR B O 1
ATOM 10723 N N . ALA B 1 602 ? -13.289 26.203 1.61 1 94.94 602 ALA B N 1
ATOM 10724 C CA . ALA B 1 602 ? -14.156 27.203 2.23 1 94.94 602 ALA B CA 1
ATOM 10725 C C . ALA B 1 602 ? -15.461 26.578 2.713 1 94.94 602 ALA B C 1
ATOM 10727 O O . ALA B 1 602 ? -15.875 25.531 2.207 1 94.94 602 ALA B O 1
ATOM 10728 N N . HIS B 1 603 ? -15.977 27.219 3.727 1 96.31 603 HIS B N 1
ATOM 10729 C CA . HIS B 1 603 ? -17.312 26.812 4.18 1 96.31 603 HIS B CA 1
ATOM 10730 C C . HIS B 1 603 ? -18.078 28.016 4.719 1 96.31 603 HIS B C 1
ATOM 10732 O O . HIS B 1 603 ? -17.562 29.141 4.746 1 96.31 603 HIS B O 1
ATOM 10738 N N . GLY B 1 604 ? -19.328 27.781 5.062 1 97.12 604 GLY B N 1
ATOM 10739 C CA . GLY B 1 604 ? -20.219 28.812 5.539 1 97.12 604 GLY B CA 1
ATOM 10740 C C . GLY B 1 604 ? -21.312 29.156 4.547 1 97.12 604 GLY B C 1
ATOM 10741 O O . GLY B 1 604 ? -22.234 29.938 4.863 1 97.12 604 GLY B O 1
ATOM 10742 N N . GLY B 1 605 ? -21.281 28.562 3.428 1 97.12 605 GLY B N 1
ATOM 10743 C CA . GLY B 1 605 ? -22.203 28.891 2.354 1 97.12 605 GLY B CA 1
ATOM 10744 C C . GLY B 1 605 ? -23.375 27.938 2.252 1 97.12 605 GLY B C 1
ATOM 10745 O O . GLY B 1 605 ? -23.688 27.234 3.213 1 97.12 605 GLY B O 1
ATOM 10746 N N . PHE B 1 606 ? -24.078 28.109 1.094 1 97.62 606 PHE B N 1
ATOM 10747 C CA . PHE B 1 606 ? -25.312 27.359 0.847 1 97.62 606 PHE B CA 1
ATOM 10748 C C . PHE B 1 606 ? -25.172 26.484 -0.397 1 97.62 606 PHE B C 1
ATOM 10750 O O . PHE B 1 606 ? -25.828 26.734 -1.41 1 97.62 606 PHE B O 1
ATOM 10757 N N . THR B 1 607 ? -24.297 25.469 -0.368 1 98.25 607 THR B N 1
ATOM 10758 C CA . THR B 1 607 ? -24.203 24.469 -1.411 1 98.25 607 THR B CA 1
ATOM 10759 C C . THR B 1 607 ? -24.516 23.078 -0.852 1 98.25 607 THR B C 1
ATOM 10761 O O . THR B 1 607 ? -24.453 22.859 0.36 1 98.25 607 THR B O 1
ATOM 10764 N N . PRO B 1 608 ? -24.938 22.125 -1.694 1 98.5 608 PRO B N 1
ATOM 10765 C CA . PRO B 1 608 ? -25.156 20.766 -1.203 1 98.5 608 PRO B CA 1
ATOM 10766 C C . PRO B 1 608 ? -23.922 20.188 -0.498 1 98.5 608 PRO B C 1
ATOM 10768 O O . PRO B 1 608 ? -24.047 19.484 0.507 1 98.5 608 PRO B O 1
ATOM 10771 N N . GLN B 1 609 ? -22.734 20.531 -0.962 1 98.56 609 GLN B N 1
ATOM 10772 C CA . GLN B 1 609 ? -21.469 20.062 -0.419 1 98.56 609 GLN B CA 1
ATOM 10773 C C . GLN B 1 609 ? -21.25 20.578 0.996 1 98.56 609 GLN B C 1
ATOM 10775 O O . GLN B 1 609 ? -20.531 19.969 1.784 1 98.56 609 GLN B O 1
ATOM 10780 N N . GLU B 1 610 ? -21.922 21.703 1.33 1 98.62 610 GLU B N 1
ATOM 10781 C CA . GLU B 1 610 ? -21.766 22.328 2.637 1 98.62 610 GLU B CA 1
ATOM 10782 C C . GLU B 1 610 ? -22.922 21.969 3.566 1 98.62 610 GLU B C 1
ATOM 10784 O O . GLU B 1 610 ? -22.75 21.922 4.785 1 98.62 610 GLU B O 1
ATOM 10789 N N . CYS B 1 611 ? -24.078 21.719 2.998 1 98.75 611 CYS B N 1
ATOM 10790 C CA . CYS B 1 611 ? -25.281 21.766 3.801 1 98.75 611 CYS B CA 1
ATOM 10791 C C . CYS B 1 611 ? -25.875 20.375 3.982 1 98.75 611 CYS B C 1
ATOM 10793 O O . CYS B 1 611 ? -26.641 20.125 4.906 1 98.75 611 CYS B O 1
ATOM 10795 N N . ILE B 1 612 ? -25.656 19.453 3.035 1 98.88 612 ILE B N 1
ATOM 10796 C CA . ILE B 1 612 ? -26.094 18.078 3.205 1 98.88 612 ILE B CA 1
ATOM 10797 C C . ILE B 1 612 ? -25.031 17.297 3.975 1 98.88 612 ILE B C 1
ATOM 10799 O O . ILE B 1 612 ? -23.922 17.078 3.473 1 98.88 612 ILE B O 1
ATOM 10803 N N . ILE B 1 613 ? -25.328 16.875 5.172 1 98.81 613 ILE B N 1
ATOM 10804 C CA . ILE B 1 613 ? -24.312 16.281 6.035 1 98.81 613 ILE B CA 1
ATOM 10805 C C . ILE B 1 613 ? -24.703 14.844 6.379 1 98.81 613 ILE B C 1
ATOM 10807 O O . ILE B 1 613 ? -25.875 14.484 6.289 1 98.81 613 ILE B O 1
ATOM 10811 N N . PRO B 1 614 ? -23.734 14.031 6.723 1 98.62 614 PRO B N 1
ATOM 10812 C CA . PRO B 1 614 ? -24.047 12.641 7.059 1 98.62 614 PRO B CA 1
ATOM 10813 C C . PRO B 1 614 ? -24.734 12.492 8.414 1 98.62 614 PRO B C 1
ATOM 10815 O O . PRO B 1 614 ? -24.422 13.234 9.352 1 98.62 614 PRO B O 1
ATOM 10818 N N . ALA B 1 615 ? -25.656 11.734 8.516 1 98.44 615 ALA B N 1
ATOM 10819 C CA . ALA B 1 615 ? -26.266 11.203 9.727 1 98.44 615 ALA B CA 1
ATOM 10820 C C . ALA B 1 615 ? -26.297 9.68 9.703 1 98.44 615 ALA B C 1
ATOM 10822 O O . ALA B 1 615 ? -27.359 9.062 9.883 1 98.44 615 ALA B O 1
ATOM 10823 N N . TYR B 1 616 ? -25.141 9.117 9.57 1 98.25 616 TYR B N 1
ATOM 10824 C CA . TYR B 1 616 ? -25 7.688 9.312 1 98.25 616 TYR B CA 1
ATOM 10825 C C . TYR B 1 616 ? -25.078 6.883 10.602 1 98.25 616 TYR B C 1
ATOM 10827 O O . TYR B 1 616 ? -24.656 7.348 11.664 1 98.25 616 TYR B O 1
ATOM 10835 N N . GLU B 1 617 ? -25.656 5.734 10.477 1 97.38 617 GLU B N 1
ATOM 10836 C CA . GLU B 1 617 ? -25.766 4.758 11.555 1 97.38 617 GLU B CA 1
ATOM 10837 C C . GLU B 1 617 ? -25.078 3.445 11.172 1 97.38 617 GLU B C 1
ATOM 10839 O O . GLU B 1 617 ? -25.375 2.869 10.125 1 97.38 617 GLU B O 1
ATOM 10844 N N . PHE B 1 618 ? -24.141 3.012 11.953 1 96.31 618 PHE B N 1
ATOM 10845 C CA . PHE B 1 618 ? -23.469 1.727 11.781 1 96.31 618 PHE B CA 1
ATOM 10846 C C . PHE B 1 618 ? -23.844 0.768 12.906 1 96.31 618 PHE B C 1
ATOM 10848 O O . PHE B 1 618 ? -23.906 1.166 14.07 1 96.31 618 PHE B O 1
ATOM 10855 N N . THR B 1 619 ? -24.203 -0.481 12.5 1 91 619 THR B N 1
ATOM 10856 C CA . THR B 1 619 ? -24.562 -1.485 13.492 1 91 619 THR B CA 1
ATOM 10857 C C . THR B 1 619 ? -23.844 -2.801 13.219 1 91 619 THR B C 1
ATOM 10859 O O . THR B 1 619 ? -23.641 -3.172 12.062 1 91 619 THR B O 1
ATOM 10862 N N . ASN B 1 620 ? -23.328 -3.447 14.164 1 75.69 620 ASN B N 1
ATOM 10863 C CA . ASN B 1 620 ? -22.719 -4.77 14.023 1 75.69 620 ASN B CA 1
ATOM 10864 C C . ASN B 1 620 ? -23.703 -5.875 14.398 1 75.69 620 ASN B C 1
ATOM 10866 O O . ASN B 1 620 ? -24.109 -5.984 15.555 1 75.69 620 ASN B O 1
ATOM 10870 N N . GLU B 1 621 ? -24.531 -6.484 13.461 1 60.06 621 GLU B N 1
ATOM 10871 C CA . GLU B 1 621 ? -25.547 -7.508 13.695 1 60.06 621 GLU B CA 1
ATOM 10872 C C . GLU B 1 621 ? -24.938 -8.734 14.383 1 60.06 621 GLU B C 1
ATOM 10874 O O . GLU B 1 621 ? -25.656 -9.539 14.969 1 60.06 621 GLU B O 1
ATOM 10879 N N . ASN B 1 622 ? -23.812 -9.125 14.031 1 52.19 622 ASN B N 1
ATOM 1088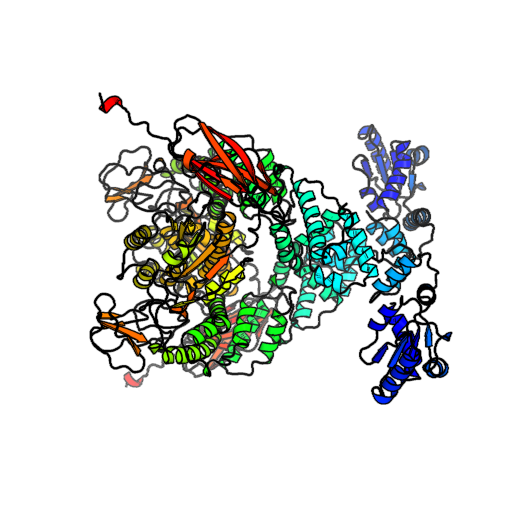0 C CA . ASN B 1 622 ? -23.312 -10.391 14.547 1 52.19 622 ASN B CA 1
ATOM 10881 C C . ASN B 1 622 ? -23.375 -10.445 16.078 1 52.19 622 ASN B C 1
ATOM 10883 O O . ASN B 1 622 ? -22.75 -11.297 16.703 1 52.19 622 ASN B O 1
ATOM 10887 N N . GLN B 1 623 ? -24.047 -9.508 16.609 1 49.69 623 GLN B N 1
ATOM 10888 C CA . GLN B 1 623 ? -24.109 -9.492 18.062 1 49.69 623 GLN B CA 1
ATOM 10889 C C . GLN B 1 623 ? -25.125 -10.508 18.578 1 49.69 623 GLN B C 1
ATOM 10891 O O . GLN B 1 623 ? -25.703 -10.312 19.656 1 49.69 623 GLN B O 1
ATOM 10896 N N . GLU B 1 624 ? -25.469 -11.453 17.75 1 50.72 624 GLU B N 1
ATOM 10897 C CA . GLU B 1 624 ? -26.375 -12.477 18.234 1 50.72 624 GLU B CA 1
ATOM 10898 C C . GLU B 1 624 ? -25.719 -13.359 19.297 1 50.72 624 GLU B C 1
ATOM 10900 O O . GLU B 1 624 ? -26.203 -14.445 19.609 1 50.72 624 GLU B O 1
ATOM 10905 N N . SER B 1 625 ? -24.844 -13.062 19.891 1 57.25 625 SER B N 1
ATOM 10906 C CA . SER B 1 625 ? -24.266 -13.953 20.891 1 57.25 625 SER B CA 1
ATOM 10907 C C . SER B 1 625 ? -25.047 -13.906 22.203 1 57.25 625 SER B C 1
ATOM 10909 O O . SER B 1 625 ? -25.797 -12.961 22.438 1 57.25 625 SER B O 1
ATOM 10911 N N . LEU B 1 626 ? -25.078 -15.039 22.984 1 62.97 626 LEU B N 1
ATOM 10912 C CA . LEU B 1 626 ? -25.719 -15.156 24.281 1 62.97 626 LEU B CA 1
ATOM 10913 C C . LEU B 1 626 ? -25.406 -13.938 25.156 1 62.97 626 LEU B C 1
ATOM 10915 O O . LEU B 1 626 ? -24.25 -13.586 25.344 1 62.97 626 LEU B O 1
ATOM 10919 N N . GLY B 1 627 ? -26.438 -13.172 25.359 1 68.88 627 GLY B N 1
ATOM 10920 C CA . GLY B 1 627 ? -26.266 -12.039 26.25 1 68.88 627 GLY B CA 1
ATOM 10921 C C . GLY B 1 627 ? -25.781 -12.438 27.625 1 68.88 627 GLY B C 1
ATOM 10922 O O . GLY B 1 627 ? -26.281 -13.391 28.219 1 68.88 627 GLY B O 1
ATOM 10923 N N . VAL B 1 628 ? -24.719 -11.906 28.141 1 77.94 628 VAL B N 1
ATOM 10924 C CA . VAL B 1 628 ? -24.188 -12.078 29.484 1 77.94 628 VAL B CA 1
ATOM 10925 C C . VAL B 1 628 ? -24.078 -10.719 30.172 1 77.94 628 VAL B C 1
ATOM 10927 O O . VAL B 1 628 ? -23.641 -9.742 29.562 1 77.94 628 VAL B O 1
ATOM 10930 N N . SER B 1 629 ? -24.719 -10.641 31.344 1 82.25 629 SER B N 1
ATOM 10931 C CA . SER B 1 629 ? -24.672 -9.383 32.094 1 82.25 629 SER B CA 1
ATOM 10932 C C . SER B 1 629 ? -24.141 -9.602 33.5 1 82.25 629 SER B C 1
ATOM 10934 O O . SER B 1 629 ? -24.172 -10.719 34 1 82.25 629 SER B O 1
ATOM 10936 N N . ILE B 1 630 ? -23.578 -8.562 34.094 1 85.31 630 ILE B N 1
ATOM 10937 C CA . ILE B 1 630 ? -23.266 -8.547 35.5 1 85.31 630 ILE B CA 1
ATOM 10938 C C . ILE B 1 630 ? -24.531 -8.383 36.312 1 85.31 630 ILE B C 1
ATOM 10940 O O . ILE B 1 630 ? -25.188 -7.34 36.25 1 85.31 630 ILE B O 1
ATOM 10944 N N . ALA B 1 631 ? -24.875 -9.406 37.062 1 83.25 631 ALA B N 1
ATOM 10945 C CA . ALA B 1 631 ? -26.156 -9.469 37.75 1 83.25 631 ALA B CA 1
ATOM 10946 C C . ALA B 1 631 ? -26.156 -8.617 39 1 83.25 631 ALA B C 1
ATOM 10948 O O . ALA B 1 631 ? -27.203 -8.125 39.469 1 83.25 631 ALA B O 1
ATOM 10949 N N . ASN B 1 632 ? -25 -8.391 39.656 1 85.25 632 ASN B N 1
ATOM 10950 C CA . ASN B 1 632 ? -24.969 -7.688 40.938 1 85.25 632 ASN B CA 1
ATOM 10951 C C . ASN B 1 632 ? -24.312 -6.32 40.812 1 85.25 632 ASN B C 1
ATOM 10953 O O . ASN B 1 632 ? -23.531 -5.922 41.656 1 85.25 632 ASN B O 1
ATOM 10957 N N . LYS B 1 633 ? -24.688 -5.617 39.781 1 82.62 633 LYS B N 1
ATOM 10958 C CA . LYS B 1 633 ? -24.094 -4.309 39.531 1 82.62 633 LYS B CA 1
ATOM 10959 C C . LYS B 1 633 ? -24.344 -3.365 40.719 1 82.62 633 LYS B C 1
ATOM 10961 O O . LYS B 1 633 ? -23.453 -2.617 41.125 1 82.62 633 LYS B O 1
ATOM 10966 N N . GLN B 1 634 ? -25.516 -3.457 41.281 1 79.12 634 GLN B N 1
ATOM 10967 C CA . GLN B 1 634 ? -25.891 -2.578 42.375 1 79.12 634 GLN B CA 1
ATOM 10968 C C . GLN B 1 634 ? -25.031 -2.85 43.625 1 79.12 634 GLN B C 1
ATOM 10970 O O . GLN B 1 634 ? -24.578 -1.917 44.281 1 79.12 634 GLN B O 1
ATOM 10975 N N . ALA B 1 635 ? -24.797 -4.078 43.875 1 81.31 635 ALA B N 1
ATOM 10976 C CA . ALA B 1 635 ? -23.984 -4.441 45.031 1 81.31 635 ALA B CA 1
ATOM 10977 C C . ALA B 1 635 ? -22.547 -3.967 44.875 1 81.31 635 ALA B C 1
ATOM 10979 O O . ALA B 1 635 ? -21.859 -3.666 45.844 1 81.31 635 ALA B O 1
ATOM 10980 N N . LEU B 1 636 ? -22.219 -3.809 43.594 1 83.62 636 LEU B N 1
ATOM 10981 C CA . LEU B 1 636 ? -20.828 -3.473 43.312 1 83.62 636 LEU B CA 1
ATOM 10982 C C . LEU B 1 636 ? -20.578 -1.972 43.438 1 83.62 636 LEU B C 1
ATOM 10984 O O . LEU B 1 636 ? -19.438 -1.524 43.531 1 83.62 636 LEU B O 1
ATOM 10988 N N . GLN B 1 637 ? -21.672 -1.283 43.562 1 79.12 637 GLN B N 1
ATOM 10989 C CA . GLN B 1 637 ? -21.547 0.157 43.781 1 79.12 637 GLN B CA 1
ATOM 10990 C C . GLN B 1 637 ? -21.312 0.49 45.25 1 79.12 637 GLN B C 1
ATOM 10992 O O . GLN B 1 637 ? -21.047 1.641 45.594 1 79.12 637 GLN B O 1
ATOM 10997 N N . ASN B 1 638 ? -21.438 -0.432 46.094 1 77.94 638 ASN B N 1
ATOM 10998 C CA . ASN B 1 638 ? -21.234 -0.249 47.531 1 77.94 638 ASN B CA 1
ATOM 10999 C C . ASN B 1 638 ? -20.516 -1.436 48.156 1 77.94 638 ASN B C 1
ATOM 11001 O O . ASN B 1 638 ? -21.109 -2.195 48.938 1 77.94 638 ASN B O 1
ATOM 11005 N N . VAL B 1 639 ? -19.266 -1.436 47.906 1 79.31 639 VAL B N 1
ATOM 11006 C CA . VAL B 1 639 ? -18.469 -2.564 48.375 1 79.31 639 VAL B CA 1
ATOM 11007 C C . VAL B 1 639 ? -17.766 -2.189 49.688 1 79.31 639 VAL B C 1
ATOM 11009 O O . VAL B 1 639 ? -17.094 -1.163 49.75 1 79.31 639 VAL B O 1
ATOM 11012 N N . THR B 1 640 ? -18.016 -2.799 50.812 1 72.25 640 THR B N 1
ATOM 11013 C CA . THR B 1 640 ? -17.484 -2.471 52.125 1 72.25 640 THR B CA 1
ATOM 11014 C C . THR B 1 640 ? -16.203 -3.246 52.375 1 72.25 640 THR B C 1
ATOM 11016 O O . THR B 1 640 ? -15.336 -2.781 53.125 1 72.25 640 THR B O 1
ATOM 11019 N N . GLY B 1 641 ? -15.875 -4.402 51.844 1 67.94 641 GLY B N 1
ATOM 11020 C CA . GLY B 1 641 ? -14.727 -5.238 52.188 1 67.94 641 GLY B CA 1
ATOM 11021 C C . GLY B 1 641 ? -13.586 -5.094 51.188 1 67.94 641 GLY B C 1
ATOM 11022 O O . GLY B 1 641 ? -13.602 -4.203 50.344 1 67.94 641 GLY B O 1
ATOM 11023 N N . THR B 1 642 ? -12.562 -5.746 51.531 1 71.62 642 THR B N 1
ATOM 11024 C CA . THR B 1 642 ? -11.352 -5.777 50.719 1 71.62 642 THR B CA 1
ATOM 11025 C C . THR B 1 642 ? -11.57 -6.602 49.438 1 71.62 642 THR B C 1
ATOM 11027 O O . THR B 1 642 ? -10.766 -6.551 48.531 1 71.62 642 THR B O 1
ATOM 11030 N N . TYR B 1 643 ? -12.758 -7.262 49.469 1 79.06 643 TYR B N 1
ATOM 11031 C CA . TYR B 1 643 ? -13.062 -8.109 48.344 1 79.06 643 TYR B CA 1
ATOM 11032 C C . TYR B 1 643 ? -14.453 -7.809 47.781 1 79.06 643 TYR B C 1
ATOM 11034 O O . TYR B 1 643 ? -15.328 -7.355 48.531 1 79.06 643 TYR B O 1
ATOM 11042 N N . PHE B 1 644 ? -14.648 -7.969 46.469 1 83.75 644 PHE B N 1
ATOM 11043 C CA . PHE B 1 644 ? -15.969 -7.879 45.875 1 83.75 644 PHE B CA 1
ATOM 11044 C C . PHE B 1 644 ? -16.203 -9.031 44.875 1 83.75 644 PHE B C 1
ATOM 11046 O O . PHE B 1 644 ? -15.242 -9.594 44.344 1 83.75 644 PHE B O 1
ATOM 11053 N N . THR B 1 645 ? -17.438 -9.453 44.906 1 82.19 645 THR B N 1
ATOM 11054 C CA . THR B 1 645 ? -17.859 -10.547 44.031 1 82.19 645 THR B CA 1
ATOM 11055 C C . THR B 1 645 ? -18.578 -10.023 42.812 1 82.19 645 THR B C 1
ATOM 11057 O O . THR B 1 645 ? -19.453 -9.164 42.906 1 82.19 645 THR B O 1
ATOM 11060 N N . VAL B 1 646 ? -18.203 -10.516 41.625 1 86.31 646 VAL B N 1
ATOM 11061 C CA . VAL B 1 646 ? -18.891 -10.242 40.344 1 86.31 646 VAL B CA 1
ATOM 11062 C C . VAL B 1 646 ? -19.75 -11.445 39.969 1 86.31 646 VAL B C 1
ATOM 11064 O O . VAL B 1 646 ? -19.25 -12.562 39.844 1 86.31 646 VAL B O 1
ATOM 11067 N N . LYS B 1 647 ? -21.031 -11.211 39.875 1 85.62 647 LYS B N 1
ATOM 11068 C CA . LYS B 1 647 ? -21.969 -12.242 39.469 1 85.62 647 LYS B CA 1
ATOM 11069 C C . LYS B 1 647 ? -22.391 -12.047 38 1 85.62 647 LYS B C 1
ATOM 11071 O O . LYS B 1 647 ? -22.984 -11.023 37.656 1 85.62 647 LYS B O 1
ATOM 11076 N N . LEU B 1 648 ? -22.109 -13.062 37.156 1 86.81 648 LEU B N 1
ATOM 11077 C CA . LEU B 1 648 ? -22.5 -13.039 35.75 1 86.81 648 LEU B CA 1
ATOM 11078 C C . LEU B 1 648 ? -23.781 -13.836 35.531 1 86.81 648 LEU B C 1
ATOM 11080 O O . LEU B 1 648 ? -23.953 -14.914 36.094 1 86.81 648 LEU B O 1
ATOM 11084 N N . LYS B 1 649 ? -24.688 -13.273 34.781 1 85.31 649 LYS B N 1
ATOM 11085 C CA . LYS B 1 649 ? -25.906 -13.969 34.406 1 85.31 649 LYS B CA 1
ATOM 11086 C C . LYS B 1 649 ? -26.094 -13.953 32.875 1 85.31 649 LYS B C 1
ATOM 11088 O O . LYS B 1 649 ? -26 -12.898 32.25 1 85.31 649 LYS B O 1
ATOM 11093 N N . ALA B 1 650 ? -26.359 -15.156 32.281 1 79.75 650 ALA B N 1
ATOM 11094 C CA . ALA B 1 650 ? -26.672 -15.266 30.875 1 79.75 650 ALA B CA 1
ATOM 11095 C C . ALA B 1 650 ? -28.172 -15.141 30.625 1 79.75 650 ALA B C 1
ATOM 11097 O O . ALA B 1 650 ? -28.984 -15.516 31.469 1 79.75 650 ALA B O 1
ATOM 11098 N N . GLU B 1 651 ? -28.484 -14.492 29.5 1 76.88 651 GLU B N 1
ATOM 11099 C CA . GLU B 1 651 ? -29.891 -14.336 29.156 1 76.88 651 GLU B CA 1
ATOM 11100 C C . GLU B 1 651 ? -30.562 -15.695 28.969 1 76.88 651 GLU B C 1
ATOM 11102 O O . GLU B 1 651 ? -29.891 -16.688 28.703 1 76.88 651 GLU B O 1
ATOM 11107 N N . SER B 1 652 ? -31.938 -15.672 29.438 1 71.5 652 SER B N 1
ATOM 11108 C CA . SER B 1 652 ? -32.75 -16.875 29.188 1 71.5 652 SER B CA 1
ATOM 11109 C C . SER B 1 652 ? -33.188 -16.938 27.734 1 71.5 652 SER B C 1
ATOM 11111 O O . SER B 1 652 ? -33.781 -15.984 27.219 1 71.5 652 SER B O 1
ATOM 11113 N N . VAL B 1 653 ? -32.594 -17.656 26.969 1 62.91 653 VAL B N 1
ATOM 11114 C CA . VAL B 1 653 ? -33.031 -17.75 25.578 1 62.91 653 VAL B CA 1
ATOM 11115 C C . VAL B 1 653 ? -33.688 -19.109 25.312 1 62.91 653 VAL B C 1
ATOM 11117 O O . VAL B 1 653 ? -33.188 -20.141 25.797 1 62.91 653 VAL B O 1
ATOM 11120 N N . GLU B 1 654 ? -34.938 -19.062 24.953 1 55 654 GLU B N 1
ATOM 11121 C CA . GLU B 1 654 ? -35.656 -20.219 24.438 1 55 654 GLU B CA 1
ATOM 11122 C C . GLU B 1 654 ? -35.375 -20.438 22.953 1 55 654 GLU B C 1
ATOM 11124 O O . GLU B 1 654 ? -35.5 -19.5 22.156 1 55 654 GLU B O 1
ATOM 11129 N N . ASN B 1 655 ? -34.781 -21.688 22.547 1 51.31 655 ASN B N 1
ATOM 11130 C CA . ASN B 1 655 ? -34.781 -22.328 21.234 1 51.31 655 ASN B CA 1
ATOM 11131 C C . ASN B 1 655 ? -33.781 -21.672 20.281 1 51.31 655 ASN B C 1
ATOM 11133 O O . ASN B 1 655 ? -34 -21.625 19.078 1 51.31 655 ASN B O 1
ATOM 11137 N N . SER B 1 656 ? -32.875 -20.75 20.703 1 49.22 656 SER B N 1
ATOM 11138 C CA . SER B 1 656 ? -32.062 -20.281 19.594 1 49.22 656 SER B CA 1
ATOM 11139 C C . SER B 1 656 ? -30.688 -20.922 19.609 1 49.22 656 SER B C 1
ATOM 11141 O O . SER B 1 656 ? -30.016 -20.953 20.641 1 49.22 656 SER B O 1
ATOM 11143 N N . LEU B 1 657 ? -30.266 -21.656 18.547 1 51.56 657 LEU B N 1
ATOM 11144 C CA . LEU B 1 657 ? -29.016 -22.359 18.281 1 51.56 657 LEU B CA 1
ATOM 11145 C C . LEU B 1 657 ? -27.828 -21.406 18.344 1 51.56 657 LEU B C 1
ATOM 11147 O O . LEU B 1 657 ? -26.734 -21.812 18.75 1 51.56 657 LEU B O 1
ATOM 11151 N N . PHE B 1 658 ? -27.875 -20.219 17.953 1 51.06 658 PHE B N 1
ATOM 11152 C CA . PHE B 1 658 ? -26.75 -19.281 17.828 1 51.06 658 PHE B CA 1
ATOM 11153 C C . PHE B 1 658 ? -26.406 -18.688 19.172 1 51.06 658 PHE B C 1
ATOM 11155 O O . PHE B 1 658 ? -25.391 -18 19.312 1 51.06 658 PHE B O 1
ATOM 11162 N N . LYS B 1 659 ? -27.25 -19.031 20.297 1 62.44 659 LYS B N 1
ATOM 11163 C CA . LYS B 1 659 ? -27.062 -18.5 21.641 1 62.44 659 LYS B CA 1
ATOM 11164 C C . LYS B 1 659 ? -26.875 -19.625 22.656 1 62.44 659 LYS B C 1
ATOM 11166 O O . LYS B 1 659 ? -27.312 -19.516 23.812 1 62.44 659 LYS B O 1
ATOM 11171 N N . ALA B 1 660 ? -26.328 -20.609 22.203 1 62.53 660 ALA B N 1
ATOM 11172 C CA . ALA B 1 660 ? -26.234 -21.766 23.078 1 62.53 660 ALA B CA 1
ATOM 11173 C C . ALA B 1 660 ? -25.219 -21.531 24.203 1 62.53 660 ALA B C 1
ATOM 11175 O O . ALA B 1 660 ? -25.422 -21.953 25.344 1 62.53 660 ALA B O 1
ATOM 11176 N N . GLU B 1 661 ? -24.062 -20.969 23.828 1 68 661 GLU B N 1
ATOM 11177 C CA . GLU B 1 661 ? -23.062 -20.719 24.875 1 68 661 GLU B CA 1
ATOM 11178 C C . GLU B 1 661 ? -22.203 -19.5 24.516 1 68 661 GLU B C 1
ATOM 11180 O O . GLU B 1 661 ? -22.125 -19.109 23.359 1 68 661 GLU B O 1
ATOM 11185 N N . ARG B 1 662 ? -21.844 -18.719 25.531 1 71.75 662 ARG B N 1
ATOM 11186 C CA . ARG B 1 662 ? -20.891 -17.625 25.391 1 71.75 662 ARG B CA 1
ATOM 11187 C C . ARG B 1 662 ? -19.766 -17.734 26.406 1 71.75 662 ARG B C 1
ATOM 11189 O O . ARG B 1 662 ? -20.031 -17.938 27.594 1 71.75 662 ARG B O 1
ATOM 11196 N N . LYS B 1 663 ? -18.562 -17.672 26 1 73.25 663 LYS B N 1
ATOM 11197 C CA . LYS B 1 663 ? -17.422 -17.703 26.906 1 73.25 663 LYS B CA 1
ATOM 11198 C C . LYS B 1 663 ? -16.906 -16.281 27.172 1 73.25 663 LYS B C 1
ATOM 11200 O O . LYS B 1 663 ? -16.641 -15.531 26.25 1 73.25 663 LYS B O 1
ATOM 11205 N N . VAL B 1 664 ? -16.922 -15.953 28.531 1 79.06 664 VAL B N 1
ATOM 11206 C CA . VAL B 1 664 ? -16.578 -14.586 28.906 1 79.06 664 VAL B CA 1
ATOM 11207 C C . VAL B 1 664 ? -15.469 -14.609 29.953 1 79.06 664 VAL B C 1
ATOM 11209 O O . VAL B 1 664 ? -15.25 -15.625 30.609 1 79.06 664 VAL B O 1
ATOM 11212 N N . VAL B 1 665 ? -14.625 -13.469 30.016 1 79.19 665 VAL B N 1
ATOM 11213 C CA . VAL B 1 665 ? -13.703 -13.195 31.109 1 79.19 665 VAL B CA 1
ATOM 11214 C C . VAL B 1 665 ? -14.078 -11.875 31.781 1 79.19 665 VAL B C 1
ATOM 11216 O O . VAL B 1 665 ? -14.68 -11 31.141 1 79.19 665 VAL B O 1
ATOM 11219 N N . ILE B 1 666 ? -13.758 -11.781 33.125 1 80 666 ILE B N 1
ATOM 11220 C CA . ILE B 1 666 ? -13.938 -10.555 33.875 1 80 666 ILE B CA 1
ATOM 11221 C C . ILE B 1 666 ? -12.602 -9.828 34.031 1 80 666 ILE B C 1
ATOM 11223 O O . ILE B 1 666 ? -11.617 -10.414 34.469 1 80 666 ILE B O 1
ATOM 11227 N N . GLN B 1 667 ? -12.68 -8.602 33.531 1 77.94 667 GLN B N 1
ATOM 11228 C CA . GLN B 1 667 ? -11.492 -7.762 33.656 1 77.94 667 GLN B CA 1
ATOM 11229 C C . GLN B 1 667 ? -11.75 -6.586 34.594 1 77.94 667 GLN B C 1
ATOM 11231 O O . GLN B 1 667 ? -12.812 -5.965 34.531 1 77.94 667 GLN B O 1
ATOM 11236 N N . ILE B 1 668 ? -10.711 -6.309 35.5 1 77.06 668 ILE B N 1
ATOM 11237 C CA . ILE B 1 668 ? -10.805 -5.199 36.438 1 77.06 668 ILE B CA 1
ATOM 11238 C C . ILE B 1 668 ? -9.852 -4.082 36 1 77.06 668 ILE B C 1
ATOM 11240 O O . ILE B 1 668 ? -8.664 -4.316 35.812 1 77.06 668 ILE B O 1
ATOM 11244 N N . TYR B 1 669 ? -10.57 -2.941 35.781 1 73.06 669 TYR B N 1
ATOM 11245 C CA . TYR B 1 669 ? -9.766 -1.78 35.406 1 73.06 669 TYR B CA 1
ATOM 11246 C C . TYR B 1 669 ? -9.734 -0.756 36.531 1 73.06 669 TYR B C 1
ATOM 11248 O O . TYR B 1 669 ? -10.75 -0.508 37.188 1 73.06 669 TYR B O 1
ATOM 11256 N N . GLY B 1 670 ? -8.609 -0.212 36.906 1 67.75 670 GLY B N 1
ATOM 11257 C CA . GLY B 1 670 ? -8.422 0.937 37.781 1 67.75 670 GLY B CA 1
ATOM 11258 C C . GLY B 1 670 ? -7.785 2.119 37.062 1 67.75 670 GLY B C 1
ATOM 11259 O O . GLY B 1 670 ? -6.652 2.023 36.594 1 67.75 670 GLY B O 1
ATOM 11260 N N . ASN B 1 671 ? -8.531 3.18 37.125 1 60.31 671 ASN B N 1
ATOM 11261 C CA . ASN B 1 671 ? -8.07 4.406 36.469 1 60.31 671 ASN B CA 1
ATOM 11262 C C . ASN B 1 671 ? -7.625 4.152 35.031 1 60.31 671 ASN B C 1
ATOM 11264 O O . ASN B 1 671 ? -6.547 4.59 34.625 1 60.31 671 ASN B O 1
ATOM 11268 N N . GLY B 1 672 ? -8.445 3.26 34.406 1 60.47 672 GLY B N 1
ATOM 11269 C CA . GLY B 1 672 ? -8.227 3.021 33 1 60.47 672 GLY B CA 1
ATOM 11270 C C . GLY B 1 672 ? -7.211 1.925 32.719 1 60.47 672 GLY B C 1
ATOM 11271 O O . GLY B 1 672 ? -6.941 1.59 31.578 1 60.47 672 GLY B O 1
ATOM 11272 N N . THR B 1 673 ? -6.598 1.475 33.75 1 63.41 673 THR B N 1
ATOM 11273 C CA . THR B 1 673 ? -5.59 0.427 33.625 1 63.41 673 THR B CA 1
ATOM 11274 C C . THR B 1 673 ? -6.164 -0.928 34.031 1 63.41 673 THR B C 1
ATOM 11276 O O . THR B 1 673 ? -6.867 -1.035 35.031 1 63.41 673 THR B O 1
ATOM 11279 N N . LEU B 1 674 ? -5.805 -1.998 33.219 1 67.19 674 LEU B N 1
ATOM 11280 C CA . LEU B 1 674 ? -6.234 -3.346 33.562 1 67.19 674 LEU B CA 1
ATOM 11281 C C . LEU B 1 674 ? -5.5 -3.848 34.812 1 67.19 674 LEU B C 1
ATOM 11283 O O . LEU B 1 674 ? -4.27 -3.908 34.844 1 67.19 674 LEU B O 1
ATOM 11287 N N . LEU B 1 675 ? -6.172 -4.078 35.812 1 67.62 675 LEU B N 1
ATOM 11288 C CA . LEU B 1 675 ? -5.621 -4.516 37.094 1 67.62 675 LEU B CA 1
ATOM 11289 C C . LEU B 1 675 ? -5.621 -6.035 37.188 1 67.62 675 LEU B C 1
ATOM 11291 O O . LEU B 1 675 ? -4.688 -6.621 37.75 1 67.62 675 LEU B O 1
ATOM 11295 N N . SER B 1 676 ? -6.711 -6.641 36.781 1 70.31 676 SER B N 1
ATOM 11296 C CA . SER B 1 676 ? -6.859 -8.086 36.906 1 70.31 676 SER B CA 1
ATOM 11297 C C . SER B 1 676 ? -7.812 -8.641 35.875 1 70.31 676 SER B C 1
ATOM 11299 O O . SER B 1 676 ? -8.688 -7.926 35.375 1 70.31 676 SER B O 1
ATOM 11301 N N . THR B 1 677 ? -7.48 -9.922 35.438 1 74 677 THR B N 1
ATOM 11302 C CA . THR B 1 677 ? -8.359 -10.672 34.562 1 74 677 THR B CA 1
ATOM 11303 C C . THR B 1 677 ? -8.719 -12.023 35.156 1 74 677 THR B C 1
ATOM 11305 O O . THR B 1 677 ? -7.852 -12.727 35.688 1 74 677 THR B O 1
ATOM 11308 N N . SER B 1 678 ? -9.984 -12.383 35.062 1 74.12 678 SER B N 1
ATOM 11309 C CA . SER B 1 678 ? -10.477 -13.641 35.625 1 74.12 678 SER B CA 1
ATOM 11310 C C . SER B 1 678 ? -10.188 -14.805 34.688 1 74.12 678 SER B C 1
ATOM 11312 O O . SER B 1 678 ? -9.672 -14.609 33.562 1 74.12 678 SER B O 1
ATOM 11314 N N . SER B 1 679 ? -10.492 -16.109 35.219 1 68.94 679 SER B N 1
ATOM 11315 C CA . SER B 1 679 ? -10.57 -17.281 34.375 1 68.94 679 SER B CA 1
ATOM 11316 C C . SER B 1 679 ? -11.742 -17.188 33.406 1 68.94 679 SER B C 1
ATOM 11318 O O . SER B 1 679 ? -12.633 -16.344 33.562 1 68.94 679 SER B O 1
ATOM 11320 N N . VAL B 1 680 ? -11.758 -18.109 32.375 1 76.06 680 VAL B N 1
ATOM 11321 C CA . VAL B 1 680 ? -12.828 -18.109 31.391 1 76.06 680 VAL B CA 1
ATOM 11322 C C . VAL B 1 680 ? -14.086 -18.75 31.969 1 76.06 680 VAL B C 1
ATOM 11324 O O . VAL B 1 680 ? -14.023 -19.828 32.562 1 76.06 680 VAL B O 1
ATOM 11327 N N . TYR B 1 681 ? -15.18 -18.047 31.859 1 79.12 681 TYR B N 1
ATOM 11328 C CA . TYR B 1 681 ? -16.484 -18.562 32.219 1 79.12 681 TYR B CA 1
ATOM 11329 C C . TYR B 1 681 ? -17.297 -18.938 31 1 79.12 681 TYR B C 1
ATOM 11331 O O . TYR B 1 681 ? -17.469 -18.125 30.094 1 79.12 681 TYR B O 1
ATOM 11339 N N . ARG B 1 682 ? -17.719 -20.203 30.906 1 75.62 682 ARG B N 1
ATOM 11340 C CA . ARG B 1 682 ? -18.656 -20.641 29.891 1 75.62 682 ARG B CA 1
ATOM 11341 C C . ARG B 1 682 ? -20.094 -20.359 30.312 1 75.62 682 ARG B C 1
ATOM 11343 O O . ARG B 1 682 ? -20.625 -21.031 31.203 1 75.62 682 ARG B O 1
ATOM 11350 N N . MET B 1 683 ? -20.688 -19.438 29.578 1 80.19 683 MET B N 1
ATOM 11351 C CA . MET B 1 683 ? -22.062 -19.078 29.922 1 80.19 683 MET B CA 1
ATOM 11352 C C . MET B 1 683 ? -23.062 -19.75 28.984 1 80.19 683 MET B C 1
ATOM 11354 O O . MET B 1 683 ? -22.875 -19.75 27.766 1 80.19 683 MET B O 1
ATOM 11358 N N . THR B 1 684 ? -24 -20.484 29.484 1 76.56 684 THR B N 1
ATOM 11359 C CA . THR B 1 684 ? -25.141 -21.047 28.766 1 76.56 684 THR B CA 1
ATOM 11360 C C . THR B 1 684 ? -26.422 -20.312 29.141 1 76.56 684 THR B C 1
ATOM 11362 O O . THR B 1 684 ? -26.469 -19.625 30.156 1 76.56 684 THR B O 1
ATOM 11365 N N . PRO B 1 685 ? -27.391 -20.453 28.281 1 73.88 685 PRO B N 1
ATOM 11366 C CA . PRO B 1 685 ? -28.625 -19.719 28.578 1 73.88 685 PRO B CA 1
ATOM 11367 C C . PRO B 1 685 ? -29.109 -19.938 30 1 73.88 685 PRO B C 1
ATOM 11369 O O . PRO B 1 685 ? -29.172 -21.078 30.469 1 73.88 685 PRO B O 1
ATOM 11372 N N . SER B 1 686 ? -29.344 -18.938 30.75 1 76.62 686 SER B N 1
ATOM 11373 C CA . SER B 1 686 ? -29.891 -18.875 32.094 1 76.62 686 SER B CA 1
ATOM 11374 C C . SER B 1 686 ? -28.859 -19.281 33.125 1 76.62 686 SER B C 1
ATOM 11376 O O . SER B 1 686 ? -29.188 -19.469 34.312 1 76.62 686 SER B O 1
ATOM 11378 N N . SER B 1 687 ? -27.609 -19.406 32.719 1 81.25 687 SER B N 1
ATOM 11379 C CA . SER B 1 687 ? -26.562 -19.781 33.688 1 81.25 687 SER B CA 1
ATOM 11380 C C . SER B 1 687 ? -26.094 -18.578 34.5 1 81.25 687 SER B C 1
ATOM 11382 O O . SER B 1 687 ? -26.25 -17.438 34.062 1 81.25 687 SER B O 1
ATOM 11384 N N . VAL B 1 688 ? -25.688 -18.859 35.781 1 82.44 688 VAL B N 1
ATOM 11385 C CA . VAL B 1 688 ? -25.125 -17.859 36.656 1 82.44 688 VAL B CA 1
ATOM 11386 C C . VAL B 1 688 ? -23.734 -18.281 37.094 1 82.44 688 VAL B C 1
ATOM 11388 O O . VAL B 1 688 ? -23.531 -19.453 37.469 1 82.44 688 VAL B O 1
ATOM 11391 N N . GLN B 1 689 ? -22.688 -17.375 37 1 81.88 689 GLN B N 1
ATOM 11392 C CA . GLN B 1 689 ? -21.328 -17.594 37.469 1 81.88 689 GLN B CA 1
ATOM 11393 C C . GLN B 1 689 ? -20.859 -16.453 38.375 1 81.88 689 GLN B C 1
ATOM 11395 O O . GLN B 1 689 ? -21.219 -15.289 38.156 1 81.88 689 GLN B O 1
ATOM 11400 N N . GLU B 1 690 ? -20.125 -16.812 39.438 1 81.62 690 GLU B N 1
ATOM 11401 C CA . GLU B 1 690 ? -19.609 -15.812 40.375 1 81.62 690 GLU B CA 1
ATOM 11402 C C . GLU B 1 690 ? -18.094 -15.852 40.438 1 81.62 690 GLU B C 1
ATOM 11404 O O . GLU B 1 690 ? -17.484 -16.922 40.344 1 81.62 690 GLU B O 1
ATOM 11409 N N . ALA B 1 691 ? -17.453 -14.664 40.469 1 80.44 691 ALA B N 1
ATOM 11410 C CA . ALA B 1 691 ? -16.016 -14.484 40.656 1 80.44 691 ALA B CA 1
ATOM 11411 C C . ALA B 1 691 ? -15.719 -13.438 41.719 1 80.44 691 ALA B C 1
ATOM 11413 O O . ALA B 1 691 ? -16.375 -12.391 41.75 1 80.44 691 ALA B O 1
ATOM 11414 N N . GLU B 1 692 ? -14.734 -13.742 42.562 1 79.38 692 GLU B N 1
ATOM 11415 C CA . GLU B 1 692 ? -14.352 -12.812 43.625 1 79.38 692 GLU B CA 1
ATOM 11416 C C . GLU B 1 692 ? -13.016 -12.141 43.312 1 79.38 692 GLU B C 1
ATOM 11418 O O . GLU B 1 692 ? -12.086 -12.797 42.812 1 79.38 692 GLU B O 1
ATOM 11423 N N . PHE B 1 693 ? -13.062 -10.828 43.5 1 81.06 693 PHE B N 1
ATOM 11424 C CA . PHE B 1 693 ? -11.859 -10.039 43.25 1 81.06 693 PHE B CA 1
ATOM 11425 C C . PHE B 1 693 ? -11.508 -9.203 44.469 1 81.06 693 PHE B C 1
ATOM 11427 O O . PHE B 1 693 ? -12.383 -8.875 45.281 1 81.06 693 PHE B O 1
ATOM 11434 N N . ALA B 1 694 ? -10.055 -8.859 44.562 1 74.56 694 ALA B N 1
ATOM 11435 C CA . ALA B 1 694 ? -9.594 -7.945 45.625 1 74.56 694 ALA B CA 1
ATOM 11436 C C . ALA B 1 694 ? -9.695 -6.492 45.156 1 74.56 694 ALA B C 1
ATOM 11438 O O . ALA B 1 694 ? -9.367 -6.172 44 1 74.56 694 ALA B O 1
ATOM 11439 N N . LEU B 1 695 ? -10.367 -5.727 45.938 1 68.56 695 LEU B N 1
ATOM 11440 C CA . LEU B 1 695 ? -10.445 -4.297 45.656 1 68.56 695 LEU B CA 1
ATOM 11441 C C . LEU B 1 695 ? -9.086 -3.633 45.844 1 68.56 695 LEU B C 1
ATOM 11443 O O . LEU B 1 695 ? -8.453 -3.777 46.875 1 68.56 695 LEU B O 1
ATOM 11447 N N . ALA B 1 696 ? -8.461 -3.211 44.906 1 60 696 ALA B N 1
ATOM 11448 C CA . ALA B 1 696 ? -7.145 -2.574 44.938 1 60 696 ALA B CA 1
ATOM 11449 C C . ALA B 1 696 ? -7.172 -1.294 45.75 1 60 696 ALA B C 1
ATOM 11451 O O . ALA B 1 696 ? -8.234 -0.709 45.969 1 60 696 ALA B O 1
ATOM 11452 N N . ALA B 1 697 ? -6.008 -0.927 46.375 1 54.19 697 ALA B N 1
ATOM 11453 C CA . ALA B 1 697 ? -5.848 0.282 47.188 1 54.19 697 ALA B CA 1
ATOM 11454 C C . ALA B 1 697 ? -6.324 1.515 46.406 1 54.19 697 ALA B C 1
ATOM 11456 O O . ALA B 1 697 ? -6.52 2.58 47 1 54.19 697 ALA B O 1
ATOM 11457 N N . THR B 1 698 ? -6.438 1.332 45.156 1 55.34 698 THR B N 1
ATOM 11458 C CA . THR B 1 698 ? -6.91 2.504 44.438 1 55.34 698 THR B CA 1
ATOM 11459 C C . THR B 1 698 ? -8.438 2.525 44.375 1 55.34 698 THR B C 1
ATOM 11461 O O . THR B 1 698 ? -9.078 1.472 44.344 1 55.34 698 THR B O 1
ATOM 11464 N N . GLY B 1 699 ? -9.055 3.609 44.969 1 60.75 699 GLY B N 1
ATOM 11465 C CA . GLY B 1 699 ? -10.461 3.949 45.125 1 60.75 699 GLY B CA 1
ATOM 11466 C C . GLY B 1 699 ? -11.375 3.16 44.219 1 60.75 699 GLY B C 1
ATOM 11467 O O . GLY B 1 699 ? -11.352 1.928 44.219 1 60.75 699 GLY B O 1
ATOM 11468 N N . ASN B 1 700 ? -12.016 3.652 43.219 1 67.56 700 ASN B N 1
ATOM 11469 C CA . ASN B 1 700 ? -13.055 3.15 42.344 1 67.56 700 ASN B CA 1
ATOM 11470 C C . ASN B 1 700 ? -12.461 2.371 41.156 1 67.56 700 ASN B C 1
ATOM 11472 O O . ASN B 1 700 ? -11.469 2.803 40.562 1 67.56 700 ASN B O 1
ATOM 11476 N N . VAL B 1 701 ? -12.852 0.967 41.062 1 77.75 701 VAL B N 1
ATOM 11477 C CA . VAL B 1 701 ? -12.398 0.152 39.938 1 77.75 701 VAL B CA 1
ATOM 11478 C C . VAL B 1 701 ? -13.57 -0.124 39 1 77.75 701 VAL B C 1
ATOM 11480 O O . VAL B 1 701 ? -14.727 0.064 39.375 1 77.75 701 VAL B O 1
ATOM 11483 N N . LYS B 1 702 ? -13.164 -0.567 37.75 1 80.56 702 LYS B N 1
ATOM 11484 C CA . LYS B 1 702 ? -14.148 -0.912 36.75 1 80.56 702 LYS B CA 1
ATOM 11485 C C . LYS B 1 702 ? -14.055 -2.387 36.344 1 80.56 702 LYS B C 1
ATOM 11487 O O . LYS B 1 702 ? -12.953 -2.912 36.156 1 80.56 702 LYS B O 1
ATOM 11492 N N . VAL B 1 703 ? -15.188 -3.012 36.469 1 82.31 703 VAL B N 1
ATOM 11493 C CA . VAL B 1 703 ? -15.305 -4.395 36 1 82.31 703 VAL B CA 1
ATOM 11494 C C . VAL B 1 703 ? -15.781 -4.43 34.562 1 82.31 703 VAL B C 1
ATOM 11496 O O . VAL B 1 703 ? -16.781 -3.799 34.219 1 82.31 703 VAL B O 1
ATOM 11499 N N . VAL B 1 704 ? -15.055 -5.191 33.75 1 80.75 704 VAL B N 1
ATOM 11500 C CA . VAL B 1 704 ? -15.43 -5.348 32.344 1 80.75 704 VAL B CA 1
ATOM 11501 C C . VAL B 1 704 ? -15.508 -6.832 31.984 1 80.75 704 VAL B C 1
ATOM 11503 O O . VAL B 1 704 ? -14.578 -7.59 32.25 1 80.75 704 VAL B O 1
ATOM 11506 N N . VAL B 1 705 ? -16.719 -7.215 31.516 1 81 705 VAL B N 1
ATOM 11507 C CA . VAL B 1 705 ? -16.906 -8.578 31.031 1 81 705 VAL B CA 1
ATOM 11508 C C . VAL B 1 705 ? -16.688 -8.617 29.516 1 81 705 VAL B C 1
ATOM 11510 O O . VAL B 1 705 ? -17.344 -7.914 28.766 1 81 705 VAL B O 1
ATOM 11513 N N . VAL B 1 706 ? -15.789 -9.43 29.172 1 75.31 706 VAL B N 1
ATOM 11514 C CA . VAL B 1 706 ? -15.359 -9.453 27.781 1 75.31 706 VAL B CA 1
ATOM 11515 C C . VAL B 1 706 ? -15.578 -10.852 27.188 1 75.31 706 VAL B C 1
ATOM 11517 O O . VAL B 1 706 ? -15.242 -11.852 27.828 1 75.31 706 VAL B O 1
ATOM 11520 N N . ASP B 1 707 ? -16.312 -10.961 26.094 1 70.19 707 ASP B N 1
ATOM 11521 C CA . ASP B 1 707 ? -16.422 -12.219 25.359 1 70.19 707 ASP B CA 1
ATOM 11522 C C . ASP B 1 707 ? -15.055 -12.664 24.844 1 70.19 707 ASP B C 1
ATOM 11524 O O . ASP B 1 707 ? -14.328 -11.875 24.234 1 70.19 707 ASP B O 1
ATOM 11528 N N . ILE B 1 708 ? -14.82 -13.859 25.188 1 62.69 708 ILE B N 1
ATOM 11529 C CA . ILE B 1 708 ? -13.469 -14.328 24.906 1 62.69 708 ILE B CA 1
ATOM 11530 C C . ILE B 1 708 ? -13.289 -14.484 23.391 1 62.69 708 ILE B C 1
ATOM 11532 O O . ILE B 1 708 ? -12.188 -14.312 22.859 1 62.69 708 ILE B O 1
ATOM 11536 N N . GLN B 1 709 ? -14.43 -14.82 22.797 1 54.75 709 GLN B N 1
ATOM 11537 C CA . GLN B 1 709 ? -14.375 -15.117 21.375 1 54.75 709 GLN B CA 1
ATOM 11538 C C . GLN B 1 709 ? -14.398 -13.844 20.531 1 54.75 709 GLN B C 1
ATOM 11540 O O . GLN B 1 709 ? -13.594 -13.68 19.609 1 54.75 709 GLN B O 1
ATOM 11545 N N . THR B 1 710 ? -15.273 -13.062 20.875 1 56.72 710 THR B N 1
ATOM 11546 C CA . THR B 1 710 ? -15.516 -11.891 20.031 1 56.72 710 THR B CA 1
ATOM 11547 C C . THR B 1 710 ? -14.773 -10.68 20.578 1 56.72 710 THR B C 1
ATOM 11549 O O . THR B 1 710 ? -14.664 -9.656 19.906 1 56.72 710 THR B O 1
ATOM 11552 N N . GLN B 1 711 ? -14.172 -10.805 21.812 1 57.53 711 GLN B N 1
ATOM 11553 C CA . GLN B 1 711 ? -13.531 -9.734 22.578 1 57.53 711 GLN B CA 1
ATOM 11554 C C . GLN B 1 711 ? -14.477 -8.547 22.75 1 57.53 711 GLN B C 1
ATOM 11556 O O . GLN B 1 711 ? -14.039 -7.441 23.078 1 57.53 711 GLN B O 1
ATOM 11561 N N . GLN B 1 712 ? -15.633 -8.852 22.516 1 64.62 712 GLN B N 1
ATOM 11562 C CA . GLN B 1 712 ? -16.672 -7.867 22.766 1 64.62 712 GLN B CA 1
ATOM 11563 C C . GLN B 1 712 ? -16.891 -7.66 24.266 1 64.62 712 GLN B C 1
ATOM 11565 O O . GLN B 1 712 ? -16.938 -8.625 25.031 1 64.62 712 GLN B O 1
ATOM 11570 N N . GLN B 1 713 ? -16.75 -6.371 24.641 1 68.69 713 GLN B N 1
ATOM 11571 C CA . GLN B 1 713 ? -17.219 -6.094 26 1 68.69 713 GLN B CA 1
ATOM 11572 C C . GLN B 1 713 ? -18.719 -6.324 26.141 1 68.69 713 GLN B C 1
ATOM 11574 O O . GLN B 1 713 ? -19.516 -5.621 25.516 1 68.69 713 GLN B O 1
ATOM 11579 N N . VAL B 1 714 ? -19.016 -7.355 26.859 1 70.75 714 VAL B N 1
ATOM 11580 C CA . VAL B 1 714 ? -20.391 -7.812 26.984 1 70.75 714 VAL B CA 1
ATOM 11581 C C . VAL B 1 714 ? -21.125 -6.988 28.047 1 70.75 714 VAL B C 1
ATOM 11583 O O . VAL B 1 714 ? -22.312 -6.719 27.922 1 70.75 714 VAL B O 1
ATOM 11586 N N . ASP B 1 715 ? -20.438 -6.648 29.156 1 75.56 715 ASP B N 1
ATOM 11587 C CA . ASP B 1 715 ? -20.984 -5.859 30.266 1 75.56 715 ASP B CA 1
ATOM 11588 C C . ASP B 1 715 ? -19.875 -5.238 31.109 1 75.56 715 ASP B C 1
ATOM 11590 O O . ASP B 1 715 ? -18.719 -5.656 31.016 1 75.56 715 ASP B O 1
ATOM 11594 N N . PHE B 1 716 ? -20.203 -4.152 31.688 1 81 716 PHE B N 1
ATOM 11595 C CA . PHE B 1 716 ? -19.234 -3.543 32.594 1 81 716 PHE B CA 1
ATOM 11596 C C . PHE B 1 716 ? -19.938 -2.822 33.75 1 81 716 PHE B C 1
ATOM 11598 O O . PHE B 1 716 ? -21.141 -2.541 33.656 1 81 716 PHE B O 1
ATOM 11605 N N . CYS B 1 717 ? -19.312 -2.682 34.875 1 79.62 717 CYS B N 1
ATOM 11606 C CA . CYS B 1 717 ? -19.812 -1.852 35.969 1 79.62 717 CYS B CA 1
ATOM 11607 C C . CYS B 1 717 ? -18.672 -1.298 36.812 1 79.62 717 CYS B C 1
ATOM 11609 O O . CYS B 1 717 ? -17.578 -1.858 36.812 1 79.62 717 CYS B O 1
ATOM 11611 N N . ASP B 1 718 ? -18.891 -0.126 37.344 1 79.19 718 ASP B N 1
ATOM 11612 C CA . ASP B 1 718 ? -17.953 0.428 38.312 1 79.19 718 ASP B CA 1
ATOM 11613 C C . ASP B 1 718 ? -18.125 -0.242 39.656 1 79.19 718 ASP B C 1
ATOM 11615 O O . ASP B 1 718 ? -19.234 -0.599 40.062 1 79.19 718 ASP B O 1
ATOM 11619 N N . VAL B 1 719 ? -16.984 -0.467 40.25 1 81.88 719 VAL B N 1
ATOM 11620 C CA . VAL B 1 719 ? -16.969 -0.92 41.656 1 81.88 719 VAL B CA 1
ATOM 11621 C C . VAL B 1 719 ? -16.547 0.225 42.562 1 81.88 719 VAL B C 1
ATOM 11623 O O . VAL B 1 719 ? -15.453 0.785 42.406 1 81.88 719 VAL B O 1
ATOM 11626 N N . LYS B 1 720 ? -17.438 0.53 43.531 1 78.75 720 LYS B N 1
ATOM 11627 C CA . LYS B 1 720 ? -17.172 1.627 44.469 1 78.75 720 LYS B CA 1
ATOM 11628 C C . LYS B 1 720 ? -17.109 1.128 45.906 1 78.75 720 LYS B C 1
ATOM 11630 O O . LYS B 1 720 ? -17.938 0.319 46.312 1 78.75 720 LYS B O 1
ATOM 11635 N N . LYS B 1 721 ? -16.156 1.704 46.625 1 74.69 721 LYS B N 1
ATOM 11636 C CA . LYS B 1 721 ? -16.031 1.396 48.031 1 74.69 721 LYS B CA 1
ATOM 11637 C C . LYS B 1 721 ? -17 2.229 48.875 1 74.69 721 LYS B C 1
ATOM 11639 O O . LYS B 1 721 ? -17.172 3.426 48.625 1 74.69 721 LYS B O 1
ATOM 11644 N N . SER B 1 722 ? -17.797 1.576 49.625 1 66.75 722 SER B N 1
ATOM 11645 C CA . SER B 1 722 ? -18.656 2.33 50.531 1 66.75 722 SER B CA 1
ATOM 11646 C C . SER B 1 722 ? -17.844 3.098 51.562 1 66.75 722 SER B C 1
ATOM 11648 O O . SER B 1 722 ? -16.891 2.562 52.125 1 66.75 722 SER B O 1
ATOM 11650 N N . VAL B 1 723 ? -17.844 4.336 51.594 1 52.91 723 VAL B N 1
ATOM 11651 C CA . VAL B 1 723 ? -17.312 5.152 52.688 1 52.91 723 VAL B CA 1
ATOM 11652 C C . VAL B 1 723 ? -18.141 4.953 53.938 1 52.91 723 VAL B C 1
ATOM 11654 O O . VAL B 1 723 ? -19.344 5.223 53.969 1 52.91 723 VAL B O 1
ATOM 11657 N N . SER B 1 724 ? -17.969 3.994 54.688 1 45.03 724 SER B N 1
ATOM 11658 C CA . SER B 1 724 ? -18.625 4.016 56 1 45.03 724 SER B CA 1
ATOM 11659 C C . SER B 1 724 ? -18.562 5.406 56.625 1 45.03 724 SER B C 1
ATOM 11661 O O . SER B 1 724 ? -17.5 6.031 56.656 1 45.03 724 SER B O 1
ATOM 11663 N N . ARG B 1 725 ? -19.719 6.129 56.781 1 41.19 725 ARG B N 1
ATOM 11664 C CA . ARG B 1 725 ? -19.906 7.219 57.719 1 41.19 725 ARG B CA 1
ATOM 11665 C C . ARG B 1 725 ? -19.219 6.918 59.031 1 41.19 725 ARG B C 1
ATOM 11667 O O . ARG B 1 725 ? -19.453 5.859 59.625 1 41.19 725 ARG B O 1
ATOM 11674 N N . ASP B 1 726 ? -18.078 7.445 59.219 1 37.88 726 ASP B N 1
ATOM 11675 C CA . ASP B 1 726 ? -17.656 7.59 60.594 1 37.88 726 ASP B CA 1
ATOM 11676 C C . ASP B 1 726 ? -18.812 8.016 61.5 1 37.88 726 ASP B C 1
ATOM 11678 O O . ASP B 1 726 ? -19.406 9.078 61.281 1 37.88 726 ASP B O 1
ATOM 11682 N N . LEU B 1 727 ? -19.641 7.145 62 1 35.94 727 LEU B N 1
ATOM 11683 C CA . LEU B 1 727 ? -20.562 7.395 63.094 1 35.94 727 LEU B CA 1
ATOM 11684 C C . LEU B 1 727 ? -19.875 8.148 64.188 1 35.94 727 LEU B C 1
ATOM 11686 O O . LEU B 1 727 ? -20.453 8.312 65.312 1 35.94 727 LEU B O 1
ATOM 11690 N N . ASP B 1 728 ? -18.625 8.516 64.188 1 34.66 728 ASP B N 1
ATOM 11691 C CA . ASP B 1 728 ? -18.266 9.227 65.375 1 34.66 728 ASP B CA 1
ATOM 11692 C C . ASP B 1 728 ? -19.031 10.539 65.5 1 34.66 728 ASP B C 1
ATOM 11694 O O . ASP B 1 728 ? -18.875 11.266 66.5 1 34.66 728 ASP B O 1
ATOM 11698 N N . ASP B 1 729 ? -19.562 11.133 64.312 1 31.92 729 ASP B N 1
ATOM 11699 C CA . ASP B 1 729 ? -20.078 12.461 64.688 1 31.92 729 ASP B CA 1
ATOM 11700 C C . ASP B 1 729 ? -21.406 12.375 65.438 1 31.92 729 ASP B C 1
ATOM 11702 O O . ASP B 1 729 ? -22.109 13.375 65.562 1 31.92 729 ASP B O 1
ATOM 11706 N N . LEU B 1 730 ? -21.984 11.102 65.375 1 30.52 730 LEU B N 1
ATOM 11707 C CA . LEU B 1 730 ? -23.188 11.219 66.188 1 30.52 730 LEU B CA 1
ATOM 11708 C C . LEU B 1 730 ? -22.844 11.203 67.688 1 30.52 730 LEU B C 1
ATOM 11710 O O . LEU B 1 730 ? -23.688 11.5 68.5 1 30.52 730 LEU B O 1
ATOM 11714 N N . PHE B 1 731 ? -21.656 10.594 68.125 1 26.77 731 PHE B N 1
ATOM 11715 C CA . PHE B 1 731 ? -21.5 10.914 69.562 1 26.77 731 PHE B CA 1
ATOM 11716 C C . PHE B 1 731 ? -20.719 12.211 69.75 1 26.77 731 PHE B C 1
ATOM 11718 O O . PHE B 1 731 ? -19.844 12.523 68.938 1 26.77 731 PHE B O 1
#

Solvent-accessible surface area (backbone atoms only — not comparable to full-atom values): 78362 Å² total; per-residue (Å²): 50,52,46,57,53,51,47,51,58,50,43,65,33,47,72,80,26,52,42,38,32,34,26,15,45,73,55,78,43,60,74,57,64,76,58,54,59,88,75,48,45,73,46,79,30,57,93,48,71,66,33,32,46,50,48,51,48,47,43,67,68,74,37,67,96,40,38,36,37,37,38,30,65,38,56,77,87,72,48,65,74,49,36,61,49,28,72,71,50,24,61,50,74,30,55,48,48,60,60,52,51,51,52,54,45,28,71,71,70,71,49,86,62,80,63,52,62,69,58,46,52,46,38,48,71,62,21,61,89,38,52,68,53,54,52,49,26,39,48,70,63,54,39,69,71,70,59,58,70,63,49,49,54,42,30,54,62,37,30,70,58,48,60,72,72,41,54,69,68,55,43,53,53,49,53,50,51,50,24,57,74,66,72,46,80,85,70,97,64,59,55,62,56,52,33,46,48,52,50,48,50,51,53,50,16,30,52,64,50,64,54,50,70,69,58,47,54,52,47,55,53,45,58,31,26,57,81,32,46,63,46,51,50,53,50,52,73,71,51,73,80,66,82,85,62,54,64,78,58,28,38,58,57,47,58,52,45,67,52,53,52,48,44,52,49,53,49,23,52,32,55,64,65,67,49,90,52,63,65,58,52,54,40,47,51,50,33,67,67,45,74,55,27,51,90,41,45,64,78,58,53,59,28,50,46,48,62,71,68,59,69,76,81,70,60,84,73,53,82,43,52,66,54,42,50,52,46,36,65,78,62,44,23,61,48,56,44,24,52,53,50,46,45,54,74,32,57,58,40,50,76,54,38,45,36,55,48,49,56,51,48,55,56,47,49,54,53,46,53,58,51,62,72,31,51,89,67,62,64,62,57,40,59,30,46,54,60,60,59,55,68,45,88,70,36,31,37,37,37,41,26,40,40,33,34,37,41,55,52,50,54,31,54,69,74,50,94,54,51,68,47,83,44,72,33,27,31,38,82,57,15,34,66,42,44,11,45,13,26,27,33,53,44,92,57,77,42,84,48,66,66,60,36,53,51,50,35,34,74,78,41,69,71,54,40,80,44,51,50,80,68,58,39,92,55,67,76,61,43,31,32,38,27,40,44,46,65,53,38,53,36,23,68,72,46,18,57,73,25,51,61,54,44,58,56,50,38,53,50,53,42,52,48,53,53,49,42,42,47,60,35,36,52,35,41,34,41,34,36,25,13,11,40,41,69,52,58,90,73,54,81,82,59,41,35,76,70,79,77,73,68,65,77,45,79,51,48,25,29,35,28,16,73,60,91,67,95,53,90,65,43,47,76,38,89,45,73,52,92,93,26,46,26,36,37,23,48,80,56,79,49,38,31,69,66,93,65,90,72,18,42,48,51,23,32,76,42,68,47,18,27,39,16,39,46,27,38,37,35,64,71,85,66,56,53,42,49,44,37,62,69,44,48,71,59,29,52,50,28,78,59,63,50,46,68,49,34,38,32,25,45,78,61,95,79,53,83,73,28,51,57,36,44,30,28,45,31,32,23,44,89,61,36,82,72,45,72,53,71,81,42,80,34,33,52,56,35,74,49,78,48,78,42,72,60,60,95,58,74,58,32,31,40,34,30,26,27,65,80,74,51,25,39,59,30,68,41,59,33,27,65,45,75,76,74,73,62,63,77,76,103,49,53,46,56,53,51,48,50,57,51,44,64,33,47,72,80,26,54,43,35,32,34,26,15,45,73,54,77,44,60,74,58,66,74,59,54,59,87,75,48,45,75,45,80,29,58,93,47,72,67,32,32,47,49,48,51,48,46,44,66,67,75,37,69,96,40,39,37,38,38,38,29,66,35,54,76,86,70,47,64,74,52,35,61,49,28,71,72,50,26,60,50,75,29,55,47,49,60,59,52,50,51,51,52,44,28,72,70,70,71,49,85,61,79,64,51,64,70,58,44,52,47,37,46,73,63,22,60,88,38,51,70,52,54,52,50,26,38,48,71,65,54,38,68,73,72,57,57,69,64,49,49,53,42,30,54,61,38,30,68,58,50,59,71,74,41,55,70,68,55,42,53,52,49,52,51,52,50,24,58,72,64,72,45,80,85,70,96,64,60,55,62,56,52,33,46,49,51,50,47,49,52,52,52,15,28,51,64,49,65,51,51,71,68,58,47,54,53,46,53,54,43,59,30,26,57,83,32,46,64,47,50,51,53,49,53,72,70,50,72,81,68,81,86,62,54,66,77,58,27,37,58,56,48,57,54,46,68,53,54,50,49,44,52,50,52,48,23,51,32,56,66,64,70,48,90,54,63,65,59,52,54,40,50,50,51,34,66,67,44,75,56,28,52,90,42,43,64,77,58,53,60,28,51,45,48,61,71,68,60,70,76,78,69,60,85,73,54,85,45,51,66,53,43,51,51,47,37,65,77,62,44,24,63,47,56,44,23,51,53,51,45,45,54,74,32,55,56,40,50,76,55,38,46,35,57,48,49,56,50,48,55,57,48,48,53,52,47,54,56,50,61,72,33,53,88,67,64,65,63,59,39,60,32,46,55,61,60,59,56,68,46,88,72,36,31,36,36,39,40,27,39,39,32,35,37,41,54,52,52,56,29,53,68,73,49,96,55,50,68,46,82,45,72,34,26,32,37,82,57,15,34,66,42,45,12,46,14,26,28,35,53,43,91,55,77,43,86,48,66,67,61,36,54,51,51,35,35,73,77,40,69,73,54,40,79,46,50,50,80,68,58,40,91,54,68,75,63,44,31,32,36,28,41,42,47,64,54,38,52,36,23,67,70,46,19,59,74,26,50,60,53,45,59,56,50,39,53,50,53,42,52,49,52,53,48,42,42,47,61,33,35,51,35,40,34,40,35,34,24,12,11,39,43,70,52,57,90,73,55,80,84,59,40,37,77,70,78,77,74,68,63,76,44,78,52,48,25,28,35,27,16,74,58,90,66,95,53,89,63,41,46,78,38,86,46,72,53,91,92,26,46,25,36,37,24,49,80,58,77,50,37,31,68,68,94,64,89,72,20,42,47,52,23,32,77,42,68,47,17,28,40,15,39,45,27,38,36,35,63,73,86,65,58,52,42,51,45,37,62,68,43,49,73,59,28,51,52,29,77,60,65,52,46,68,49,31,37,32,24,45,78,64,85,91,50,82,74,31,50,59,32,45,30,28,46,31,32,26,44,88,60,35,82,72,45,72,54,72,81,41,80,34,32,54,57,36,74,50,78,49,78,44,73,58,58,96,59,74,59,33,31,38,35,30,27,26,66,81,71,49,25,40,58,31,69,43,58,34,27,64,46,75,74,74,71,64,63,77,77,103

Secondary structure (DSSP, 8-state):
-HHHHHHHHHHHHHTT-SEEEEE-TTSTTGGGGGGS-TTEEEEEE-SSHHHHHHHHHHHHHH-TTSEEEEEESS-GGG-STTHHHHHHT-EEE-S-HHHHHHHHHHHHHSS-----HHHHHHHHHH-TT--HHHHHHHHTTSS-S--HHHHHHHHHH-HHHHHHHS-HHHHHHHHHHHHHHTT-------HHHHHHHHHHHHHHHHHTT---HHHHHHHHHHHHBSTTHHHHHHHHHH--PPTT--GGGS-TT---HHHHHHHHHHHHHHHHTT---HHHHHHHHHHHH--TTGGGS-TTHHHHHHHHH---TTGGG--SHHHHHHHIIIIIHHHHHHHHHHHHHHTT-HHHHHHHHHHHHHHHHHHHHHHHHTGGG-----TTHHHHHHTSSSSEEEEEESS--HHHHHHHHHT--SEEEEEEEE--SSB-HHHHHHHHTT-SS----HHHHHHHHHHH-TTEEEEEGGG--TT---SEEEEEE-HHHHHHHHHGGGGHHHHHHHHHHHHHHHHHHHHTT-SEEEEEES---EE--S--GGGSBPPPSS-EEEE-SSEEEESS----TTEEEE---BTTBSEEEEESSSSPBP-SS--SEE-BS-SHHHHEEEEEEEE-TT--S--EEETTHHHHTSB-SSEEEEEEEE---SS-GGGS-EEEEEEEEETTEEEEEPPPEEE-TT-EEEEEEE--SSSSEEEEEEETTT--EEEEEEE-B-----GGGT-/-HHHHHHHHHHHHHTT-SEEEEE-TTSTTGGGGGGS-TTEEEEEE-SSHHHHHHHHHHHHHH-TTSEEEEEESS-GGG-STTHHHHHHT-EEE-S-HHHHHHHHHHHHHSS-----HHHHHHHHHH-TT--HHHHHHHHTTSS-SS-HHHHHHHHHH-HHHHHHHS-HHHHHHHHHHHHHHTT-------HHHHHHHHHHHHHHHHHTT---HHHHHHHHHHHHBSTTHHHHHHHHHH--PPTT--GGGS-TT---HHHHHHHHHHHHHHHHTT---HHHHHHHHHHHH--TTGGGS-TTHHHHHHHHH---TTGGG--SHHHHHHHIIIIIHHHHHHHHHHHHHHTT-HHHHHHHHHHHHHHHHHHHHHHHHTGGG-----TTHHHHHHTSSSSEEEEEESS--HHHHHHHHHT--SEEEEEEEE--SS--HHHHHHHHTT-SS--S-HHHHHHHHHHH-TTEEEEEGGG--TT---SEEEEEE-HHHHHHHHHGGGGHHHHHHHHHHHHHHHHHHHHTT-SEEEEEES---EE--S--GGGSBPPPSS-EEEE-SSEEEESS----TTEEEE---BTTBSEEEEESSSSPBP-SS--SEE-SS-SHHHHEEEEEEEE-TT--S--EEETTHHHHTSB-SSEEEEEEEE---SS-GGGS-EEEEEEEEETTEEEEEPPPEEE-TT-EEEEEEE--SSS-EEEEEEETTT--EEEEEEE-B-----GGGT-

Sequence (1462 aa):
MIDKWFQNDINKVLAVHDRVVVTDALGEGRFLLDYLPSDVVVINTGNEEIDEIDARYKSEKDCIGKKVVFYKQNTPDSLCFLLEYAETYGCIVLDDMEAYIRKHLFEGIKENTELGKQELLMAAKLSKGKDLNWWHGVSKGIIKPLDTDGLVIDLLHHPKEIKKNMDGDVWKIFESEVYSLISKPQTEQPVEILAQSVADTIFDGLIHNNISDRLLKIYYKCVDSNSMREPLLNYIEKYKIPQGVSVLDSHPDHCLMELDRLYFKQLSAALENNEYIIGFQQYIQNQTKSKKAEAYKAEWLKDVKVLLDFKNEKLYEINTVSQLANYYQSHFAPLDSAIRHLYVAWLQEEKLLRPYQYRYEQYNKELLDRWFGLADGYKPTQRNFIADKLSETGRIAVIVCDGLRLEIAESLADKLKVKRKKNVAFAELPSVTENGMSSLFGCAEVEDVAQTRYNNLKTVIPDVEIIQLEKLNSGVTANKLVLMFGDIDQVGEKKQLAGLKDINAYEAFVSEKINDLFSMGYGKVYLTADHGFVITGILDEADKIPVPDGDIIKSEERFCLANDTLDNENIIVRSQKYKESQYQYYAKSDKPFVSKGAYGYAHGGFTPQECIIPAYEFTNENQESLGVSIANKQALQNVTGTYFTVKLKAESVENSLFKAERKVVIQIYGNGTLLSTSSVYRMTPSSVQEAEFALAATGNVKVVVVDIQTQQQVDFCDVKKSVSRDLDDLFMIDKWFQNDINKVLAVHDRVVVTDALGEGRFLLDYLPSDVVVINTGNEEIDEIDARYKSEKDCIGKKVVFYKQNTPDSLCFLLEYAETYGCIVLDDMEAYIRKHLFEGIKENTELGKQELLMAAKLSKGKDLNWWHGVSKGIIKPLDTDGLVIDLLHHPKEIKKNMDGDVWKIFESEVYSLISKPQTEQPVEILAQSVADTIFDGLIHNNISDRLLKIYYKCVDSNSMREPLLNYIEKYKIPQGVSVLDSHPDHCLMELDRLYFKQLSAALENNEYIIGFQQYIQNQTKSKKAEAYKAEWLKDVKVLLDFKNEKLYEINTVSQLANYYQSHFAPLDSAIRHLYVAWLQEEKLLRPYQYRYEQYNKELLDRWFGLADGYKPTQRNFIADKLSETGRIAVIVCDGLRLEIAESLADKLKVKRKKNVAFAELPSVTENGMSSLFGCAEVEDVAQTRYNNLKTVIPDVEIIQLEKLNSGVTANKLVLMFGDIDQVGEKKQLAGLKDINAYEAFVSEKINDLFSMGYGKVYLTADHGFVITGILDEADKIPVPDGDIIKSEERFCLANDTLDNENIIVRSQKYKESQYQYYAKSDKPFVSKGAYGYAHGGFTPQECIIPAYEFTNENQESLGVSIANKQALQNVTGTYFTVKLKAESVENSLFKAERKVVIQIYGNGTLLSTSSVYRMTPSSVQEAEFALAATGNVKVVVVDIQTQQQVDFCDVKKSVSRDLDDLF

Organism: Bacteroides stercoris (NCBI:txid46506)

pLDDT: mean 88.55, std 11.05, range [26.77, 98.88]

Foldseek 3Di:
DLLVVVQVVLCVLCVPPLEEEEEAQPCLCVLSVVSYDPQEAEDEFEADQVSLVVSVVCCVPVVPPTRYYYYYNNDLVSHDNCVCVCVVRHYHYCNDVQVVQQVVLCVLPVDGAPDDPLQSSLLSQLCVVHDNVQVVCVSVVNDRSDPLLVVLLVCLLPVVVSCVPGDPSNVVVSQVVLCVQLVHDRDPDRSVVSNLSLLQSLLVCQLQVNRDPSSVVSVQVLLVDPSNVVSSVVSLVVHDDDPPGDLLNGHLQHLRQVSVVVLLQVVLVCLVVVHDCVSSLVSLVSNVPDPGSVVSYDPLSVLVNLLVVADLPVLVVDDAPVSLLVCCLPHVLSNVVSLLVLLQVCVVPQSSSVSSVVSSQVSQLSSLVSLVVRVVRDDFDLAQLLLVQLPDDWQEEEEEEAADFSSLVVVLVVVDPFDKDWDKTWADALLHDQRLLLRNLRHPARDPDNVVSVVSNCVSVVQEAEEALVPDDLLDDGSHYYHYHYQLVVLCVVVASNSSNVSVVVSNVVSVSVVVVVLQAHFKYKYKYNWHKFFQRDDDPVQADEDADDQWPDFDFFKTFHQDDGDDPQWDKDQPDHDPGRIMIGGSDNGTHDDPDDHTIDGSHRGCRTTIMTGMMTGHVLPPEFQKEFPPQVCQQEAADQKDKTKIFTAADPDDPRHAWFKKKKFKADPSHTDDIGDIDIYGHGDMDMDMDGDDPGAKMKIFIATPVSRYGRYMHIGGYHPPPPVPVVD/DLLVVVQVVLCVLCVVPLEEEEEAQPCLCVLSVVSYDPQEAEDEFEADQVSLVVSVVCCVPVVVPTRYYYYYNNALVSHDNCVCVCVPRHYHYCNDVQVVQQVVLCVLPVDGAPDDPLQSSLLSQLCVVHDNVQVVCVSVVNDRSDPLLVVLLVCLLPVVVSCVPGDPSNVVVSQVVLCVQLVHDRDPDRSVVSSLSLLQSLLVCQLQVNDDPSSVVSVQVLLVDPSNVVSSVVSLVVHDDDPPGDLLNGHLQHLRQVSVVVLLQVVLVCLVVVHDCVSSLVSLVSNVPDPGSVVSYDPLSVLVNLLVVADLPCLVVDDALVSLLVCCLPHVLSNVVSLLVLLQVCVVPQSSSVSSVVSSQVSQLSSLVSLVVRVVRDDFDLAQLLLVQLVDDWQEEEEEEAADFSSLVVVLVVVDPFDKDWDKTWADALLHDQRLLQRNLRHPARDPDPVVSVVSNCVSVVQEAEEALVPDDLLDDGSHYYHYHYQLVVLCVVVASNSSNVSVVVSNVVSVSVVVVVLSAHFKYKYKYNWHKFFQRDDDPVQADEDADDQWPDFDFFKTFHQDDGDDPQWDKDQPDHDPGRIMIGGSDNGTHDDPDDHTIDGSHRGCRTTIMTGMMTGHVLPPEFQKEFPPQVCQQEAADQKDKTKIFTAADDPDPRHAKFKKKKFKADPSHTDDIGDIDIYGHGDMDMDMDGDDPGAKMKIFIATPVSRHGRYMHIGGYHPPPPVPVVD

Radius of gyration: 39.33 Å; Cα contacts (8 Å, |Δi|>4): 2571; chains: 2; bounding box: 96×118×114 Å

Nearest PDB structures (foldseek):
  7e1y-assembly1_H  TM=4.779E-01  e=2.397E-02  Staphylothermus marinus F1
  1ggu-assembly1_B  TM=4.869E-01  e=4.540E-01  Homo sapiens
  1evu-assembly1_B  TM=4.736E-01  e=5.300E-01  Homo sapiens
  1evu-assembly1_A  TM=5.045E-01  e=9.350E-01  Homo sapiens
  1qrk-assembly1_B  TM=4.564E-01  e=1.342E+00  Homo sapiens